Protein AF-A0A5C6AVT5-F1 (afdb_monomer_lite)

Organism: NCBI:txid2714738

Sequence (1218 aa):
MIQEKNSMSKRLYQGTSNRWKDRTGRKLSFERLEQRAMMALDVLDGYVADLQADYTAPDYVLAGPQVASAPSIAKPLTIVGGSTITGQSANLSILGQHNEGESDLKYTWQTVTAPSGAPIRYLRNNDNLAKSNTLTFKKPGDYGVRVTITDLNGLATSSELRFRVVSTLTSLSVRTSTGATAVANARINSTGPVERFTVVGLDQFGRTMPTASSVSWRAVNSPSGSRLSVTTSGTASTATFNRTGVYGLRVSSGNVSHQFDVNVQASLKSLSLRTSAGNSLNSSKPVTVKESSTRLIVTGVDQFNRTFAPLPSLSWTVVSKPSGGNAKVSMAGSTATVSFTGAGSYTLRIKSGSLNHLVSFDVKQSLTSIRAANTSGTAINTNGLSTNSLTQSLQAVAYDQFGKPMKTQPKIAWNVSSKPSGASPALSQSANNVTVRFSKAGAYVLRASVAGRTQLVPVSVGQLLTTFSLAATTGANVQSQKSISVNGTSHRLTVQGRDQFGSPMVVNKPIAWTKISGPSGGSAKASTSGNAATISFTRAGTYVLRASAGGYNQTVSLTVNQVFRSIAAVGSTGQSLSPATASSLTGTSTRIIAQARDQFGQPMKAQPTFSWSSASAPSGGTAAVNARGAQATVSFSREGNYTVRIAASGRTINVPLEVASTLTRISVATGSSTMLVGAQQNFSVQGFNQFQRAMTIPSSTRLSWTSTLGTITSSGTFTAGSAAGSATITARVGSLSATTSVRISTPTPASGLRDASISSLVTQLYADGELSRVDVIGILRSAGADDNVNATELTDLRFLVSANSNYAMPTHVRELGKDVVNSNPANLRYRGQSAGNLVAGSSAALLNNLVDKWFLGTDLPSLTSSNLSYRAATGTLFASAPALQDAKQGALGDCYFIASVASIAQSNPDAVRNMFIDNGDGTFTVRFYAGALGGFFTSSGQVSAGFRSGTGTADYVTVNTQLPTYWNGTLAYSGRGLSAASNSTTLWIALAEKAYSQWNETGNSGRDGTNRYQAIEGGWMSDVNAQVLGYNSTSYSFNSSTKQSMIAALNANRAITLGTIGNAGSGLVGGHAYVVTGYNASTDRFTLFNPWGNTHPSPLTWAQLQANCTQFVVVDPTGSIAVQSSTVRSDVMSSMLVAQIGTNTHSDFTGNGASDSFFETGWSTQDFFTPPTAMSSLTLKKDSSESYEDIFRDVTDFTSNRPLEVGYLMDDLTVRTL

InterPro domains:
  IPR001300 Peptidase C2, calpain, catalytic domain [PF00648] (883-1095)
  IPR001300 Peptidase C2, calpain, catalytic domain [PS50203] (824-1102)
  IPR022684 Peptidase C2, calpain family [PTHR10183] (876-1095)
  IPR038765 Papain-like cysteine peptidase superfamily [SSF54001] (874-1097)

Foldseek 3Di:
DVVVVVVVVPPPPDDDDDDDAPPVGDDDDDPPPPPDDDDDDDDDDDDDDYDDDEEYDEEYYDEDYDAAAAFFFDFAKDWDPDFEAAAQKTKIAGATADPVGRQQKFKAKDWPDDPPPWDWDWPDGRHSVVNMIMTGTLDWDKTKMKIWIGGSHPHTDIHMDIGTYDWAWDAKWKAWPVRDTFAFAEEDEDADQKIKMFMFTATNNRDTDQQPADKDKDWPDDDPPKDWDWDDDRRMIMIGTLDFAKTKMKMDGPPYIGIYMYGHDWDWDAKWKAFPVGHTFAPVDAAEAAAQKGKMFMWTATPNRHTDPQAADKDKDWPDDDPVKDWDWDDDGRMIMIGMQDFAKTKMWIDDVPYIGIGIYGYDWDWDAKFKDAPVRHTADPVAEEDQDQKGKIFMFTAGNNRHTDPDGDFKDKDWPDDPPPKDWDWDDDRRMIMIGTLDFAWTWMWIDDDPHIDIHIYGHDFDWDDKFKDAPVRDTQVVPPAAEAQAQKGKIFIQTAGPNRHTDFQPWDWDKDWPDWDVVKDWDWDDDGRMTITGIQDFAKTKMWIDTPHDIDIHIYGYDFDFDDKWKAWPVRHTFDLVDADEAQAQKTKIFIFGGGNNRHGDPDDFFKDKDWPDDPVVKDWDWDDDTRMTITGILDFAWTWMWIDGDHDIGTGIHGYDFHQPAKAFDDDDLEDEAFDKDATDIFGAGNNRDTDDDPPVFQKDKDKPAADADSRRIGTGHNDFDWIWIWIDTPPHIYTDIYGHDHDDWQPPADDPQLRVLCVVQCSVQACELVSLLVSLLSCAPVQFNAPRSLSRLCQCLDPNHPRHYDVLSSQLSCQLRDDFLLLCDALNDGGDHDDGGHTSVSSVSSCCFFSVVNRFFDDPDPQKDWDQFLADQPLDQLALLLQAFAVFQQQLQLLLLRLLSHLPSVLLVVQWDDPVPQKIKGKWFFADFDWDDDPLGKIQGAHPVQFGHIHIGMHGRTAMDGPVQAGRGRNGPHHSHDHNRHCNVRRVLRRLLSVLLSVRLVWDNGNHSNRSRADHNQNNNCGSQGGTWMKFFLVRDDPVVVQVLVVVSWRKKFAWDQDADQQDHHRHMWTFNDADPVVQFTWIHGSNSPRGGDTHHSVSCNVTTGIMITDHSCSSPPPPDPDDDDDDDDDDDDDDDDDDDDDDDDDDDDDDDDDDDDDDDDDDDDDDDDDDDDDDDDDDDDDDDDDDDYDDDDDDDDDDDDDDDDDDDDDDDD

pLDDT: mean 79.43, std 20.34, range [22.25, 98.44]

Structure (mmCIF, N/CA/C/O backbone):
data_AF-A0A5C6AVT5-F1
#
_entry.id   AF-A0A5C6AVT5-F1
#
loop_
_atom_site.group_PDB
_atom_site.id
_atom_site.type_symbol
_atom_site.label_atom_id
_atom_site.label_alt_id
_atom_site.label_comp_id
_atom_site.label_asym_id
_atom_site.label_entity_id
_atom_site.label_seq_id
_atom_site.pdbx_PDB_ins_code
_atom_site.Cartn_x
_atom_site.Cartn_y
_atom_site.Cartn_z
_atom_site.occupancy
_atom_site.B_iso_or_equiv
_atom_site.auth_seq_id
_atom_site.auth_comp_id
_atom_site.auth_asym_id
_atom_site.auth_atom_id
_atom_site.pdbx_PDB_model_num
ATOM 1 N N . MET A 1 1 ? 10.410 23.665 71.931 1.00 39.09 1 MET A N 1
ATOM 2 C CA . MET A 1 1 ? 10.171 22.383 71.225 1.00 39.09 1 MET A CA 1
ATOM 3 C C . MET A 1 1 ? 9.577 22.541 69.819 1.00 39.09 1 MET A C 1
ATOM 5 O O . MET A 1 1 ? 10.364 22.558 68.882 1.00 39.09 1 MET A O 1
ATOM 9 N N . ILE A 1 2 ? 8.254 22.675 69.594 1.00 35.31 2 ILE A N 1
ATOM 10 C CA . ILE A 1 2 ? 7.705 22.689 68.205 1.00 35.31 2 ILE A CA 1
ATOM 11 C C . ILE A 1 2 ? 8.275 23.841 67.349 1.00 35.31 2 ILE A C 1
ATOM 13 O O . ILE A 1 2 ? 8.668 23.613 66.207 1.00 35.31 2 ILE A O 1
ATOM 17 N N . GLN A 1 3 ? 8.440 25.042 67.913 1.00 37.06 3 GLN A N 1
ATOM 18 C CA . GLN A 1 3 ? 9.089 26.170 67.220 1.00 37.06 3 GLN A CA 1
ATOM 19 C C . GLN A 1 3 ? 10.614 26.007 67.011 1.00 37.06 3 GLN A C 1
ATOM 21 O O . GLN A 1 3 ? 11.186 26.718 66.192 1.00 37.06 3 GLN A O 1
ATOM 26 N N . GLU A 1 4 ? 11.277 25.050 67.672 1.00 35.03 4 GLU A N 1
ATOM 27 C CA . GLU A 1 4 ? 12.715 24.767 67.482 1.00 35.03 4 GLU A CA 1
ATOM 28 C C . GLU A 1 4 ? 12.980 23.680 66.434 1.00 35.03 4 GLU A C 1
ATOM 30 O O . GLU A 1 4 ? 14.014 23.702 65.766 1.00 35.03 4 GLU A O 1
ATOM 35 N N . LYS A 1 5 ? 12.028 22.762 66.208 1.00 37.25 5 LYS A N 1
ATOM 36 C CA . LYS A 1 5 ? 12.132 21.795 65.101 1.00 37.25 5 LYS A CA 1
ATOM 37 C C . LYS A 1 5 ? 12.110 22.500 63.734 1.00 37.25 5 LYS A C 1
ATOM 39 O O . LYS A 1 5 ? 12.804 22.084 62.805 1.00 37.25 5 LYS A O 1
ATOM 44 N N . ASN A 1 6 ? 11.371 23.608 63.640 1.00 38.28 6 ASN A N 1
ATOM 45 C CA . ASN A 1 6 ? 11.190 24.374 62.404 1.00 38.28 6 ASN A CA 1
ATOM 46 C C . ASN A 1 6 ? 12.361 25.315 62.056 1.00 38.28 6 ASN A C 1
ATOM 48 O O . ASN A 1 6 ? 12.432 25.779 60.920 1.00 38.28 6 ASN A O 1
ATOM 52 N N . SER A 1 7 ? 13.286 25.595 62.983 1.00 38.25 7 SER A N 1
ATOM 53 C CA . SER A 1 7 ? 14.408 26.521 62.749 1.00 38.25 7 SER A CA 1
ATOM 54 C C . SER A 1 7 ? 15.736 25.824 62.424 1.00 38.25 7 SER A C 1
ATOM 56 O O . SER A 1 7 ? 16.541 26.377 61.675 1.00 38.25 7 SER A O 1
ATOM 58 N N . MET A 1 8 ? 15.971 24.592 62.894 1.00 33.69 8 MET A N 1
ATOM 59 C CA . MET A 1 8 ? 17.212 23.861 62.575 1.00 33.69 8 MET A CA 1
ATOM 60 C C . MET A 1 8 ? 17.205 23.151 61.216 1.00 33.69 8 MET A C 1
ATOM 62 O O . MET A 1 8 ? 18.265 23.053 60.602 1.00 33.69 8 MET A O 1
ATOM 66 N N . SER A 1 9 ? 16.035 22.804 60.669 1.00 38.38 9 SER A N 1
ATOM 67 C CA . SER A 1 9 ? 15.902 22.359 59.264 1.00 38.38 9 SER A CA 1
ATOM 68 C C . SER A 1 9 ? 16.119 23.492 58.242 1.00 38.38 9 SER A C 1
ATOM 70 O O . SER A 1 9 ? 16.024 23.262 57.041 1.00 38.38 9 SER A O 1
ATOM 72 N N . LYS A 1 10 ? 16.393 24.723 58.709 1.00 36.28 10 LYS A N 1
ATOM 73 C CA . LYS A 1 10 ? 16.718 25.893 57.877 1.00 36.28 10 LYS A CA 1
ATOM 74 C C . LYS A 1 10 ? 18.093 26.504 58.190 1.00 36.28 10 LYS A C 1
ATOM 76 O O . LYS A 1 10 ? 18.360 27.656 57.861 1.00 36.28 10 LYS A O 1
ATOM 81 N N . ARG A 1 11 ? 18.993 25.712 58.786 1.00 45.81 11 ARG A N 1
ATOM 82 C CA . ARG A 1 11 ? 20.446 25.883 58.602 1.00 45.81 11 ARG A CA 1
ATOM 83 C C . ARG A 1 11 ? 20.854 25.235 57.263 1.00 45.81 11 ARG A C 1
ATOM 85 O O . ARG A 1 11 ? 20.141 24.371 56.771 1.00 45.81 11 ARG A O 1
ATOM 92 N N . LEU A 1 12 ? 22.026 25.604 56.730 1.00 39.94 12 LEU A N 1
ATOM 93 C CA . LEU A 1 12 ? 22.736 24.936 55.610 1.00 39.94 12 LEU A CA 1
ATOM 94 C C . LEU A 1 12 ? 22.292 25.251 54.156 1.00 39.94 12 LEU A C 1
ATOM 96 O O . LEU A 1 12 ? 22.753 24.602 53.225 1.00 39.94 12 LEU A O 1
ATOM 100 N N . TYR A 1 13 ? 21.552 26.339 53.938 1.00 32.88 13 TYR A N 1
ATOM 101 C CA . TYR A 1 13 ? 21.684 27.200 52.744 1.00 32.88 13 TYR A CA 1
ATOM 102 C C . TYR A 1 13 ? 21.887 28.625 53.296 1.00 32.88 13 TYR A C 1
ATOM 104 O O . TYR A 1 13 ? 21.022 29.096 54.027 1.00 32.88 13 TYR A O 1
ATOM 112 N N . GLN A 1 14 ? 22.986 29.354 53.081 1.00 31.12 14 GLN A N 1
ATOM 113 C CA . GLN A 1 14 ? 24.172 29.171 52.224 1.00 31.12 14 GLN A CA 1
ATOM 114 C C . GLN A 1 14 ? 25.466 29.436 53.048 1.00 31.12 14 GLN A C 1
ATOM 116 O O . GLN A 1 14 ? 25.381 29.914 54.176 1.00 31.12 14 GLN A O 1
ATOM 121 N N . GLY A 1 15 ? 26.663 29.204 52.487 1.00 27.77 15 GLY A N 1
ATOM 122 C CA . GLY A 1 15 ? 27.890 29.912 52.924 1.00 27.77 15 GLY A CA 1
ATOM 123 C C . GLY A 1 15 ? 28.677 29.367 54.135 1.00 27.77 15 GLY A C 1
ATOM 124 O O . GLY A 1 15 ? 28.767 30.007 55.176 1.00 27.77 15 GLY A O 1
ATOM 125 N N . THR A 1 16 ? 29.306 28.203 53.965 1.00 29.70 16 THR A N 1
ATOM 126 C CA . THR A 1 16 ? 30.625 27.809 54.527 1.00 29.70 16 THR A CA 1
ATOM 127 C C . THR A 1 16 ? 31.257 28.603 55.698 1.00 29.70 16 THR A C 1
ATOM 129 O O . THR A 1 16 ? 31.928 29.608 55.497 1.00 29.70 16 THR A O 1
ATOM 132 N N . SER A 1 17 ? 31.267 27.967 56.879 1.00 32.41 17 SER A N 1
ATOM 133 C CA . SER A 1 17 ? 32.384 27.898 57.854 1.00 32.41 17 SER A CA 1
ATOM 134 C C . SER A 1 17 ? 33.019 29.167 58.475 1.00 32.41 17 SER A C 1
ATOM 136 O O . SER A 1 17 ? 33.565 30.025 57.799 1.00 32.41 17 SER A O 1
ATOM 138 N N . ASN A 1 18 ? 33.189 29.105 59.808 1.00 31.00 18 ASN A N 1
ATOM 139 C CA . ASN A 1 18 ? 34.004 29.992 60.670 1.00 31.00 18 ASN A CA 1
ATOM 140 C C . ASN A 1 18 ? 33.431 31.417 60.866 1.00 31.00 18 ASN A C 1
ATOM 142 O O . ASN A 1 18 ? 33.274 32.166 59.923 1.00 31.00 18 ASN A O 1
ATOM 146 N N . ARG A 1 19 ? 33.156 31.895 62.088 1.00 35.62 19 ARG A N 1
ATOM 147 C CA . ARG A 1 19 ? 33.752 31.574 63.401 1.00 35.62 19 ARG A CA 1
ATOM 148 C C . ARG A 1 19 ? 32.669 31.573 64.497 1.00 35.62 19 ARG A C 1
ATOM 150 O O . ARG A 1 19 ? 32.086 32.609 64.771 1.00 35.62 19 ARG A O 1
ATOM 157 N N . TRP A 1 20 ? 32.487 30.445 65.182 1.00 31.12 20 TRP A N 1
ATOM 158 C CA . TRP A 1 20 ? 32.013 30.444 66.571 1.00 31.12 20 TRP A CA 1
ATOM 159 C C . TRP A 1 20 ? 33.222 30.119 67.428 1.00 31.12 20 TRP A C 1
ATOM 161 O O . TRP A 1 20 ? 33.915 29.141 67.139 1.00 31.12 20 TRP A O 1
ATOM 171 N N . LYS A 1 21 ? 33.511 30.983 68.394 1.00 48.09 21 LYS A N 1
ATOM 172 C CA . LYS A 1 21 ? 34.604 30.866 69.353 1.00 48.09 21 LYS A CA 1
ATOM 173 C C . LYS A 1 21 ? 34.084 31.360 70.707 1.00 48.09 21 LYS A C 1
ATOM 175 O O . LYS A 1 21 ? 33.177 32.190 70.735 1.00 48.09 21 LYS A O 1
ATOM 180 N N . ASP A 1 22 ? 34.639 30.852 71.798 1.00 50.47 22 ASP A N 1
ATOM 181 C CA . ASP A 1 22 ? 34.475 31.447 73.128 1.00 50.47 22 ASP A CA 1
ATOM 182 C C . ASP A 1 22 ? 35.100 32.861 73.204 1.00 50.47 22 ASP A C 1
ATOM 184 O O . ASP A 1 22 ? 35.703 33.353 72.244 1.00 50.47 22 ASP A O 1
ATOM 188 N N . ARG A 1 23 ? 34.958 33.534 74.357 1.00 46.62 23 ARG A N 1
ATOM 189 C CA . ARG A 1 23 ? 35.465 34.906 74.576 1.00 46.62 23 ARG A CA 1
ATOM 190 C C . ARG A 1 23 ? 36.995 35.053 74.467 1.00 46.62 23 ARG A C 1
ATOM 192 O O . ARG A 1 23 ? 37.465 36.185 74.460 1.00 46.62 23 ARG A O 1
ATOM 199 N N . THR A 1 24 ? 37.763 33.964 74.371 1.00 42.31 24 THR A N 1
ATOM 200 C CA . THR A 1 24 ? 39.235 33.980 74.233 1.00 42.31 24 THR A CA 1
ATOM 201 C C . THR A 1 24 ? 39.738 33.414 72.903 1.00 42.31 24 THR A C 1
ATOM 203 O O . THR A 1 24 ? 40.883 33.658 72.531 1.00 42.31 24 THR A O 1
ATOM 206 N N . GLY A 1 25 ? 38.895 32.728 72.127 1.00 38.34 25 GLY A N 1
ATOM 207 C CA . GLY A 1 25 ? 39.142 32.471 70.714 1.00 38.34 25 GLY A CA 1
ATOM 208 C C . GLY A 1 25 ? 39.257 31.005 70.280 1.00 38.34 25 GLY A C 1
ATOM 209 O O . GLY A 1 25 ? 39.873 30.763 69.236 1.00 38.34 25 GLY A O 1
ATOM 210 N N . ARG A 1 26 ? 38.673 30.027 70.982 1.00 38.31 26 ARG A N 1
ATOM 211 C CA . ARG A 1 26 ? 38.635 28.608 70.559 1.00 38.31 26 ARG A CA 1
ATOM 212 C C . ARG A 1 26 ? 37.215 28.077 70.320 1.00 38.31 26 ARG A C 1
ATOM 214 O O . ARG A 1 26 ? 36.237 28.580 70.856 1.00 38.31 26 ARG A O 1
ATOM 221 N N . LYS A 1 27 ? 37.117 27.079 69.432 1.00 39.81 27 LYS A N 1
ATOM 222 C CA . LYS A 1 27 ? 35.884 26.402 68.986 1.00 39.81 27 LYS A CA 1
ATOM 223 C C . LYS A 1 27 ? 35.957 24.936 69.420 1.00 39.81 27 LYS A C 1
ATOM 225 O O . LYS A 1 27 ? 36.981 24.309 69.162 1.00 39.81 27 LYS A O 1
ATOM 230 N N . LEU A 1 28 ? 34.901 24.401 70.033 1.00 41.97 28 LEU A N 1
ATOM 231 C CA . LEU A 1 28 ? 34.842 23.023 70.547 1.00 41.97 28 LEU A CA 1
ATOM 232 C C . LEU A 1 28 ? 33.560 22.288 70.104 1.00 41.97 28 LEU A C 1
ATOM 234 O O . LEU A 1 28 ? 32.654 22.904 69.541 1.00 41.97 28 LEU A O 1
ATOM 238 N N . SER A 1 29 ? 33.557 20.962 70.270 1.00 45.03 29 SER A N 1
ATOM 239 C CA . SER A 1 29 ? 32.701 19.997 69.561 1.00 45.03 29 SER A CA 1
ATOM 240 C C . SER A 1 29 ? 31.544 19.411 70.397 1.00 45.03 29 SER A C 1
ATOM 242 O O . SER A 1 29 ? 31.291 19.807 71.531 1.00 45.03 29 SER A O 1
ATOM 244 N N . PHE A 1 30 ? 30.796 18.493 69.777 1.00 39.84 30 PHE A N 1
ATOM 245 C CA . PHE A 1 30 ? 29.443 18.049 70.141 1.00 39.84 30 PHE A CA 1
ATOM 246 C C . PHE A 1 30 ? 29.366 17.057 71.330 1.00 39.84 30 PHE A C 1
ATOM 248 O O . PHE A 1 30 ? 28.288 16.807 71.860 1.00 39.84 30 PHE A O 1
ATOM 255 N N . GLU A 1 31 ? 30.493 16.511 71.793 1.00 43.59 31 GLU A N 1
ATOM 256 C CA . GLU A 1 31 ? 30.555 15.281 72.612 1.00 43.59 31 GLU A CA 1
ATOM 257 C C . GLU A 1 31 ? 30.613 15.508 74.138 1.00 43.59 31 GLU A C 1
ATOM 259 O O . GLU A 1 31 ? 31.259 14.769 74.879 1.00 43.59 31 GLU A O 1
ATOM 264 N N . ARG A 1 32 ? 29.924 16.541 74.641 1.00 45.06 32 ARG A N 1
ATOM 265 C CA . ARG A 1 32 ? 29.653 16.718 76.089 1.00 45.06 32 ARG A CA 1
ATOM 266 C C . ARG A 1 32 ? 28.208 17.122 76.413 1.00 45.06 32 ARG A C 1
ATOM 268 O O . ARG A 1 32 ? 27.923 17.503 77.545 1.00 45.06 32 ARG A O 1
ATOM 275 N N . LEU A 1 33 ? 27.292 17.048 75.443 1.00 50.31 33 LEU A N 1
ATOM 276 C CA . LEU A 1 33 ? 25.941 17.612 75.575 1.00 50.31 33 LEU A CA 1
ATOM 277 C C . LEU A 1 33 ? 24.936 16.776 76.397 1.00 50.31 33 LEU A C 1
ATOM 279 O O . LEU A 1 33 ? 23.841 17.263 76.649 1.00 50.31 33 LEU A O 1
ATOM 283 N N . GLU A 1 34 ? 25.272 15.549 76.808 1.00 50.41 34 GLU A N 1
ATOM 284 C CA . GLU A 1 34 ? 24.276 14.579 77.307 1.00 50.41 34 GLU A CA 1
ATOM 285 C C . GLU A 1 34 ? 24.198 14.443 78.846 1.00 50.41 34 GLU A C 1
ATOM 287 O O . GLU A 1 34 ? 23.218 13.925 79.369 1.00 50.41 34 GLU A O 1
ATOM 292 N N . GLN A 1 35 ? 25.208 14.887 79.611 1.00 35.31 35 GLN A N 1
ATOM 293 C CA . GLN A 1 35 ? 25.532 14.188 80.872 1.00 35.31 35 GLN A CA 1
ATOM 294 C C . GLN A 1 35 ? 25.272 14.897 82.225 1.00 35.31 35 GLN A C 1
ATOM 296 O O . GLN A 1 35 ? 25.594 14.296 83.250 1.00 35.31 35 GLN A O 1
ATOM 301 N N . ARG A 1 36 ? 24.779 16.152 82.305 1.00 40.50 36 ARG A N 1
ATOM 302 C CA . ARG A 1 36 ? 24.828 16.929 83.584 1.00 40.50 36 ARG A CA 1
ATOM 303 C C . ARG A 1 36 ? 23.650 17.841 83.995 1.00 40.50 36 ARG A C 1
ATOM 305 O O . ARG A 1 36 ? 23.841 18.716 84.835 1.00 40.50 36 ARG A O 1
ATOM 312 N N . ALA A 1 37 ? 22.433 17.608 83.508 1.00 37.56 37 ALA A N 1
ATOM 313 C CA . ALA A 1 37 ? 21.210 18.175 84.106 1.00 37.56 37 ALA A CA 1
ATOM 314 C C . ALA A 1 37 ? 20.047 17.169 83.950 1.00 37.56 37 ALA A C 1
ATOM 316 O O . ALA A 1 37 ? 19.336 17.199 82.953 1.00 37.56 37 ALA A O 1
ATOM 317 N N . MET A 1 38 ? 20.003 16.092 84.746 1.00 36.88 38 MET A N 1
ATOM 318 C CA . MET A 1 38 ? 19.462 16.049 86.126 1.00 36.88 38 MET A CA 1
ATOM 319 C C . MET A 1 38 ? 17.961 16.406 86.130 1.00 36.88 38 MET A C 1
ATOM 321 O O . MET A 1 38 ? 17.588 17.500 85.727 1.00 36.88 38 MET A O 1
ATOM 325 N N . MET A 1 39 ? 17.043 15.476 86.422 1.00 34.09 39 MET A N 1
ATOM 326 C CA . MET A 1 39 ? 16.742 14.954 87.773 1.00 34.09 39 MET A CA 1
ATOM 327 C C . MET A 1 39 ? 16.439 16.087 88.773 1.00 34.09 39 MET A C 1
ATOM 329 O O . MET A 1 39 ? 17.332 16.868 89.076 1.00 34.09 39 MET A O 1
ATOM 333 N N . ALA A 1 40 ? 15.241 16.202 89.353 1.00 32.50 40 ALA A N 1
ATOM 334 C CA . ALA A 1 40 ? 13.981 15.485 89.110 1.00 32.50 40 ALA A CA 1
ATOM 335 C C . ALA A 1 40 ? 12.796 16.365 89.568 1.00 32.50 40 ALA A C 1
ATOM 337 O O . ALA A 1 40 ? 12.997 17.266 90.380 1.00 32.50 40 ALA A O 1
ATOM 338 N N . LEU A 1 41 ? 11.577 16.107 89.078 1.00 30.97 41 LEU A N 1
ATOM 339 C CA . LEU A 1 41 ? 10.354 16.756 89.573 1.00 30.97 41 LEU A CA 1
ATOM 340 C C . LEU A 1 41 ? 9.156 15.791 89.523 1.00 30.97 41 LEU A C 1
ATOM 342 O O . LEU A 1 41 ? 8.531 15.620 88.480 1.00 30.97 41 LEU A O 1
ATOM 346 N N . ASP A 1 42 ? 8.855 15.186 90.670 1.00 35.34 42 ASP A N 1
ATOM 347 C CA . ASP A 1 42 ? 7.559 14.601 91.034 1.00 35.34 42 ASP A CA 1
ATOM 348 C C . ASP A 1 42 ? 7.442 14.617 92.575 1.00 35.34 42 ASP A C 1
ATOM 350 O O . ASP A 1 42 ? 8.472 14.641 93.249 1.00 35.34 42 ASP A O 1
ATOM 354 N N . VAL A 1 43 ? 6.213 14.589 93.107 1.00 34.12 43 VAL A N 1
ATOM 355 C CA . VAL A 1 43 ? 5.828 14.651 94.540 1.00 34.12 43 VAL A CA 1
ATOM 356 C C . VAL A 1 43 ? 6.226 15.977 95.241 1.00 34.12 43 VAL A C 1
ATOM 358 O O . VAL A 1 43 ? 7.397 16.211 95.516 1.00 34.12 43 VAL A O 1
ATOM 361 N N . LEU A 1 44 ? 5.355 16.987 95.406 1.00 34.47 44 LEU A N 1
ATOM 362 C CA . LEU A 1 44 ? 4.092 17.136 96.179 1.00 34.47 44 LEU A CA 1
ATOM 363 C C . LEU A 1 44 ? 4.261 17.605 97.644 1.00 34.47 44 LEU A C 1
ATOM 365 O O . LEU A 1 44 ? 5.028 17.040 98.412 1.00 34.47 44 LEU A O 1
ATOM 369 N N . ASP A 1 45 ? 3.464 18.627 97.976 1.00 37.28 45 ASP A N 1
ATOM 370 C CA . ASP A 1 45 ? 3.079 19.181 99.285 1.00 37.28 45 ASP A CA 1
ATOM 371 C C . ASP A 1 45 ? 4.154 19.458 100.363 1.00 37.28 45 ASP A C 1
ATOM 373 O O . ASP A 1 45 ? 4.442 18.647 101.239 1.00 37.28 45 ASP A O 1
ATOM 377 N N . GLY A 1 46 ? 4.600 20.722 100.399 1.00 30.12 46 GLY A N 1
ATOM 378 C CA . GLY A 1 46 ? 5.118 21.414 101.590 1.00 30.12 46 GLY A CA 1
ATOM 379 C C . GLY A 1 46 ? 4.703 22.893 101.516 1.00 30.12 46 GLY A C 1
ATOM 380 O O . GLY A 1 46 ? 5.013 23.563 100.537 1.00 30.12 46 GLY A O 1
ATOM 381 N N . TYR A 1 47 ? 3.786 23.388 102.353 1.00 32.84 47 TYR A N 1
ATOM 382 C CA . TYR A 1 47 ? 3.995 23.869 103.731 1.00 32.84 47 TYR A CA 1
ATOM 383 C C . TYR A 1 47 ? 5.062 24.968 103.893 1.00 32.84 47 TYR A C 1
ATOM 385 O O . TYR A 1 47 ? 6.191 24.855 103.428 1.00 32.84 47 TYR A O 1
ATOM 393 N N . VAL A 1 48 ? 4.688 26.026 104.617 1.00 34.00 48 VAL A N 1
ATOM 394 C CA . VAL A 1 48 ? 5.556 27.150 105.000 1.00 34.00 48 VAL A CA 1
ATOM 395 C C . VAL A 1 48 ? 6.271 26.811 106.329 1.00 34.00 48 VAL A C 1
ATOM 397 O O . VAL A 1 48 ? 5.588 26.727 107.339 1.00 34.00 48 VAL A O 1
ATOM 400 N N . ALA A 1 49 ? 7.602 26.615 106.300 1.00 39.47 49 ALA A N 1
ATOM 401 C CA . ALA A 1 49 ? 8.635 26.675 107.383 1.00 39.47 49 ALA A CA 1
ATOM 402 C C . ALA A 1 49 ? 8.424 26.080 108.844 1.00 39.47 49 ALA A C 1
ATOM 404 O O . ALA A 1 49 ? 7.595 26.601 109.581 1.00 39.47 49 ALA A O 1
ATOM 405 N N . ASP A 1 50 ? 9.316 25.130 109.280 1.00 39.16 50 ASP A N 1
ATOM 406 C CA . ASP A 1 50 ? 9.964 24.838 110.636 1.00 39.16 50 ASP A CA 1
ATOM 407 C C . ASP A 1 50 ? 9.286 24.068 111.856 1.00 39.16 50 ASP A C 1
ATOM 409 O O . ASP A 1 50 ? 8.062 24.047 111.905 1.00 39.16 50 ASP A O 1
ATOM 413 N N . LEU A 1 51 ? 9.905 23.436 112.928 1.00 41.53 51 LEU A N 1
ATOM 414 C CA . LEU A 1 51 ? 11.214 22.739 113.309 1.00 41.53 51 LEU A CA 1
ATOM 415 C C . LEU A 1 51 ? 11.220 21.968 114.730 1.00 41.53 51 LEU A C 1
ATOM 417 O O . LEU A 1 51 ? 10.654 22.492 115.679 1.00 41.53 51 LEU A O 1
ATOM 421 N N . GLN A 1 52 ? 11.934 20.802 114.887 1.00 46.22 52 GLN A N 1
ATOM 422 C CA . GLN A 1 52 ? 12.793 20.186 116.027 1.00 46.22 52 GLN A CA 1
ATOM 423 C C . GLN A 1 52 ? 12.370 19.902 117.608 1.00 46.22 52 GLN A C 1
ATOM 425 O O . GLN A 1 52 ? 11.894 20.858 118.199 1.00 46.22 52 GLN A O 1
ATOM 430 N N . ALA A 1 53 ? 12.671 18.721 118.349 1.00 46.94 53 ALA A N 1
ATOM 431 C CA . ALA A 1 53 ? 12.996 18.352 119.896 1.00 46.94 53 ALA A CA 1
ATOM 432 C C . ALA A 1 53 ? 12.086 17.636 121.170 1.00 46.94 53 ALA A C 1
ATOM 434 O O . ALA A 1 53 ? 11.017 17.196 120.759 1.00 46.94 53 ALA A O 1
ATOM 435 N N . ASP A 1 54 ? 12.418 17.449 122.605 1.00 51.06 54 ASP A N 1
ATOM 436 C CA . ASP A 1 54 ? 11.880 16.517 123.896 1.00 51.06 54 ASP A CA 1
ATOM 437 C C . ASP A 1 54 ? 12.063 16.663 125.643 1.00 51.06 54 ASP A C 1
ATOM 439 O O . ASP A 1 54 ? 12.854 17.537 125.990 1.00 51.06 54 ASP A O 1
ATOM 443 N N . TYR A 1 55 ? 11.496 15.855 126.751 1.00 53.53 55 TYR A N 1
ATOM 444 C CA . TYR A 1 55 ? 11.833 15.456 128.358 1.00 53.53 55 TYR A CA 1
ATOM 445 C C . TYR A 1 55 ? 10.941 15.179 129.853 1.00 53.53 55 TYR A C 1
ATOM 447 O O . TYR A 1 55 ? 9.738 15.002 129.687 1.00 53.53 55 TYR A O 1
ATOM 455 N N . THR A 1 56 ? 11.382 14.995 131.253 1.00 49.00 56 THR A N 1
ATOM 456 C CA . THR A 1 56 ? 10.819 14.262 132.669 1.00 49.00 56 THR A CA 1
ATOM 457 C C . THR A 1 56 ? 10.802 14.834 134.308 1.00 49.00 56 THR A C 1
ATOM 459 O O . THR A 1 56 ? 11.034 16.034 134.312 1.00 49.00 56 THR A O 1
ATOM 462 N N . ALA A 1 57 ? 10.600 14.412 135.722 1.00 42.12 57 ALA A N 1
ATOM 463 C CA . ALA A 1 57 ? 10.511 13.296 136.953 1.00 42.12 57 ALA A CA 1
ATOM 464 C C . ALA A 1 57 ? 9.919 13.520 138.613 1.00 42.12 57 ALA A C 1
ATOM 466 O O . ALA A 1 57 ? 9.252 14.545 138.723 1.00 42.12 57 ALA A O 1
ATOM 467 N N . PRO A 1 58 ? 10.028 12.711 139.861 1.00 42.31 58 PRO A N 1
ATOM 468 C CA . PRO A 1 58 ? 9.227 12.579 141.326 1.00 42.31 58 PRO A CA 1
ATOM 469 C C . PRO A 1 58 ? 9.713 12.560 143.010 1.00 42.31 58 PRO A C 1
ATOM 471 O O . PRO A 1 58 ? 10.815 13.061 143.207 1.00 42.31 58 PRO A O 1
ATOM 474 N N . ASP A 1 59 ? 9.013 12.070 144.216 1.00 31.64 59 ASP A N 1
ATOM 475 C CA . ASP A 1 59 ? 9.372 11.899 145.840 1.00 31.64 59 ASP A CA 1
ATOM 476 C C . ASP A 1 59 ? 8.390 11.549 147.253 1.00 31.64 59 ASP A C 1
ATOM 478 O O . ASP A 1 59 ? 7.194 11.387 147.019 1.00 31.64 59 ASP A O 1
ATOM 482 N N . TYR A 1 60 ? 8.764 11.439 148.676 1.00 27.77 60 TYR A N 1
ATOM 483 C CA . TYR A 1 60 ? 8.122 10.808 150.091 1.00 27.77 60 TYR A CA 1
ATOM 484 C C . TYR A 1 60 ? 8.234 11.425 151.718 1.00 27.77 60 TYR A C 1
ATOM 486 O O . TYR A 1 60 ? 8.655 12.574 151.683 1.00 27.77 60 TYR A O 1
ATOM 494 N N . VAL A 1 61 ? 8.014 11.092 153.153 1.00 22.25 61 VAL A N 1
ATOM 495 C CA . VAL A 1 61 ? 7.602 10.141 154.469 1.00 22.25 61 VAL A CA 1
ATOM 496 C C . VAL A 1 61 ? 7.508 10.790 156.088 1.00 22.25 61 VAL A C 1
ATOM 498 O O . VAL A 1 61 ? 7.798 11.977 156.030 1.00 22.25 61 VAL A O 1
ATOM 501 N N . LEU A 1 62 ? 7.244 10.480 157.522 1.00 25.53 62 LEU A N 1
ATOM 502 C CA . LEU A 1 62 ? 6.714 9.575 158.819 1.00 25.53 62 LEU A CA 1
ATOM 503 C C . LEU A 1 62 ? 6.617 10.098 160.478 1.00 25.53 62 LEU A C 1
ATOM 505 O O . LEU A 1 62 ? 7.222 11.145 160.663 1.00 25.53 62 LEU A O 1
ATOM 509 N N . ALA A 1 63 ? 6.008 9.480 161.668 1.00 29.11 63 ALA A N 1
ATOM 510 C CA . ALA A 1 63 ? 6.253 9.514 163.316 1.00 29.11 63 ALA A CA 1
ATOM 511 C C . ALA A 1 63 ? 5.169 9.355 164.663 1.00 29.11 63 ALA A C 1
ATOM 513 O O . ALA A 1 63 ? 3.990 9.557 164.389 1.00 29.11 63 ALA A O 1
ATOM 514 N N . GLY A 1 64 ? 5.449 9.072 166.074 1.00 26.89 64 GLY A N 1
ATOM 515 C CA . GLY A 1 64 ? 4.609 9.245 167.489 1.00 26.89 64 GLY A CA 1
ATOM 516 C C . GLY A 1 64 ? 4.689 8.459 169.029 1.00 26.89 64 GLY A C 1
ATOM 517 O O . GLY A 1 64 ? 5.185 7.337 168.982 1.00 26.89 64 GLY A O 1
ATOM 518 N N . PRO A 1 65 ? 4.237 8.906 170.353 1.00 45.47 65 PRO A N 1
ATOM 519 C CA . PRO A 1 65 ? 4.275 8.334 171.895 1.00 45.47 65 PRO A CA 1
ATOM 520 C C . PRO A 1 65 ? 3.075 8.536 173.100 1.00 45.47 65 PRO A C 1
ATOM 522 O O . PRO A 1 65 ? 2.059 9.008 172.607 1.00 45.47 65 PRO A O 1
ATOM 525 N N . GLN A 1 66 ? 2.846 8.372 174.540 1.00 50.78 66 GLN A N 1
ATOM 526 C CA . GLN A 1 66 ? 3.262 7.879 176.046 1.00 50.78 66 GLN A CA 1
ATOM 527 C C . GLN A 1 66 ? 2.152 7.840 177.374 1.00 50.78 66 GLN A C 1
ATOM 529 O O . GLN A 1 66 ? 0.987 8.038 177.028 1.00 50.78 66 GLN A O 1
ATOM 534 N N . VAL A 1 67 ? 2.333 7.583 178.798 1.00 57.19 67 VAL A N 1
ATOM 535 C CA . VAL A 1 67 ? 1.381 7.168 180.081 1.00 57.19 67 VAL A CA 1
ATOM 536 C C . VAL A 1 67 ? 1.667 7.397 181.747 1.00 57.19 67 VAL A C 1
ATOM 538 O O . VAL A 1 67 ? 2.864 7.462 182.021 1.00 57.19 67 VAL A O 1
ATOM 541 N N . ALA A 1 68 ? 0.710 7.394 182.843 1.00 59.56 68 ALA A N 1
ATOM 542 C CA . ALA A 1 68 ? 0.817 7.394 184.465 1.00 59.56 68 ALA A CA 1
ATOM 543 C C . ALA A 1 68 ? -0.380 7.161 185.692 1.00 59.56 68 ALA A C 1
ATOM 545 O O . ALA A 1 68 ? -0.737 5.988 185.781 1.00 59.56 68 ALA A O 1
ATOM 546 N N . SER A 1 69 ? -0.935 8.128 186.625 1.00 57.97 69 SER A N 1
ATOM 547 C CA . SER A 1 69 ? -2.140 8.389 187.744 1.00 57.97 69 SER A CA 1
ATOM 548 C C . SER A 1 69 ? -3.802 8.901 187.724 1.00 57.97 69 SER A C 1
ATOM 550 O O . SER A 1 69 ? -4.578 7.958 187.629 1.00 57.97 69 SER A O 1
ATOM 552 N N . ALA A 1 70 ? -4.481 10.174 187.912 1.00 66.50 70 ALA A N 1
ATOM 553 C CA . ALA A 1 70 ? -6.063 10.598 187.933 1.00 66.50 70 ALA A CA 1
ATOM 554 C C . ALA A 1 70 ? -6.974 12.051 187.883 1.00 66.50 70 ALA A C 1
ATOM 556 O O . ALA A 1 70 ? -6.849 12.769 188.867 1.00 66.50 70 ALA A O 1
ATOM 557 N N . PRO A 1 71 ? -8.105 12.452 187.073 1.00 79.12 71 PRO A N 1
ATOM 558 C CA . PRO A 1 71 ? -8.881 13.830 186.886 1.00 79.12 71 PRO A CA 1
ATOM 559 C C . PRO A 1 71 ? -10.495 14.127 186.814 1.00 79.12 71 PRO A C 1
ATOM 561 O O . PRO A 1 71 ? -11.314 13.224 186.966 1.00 79.12 71 PRO A O 1
ATOM 564 N N . SER A 1 72 ? -10.993 15.381 186.470 1.00 79.44 72 SER A N 1
ATOM 565 C CA . SER A 1 72 ? -12.444 15.857 186.296 1.00 79.44 72 SER A CA 1
ATOM 566 C C . SER A 1 72 ? -12.834 16.755 185.039 1.00 79.44 72 SER A C 1
ATOM 568 O O . SER A 1 72 ? -11.964 17.101 184.244 1.00 79.44 72 SER A O 1
ATOM 570 N N . ILE A 1 73 ? -14.127 17.135 184.803 1.00 81.50 73 ILE A N 1
ATOM 571 C CA . ILE A 1 73 ? -14.641 17.880 183.591 1.00 81.50 73 ILE A CA 1
ATOM 572 C C . ILE A 1 73 ? -14.916 19.385 183.841 1.00 81.50 73 ILE A C 1
ATOM 574 O O . ILE A 1 73 ? -15.630 19.727 184.778 1.00 81.50 73 ILE A O 1
ATOM 578 N N . ALA A 1 74 ? -14.459 20.266 182.935 1.00 87.06 74 ALA A N 1
ATOM 579 C CA . ALA A 1 74 ? -14.625 21.730 182.997 1.00 87.06 74 ALA A CA 1
ATOM 580 C C . ALA A 1 74 ? -15.565 22.334 181.922 1.00 87.06 74 ALA A C 1
ATOM 582 O O . ALA A 1 74 ? -16.212 23.351 182.172 1.00 87.06 74 ALA A O 1
ATOM 583 N N . LYS A 1 75 ? -15.679 21.729 180.726 1.00 82.44 75 LYS A N 1
ATOM 584 C CA . LYS A 1 75 ? -16.714 22.057 179.719 1.00 82.44 75 LYS A CA 1
ATOM 585 C C . LYS A 1 75 ? -17.226 20.780 179.042 1.00 82.44 75 LYS A C 1
ATOM 587 O O . LYS A 1 75 ? -16.399 19.968 178.629 1.00 82.44 75 LYS A O 1
ATOM 592 N N . PRO A 1 76 ? -18.552 20.595 178.895 1.00 83.94 76 PRO A N 1
ATOM 593 C CA . PRO A 1 76 ? -19.126 19.407 178.268 1.00 83.94 76 PRO A CA 1
ATOM 594 C C . PRO A 1 76 ? -18.900 19.374 176.750 1.00 83.94 76 PRO A C 1
ATOM 596 O O . PRO A 1 76 ? -18.545 20.374 176.125 1.00 83.94 76 PRO A O 1
ATOM 599 N N . LEU A 1 77 ? -19.133 18.201 176.165 1.00 85.75 77 LEU A N 1
ATOM 600 C CA . LEU A 1 77 ? -18.954 17.922 174.744 1.00 85.75 77 LEU A CA 1
ATOM 601 C C . LEU A 1 77 ? -20.027 18.601 173.870 1.00 85.75 77 LEU A C 1
ATOM 603 O O . LEU A 1 77 ? -21.221 18.447 174.121 1.00 85.75 77 LEU A O 1
ATOM 607 N N . THR A 1 78 ? -19.618 19.321 172.818 1.00 81.94 78 THR A N 1
ATOM 608 C CA . THR A 1 78 ? -20.519 20.069 171.909 1.00 81.94 78 THR A CA 1
ATOM 609 C C . THR A 1 78 ? -20.108 19.969 170.430 1.00 81.94 78 THR A C 1
ATOM 611 O O . THR A 1 78 ? -18.982 19.578 170.125 1.00 81.94 78 THR A O 1
ATOM 614 N N . ILE A 1 79 ? -21.019 20.322 169.505 1.00 85.88 79 ILE A N 1
ATOM 615 C CA . ILE A 1 79 ? -20.764 20.440 168.051 1.00 85.88 79 ILE A CA 1
ATOM 616 C C . ILE A 1 79 ? -20.799 21.911 167.634 1.00 85.88 79 ILE A C 1
ATOM 618 O O . ILE A 1 79 ? -21.763 22.626 167.909 1.00 85.88 79 ILE A O 1
ATOM 622 N N . VAL A 1 80 ? -19.778 22.343 166.900 1.00 80.06 80 VAL A N 1
ATOM 623 C CA . VAL A 1 80 ? -19.692 23.675 166.300 1.00 80.06 80 VAL A CA 1
ATOM 624 C C . VAL A 1 80 ? -20.594 23.730 165.063 1.00 80.06 80 VAL A C 1
ATOM 626 O O . VAL A 1 80 ? -20.348 23.031 164.083 1.00 80.06 80 VAL A O 1
ATOM 629 N N . GLY A 1 81 ? -21.627 24.577 165.102 1.00 69.75 81 GLY A N 1
ATOM 630 C CA . GLY A 1 81 ? -22.561 24.795 163.985 1.00 69.75 81 GLY A CA 1
ATOM 631 C C . GLY A 1 81 ? -23.912 24.071 164.086 1.00 69.75 81 GLY A C 1
ATOM 632 O O . GLY A 1 81 ? -24.754 24.265 163.215 1.00 69.75 81 GLY A O 1
ATOM 633 N N . GLY A 1 82 ? -24.158 23.291 165.146 1.00 71.25 82 GLY A N 1
ATOM 634 C CA . GLY A 1 82 ? -25.446 22.625 165.398 1.00 71.25 82 GLY A CA 1
ATOM 635 C C . GLY A 1 82 ? -25.447 21.110 165.155 1.00 71.25 82 GLY A C 1
ATOM 636 O O . GLY A 1 82 ? -24.437 20.510 164.806 1.00 71.25 82 GLY A O 1
ATOM 637 N N . SER A 1 83 ? -26.592 20.463 165.392 1.00 65.81 83 SER A N 1
ATOM 638 C CA . SER A 1 83 ? -26.709 18.997 165.538 1.00 65.81 83 SER A CA 1
ATOM 639 C C . SER A 1 83 ? -27.030 18.208 164.257 1.00 65.81 83 SER A C 1
ATOM 641 O O . SER A 1 83 ? -27.110 16.978 164.306 1.00 65.81 83 SER A O 1
ATOM 643 N N . THR A 1 84 ? -27.226 18.884 163.119 1.00 78.62 84 THR A N 1
ATOM 644 C CA . THR A 1 84 ? -27.569 18.259 161.827 1.00 78.62 84 THR A CA 1
ATOM 645 C C . THR A 1 84 ? -26.546 18.628 160.761 1.00 78.62 84 THR A C 1
ATOM 647 O O . THR A 1 84 ? -26.270 19.803 160.542 1.00 78.62 84 THR A O 1
ATOM 650 N N . ILE A 1 85 ? -26.000 17.621 160.079 1.00 84.94 85 ILE A N 1
ATOM 651 C CA . ILE A 1 85 ? -24.866 17.772 159.163 1.00 84.94 85 ILE A CA 1
ATOM 652 C C . ILE A 1 85 ? -25.300 17.392 157.743 1.00 84.94 85 ILE A C 1
ATOM 654 O O . ILE A 1 85 ? -25.631 16.239 157.471 1.00 84.94 85 ILE A O 1
ATOM 658 N N . THR A 1 86 ? -25.286 18.358 156.824 1.00 81.44 86 THR A N 1
ATOM 659 C CA . THR A 1 86 ? -25.563 18.152 155.387 1.00 81.44 86 THR A CA 1
ATOM 660 C C . THR A 1 86 ? -24.295 17.893 154.564 1.00 81.44 86 THR A C 1
ATOM 662 O O . THR A 1 86 ? -24.377 17.360 153.458 1.00 81.44 86 THR A O 1
ATOM 665 N N . GLY A 1 87 ? -23.118 18.251 155.087 1.00 81.06 87 GLY A N 1
ATOM 666 C CA . GLY A 1 87 ? -21.814 17.991 154.471 1.00 81.06 87 GLY A CA 1
ATOM 667 C C . GLY A 1 87 ? -21.240 16.605 154.794 1.00 81.06 87 GLY A C 1
ATOM 668 O O . GLY A 1 87 ? -21.901 15.749 155.377 1.00 81.06 87 GLY A O 1
ATOM 669 N N . GLN A 1 88 ? -19.970 16.392 154.434 1.00 85.62 88 GLN A N 1
ATOM 670 C CA . GLN A 1 88 ? -19.238 15.149 154.726 1.00 85.62 88 GLN A CA 1
ATOM 671 C C . GLN A 1 88 ? -18.418 15.204 156.038 1.00 85.62 88 GLN A C 1
ATOM 673 O O . GLN A 1 88 ? -17.763 14.221 156.386 1.00 85.62 88 GLN A O 1
ATOM 678 N N . SER A 1 89 ? -18.439 16.317 156.783 1.00 85.62 89 SER A N 1
ATOM 679 C CA . SER A 1 89 ? -17.667 16.510 158.025 1.00 85.62 89 SER A CA 1
ATOM 680 C C . SER A 1 89 ? -18.279 17.562 158.971 1.00 85.62 89 SER A C 1
ATOM 682 O O . SER A 1 89 ? -19.138 18.338 158.557 1.00 85.62 89 SER A O 1
ATOM 684 N N . ALA A 1 90 ? -17.853 17.569 160.244 1.00 86.56 90 ALA A N 1
ATOM 685 C CA . ALA A 1 90 ? -18.229 18.550 161.278 1.00 86.56 90 ALA A CA 1
ATOM 686 C C . ALA A 1 90 ? -17.164 18.667 162.395 1.00 86.56 90 ALA A C 1
ATOM 688 O O . ALA A 1 90 ? -16.313 17.788 162.52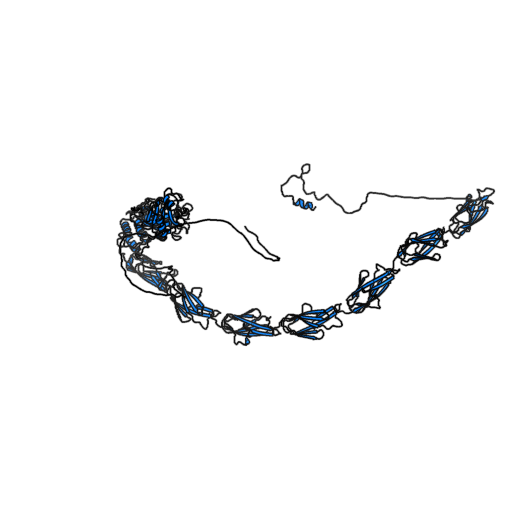4 1.00 86.56 90 ALA A O 1
ATOM 689 N N . ASN A 1 91 ? -17.220 19.724 163.218 1.00 88.19 91 ASN A N 1
ATOM 690 C CA . ASN A 1 91 ? -16.242 20.022 164.281 1.00 88.19 91 ASN A CA 1
ATOM 691 C C . ASN A 1 91 ? -16.872 19.955 165.685 1.00 88.19 91 ASN A C 1
ATOM 693 O O . ASN A 1 91 ? -17.995 20.422 165.864 1.00 88.19 91 ASN A O 1
ATOM 697 N N . LEU A 1 92 ? -16.166 19.404 166.677 1.00 89.88 92 LEU A N 1
ATOM 698 C CA . LEU A 1 92 ? -16.643 19.190 168.054 1.00 89.88 92 LEU A CA 1
ATOM 699 C C . LEU A 1 92 ? -15.573 19.571 169.106 1.00 89.88 92 LEU A C 1
ATOM 701 O O . LEU A 1 92 ? -14.381 19.520 168.802 1.00 89.88 92 LEU A O 1
ATOM 705 N N . SER A 1 93 ? -15.968 19.908 170.343 1.00 87.31 93 SER A N 1
ATOM 706 C CA . SER A 1 93 ? -15.039 20.278 171.440 1.00 87.31 93 SER A CA 1
ATOM 707 C C . SER A 1 93 ? -15.557 20.000 172.869 1.00 87.31 93 SER A C 1
ATOM 709 O O . SER A 1 93 ? -16.760 19.827 173.067 1.00 87.31 93 SER A O 1
ATOM 711 N N . ILE A 1 94 ? -14.637 19.930 173.848 1.00 86.44 94 ILE A N 1
ATOM 712 C CA . ILE A 1 94 ? -14.817 19.569 175.282 1.00 86.44 94 ILE A CA 1
ATOM 713 C C . ILE A 1 94 ? -13.640 20.147 176.125 1.00 86.44 94 ILE A C 1
ATOM 715 O O . ILE A 1 94 ? -12.652 20.570 175.533 1.00 86.44 94 ILE A O 1
ATOM 719 N N . LEU A 1 95 ? -13.689 20.191 177.470 1.00 87.25 95 LEU A N 1
ATOM 720 C CA . LEU A 1 95 ? -12.543 20.563 178.340 1.00 87.25 95 LEU A CA 1
ATOM 721 C C . LEU A 1 95 ? -12.584 19.871 179.726 1.00 87.25 95 LEU A C 1
ATOM 723 O O . LEU A 1 95 ? -13.670 19.670 180.271 1.00 87.25 95 LEU A O 1
ATOM 727 N N . GLY A 1 96 ? -11.427 19.562 180.323 1.00 82.31 96 GLY A N 1
ATOM 728 C CA . GLY A 1 96 ? -11.256 18.970 181.665 1.00 82.31 96 GLY A CA 1
ATOM 729 C C . GLY A 1 96 ? -10.334 19.764 182.602 1.00 82.31 96 GLY A C 1
ATOM 730 O O . GLY A 1 96 ? -9.838 20.821 182.225 1.00 82.31 96 GLY A O 1
ATOM 731 N N . GLN A 1 97 ? -10.137 19.268 183.830 1.00 80.56 97 GLN A N 1
ATOM 732 C CA . GLN A 1 97 ? -9.271 19.866 184.861 1.00 80.56 97 GLN A CA 1
ATOM 733 C C . GLN A 1 97 ? -8.795 18.831 185.905 1.00 80.56 97 GLN A C 1
ATOM 735 O O . GLN A 1 97 ? -9.519 17.881 186.228 1.00 80.56 97 GLN A O 1
ATOM 740 N N . HIS A 1 98 ? -7.605 19.043 186.475 1.00 76.06 98 HIS A N 1
ATOM 741 C CA . HIS A 1 98 ? -6.986 18.197 187.507 1.00 76.06 98 HIS A CA 1
ATOM 742 C C . HIS A 1 98 ? -5.989 18.985 188.370 1.00 76.06 98 HIS A C 1
ATOM 744 O O . HIS A 1 98 ? -5.607 20.096 188.011 1.00 76.06 98 HIS A O 1
ATOM 750 N N . ASN A 1 99 ? -5.579 18.396 189.497 1.00 70.38 99 ASN A N 1
ATOM 751 C CA . ASN A 1 99 ? -4.672 18.981 190.482 1.00 70.38 99 ASN A CA 1
ATOM 752 C C . ASN A 1 99 ? -3.221 19.108 189.980 1.00 70.38 99 ASN A C 1
ATOM 754 O O . ASN A 1 99 ? -2.515 19.995 190.448 1.00 70.38 99 ASN A O 1
ATOM 758 N N . GLU A 1 100 ? -2.777 18.250 189.053 1.00 66.69 100 GLU A N 1
ATOM 759 C CA . GLU A 1 100 ? -1.427 18.318 188.460 1.00 66.69 100 GLU A CA 1
ATOM 760 C C . GLU A 1 100 ? -1.389 19.229 187.214 1.00 66.69 100 GLU A C 1
ATOM 762 O O . GLU A 1 100 ? -0.356 19.823 186.919 1.00 66.69 100 GLU A O 1
ATOM 767 N N . GLY A 1 101 ? -2.527 19.430 186.533 1.00 70.56 101 GLY A N 1
ATOM 768 C CA . GLY A 1 101 ? -2.679 20.398 185.439 1.00 70.56 101 GLY A CA 1
ATOM 769 C C . GLY A 1 101 ? -3.699 19.982 184.371 1.00 70.56 101 GLY A C 1
ATOM 770 O O . GLY A 1 101 ? -4.181 18.853 184.353 1.00 70.56 101 GLY A O 1
ATOM 771 N N . GLU A 1 102 ? -4.044 20.896 183.452 1.00 78.62 102 GLU A N 1
ATOM 772 C CA . GLU A 1 102 ? -4.877 20.563 182.275 1.00 78.62 102 GLU A CA 1
ATOM 773 C C . GLU A 1 102 ? -4.045 20.096 181.073 1.00 78.62 102 GLU A C 1
ATOM 775 O O . GLU A 1 102 ? -4.524 19.279 180.293 1.00 78.62 102 GLU A O 1
ATOM 780 N N . SER A 1 103 ? -2.803 20.575 180.934 1.00 76.19 103 SER A N 1
ATOM 781 C CA . SER A 1 103 ? -1.840 20.170 179.892 1.00 76.19 103 SER A CA 1
ATOM 782 C C . SER A 1 103 ? -1.599 18.664 179.860 1.00 76.19 103 SER A C 1
ATOM 784 O O . SER A 1 103 ? -1.423 18.068 178.797 1.00 76.19 103 SER A O 1
ATOM 786 N N . ASP A 1 104 ? -1.636 18.074 181.044 1.00 80.69 104 ASP A N 1
ATOM 787 C CA . ASP A 1 104 ? -1.240 16.707 181.324 1.00 80.69 104 ASP A CA 1
ATOM 788 C C . ASP A 1 104 ? -2.408 15.741 181.043 1.00 80.69 104 ASP A C 1
ATOM 790 O O . ASP A 1 104 ? -2.219 14.530 181.001 1.00 80.69 104 ASP A O 1
ATOM 794 N N . LEU A 1 105 ? -3.604 16.270 180.735 1.00 86.69 105 LEU A N 1
ATOM 795 C CA . LEU A 1 105 ? -4.789 15.503 180.352 1.00 86.69 105 LEU A CA 1
ATOM 796 C C . LEU A 1 105 ? -4.804 15.110 178.869 1.00 86.69 105 LEU A C 1
ATOM 798 O O . LEU A 1 105 ? -4.520 15.920 177.984 1.00 86.69 105 LEU A O 1
ATOM 802 N N . LYS A 1 106 ? -5.241 13.880 178.584 1.00 85.12 106 LYS A N 1
ATOM 803 C CA . LYS A 1 106 ? -5.451 13.325 177.239 1.00 85.12 106 LYS A CA 1
ATOM 804 C C . LYS A 1 106 ? -6.938 13.126 176.959 1.00 85.12 106 LYS A C 1
ATOM 806 O O . LYS A 1 106 ? -7.657 12.494 177.734 1.00 85.12 106 LYS A O 1
ATOM 811 N N . TYR A 1 107 ? -7.386 13.611 175.803 1.00 88.94 107 TYR A N 1
ATOM 812 C CA . TYR A 1 107 ? -8.776 13.528 175.356 1.00 88.94 107 TYR A CA 1
ATOM 813 C C . TYR A 1 107 ? -8.928 12.400 174.328 1.00 88.94 107 TYR A C 1
ATOM 815 O O . TYR A 1 107 ? -8.626 12.558 173.141 1.00 88.94 107 TYR A O 1
ATOM 823 N N . THR A 1 108 ? -9.406 11.242 174.782 1.00 85.94 108 THR A N 1
ATOM 824 C CA . THR A 1 108 ? -9.613 10.059 173.938 1.00 85.94 108 THR A CA 1
ATOM 825 C C . THR A 1 108 ? -11.047 9.994 173.423 1.00 85.94 108 THR A C 1
ATOM 827 O O . THR A 1 108 ? -11.973 9.622 174.143 1.00 85.94 108 THR A O 1
ATOM 830 N N . TRP A 1 109 ? -11.220 10.332 172.149 1.00 90.00 109 TRP A N 1
ATOM 831 C CA . TRP A 1 109 ? -12.444 10.168 171.375 1.00 90.00 109 TRP A CA 1
ATOM 832 C C . TRP A 1 109 ? -12.649 8.709 170.976 1.00 90.00 109 TRP A C 1
ATOM 834 O O . TRP A 1 109 ? -11.757 8.059 170.424 1.00 90.00 109 TRP A O 1
ATOM 844 N N . GLN A 1 110 ? -13.864 8.216 171.178 1.00 86.31 110 GLN A N 1
ATOM 845 C CA . GLN A 1 110 ? -14.306 6.896 170.742 1.00 86.31 110 GLN A CA 1
ATOM 846 C C . GLN A 1 110 ? -15.669 7.001 170.057 1.00 86.31 110 GLN A C 1
ATOM 848 O O . GLN A 1 110 ? -16.511 7.827 170.421 1.00 86.31 110 GLN A O 1
ATOM 853 N N . THR A 1 111 ? -15.899 6.161 169.047 1.00 87.94 111 THR A N 1
ATOM 854 C CA . THR A 1 111 ? -17.209 6.044 168.398 1.00 87.94 111 THR A CA 1
ATOM 855 C C . THR A 1 111 ? -18.103 5.162 169.261 1.00 87.94 111 THR A C 1
ATOM 857 O O . THR A 1 111 ? -17.859 3.967 169.377 1.00 87.94 111 THR A O 1
ATOM 860 N N . VAL A 1 112 ? -19.144 5.754 169.845 1.00 86.94 112 VAL A N 1
ATOM 861 C CA . VAL A 1 112 ? -20.191 5.046 170.601 1.00 86.94 112 VAL A CA 1
ATOM 862 C C . VAL A 1 112 ? -21.188 4.423 169.631 1.00 86.94 112 VAL A C 1
ATOM 864 O O . VAL A 1 112 ? -21.582 3.272 169.783 1.00 86.94 112 VAL A O 1
ATOM 867 N N . THR A 1 113 ? -21.571 5.176 168.597 1.00 84.06 113 THR A N 1
ATOM 868 C CA . THR A 1 113 ? -22.431 4.706 167.509 1.00 84.06 113 THR A CA 1
ATOM 869 C C . THR A 1 113 ? -22.007 5.311 166.174 1.00 84.06 113 THR A C 1
ATOM 871 O O . THR A 1 113 ? -21.642 6.481 166.073 1.00 84.06 113 THR A O 1
ATOM 874 N N . ALA A 1 114 ? -22.083 4.505 165.121 1.00 82.81 114 ALA A N 1
ATOM 875 C CA . ALA A 1 114 ? -21.978 4.940 163.734 1.00 82.81 114 ALA A CA 1
ATOM 876 C C . ALA A 1 114 ? -22.785 3.977 162.847 1.00 82.81 114 ALA A C 1
ATOM 878 O O . ALA A 1 114 ? -22.947 2.809 163.217 1.00 82.81 114 ALA A O 1
ATOM 879 N N . PRO A 1 115 ? -23.253 4.400 161.659 1.00 82.56 115 PRO A N 1
ATOM 880 C CA . PRO A 1 115 ? -23.877 3.499 160.700 1.00 82.56 115 PRO A CA 1
ATOM 881 C C . PRO A 1 115 ? -22.896 2.396 160.281 1.00 82.56 115 PRO A C 1
ATOM 883 O O . PRO A 1 115 ? -21.706 2.653 160.073 1.00 82.56 115 PRO A O 1
ATOM 886 N N . SER A 1 116 ? -23.388 1.163 160.126 1.00 78.50 116 SER A N 1
ATOM 887 C CA . SER A 1 116 ? -22.529 -0.000 159.858 1.00 78.50 116 SER A CA 1
ATOM 888 C C . SER A 1 116 ? -21.629 0.208 158.630 1.00 78.50 116 SER A C 1
ATOM 890 O O . SER A 1 116 ? -22.074 0.667 157.570 1.00 78.50 116 SER A O 1
ATOM 892 N N . GLY A 1 117 ? -20.334 -0.088 158.780 1.00 79.19 117 GLY A N 1
ATOM 893 C CA . GLY A 1 117 ? -19.314 0.146 157.753 1.00 79.19 117 GLY A CA 1
ATOM 894 C C . GLY A 1 117 ? -19.076 1.626 157.413 1.00 79.19 117 GLY A C 1
ATOM 895 O O . GLY A 1 117 ? -18.728 1.935 156.273 1.00 79.19 117 GLY A O 1
ATOM 896 N N . ALA A 1 118 ? -19.317 2.552 158.347 1.00 82.56 118 ALA A N 1
ATOM 897 C CA . ALA A 1 118 ? -19.039 3.982 158.186 1.00 82.56 118 ALA A CA 1
ATOM 898 C C . ALA A 1 118 ? -18.397 4.602 159.444 1.00 82.56 118 ALA A C 1
ATOM 900 O O . ALA A 1 118 ? -18.977 5.531 160.010 1.00 82.56 118 ALA A O 1
ATOM 901 N N . PRO A 1 119 ? -17.223 4.105 159.889 1.00 80.69 119 PRO A N 1
ATOM 902 C CA . PRO A 1 119 ? -16.547 4.614 161.081 1.00 80.69 119 PRO A CA 1
ATOM 903 C C . PRO A 1 119 ? -16.267 6.115 160.967 1.00 80.69 119 PRO A C 1
ATOM 905 O O . PRO A 1 119 ? -15.934 6.617 159.889 1.00 80.69 119 PRO A O 1
ATOM 908 N N . ILE A 1 120 ? -16.386 6.818 162.093 1.00 89.56 120 ILE A N 1
ATOM 909 C CA . ILE A 1 120 ? -16.035 8.233 162.196 1.00 89.56 120 ILE A CA 1
ATOM 910 C C . ILE A 1 120 ? -14.516 8.357 162.078 1.00 89.56 120 ILE A C 1
ATOM 912 O O . ILE A 1 120 ? -13.782 7.708 162.823 1.00 89.56 120 ILE A O 1
ATOM 916 N N . ARG A 1 121 ? -14.031 9.217 161.175 1.00 86.81 121 ARG A N 1
ATOM 917 C CA . ARG A 1 121 ? -12.609 9.584 161.154 1.00 86.81 121 ARG A CA 1
ATOM 918 C C . ARG A 1 121 ? -12.401 10.884 161.924 1.00 86.81 121 ARG A C 1
ATOM 920 O O . ARG A 1 121 ? -12.808 11.940 161.443 1.00 86.81 121 ARG A O 1
ATOM 927 N N . TYR A 1 122 ? -11.776 10.778 163.090 1.00 88.06 122 TYR A N 1
ATOM 928 C CA . TYR A 1 122 ? -11.311 11.899 163.909 1.00 88.06 122 TYR A CA 1
ATOM 929 C C . TYR A 1 122 ? -10.038 12.527 163.315 1.00 88.06 122 TYR A C 1
ATOM 931 O O . TYR A 1 122 ? -9.299 11.862 162.583 1.00 88.06 122 TYR A O 1
ATOM 939 N N . LEU A 1 123 ? -9.778 13.796 163.633 1.00 88.06 123 LEU A N 1
ATOM 940 C CA . LEU A 1 123 ? -8.582 14.540 163.221 1.00 88.06 123 LEU A CA 1
ATOM 941 C C . LEU A 1 123 ? -7.450 14.454 164.258 1.00 88.06 123 LEU A C 1
ATOM 943 O O . LEU A 1 123 ? -6.283 14.450 163.878 1.00 88.06 123 LEU A O 1
ATOM 947 N N . ARG A 1 124 ? -7.800 14.385 165.547 1.00 83.56 124 ARG A N 1
ATOM 948 C CA . ARG A 1 124 ? -6.892 14.215 166.700 1.00 83.56 124 ARG A CA 1
ATOM 949 C C . ARG A 1 124 ? -7.462 13.169 167.656 1.00 83.56 124 ARG A C 1
ATOM 951 O O . ARG A 1 124 ? -8.678 12.953 167.633 1.00 83.56 124 ARG A O 1
ATOM 958 N N . ASN A 1 125 ? -6.634 12.511 168.469 1.00 84.06 125 ASN A N 1
ATOM 959 C CA . ASN A 1 125 ? -7.118 11.539 169.452 1.00 84.06 125 ASN A CA 1
ATOM 960 C C . ASN A 1 125 ? -6.043 11.141 170.479 1.00 84.06 125 ASN A C 1
ATOM 962 O O . ASN A 1 125 ? -4.901 10.915 170.095 1.00 84.06 125 ASN A O 1
ATOM 966 N N . ASN A 1 126 ? -6.444 10.934 171.741 1.00 85.81 126 ASN A N 1
ATOM 967 C CA . ASN A 1 126 ? -5.572 10.512 172.851 1.00 85.81 126 ASN A CA 1
ATOM 968 C C . ASN A 1 126 ? -4.404 11.487 173.120 1.00 85.81 126 ASN A C 1
ATOM 970 O O . ASN A 1 126 ? -3.307 11.105 173.523 1.00 85.81 126 ASN A O 1
ATOM 974 N N . ASP A 1 127 ? -4.662 12.772 172.892 1.00 80.81 127 ASP A N 1
ATOM 975 C CA . ASP A 1 127 ? -3.731 13.876 173.099 1.00 80.81 127 ASP A CA 1
ATOM 976 C C . ASP A 1 127 ? -4.463 15.062 173.754 1.00 80.81 127 ASP A C 1
ATOM 978 O O . ASP A 1 127 ? -5.693 15.054 173.877 1.00 80.81 127 ASP A O 1
ATOM 982 N N . ASN A 1 128 ? -3.725 16.076 174.209 1.00 86.75 128 ASN A N 1
ATOM 983 C CA . ASN A 1 128 ? -4.320 17.240 174.865 1.00 86.75 128 ASN A CA 1
ATOM 984 C C . ASN A 1 128 ? -5.050 18.182 173.882 1.00 86.75 128 ASN A C 1
ATOM 986 O O . ASN A 1 128 ? -6.082 18.762 174.212 1.00 86.75 128 ASN A O 1
ATOM 990 N N . LEU A 1 129 ? -4.566 18.313 172.641 1.00 87.44 129 LEU A N 1
ATOM 991 C CA . LEU A 1 129 ? -5.163 19.176 171.611 1.00 87.44 129 LEU A CA 1
ATOM 992 C C . LEU A 1 129 ? -6.502 18.630 171.096 1.00 87.44 129 LEU A C 1
ATOM 994 O O . LEU A 1 129 ? -7.328 19.396 170.594 1.00 87.44 129 LEU A O 1
ATOM 998 N N . ALA A 1 130 ? -6.749 17.330 171.260 1.00 83.19 130 ALA A N 1
ATOM 999 C CA . ALA A 1 130 ? -8.008 16.670 170.952 1.00 83.19 130 ALA A CA 1
ATOM 1000 C C . ALA A 1 130 ? -9.199 17.192 171.785 1.00 83.19 130 ALA A C 1
ATOM 1002 O O . ALA A 1 130 ? -10.335 16.842 171.479 1.00 83.19 130 ALA A O 1
ATOM 1003 N N . LYS A 1 131 ? -9.005 18.121 172.732 1.00 84.19 131 LYS A N 1
ATOM 1004 C CA . LYS A 1 131 ? -10.087 18.971 173.266 1.00 84.19 131 LYS A CA 1
ATOM 1005 C C . LYS A 1 131 ? -10.867 19.761 172.195 1.00 84.19 131 LYS A C 1
ATOM 1007 O O . LYS A 1 131 ? -11.981 20.213 172.457 1.00 84.19 131 LYS A O 1
ATOM 1012 N N . SER A 1 132 ? -10.354 19.854 170.962 1.00 85.12 132 SER A N 1
ATOM 1013 C CA . SER A 1 132 ? -11.120 20.223 169.760 1.00 85.12 132 SER A CA 1
ATOM 1014 C C . SER A 1 132 ? -10.773 19.325 168.560 1.00 85.12 132 SER A C 1
ATOM 1016 O O . SER A 1 132 ? -9.603 19.010 168.326 1.00 85.12 132 SER A O 1
ATOM 1018 N N . ASN A 1 133 ? -11.781 18.884 167.797 1.00 88.25 133 ASN A N 1
ATOM 1019 C CA . ASN A 1 133 ? -11.646 17.789 166.831 1.00 88.25 133 ASN A CA 1
ATOM 1020 C C . ASN A 1 133 ? -12.555 17.942 165.592 1.00 88.25 133 ASN A C 1
ATOM 1022 O O . ASN A 1 133 ? -13.670 18.451 165.693 1.00 88.25 133 ASN A O 1
ATOM 1026 N N . THR A 1 134 ? -12.113 17.443 164.432 1.00 89.94 134 THR A N 1
ATOM 1027 C CA . THR A 1 134 ? -12.912 17.362 163.192 1.00 89.94 134 THR A CA 1
ATOM 1028 C C . THR A 1 134 ? -13.249 15.910 162.887 1.00 89.94 134 THR A C 1
ATOM 1030 O O . THR A 1 134 ? -12.368 15.054 162.839 1.00 89.94 134 THR A O 1
ATOM 1033 N N . LEU A 1 135 ? -14.527 15.632 162.651 1.00 89.62 135 LEU A N 1
ATOM 1034 C CA . LEU A 1 135 ? -15.073 14.309 162.377 1.00 89.62 135 LEU A CA 1
ATOM 1035 C C . LEU A 1 135 ? -15.504 14.240 160.904 1.00 89.62 135 LEU A C 1
ATOM 1037 O O . LEU A 1 135 ? -16.186 15.138 160.415 1.00 89.62 135 LEU A O 1
ATOM 1041 N N . THR A 1 136 ? -15.103 13.185 160.189 1.00 87.31 136 THR A N 1
ATOM 1042 C CA . THR A 1 136 ? -15.454 12.947 158.771 1.00 87.31 136 THR A CA 1
ATOM 1043 C C . THR A 1 136 ? -16.322 11.696 158.613 1.00 87.31 136 THR A C 1
ATOM 1045 O O . THR A 1 136 ? -16.061 10.678 159.261 1.00 87.31 136 THR A O 1
ATOM 1048 N N . PHE A 1 137 ? -17.305 11.748 157.711 1.00 89.12 137 PHE A N 1
ATOM 1049 C CA . PHE A 1 137 ? -18.333 10.723 157.496 1.00 89.12 137 PHE A CA 1
ATOM 1050 C C . PHE A 1 137 ? -18.313 10.189 156.056 1.00 89.12 137 PHE A C 1
ATOM 1052 O O . PHE A 1 137 ? -17.958 10.897 155.118 1.00 89.12 137 PHE A O 1
ATOM 1059 N N . LYS A 1 138 ? -18.728 8.928 155.861 1.00 85.12 138 LYS A N 1
ATOM 1060 C CA . LYS A 1 138 ? -18.837 8.282 154.529 1.00 85.12 138 LYS A CA 1
ATOM 1061 C C . LYS A 1 138 ? -20.277 7.914 154.137 1.00 85.12 138 LYS A C 1
ATOM 1063 O O . LYS A 1 138 ? -20.508 7.368 153.052 1.00 85.12 138 LYS A O 1
ATOM 1068 N N . LYS A 1 139 ? -21.243 8.146 155.030 1.00 81.81 139 LYS A N 1
ATOM 1069 C CA . LYS A 1 139 ? -22.672 7.847 154.867 1.00 81.81 139 LYS A CA 1
ATOM 1070 C C . LYS A 1 139 ? -23.501 8.877 155.651 1.00 81.81 139 LYS A C 1
ATOM 1072 O O . LYS A 1 139 ? -23.003 9.376 156.659 1.00 81.81 139 LYS A O 1
ATOM 1077 N N . PRO A 1 140 ? -24.750 9.156 155.242 1.00 83.81 140 PRO A N 1
ATOM 1078 C CA . PRO A 1 140 ? -25.743 9.718 156.148 1.00 83.81 140 PRO A CA 1
ATOM 1079 C C . PRO A 1 140 ? -26.136 8.679 157.215 1.00 83.81 140 PRO A C 1
ATOM 1081 O O . PRO A 1 140 ? -25.970 7.472 157.012 1.00 83.81 140 PRO A O 1
ATOM 1084 N N . GLY A 1 141 ? -26.668 9.146 158.341 1.00 85.06 141 GLY A N 1
ATOM 1085 C CA . GLY A 1 141 ? -27.109 8.332 159.473 1.00 85.06 141 GLY A CA 1
ATOM 1086 C C . GLY A 1 141 ? -26.802 8.977 160.825 1.00 85.06 141 GLY A C 1
ATOM 1087 O O . GLY A 1 141 ? -26.277 10.090 160.895 1.00 85.06 141 GLY A O 1
ATOM 1088 N N . ASP A 1 142 ? -27.149 8.268 161.896 1.00 85.50 142 ASP A N 1
ATOM 1089 C CA . ASP A 1 142 ? -26.917 8.707 163.272 1.00 85.50 142 ASP A CA 1
ATOM 1090 C C . ASP A 1 142 ? -25.532 8.292 163.771 1.00 85.50 142 ASP A C 1
ATOM 1092 O O . ASP A 1 142 ? -25.089 7.154 163.591 1.00 85.50 142 ASP A O 1
ATOM 1096 N N . TYR A 1 143 ? -24.866 9.235 164.423 1.00 86.06 143 TYR A N 1
ATOM 1097 C CA . TYR A 1 143 ? -23.502 9.139 164.913 1.00 86.06 143 TYR A CA 1
ATOM 1098 C C . TYR A 1 143 ? -23.452 9.538 166.391 1.00 86.06 143 TYR A C 1
ATOM 1100 O O . TYR A 1 143 ? -24.210 10.392 166.848 1.00 86.06 143 TYR A O 1
ATOM 1108 N N . GLY A 1 144 ? -22.562 8.913 167.153 1.00 87.56 144 GLY A N 1
ATOM 1109 C CA . GLY A 1 144 ? -22.414 9.134 168.584 1.00 87.56 144 GLY A CA 1
ATOM 1110 C C . GLY A 1 144 ? -20.979 8.926 169.023 1.00 87.56 144 GLY A C 1
ATOM 1111 O O . GLY A 1 144 ? -20.316 7.986 168.581 1.00 87.56 144 GLY A O 1
ATOM 1112 N N . VAL A 1 145 ? -20.488 9.817 169.877 1.00 90.25 145 VAL A N 1
ATOM 1113 C CA . VAL A 1 145 ? -19.086 9.862 170.291 1.00 90.25 145 VAL A CA 1
ATOM 1114 C C . VAL A 1 145 ? -18.958 10.092 171.788 1.00 90.25 145 VAL A C 1
ATOM 1116 O O . VAL A 1 145 ? -19.702 10.882 172.364 1.00 90.25 145 VAL A O 1
ATOM 1119 N N . ARG A 1 146 ? -17.992 9.403 172.395 1.00 88.94 146 ARG A N 1
ATOM 1120 C CA . ARG A 1 146 ? -17.537 9.610 173.769 1.00 88.94 146 ARG A CA 1
ATOM 1121 C C . ARG A 1 146 ? -16.188 10.298 173.710 1.00 88.94 146 ARG A C 1
ATOM 1123 O O . ARG A 1 146 ? -15.379 9.941 172.856 1.00 88.94 146 ARG A O 1
ATOM 1130 N N . VAL A 1 147 ? -15.927 11.223 174.624 1.00 88.88 147 VAL A N 1
ATOM 1131 C CA . VAL A 1 147 ? -14.563 11.649 174.943 1.00 88.88 147 VAL A CA 1
ATOM 1132 C C . VAL A 1 147 ? -14.279 11.293 176.387 1.00 88.88 147 VAL A C 1
ATOM 1134 O O . VAL A 1 147 ? -14.978 11.748 177.292 1.00 88.88 147 VAL A O 1
ATOM 1137 N N . THR A 1 148 ? -13.261 10.466 176.583 1.00 86.75 148 THR A N 1
ATOM 1138 C CA . THR A 1 148 ? -12.692 10.157 177.890 1.00 86.75 148 THR A CA 1
ATOM 1139 C C . THR A 1 148 ? -11.538 11.117 178.141 1.00 86.75 148 THR A C 1
ATOM 1141 O O . THR A 1 148 ? -10.617 11.190 177.330 1.00 86.75 148 THR A O 1
ATOM 1144 N N . ILE A 1 149 ? -11.611 11.863 179.239 1.00 88.12 149 ILE A N 1
ATOM 1145 C CA . ILE A 1 149 ? -10.526 12.695 179.748 1.00 88.12 149 ILE A CA 1
ATOM 1146 C C . ILE A 1 149 ? -9.807 11.859 180.799 1.00 88.12 149 ILE A C 1
ATOM 1148 O O . ILE A 1 149 ? -10.298 11.678 181.914 1.00 88.12 149 ILE A O 1
ATOM 1152 N N . THR A 1 150 ? -8.674 11.309 180.401 1.00 84.06 150 THR A N 1
ATOM 1153 C CA . THR A 1 150 ? -7.705 10.666 181.288 1.00 84.06 150 THR A CA 1
ATOM 1154 C C . THR A 1 150 ? -6.659 11.722 181.609 1.00 84.06 150 THR A C 1
ATOM 1156 O O . THR A 1 150 ? -6.376 12.549 180.743 1.00 84.06 150 THR A O 1
ATOM 1159 N N . ASP A 1 151 ? -6.083 11.759 182.806 1.00 81.88 151 ASP A N 1
ATOM 1160 C CA . ASP A 1 151 ? -4.951 12.662 183.031 1.00 81.88 151 ASP A CA 1
ATOM 1161 C C . ASP A 1 151 ? -3.680 12.112 182.382 1.00 81.88 151 ASP A C 1
ATOM 1163 O O . ASP A 1 151 ? -3.768 11.301 181.452 1.00 81.88 151 ASP A O 1
ATOM 1167 N N . LEU A 1 152 ? -2.491 12.473 182.868 1.00 78.56 152 LEU A N 1
ATOM 1168 C CA . LEU A 1 152 ? -1.224 11.840 182.472 1.00 78.56 152 LEU A CA 1
ATOM 1169 C C . LEU A 1 152 ? -1.294 10.298 182.461 1.00 78.56 152 LEU A C 1
ATOM 1171 O O . LEU A 1 152 ? -0.492 9.632 181.810 1.00 78.56 152 LEU A O 1
ATOM 1175 N N . ASN A 1 153 ? -2.317 9.732 183.094 1.00 71.88 153 ASN A N 1
ATOM 1176 C CA . ASN A 1 153 ? -2.140 9.184 184.397 1.00 71.88 153 ASN A CA 1
ATOM 1177 C C . ASN A 1 153 ? -3.216 8.019 184.616 1.00 71.88 153 ASN A C 1
ATOM 1179 O O . ASN A 1 153 ? -3.176 7.183 185.499 1.00 71.88 153 ASN A O 1
ATOM 1183 N N . GLY A 1 154 ? -4.144 7.776 183.693 1.00 74.50 154 GLY A N 1
ATOM 1184 C CA . GLY A 1 154 ? -4.890 6.498 183.625 1.00 74.50 154 GLY A CA 1
ATOM 1185 C C . GLY A 1 154 ? -6.213 6.412 184.399 1.00 74.50 154 GLY A C 1
ATOM 1186 O O . GLY A 1 154 ? -7.129 5.758 183.898 1.00 74.50 154 GLY A O 1
ATOM 1187 N N . LEU A 1 155 ? -6.403 7.105 185.525 1.00 80.19 155 LEU A N 1
ATOM 1188 C CA . LEU A 1 155 ? -7.759 7.359 186.036 1.00 80.19 155 LEU A CA 1
ATOM 1189 C C . LEU A 1 155 ? -8.421 8.455 185.177 1.00 80.19 155 LEU A C 1
ATOM 1191 O O . LEU A 1 155 ? -7.757 9.217 184.472 1.00 80.19 155 LEU A O 1
ATOM 1195 N N . ALA A 1 156 ? -9.755 8.456 185.105 1.00 84.50 156 ALA A N 1
ATOM 1196 C CA . ALA A 1 156 ? -10.449 9.148 184.020 1.00 84.50 156 ALA A CA 1
ATOM 1197 C C . ALA A 1 156 ? -11.902 9.529 184.326 1.00 84.50 156 ALA A C 1
ATOM 1199 O O . ALA A 1 156 ? -12.585 8.902 185.133 1.00 84.50 156 ALA A O 1
ATOM 1200 N N . THR A 1 157 ? -12.397 10.506 183.568 1.00 82.00 157 THR A N 1
ATOM 1201 C CA . THR A 1 157 ? -13.810 10.899 183.468 1.00 82.00 157 THR A CA 1
ATOM 1202 C C . THR A 1 157 ? -14.246 10.920 181.994 1.00 82.00 157 THR A C 1
ATOM 1204 O O . THR A 1 157 ? -13.399 10.841 181.106 1.00 82.00 157 THR A O 1
ATOM 1207 N N . SER A 1 158 ? -15.543 10.986 181.669 1.00 83.81 158 SER A N 1
ATOM 1208 C CA . SER A 1 158 ? -15.982 10.988 180.258 1.00 83.81 158 SER A CA 1
ATOM 1209 C C . SER A 1 158 ? -17.321 11.684 179.990 1.00 83.81 158 SER A C 1
ATOM 1211 O O . SER A 1 158 ? -18.145 11.847 180.885 1.00 83.81 158 SER A O 1
ATOM 1213 N N . SER A 1 159 ? -17.534 12.089 178.734 1.00 85.12 159 SER A N 1
ATOM 1214 C CA . SER A 1 159 ? -18.751 12.751 178.237 1.00 85.12 159 SER A CA 1
ATOM 1215 C C . SER A 1 159 ? -19.165 12.173 176.876 1.00 85.12 159 SER A C 1
ATOM 1217 O O . SER A 1 159 ? -18.295 11.814 176.084 1.00 85.12 159 SER A O 1
ATOM 1219 N N . GLU A 1 160 ? -20.469 12.088 176.584 1.00 86.62 160 GLU A N 1
ATOM 1220 C CA . GLU A 1 160 ? -21.009 11.599 175.301 1.00 86.62 160 GLU A CA 1
ATOM 1221 C C . GLU A 1 160 ? -21.888 12.630 174.584 1.00 86.62 160 GLU A C 1
ATOM 1223 O O . GLU A 1 160 ? -22.571 13.432 175.217 1.00 86.62 160 GLU A O 1
ATOM 1228 N N . LEU A 1 161 ? -21.926 12.553 173.249 1.00 88.81 161 LEU A N 1
ATOM 1229 C CA . LEU A 1 161 ? -22.818 13.338 172.394 1.00 88.81 161 LEU A CA 1
ATOM 1230 C C . LEU A 1 161 ? -23.253 12.535 171.158 1.00 88.81 161 LEU A C 1
ATOM 1232 O O . LEU A 1 161 ? -22.461 11.778 170.595 1.00 88.81 161 LEU A O 1
ATOM 1236 N N . ARG A 1 162 ? -24.505 12.715 170.712 1.00 85.31 162 ARG A N 1
ATOM 1237 C CA . ARG A 1 162 ? -25.085 12.072 169.515 1.00 85.31 162 ARG A CA 1
ATOM 1238 C C . ARG A 1 162 ? -25.676 13.111 168.556 1.00 85.31 162 ARG A C 1
ATOM 1240 O O . ARG A 1 162 ? -26.188 14.132 169.003 1.00 85.31 162 ARG A O 1
ATOM 1247 N N . PHE A 1 163 ? -25.587 12.858 167.251 1.00 84.75 163 PHE A N 1
ATOM 1248 C CA . PHE A 1 163 ? -25.973 13.780 166.173 1.00 84.75 163 PHE A CA 1
ATOM 1249 C C . PHE A 1 163 ? -26.250 13.041 164.849 1.00 84.75 163 PHE A C 1
ATOM 1251 O O . PHE A 1 163 ? -25.937 11.856 164.726 1.00 84.75 163 PHE A O 1
ATOM 1258 N N . ARG A 1 164 ? -26.814 13.724 163.839 1.00 84.25 164 ARG A N 1
ATOM 1259 C CA . ARG A 1 164 ? -27.206 13.104 162.556 1.00 84.25 164 ARG A CA 1
ATOM 1260 C C . ARG A 1 164 ? -26.558 13.764 161.335 1.00 84.25 164 ARG A C 1
ATOM 1262 O O . ARG A 1 164 ? -26.567 14.985 161.191 1.00 84.25 164 ARG A O 1
ATOM 1269 N N . VAL A 1 165 ? -26.089 12.933 160.405 1.00 86.38 165 VAL A N 1
ATOM 1270 C CA . VAL A 1 165 ? -25.715 13.317 159.033 1.00 86.38 165 VAL A CA 1
ATOM 1271 C C . VAL A 1 165 ? -26.879 12.974 158.095 1.00 86.38 165 VAL A C 1
ATOM 1273 O O . VAL A 1 165 ? -27.398 11.860 158.151 1.00 86.38 165 VAL A O 1
ATOM 1276 N N . VAL A 1 166 ? -27.312 13.896 157.233 1.00 83.81 166 VAL A N 1
ATOM 1277 C CA . VAL A 1 166 ? -28.495 13.723 156.359 1.00 83.81 166 VAL A CA 1
ATOM 1278 C C . VAL A 1 166 ? -28.124 13.632 154.877 1.00 83.81 166 VAL A C 1
ATOM 1280 O O . VAL A 1 166 ? -27.123 14.193 154.448 1.00 83.81 166 VAL A O 1
ATOM 1283 N N . SER A 1 167 ? -28.917 12.908 154.081 1.00 80.56 167 SER A N 1
ATOM 1284 C CA . SER A 1 167 ? -28.700 12.729 152.634 1.00 80.56 167 SER A CA 1
ATOM 1285 C C . SER A 1 167 ? -29.226 13.939 151.845 1.00 80.56 167 SER A C 1
ATOM 1287 O O . SER A 1 167 ? -30.349 14.378 152.088 1.00 80.56 167 SER A O 1
ATOM 1289 N N . THR A 1 168 ? -28.431 14.481 150.915 1.00 81.19 168 THR A N 1
ATOM 1290 C CA . THR A 1 168 ? -28.746 15.715 150.160 1.00 81.19 168 THR A CA 1
ATOM 1291 C C . THR A 1 168 ? -28.548 15.509 148.659 1.00 81.19 168 THR A C 1
ATOM 1293 O O . THR A 1 168 ? -27.472 15.088 148.245 1.00 81.19 168 THR A O 1
ATOM 1296 N N . LEU A 1 169 ? -29.554 15.836 147.839 1.00 82.81 169 LEU A N 1
ATOM 1297 C CA . LEU A 1 169 ? -29.535 15.646 146.379 1.00 82.81 169 LEU A CA 1
ATOM 1298 C C . LEU A 1 169 ? -28.490 16.542 145.692 1.00 82.81 169 LEU A C 1
ATOM 1300 O O . LEU A 1 169 ? -28.528 17.760 145.850 1.00 82.81 169 LEU A O 1
ATOM 1304 N N . THR A 1 170 ? -27.611 15.949 144.877 1.00 84.62 170 THR A N 1
ATOM 1305 C CA . THR A 1 170 ? -26.560 16.666 144.125 1.00 84.62 170 THR A CA 1
ATOM 1306 C C . THR A 1 170 ? -26.666 16.523 142.607 1.00 84.62 170 THR A C 1
ATOM 1308 O O . THR A 1 170 ? -26.344 17.460 141.881 1.00 84.62 170 THR A O 1
ATOM 1311 N N . SER A 1 171 ? -27.105 15.367 142.101 1.00 84.06 171 SER A N 1
ATOM 1312 C CA . SER A 1 171 ? -27.095 15.062 140.662 1.00 84.06 171 SER A CA 1
ATOM 1313 C C . SER A 1 171 ? -28.232 14.114 140.249 1.00 84.06 171 SER A C 1
ATOM 1315 O O . SER A 1 171 ? -28.912 13.524 141.091 1.00 84.06 171 SER A O 1
ATOM 1317 N N . LEU A 1 172 ? -28.473 14.005 138.937 1.00 87.00 172 LEU A N 1
ATOM 1318 C CA . LEU A 1 172 ? -29.463 13.107 138.332 1.00 87.00 172 LEU A CA 1
ATOM 1319 C C . LEU A 1 172 ? -28.777 12.142 137.360 1.00 87.00 172 LEU A C 1
ATOM 1321 O O . LEU A 1 172 ? -27.859 12.531 136.643 1.00 87.00 172 LEU A O 1
ATOM 1325 N N . SER A 1 173 ? -29.270 10.907 137.284 1.00 85.44 173 SER A N 1
ATOM 1326 C CA . SER A 1 173 ? -28.871 9.922 136.275 1.00 85.44 173 SER A CA 1
ATOM 1327 C C . SER A 1 173 ? -30.087 9.465 135.470 1.00 85.44 173 SER A C 1
ATOM 1329 O O . SER A 1 173 ? -31.160 9.255 136.036 1.00 85.44 173 SER A O 1
ATOM 1331 N N . VAL A 1 174 ? -29.924 9.322 134.151 1.00 87.19 174 VAL A N 1
ATOM 1332 C CA . VAL A 1 174 ? -30.994 8.972 133.202 1.00 87.19 174 VAL A CA 1
ATOM 1333 C C . VAL A 1 174 ? -30.579 7.754 132.378 1.00 87.19 174 VAL A C 1
ATOM 1335 O O . VAL A 1 174 ? -29.465 7.717 131.861 1.00 87.19 174 VAL A O 1
ATOM 1338 N N . ARG A 1 175 ? -31.469 6.768 132.216 1.00 84.56 175 ARG A N 1
ATOM 1339 C CA . ARG A 1 175 ? -31.242 5.550 131.409 1.00 84.56 175 ARG A CA 1
ATOM 1340 C C . ARG A 1 175 ? -32.376 5.289 130.425 1.00 84.56 175 ARG A C 1
ATOM 1342 O O . ARG A 1 175 ? -33.513 5.606 130.749 1.00 84.56 175 ARG A O 1
ATOM 1349 N N . THR A 1 176 ? -32.086 4.710 129.262 1.00 82.62 176 THR A N 1
ATOM 1350 C CA . THR A 1 176 ? -33.069 4.350 128.218 1.00 82.62 176 THR A CA 1
ATOM 1351 C C . THR A 1 176 ? -33.770 3.010 128.471 1.00 82.62 176 THR A C 1
ATOM 1353 O O . THR A 1 176 ? -33.316 2.199 129.280 1.00 82.62 176 THR A O 1
ATOM 1356 N N . SER A 1 177 ? -34.804 2.721 127.671 1.00 75.38 177 SER A N 1
ATOM 1357 C CA . SER A 1 177 ? -35.412 1.390 127.476 1.00 75.38 177 SER A CA 1
ATOM 1358 C C . SER A 1 177 ? -34.386 0.270 127.252 1.00 75.38 177 SER A C 1
ATOM 1360 O O . SER A 1 177 ? -34.600 -0.869 127.653 1.00 75.38 177 SER A O 1
ATOM 1362 N N . THR A 1 178 ? -33.279 0.597 126.581 1.00 74.94 178 THR A N 1
ATOM 1363 C CA . THR A 1 178 ? -32.189 -0.314 126.200 1.00 74.94 178 THR A CA 1
ATOM 1364 C C . THR A 1 178 ? -31.060 -0.386 127.237 1.00 74.94 178 THR A C 1
ATOM 1366 O O . THR A 1 178 ? -30.030 -0.999 126.977 1.00 74.94 178 THR A O 1
ATOM 1369 N N . GLY A 1 179 ? -31.222 0.248 128.404 1.00 70.94 179 GLY A N 1
ATOM 1370 C CA . GLY A 1 179 ? -30.243 0.254 129.498 1.00 70.94 179 GLY A CA 1
ATOM 1371 C C . GLY A 1 179 ? -29.084 1.247 129.340 1.00 70.94 179 GLY A C 1
ATOM 1372 O O . GLY A 1 179 ? -28.331 1.457 130.294 1.00 70.94 179 GLY A O 1
ATOM 1373 N N . ALA A 1 180 ? -28.951 1.907 128.186 1.00 77.69 180 ALA A N 1
ATOM 1374 C CA . ALA A 1 180 ? -27.919 2.913 127.955 1.00 77.69 180 ALA A CA 1
ATOM 1375 C C . ALA A 1 180 ? -28.122 4.120 128.886 1.00 77.69 180 ALA A C 1
ATOM 1377 O O . ALA A 1 180 ? -29.220 4.670 128.981 1.00 77.69 180 ALA A O 1
ATOM 1378 N N . THR A 1 181 ? -27.062 4.550 129.574 1.00 79.56 181 THR A N 1
ATOM 1379 C CA . THR A 1 181 ? -27.103 5.766 130.402 1.00 79.56 181 THR A CA 1
ATOM 1380 C C . THR A 1 181 ? -26.914 6.985 129.503 1.00 79.56 181 THR A C 1
ATOM 1382 O O . THR A 1 181 ? -25.926 7.072 128.777 1.00 79.56 181 THR A O 1
ATOM 1385 N N . ALA A 1 182 ? -27.860 7.922 129.536 1.00 81.38 182 ALA A N 1
ATOM 1386 C CA . ALA A 1 182 ? -27.799 9.147 128.753 1.00 81.38 182 ALA A CA 1
ATOM 1387 C C . ALA A 1 182 ? -26.756 10.091 129.368 1.00 81.38 182 ALA A C 1
ATOM 1389 O O . ALA A 1 182 ? -27.017 10.741 130.380 1.00 81.38 182 ALA A O 1
ATOM 1390 N N . VAL A 1 183 ? -25.560 10.146 128.782 1.00 81.44 183 VAL A N 1
ATOM 1391 C CA . VAL A 1 183 ? -24.499 11.085 129.182 1.00 81.44 183 VAL A CA 1
ATOM 1392 C C . VAL A 1 183 ? -24.915 12.516 128.818 1.00 81.44 183 VAL A C 1
ATOM 1394 O O . VAL A 1 183 ? -25.641 12.728 127.844 1.00 81.44 183 VAL A O 1
ATOM 1397 N N . ALA A 1 184 ? -24.480 13.504 129.606 1.00 77.88 184 ALA A N 1
ATOM 1398 C CA . ALA A 1 184 ? -24.805 14.906 129.354 1.00 77.88 184 ALA A CA 1
ATOM 1399 C C . ALA A 1 184 ? -24.363 15.331 127.940 1.00 77.88 184 ALA A C 1
ATOM 1401 O O . ALA A 1 184 ? -23.227 15.086 127.540 1.00 77.88 184 ALA A O 1
ATOM 1402 N N . ASN A 1 185 ? -25.271 15.961 127.194 1.00 75.12 185 ASN A N 1
ATOM 1403 C CA . ASN A 1 185 ? -25.111 16.405 125.803 1.00 75.12 185 ASN A CA 1
ATOM 1404 C C . ASN A 1 185 ? -24.802 15.294 124.768 1.00 75.12 185 ASN A C 1
ATOM 1406 O O . ASN A 1 185 ? -24.507 15.609 123.616 1.00 75.12 185 ASN A O 1
ATOM 1410 N N . ALA A 1 186 ? -24.904 14.008 125.125 1.00 77.25 186 ALA A N 1
ATOM 1411 C CA . ALA A 1 186 ? -24.753 12.899 124.179 1.00 77.25 186 ALA A CA 1
ATOM 1412 C C . ALA A 1 186 ? -26.047 12.627 123.387 1.00 77.25 186 ALA A C 1
ATOM 1414 O O . ALA A 1 186 ? -27.144 12.939 123.851 1.00 77.25 186 ALA A O 1
ATOM 1415 N N . ARG A 1 187 ? -25.926 12.005 122.204 1.00 82.56 187 ARG A N 1
ATOM 1416 C CA . ARG A 1 187 ? -27.053 11.667 121.314 1.00 82.56 187 ARG A CA 1
ATOM 1417 C C . ARG A 1 187 ? -27.385 10.175 121.325 1.00 82.56 187 ARG A C 1
ATOM 1419 O O . ARG A 1 187 ? -26.500 9.332 121.217 1.00 82.56 187 ARG A O 1
ATOM 1426 N N . ILE A 1 188 ? -28.678 9.870 121.370 1.00 83.50 188 ILE A N 1
ATOM 1427 C CA . ILE A 1 188 ? -29.261 8.522 121.354 1.00 83.50 188 ILE A CA 1
ATOM 1428 C C . ILE A 1 188 ? -30.085 8.361 120.068 1.00 83.50 188 ILE A C 1
ATOM 1430 O O . ILE A 1 188 ? -30.780 9.294 119.677 1.00 83.50 188 ILE A O 1
ATOM 1434 N N . ASN A 1 189 ? -30.037 7.206 119.398 1.00 83.06 189 ASN A N 1
ATOM 1435 C CA . ASN A 1 189 ? -30.860 6.932 118.208 1.00 83.06 189 ASN A CA 1
ATOM 1436 C C . ASN A 1 189 ? -32.101 6.106 118.578 1.00 83.06 189 ASN A C 1
ATOM 1438 O O . ASN A 1 189 ? -31.991 5.172 119.369 1.00 83.06 189 ASN A O 1
ATOM 1442 N N . SER A 1 190 ? -33.247 6.395 117.957 1.00 82.25 190 SER A N 1
ATOM 1443 C CA . SER A 1 190 ? -34.459 5.571 118.048 1.00 82.25 190 SER A CA 1
ATOM 1444 C C . SER A 1 190 ? -35.155 5.463 116.686 1.00 82.25 190 SER A C 1
ATOM 1446 O O . SER A 1 190 ? -35.142 6.397 115.884 1.00 82.25 190 SER A O 1
ATOM 1448 N N . THR A 1 191 ? -35.755 4.309 116.397 1.00 76.44 191 THR A N 1
ATOM 1449 C CA . THR A 1 191 ? -36.489 4.034 115.143 1.00 76.44 191 THR A CA 1
ATOM 1450 C C . THR A 1 191 ? -38.006 3.987 115.344 1.00 76.44 191 THR A C 1
ATOM 1452 O O . THR A 1 191 ? -38.763 3.960 114.370 1.00 76.44 191 THR A O 1
ATOM 1455 N N . GLY A 1 192 ? -38.470 3.993 116.596 1.00 77.38 192 GLY A N 1
ATOM 1456 C CA . GLY A 1 192 ? -39.886 4.016 116.948 1.00 77.38 192 GLY A CA 1
ATOM 1457 C C . GLY A 1 192 ? -40.454 5.437 117.072 1.00 77.38 192 GLY A C 1
ATOM 1458 O O . GLY A 1 192 ? -39.706 6.405 117.193 1.00 77.38 192 GLY A O 1
ATOM 1459 N N . PRO A 1 193 ? -41.791 5.586 117.101 1.00 81.19 193 PRO A N 1
ATOM 1460 C CA . PRO A 1 193 ? -42.447 6.844 117.462 1.00 81.19 193 PRO A CA 1
ATOM 1461 C C . PRO A 1 193 ? -42.422 7.124 118.979 1.00 81.19 193 PRO A C 1
ATOM 1463 O O . PRO A 1 193 ? -42.963 8.136 119.415 1.00 81.19 193 PRO A O 1
ATOM 1466 N N . VAL A 1 194 ? -41.849 6.231 119.796 1.00 84.88 194 VAL A N 1
ATOM 1467 C CA . VAL A 1 194 ? -41.829 6.303 121.265 1.00 84.88 194 VAL A CA 1
ATOM 1468 C C . VAL A 1 194 ? -40.485 5.796 121.794 1.00 84.88 194 VAL A C 1
ATOM 1470 O O . VAL A 1 194 ? -40.023 4.749 121.351 1.00 84.88 194 VAL A O 1
ATOM 1473 N N . GLU A 1 195 ? -39.914 6.492 122.777 1.00 87.06 195 GLU A N 1
ATOM 1474 C CA . GLU A 1 195 ? -38.730 6.081 123.547 1.00 87.06 195 GLU A CA 1
ATOM 1475 C C . GLU A 1 195 ? -39.020 6.200 125.055 1.00 87.06 195 GLU A C 1
ATOM 1477 O O . GLU A 1 195 ? -39.846 7.022 125.466 1.00 87.06 195 GLU A O 1
ATOM 1482 N N . ARG A 1 196 ? -38.374 5.390 125.903 1.00 86.75 196 ARG A N 1
ATOM 1483 C CA . ARG A 1 196 ? -38.573 5.432 127.364 1.00 86.75 196 ARG A CA 1
ATOM 1484 C C . ARG A 1 196 ? -37.287 5.701 128.127 1.00 86.75 196 ARG A C 1
ATOM 1486 O O . ARG A 1 196 ? -36.207 5.263 127.741 1.00 86.75 196 ARG A O 1
ATOM 1493 N N . PHE A 1 197 ? -37.442 6.402 129.246 1.00 87.75 197 PHE A N 1
ATOM 1494 C CA . PHE A 1 197 ? -36.369 6.793 130.149 1.00 87.75 197 PHE A CA 1
ATOM 1495 C C . PHE A 1 197 ? -36.711 6.466 131.605 1.00 87.75 197 PHE A C 1
ATOM 1497 O O . PHE A 1 197 ? -37.873 6.512 132.004 1.00 87.75 197 PHE A O 1
ATOM 1504 N N . THR A 1 198 ? -35.691 6.190 132.413 1.00 85.75 198 THR A N 1
ATOM 1505 C CA . THR A 1 198 ? -35.773 6.069 133.877 1.00 85.75 198 THR A CA 1
ATOM 1506 C C . THR A 1 198 ? -34.803 7.061 134.510 1.00 85.75 198 THR A C 1
ATOM 1508 O O . THR A 1 198 ? -33.659 7.150 134.065 1.00 85.75 198 THR A O 1
ATOM 1511 N N . VAL A 1 199 ? -35.250 7.802 135.525 1.00 86.50 199 VAL A N 1
ATOM 1512 C CA . VAL A 1 199 ? -34.511 8.908 136.159 1.00 86.50 199 VAL A CA 1
ATOM 1513 C C . VAL A 1 199 ? -34.336 8.640 137.653 1.00 86.50 199 VAL A C 1
ATOM 1515 O O . VAL A 1 199 ? -35.310 8.327 138.332 1.00 86.50 199 VAL A O 1
ATOM 1518 N N . VAL A 1 200 ? -33.120 8.785 138.182 1.00 84.94 200 VAL A N 1
ATOM 1519 C CA . VAL A 1 200 ? -32.822 8.638 139.622 1.00 84.94 200 VAL A CA 1
ATOM 1520 C C . VAL A 1 200 ? -31.978 9.800 140.144 1.00 84.94 200 VAL A C 1
ATOM 1522 O O . VAL A 1 200 ? -31.161 10.354 139.407 1.00 84.94 200 VAL A O 1
ATOM 1525 N N . GLY A 1 201 ? -32.175 10.165 141.413 1.00 83.62 201 GLY A N 1
ATOM 1526 C CA . GLY A 1 201 ? -31.366 11.163 142.114 1.00 83.62 201 GLY A CA 1
ATOM 1527 C C . GLY A 1 201 ? -30.164 10.540 142.812 1.00 83.62 201 GLY A C 1
ATOM 1528 O O . GLY A 1 201 ? -30.232 9.391 143.248 1.00 83.62 201 GLY A O 1
ATOM 1529 N N . LEU A 1 202 ? -29.072 11.295 142.926 1.00 85.19 202 LEU A N 1
ATOM 1530 C CA . LEU A 1 202 ? -27.860 10.898 143.642 1.00 85.19 202 LEU A CA 1
ATOM 1531 C C . LEU A 1 202 ? -27.538 11.897 144.763 1.00 85.19 202 LEU A C 1
ATOM 1533 O O . LEU A 1 202 ? -27.643 13.109 144.559 1.00 85.19 202 LEU A O 1
ATOM 1537 N N . ASP A 1 203 ? -27.145 11.388 145.931 1.00 83.62 203 ASP A N 1
ATOM 1538 C CA . ASP A 1 203 ? -26.841 12.191 147.118 1.00 83.62 203 ASP A CA 1
ATOM 1539 C C . ASP A 1 203 ? -25.408 12.760 147.139 1.00 83.62 203 ASP A C 1
ATOM 1541 O O . ASP A 1 203 ? -24.644 12.619 146.179 1.00 83.62 203 ASP A O 1
ATOM 1545 N N . GLN A 1 204 ? -25.012 13.423 148.231 1.00 82.19 204 GLN A N 1
ATOM 1546 C CA . GLN A 1 204 ? -23.672 14.007 148.384 1.00 82.19 204 GLN A CA 1
ATOM 1547 C C . GLN A 1 204 ? -22.555 12.976 148.618 1.00 82.19 204 GLN A C 1
ATOM 1549 O O . GLN A 1 204 ? -21.392 13.353 148.754 1.00 82.19 204 GLN A O 1
ATOM 1554 N N . PHE A 1 205 ? -22.889 11.684 148.650 1.00 83.94 205 PHE A N 1
ATOM 1555 C CA . PHE A 1 205 ? -21.957 10.556 148.639 1.00 83.94 205 PHE A CA 1
ATOM 1556 C C . PHE A 1 205 ? -22.085 9.731 147.341 1.00 83.94 205 PHE A C 1
ATOM 1558 O O . PHE A 1 205 ? -21.567 8.614 147.271 1.00 83.94 205 PHE A O 1
ATOM 1565 N N . GLY A 1 206 ? -22.787 10.256 146.327 1.00 78.62 206 GLY A N 1
ATOM 1566 C CA . GLY A 1 206 ? -23.004 9.612 145.031 1.00 78.62 206 GLY A CA 1
ATOM 1567 C C . GLY A 1 206 ? -23.980 8.430 145.057 1.00 78.62 206 GLY A C 1
ATOM 1568 O O . GLY A 1 206 ? -24.010 7.654 144.102 1.00 78.62 206 GLY A O 1
ATOM 1569 N N . ARG A 1 207 ? -24.762 8.246 146.130 1.00 80.19 207 ARG A N 1
ATOM 1570 C CA . ARG A 1 207 ? -25.693 7.111 146.259 1.00 80.19 207 ARG A CA 1
ATOM 1571 C C . ARG A 1 207 ? -27.079 7.455 145.752 1.00 80.19 207 ARG A C 1
ATOM 1573 O O . ARG A 1 207 ? -27.550 8.572 145.924 1.00 80.19 207 ARG A O 1
ATOM 1580 N N . THR A 1 208 ? -27.760 6.465 145.182 1.00 77.81 208 THR A N 1
ATOM 1581 C CA . THR A 1 208 ? -29.151 6.601 144.742 1.00 77.81 208 THR A CA 1
ATOM 1582 C C . THR A 1 208 ? -30.070 6.953 145.905 1.00 77.81 208 THR A C 1
ATOM 1584 O O . THR A 1 208 ? -30.226 6.157 146.832 1.00 77.81 208 THR A O 1
ATOM 1587 N N . MET A 1 209 ? -30.720 8.108 145.808 1.00 72.50 209 MET A N 1
ATOM 1588 C CA . MET A 1 209 ? -31.787 8.551 146.699 1.00 72.50 209 MET A CA 1
ATOM 1589 C C . MET A 1 209 ? -33.081 8.772 145.895 1.00 72.50 209 MET A C 1
ATOM 1591 O O . MET A 1 209 ? -33.013 9.063 144.693 1.00 72.50 209 MET A O 1
ATOM 1595 N N . PRO A 1 210 ? -34.268 8.671 146.520 1.00 68.12 210 PRO A N 1
ATOM 1596 C CA . PRO A 1 210 ? -35.501 9.163 145.913 1.00 68.12 210 PRO A CA 1
ATOM 1597 C C . PRO A 1 210 ? -35.332 10.630 145.494 1.00 68.12 210 PRO A C 1
ATOM 1599 O O . PRO A 1 210 ? -34.782 11.437 146.246 1.00 68.12 210 PRO A O 1
ATOM 1602 N N . THR A 1 211 ? -35.782 10.990 144.291 1.00 63.88 211 THR A N 1
ATOM 1603 C CA . THR A 1 211 ? -35.733 12.382 143.822 1.00 63.88 211 THR A CA 1
ATOM 1604 C C . THR A 1 211 ? -36.593 13.254 144.733 1.00 63.88 211 THR A C 1
ATOM 1606 O O . THR A 1 211 ? -37.780 12.984 144.900 1.00 63.88 211 THR A O 1
ATOM 1609 N N . ALA A 1 212 ? -36.009 14.310 145.308 1.00 57.31 212 ALA A N 1
ATOM 1610 C CA . ALA A 1 212 ? -36.640 15.151 146.335 1.00 57.31 212 ALA A CA 1
ATOM 1611 C C . ALA A 1 212 ? -37.857 15.978 145.851 1.00 57.31 212 ALA A C 1
ATOM 1613 O O . ALA A 1 212 ? -38.405 16.789 146.594 1.00 57.31 212 ALA A O 1
ATOM 1614 N N . SER A 1 213 ? -38.269 15.823 144.593 1.00 60.62 213 SER A N 1
ATOM 1615 C CA . SER A 1 213 ? -39.453 16.434 143.985 1.00 60.62 213 SER A CA 1
ATOM 1616 C C . SER A 1 213 ? -39.913 15.587 142.793 1.00 60.62 213 SER A C 1
ATOM 1618 O O . SER A 1 213 ? -39.203 14.678 142.352 1.00 60.62 213 SER A O 1
ATOM 1620 N N . SER A 1 214 ? -41.089 15.896 142.244 1.00 71.19 214 SER A N 1
ATOM 1621 C CA . SER A 1 214 ? -41.545 15.326 140.975 1.00 71.19 214 SER A CA 1
ATOM 1622 C C . SER A 1 214 ? -40.588 15.683 139.828 1.00 71.19 214 SER A C 1
ATOM 1624 O O . SER A 1 214 ? -40.076 16.799 139.728 1.00 71.19 214 SER A O 1
ATOM 1626 N N . VAL A 1 215 ? -40.335 14.709 138.951 1.00 80.12 215 VAL A N 1
ATOM 1627 C CA . VAL A 1 215 ? -39.425 14.871 137.813 1.00 80.12 215 VAL A CA 1
ATOM 1628 C C . VAL A 1 215 ? -40.141 15.604 136.676 1.00 80.12 215 VAL A C 1
ATOM 1630 O O . VAL A 1 215 ? -41.195 15.172 136.207 1.00 80.12 215 VAL A O 1
ATOM 1633 N N . SER A 1 216 ? -39.546 16.702 136.213 1.00 83.12 216 SER A N 1
ATOM 1634 C CA . SER A 1 216 ? -40.059 17.550 135.132 1.00 83.12 216 SER A CA 1
ATOM 1635 C C . SER A 1 216 ? -39.190 17.440 133.877 1.00 83.12 216 SER A C 1
ATOM 1637 O O . SER A 1 216 ? -37.974 17.283 133.970 1.00 83.12 216 SER A O 1
ATOM 1639 N N . TRP A 1 217 ? -39.806 17.534 132.697 1.00 86.50 217 TRP A N 1
ATOM 1640 C CA . TRP A 1 217 ? -39.130 17.445 131.399 1.00 86.50 217 TRP A CA 1
ATOM 1641 C C . TRP A 1 217 ? -39.475 18.641 130.514 1.00 86.50 217 TRP A C 1
ATOM 1643 O O . TRP A 1 217 ? -40.611 19.114 130.522 1.00 86.50 217 TRP A O 1
ATOM 1653 N N . ARG A 1 218 ? -38.521 19.083 129.690 1.00 83.94 218 ARG A N 1
ATOM 1654 C CA . ARG A 1 218 ? -38.774 20.015 128.582 1.00 83.94 218 ARG A CA 1
ATOM 1655 C C . ARG A 1 218 ? -37.934 19.690 127.351 1.00 83.94 218 ARG A C 1
ATOM 1657 O O . ARG A 1 218 ? -36.827 19.164 127.465 1.00 83.94 218 ARG A O 1
ATOM 1664 N N . ALA A 1 219 ? -38.449 20.064 126.182 1.00 81.00 219 ALA A N 1
ATOM 1665 C CA . ALA A 1 219 ? -37.627 20.193 124.985 1.00 81.00 219 ALA A CA 1
ATOM 1666 C C . ALA A 1 219 ? -36.629 21.352 125.157 1.00 81.00 219 ALA A C 1
ATOM 1668 O O . ALA A 1 219 ? -36.938 22.358 125.799 1.00 81.00 219 ALA A O 1
ATOM 1669 N N . VAL A 1 220 ? -35.451 21.210 124.558 1.00 83.94 220 VAL A N 1
ATOM 1670 C CA . VAL A 1 220 ? -34.437 22.268 124.420 1.00 83.94 220 VAL A CA 1
ATOM 1671 C C . VAL A 1 220 ? -34.325 22.688 122.955 1.00 83.94 220 VAL A C 1
ATOM 1673 O O . VAL A 1 220 ? -34.268 23.874 122.652 1.00 83.94 220 VAL A O 1
ATOM 1676 N N . ASN A 1 221 ? -34.385 21.721 122.038 1.00 83.62 221 ASN A N 1
ATOM 1677 C CA . ASN A 1 221 ? -34.631 21.929 120.615 1.00 83.62 221 ASN A CA 1
ATOM 1678 C C . ASN A 1 221 ? -35.520 20.785 120.079 1.00 83.62 221 ASN A C 1
ATOM 1680 O O . ASN A 1 221 ? -35.698 19.754 120.732 1.00 83.62 221 ASN A O 1
ATOM 1684 N N . SER A 1 222 ? -36.139 20.982 118.915 1.00 82.69 222 SER A N 1
ATOM 1685 C CA . SER A 1 222 ? -36.913 19.946 118.215 1.00 82.69 222 SER A CA 1
ATOM 1686 C C . SER A 1 222 ? -37.050 20.293 116.726 1.00 82.69 222 SER A C 1
ATOM 1688 O O . SER A 1 222 ? -36.872 21.462 116.367 1.00 82.69 222 SER A O 1
ATOM 1690 N N . PRO A 1 223 ? -37.376 19.334 115.838 1.00 84.19 223 PRO A N 1
ATOM 1691 C CA . PRO A 1 223 ? -37.548 19.617 114.416 1.00 84.19 223 PRO A CA 1
ATOM 1692 C C . PRO A 1 223 ? -38.750 20.539 114.165 1.00 84.19 223 PRO A C 1
ATOM 1694 O O . PRO A 1 223 ? -39.787 20.413 114.824 1.00 84.19 223 PRO A O 1
ATOM 1697 N N . SER A 1 224 ? -38.642 21.437 113.180 1.00 79.31 224 SER A N 1
ATOM 1698 C CA . SER A 1 224 ? -39.713 22.393 112.860 1.00 79.31 224 SER A CA 1
ATOM 1699 C C . SER A 1 224 ? -41.031 21.690 112.503 1.00 79.31 224 SER A C 1
ATOM 1701 O O . SER A 1 224 ? -41.060 20.699 111.765 1.00 79.31 224 SER A O 1
ATOM 1703 N N . GLY A 1 225 ? -42.140 22.183 113.063 1.00 80.19 225 GLY A N 1
ATOM 1704 C CA . GLY A 1 225 ? -43.465 21.580 112.898 1.00 80.19 225 GLY A CA 1
ATOM 1705 C C . GLY A 1 225 ? -43.580 20.149 113.444 1.00 80.19 225 GLY A C 1
ATOM 1706 O O . GLY A 1 225 ? -44.399 19.371 112.948 1.00 80.19 225 GLY A O 1
ATOM 1707 N N . SER A 1 226 ? -42.741 19.766 114.410 1.00 84.12 226 SER A N 1
ATOM 1708 C CA . SER A 1 226 ? -42.902 18.532 115.181 1.00 84.12 226 SER A CA 1
ATOM 1709 C C . SER A 1 226 ? -43.727 18.758 116.454 1.00 84.12 226 SER A C 1
ATOM 1711 O O . SER A 1 226 ? -44.013 19.885 116.854 1.00 84.12 226 SER A O 1
ATOM 1713 N N . ARG A 1 227 ? -44.138 17.660 117.090 1.00 80.88 227 ARG A N 1
ATOM 1714 C CA . ARG A 1 227 ? -44.639 17.627 118.463 1.00 80.88 227 ARG A CA 1
ATOM 1715 C C . ARG A 1 227 ? -43.877 16.548 119.221 1.00 80.88 227 ARG A C 1
ATOM 1717 O O . ARG A 1 227 ? -43.739 15.427 118.730 1.00 80.88 227 ARG A O 1
ATOM 1724 N N . LEU A 1 228 ? -43.424 16.912 120.413 1.00 83.56 228 LEU A N 1
ATOM 1725 C CA . LEU A 1 228 ? -42.924 16.013 121.442 1.00 83.56 228 LEU A CA 1
ATOM 1726 C C . LEU A 1 228 ? -43.943 16.010 122.583 1.00 83.56 228 LEU A C 1
ATOM 1728 O O . LEU A 1 228 ? -44.398 17.072 123.003 1.00 83.56 228 LEU A O 1
ATOM 1732 N N . SER A 1 229 ? -44.271 14.833 123.104 1.00 83.44 229 SER A N 1
ATOM 1733 C CA . SER A 1 229 ? -44.974 14.682 124.381 1.00 83.44 229 SER A CA 1
ATOM 1734 C C . SER A 1 229 ? -44.133 13.798 125.293 1.00 83.44 229 SER A C 1
ATOM 1736 O O . SER A 1 229 ? -43.610 12.788 124.828 1.00 83.44 229 SER A O 1
ATOM 1738 N N . VAL A 1 230 ? -43.977 14.172 126.564 1.00 84.25 230 VAL A N 1
ATOM 1739 C CA . VAL A 1 230 ? -43.297 13.345 127.570 1.00 84.25 230 VAL A CA 1
ATOM 1740 C C . VAL A 1 230 ? -44.240 13.140 128.747 1.00 84.25 230 VAL A C 1
ATOM 1742 O O . VAL A 1 230 ? -44.659 14.111 129.370 1.00 84.25 230 VAL A O 1
ATOM 1745 N N . THR A 1 231 ? -44.576 11.886 129.047 1.00 82.44 231 THR A N 1
ATOM 1746 C CA . THR A 1 231 ? -45.418 11.514 130.192 1.00 82.44 231 THR A CA 1
ATOM 1747 C C . THR A 1 231 ? -44.577 10.838 131.272 1.00 82.44 231 THR A C 1
ATOM 1749 O O . THR A 1 231 ? -43.905 9.837 131.018 1.00 82.44 231 THR A O 1
ATOM 1752 N N . THR A 1 232 ? -44.589 11.398 132.482 1.00 79.56 232 THR A N 1
ATOM 1753 C CA . THR A 1 232 ? -43.883 10.880 133.665 1.00 79.56 232 THR A CA 1
ATOM 1754 C C . THR A 1 232 ? -44.804 10.058 134.563 1.00 79.56 232 THR A C 1
ATOM 1756 O O . THR A 1 232 ? -45.973 10.386 134.746 1.00 79.56 232 THR A O 1
ATOM 1759 N N . SER A 1 233 ? -44.259 8.995 135.154 1.00 72.81 233 SER A N 1
ATOM 1760 C CA . SER A 1 233 ? -44.908 8.158 136.165 1.00 72.81 233 SER A CA 1
ATOM 1761 C C . SER A 1 233 ? -43.843 7.670 137.147 1.00 72.81 233 SER A C 1
ATOM 1763 O O . SER A 1 233 ? -43.071 6.757 136.845 1.00 72.81 233 SER A O 1
ATOM 1765 N N . GLY A 1 234 ? -43.758 8.316 138.313 1.00 73.25 234 GLY A N 1
ATOM 1766 C CA . GLY A 1 234 ? -42.647 8.121 139.247 1.00 73.25 234 GLY A CA 1
ATOM 1767 C C . GLY A 1 234 ? -41.304 8.474 138.598 1.00 73.25 234 GLY A C 1
ATOM 1768 O O . GLY A 1 234 ? -41.139 9.560 138.047 1.00 73.25 234 GLY A O 1
ATOM 1769 N N . THR A 1 235 ? -40.354 7.540 138.637 1.00 71.50 235 THR A N 1
ATOM 1770 C CA . THR A 1 235 ? -39.036 7.658 137.987 1.00 71.50 235 THR A CA 1
ATOM 1771 C C . THR A 1 235 ? -39.056 7.343 136.487 1.00 71.50 235 THR A C 1
ATOM 1773 O O . THR A 1 235 ? -38.096 7.666 135.786 1.00 71.50 235 THR A O 1
ATOM 1776 N N . ALA A 1 236 ? -40.123 6.725 135.967 1.00 79.38 236 ALA A N 1
ATOM 1777 C CA . ALA A 1 236 ? -40.247 6.358 134.559 1.00 79.38 236 ALA A CA 1
ATOM 1778 C C . ALA A 1 236 ? -40.838 7.506 133.724 1.00 79.38 236 ALA A C 1
ATOM 1780 O O . ALA A 1 236 ? -41.711 8.246 134.172 1.00 79.38 236 ALA A O 1
ATOM 1781 N N . SER A 1 237 ? -40.364 7.660 132.490 1.00 84.56 237 SER A N 1
ATOM 1782 C CA . SER A 1 237 ? -40.764 8.719 131.556 1.00 84.56 237 SER A CA 1
ATOM 1783 C C . SER A 1 237 ? -40.905 8.149 130.144 1.00 84.56 237 SER A C 1
ATOM 1785 O O . SER A 1 237 ? -40.038 7.403 129.695 1.00 84.56 237 SER A O 1
ATOM 1787 N N . THR A 1 238 ? -41.972 8.486 129.421 1.00 86.00 238 THR A N 1
ATOM 1788 C CA . THR A 1 238 ? -42.203 8.033 128.037 1.00 86.00 238 THR A CA 1
ATOM 1789 C C . THR A 1 238 ? -42.253 9.235 127.101 1.00 86.00 238 THR A C 1
ATOM 1791 O O . THR A 1 238 ? -43.162 10.052 127.211 1.00 86.00 238 THR A O 1
ATOM 1794 N N . ALA A 1 239 ? -41.296 9.344 126.179 1.00 86.56 239 ALA A N 1
ATOM 1795 C CA . ALA A 1 239 ? -41.252 10.376 125.147 1.00 86.56 239 ALA A CA 1
ATOM 1796 C C . ALA A 1 239 ? -41.892 9.865 123.848 1.00 86.56 239 ALA A C 1
ATOM 1798 O O . ALA A 1 239 ? -41.573 8.772 123.390 1.00 86.56 239 ALA A O 1
ATOM 1799 N N . THR A 1 240 ? -42.785 10.652 123.251 1.00 86.94 240 THR A N 1
ATOM 1800 C CA . THR A 1 240 ? -43.511 10.328 122.013 1.00 86.94 240 THR A CA 1
ATOM 1801 C C . THR A 1 240 ? -43.248 11.388 120.948 1.00 86.94 240 THR A C 1
ATOM 1803 O O . THR A 1 240 ? -43.398 12.585 121.207 1.00 86.94 240 THR A O 1
ATOM 1806 N N . PHE A 1 241 ? -42.899 10.939 119.743 1.00 88.19 241 PHE A N 1
ATOM 1807 C CA . PHE A 1 241 ? -42.484 11.747 118.597 1.00 88.19 241 PHE A CA 1
ATOM 1808 C C . PHE A 1 241 ? -43.442 11.530 117.413 1.00 88.19 241 PHE A C 1
ATOM 1810 O O . PHE A 1 241 ? -43.894 10.413 117.168 1.00 88.19 241 PHE A O 1
ATOM 1817 N N . ASN A 1 242 ? -43.737 12.579 116.638 1.00 85.38 242 ASN A N 1
ATOM 1818 C CA . ASN A 1 242 ? -44.624 12.508 115.459 1.00 85.38 242 ASN A CA 1
ATOM 1819 C C . ASN A 1 242 ? -43.899 12.659 114.098 1.00 85.38 242 ASN A C 1
ATOM 1821 O O . ASN A 1 242 ? -44.535 12.668 113.030 1.00 85.38 242 ASN A O 1
ATOM 1825 N N . ARG A 1 243 ? -42.575 12.841 114.132 1.00 85.31 243 ARG A N 1
ATOM 1826 C CA . ARG A 1 243 ? -41.689 13.052 112.981 1.00 85.31 243 ARG A CA 1
ATOM 1827 C C . ARG A 1 243 ? -40.313 12.456 113.271 1.00 85.31 243 ARG A C 1
ATOM 1829 O O . ARG A 1 243 ? -39.959 12.210 114.420 1.00 85.31 243 ARG A O 1
ATOM 1836 N N . THR A 1 244 ? -39.545 12.262 112.208 1.00 86.31 244 THR A N 1
ATOM 1837 C CA . THR A 1 244 ? -38.103 12.033 112.271 1.00 86.31 244 THR A CA 1
ATOM 1838 C C . THR A 1 244 ? -37.342 13.329 112.568 1.00 86.31 244 THR A C 1
ATOM 1840 O O . THR A 1 244 ? -37.859 14.428 112.346 1.00 86.31 244 THR A O 1
ATOM 1843 N N . GLY A 1 245 ? -36.105 13.198 113.046 1.00 86.06 245 GLY A N 1
ATOM 1844 C CA . GLY A 1 245 ? -35.211 14.308 113.383 1.00 86.06 245 GLY A CA 1
ATOM 1845 C C . GLY A 1 245 ? -34.722 14.276 114.832 1.00 86.06 245 GLY A C 1
ATOM 1846 O O . GLY A 1 245 ? -34.987 13.328 115.570 1.00 86.06 245 GLY A O 1
ATOM 1847 N N . VAL A 1 246 ? -33.983 15.315 115.225 1.00 88.56 246 VAL A N 1
ATOM 1848 C CA . VAL A 1 246 ? -33.304 15.395 116.526 1.00 88.56 246 VAL A CA 1
ATOM 1849 C C . VAL A 1 246 ? -34.089 16.251 117.521 1.00 88.56 246 VAL A C 1
ATOM 1851 O O . VAL A 1 246 ? -34.490 17.369 117.202 1.00 88.56 246 VAL A O 1
ATOM 1854 N N . TYR A 1 247 ? -34.267 15.721 118.729 1.00 87.88 247 TYR A N 1
ATOM 1855 C CA . TYR A 1 247 ? -34.970 16.313 119.861 1.00 87.88 247 TYR A CA 1
ATOM 1856 C C . TYR A 1 247 ? -34.050 16.340 121.090 1.00 87.88 247 TYR A C 1
ATOM 1858 O O . TYR A 1 247 ? -33.770 15.298 121.683 1.00 87.88 247 TYR A O 1
ATOM 1866 N N . GLY A 1 248 ? -33.604 17.523 121.495 1.00 89.00 248 GLY A N 1
ATOM 1867 C CA . GLY A 1 248 ? -32.863 17.741 122.733 1.00 89.00 248 GLY A CA 1
ATOM 1868 C C . GLY A 1 248 ? -33.814 17.774 123.925 1.00 89.00 248 GLY A C 1
ATOM 1869 O O . GLY A 1 248 ? -34.757 18.568 123.953 1.00 89.00 248 GLY A O 1
ATOM 1870 N N . LEU A 1 249 ? -33.568 16.927 124.919 1.00 89.44 249 LEU A N 1
ATOM 1871 C CA . LEU A 1 249 ? -34.365 16.777 126.133 1.00 89.44 249 LEU A CA 1
ATOM 1872 C C . LEU A 1 249 ? -33.580 17.287 127.345 1.00 89.44 249 LEU A C 1
ATOM 1874 O O . LEU A 1 249 ? -32.425 16.911 127.537 1.00 89.44 249 LEU A O 1
ATOM 1878 N N . ARG A 1 250 ? -34.218 18.087 128.208 1.00 89.00 250 ARG A N 1
ATOM 1879 C CA . ARG A 1 250 ? -33.734 18.368 129.569 1.00 89.00 250 ARG A CA 1
ATOM 1880 C C . ARG A 1 250 ? -34.726 17.835 130.595 1.00 89.00 250 ARG A C 1
ATOM 1882 O O . ARG A 1 250 ? -35.929 18.060 130.468 1.00 89.00 250 ARG A O 1
ATOM 1889 N N . VAL A 1 251 ? -34.194 17.200 131.634 1.00 88.69 251 VAL A N 1
ATOM 1890 C CA . VAL A 1 251 ? -34.914 16.741 132.824 1.00 88.69 251 VAL A CA 1
ATOM 1891 C C . VAL A 1 251 ? -34.456 17.519 134.064 1.00 88.69 251 VAL A C 1
ATOM 1893 O O . VAL A 1 251 ? -33.280 17.867 134.170 1.00 88.69 251 VAL A O 1
ATOM 1896 N N . SER A 1 252 ? -35.371 17.796 134.994 1.00 86.31 252 SER A N 1
ATOM 1897 C CA . SER A 1 252 ? -35.137 18.570 136.222 1.00 86.31 252 SER A CA 1
ATOM 1898 C C . SER A 1 252 ? -35.875 17.982 137.431 1.00 86.31 252 SER A C 1
ATOM 1900 O O . SER A 1 252 ? -37.016 17.537 137.309 1.00 86.31 252 SER A O 1
ATOM 1902 N N . SER A 1 253 ? -35.249 18.041 138.609 1.00 83.19 253 SER A N 1
ATOM 1903 C CA . SER A 1 253 ? -35.837 17.694 139.914 1.00 83.19 253 SER A CA 1
ATOM 1904 C C . SER A 1 253 ? -35.263 18.632 140.976 1.00 83.19 253 SER A C 1
ATOM 1906 O O . SER A 1 253 ? -34.068 18.570 141.275 1.00 83.19 253 SER A O 1
ATOM 1908 N N . GLY A 1 254 ? -36.102 19.504 141.540 1.00 78.00 254 GLY A N 1
ATOM 1909 C CA . GLY A 1 254 ? -35.626 20.640 142.332 1.00 78.00 254 GLY A CA 1
ATOM 1910 C C . GLY A 1 254 ? -34.649 21.499 141.518 1.00 78.00 254 GLY A C 1
ATOM 1911 O O . GLY A 1 254 ? -34.834 21.693 140.316 1.00 78.00 254 GLY A O 1
ATOM 1912 N N . ASN A 1 255 ? -33.566 21.948 142.154 1.00 80.62 255 ASN A N 1
ATOM 1913 C CA . ASN A 1 255 ? -32.550 22.800 141.521 1.00 80.62 255 ASN A CA 1
ATOM 1914 C C . ASN A 1 255 ? -31.557 22.036 140.613 1.00 80.62 255 ASN A C 1
ATOM 1916 O O . ASN A 1 255 ? -30.667 22.649 140.027 1.00 80.62 255 ASN A O 1
ATOM 1920 N N . VAL A 1 256 ? -31.689 20.711 140.479 1.00 85.69 256 VAL A N 1
ATOM 1921 C CA . VAL A 1 256 ? -30.772 19.857 139.703 1.00 85.69 256 VAL A CA 1
ATOM 1922 C C . VAL A 1 256 ? -31.370 19.542 138.326 1.00 85.69 256 VAL A C 1
ATOM 1924 O O . VAL A 1 256 ? -32.567 19.266 138.211 1.00 85.69 256 VAL A O 1
ATOM 1927 N N . SER A 1 257 ? -30.554 19.562 137.262 1.00 85.81 257 SER A N 1
ATOM 1928 C CA . SER A 1 257 ? -31.005 19.238 135.897 1.00 85.81 257 SER A CA 1
ATOM 1929 C C . SER A 1 257 ? -29.949 18.537 135.042 1.00 85.81 257 SER A C 1
ATOM 1931 O O . SER A 1 257 ? -28.759 18.771 135.226 1.00 85.81 257 SER A O 1
ATOM 1933 N N . HIS A 1 258 ? -30.398 17.728 134.079 1.00 88.38 258 HIS A N 1
ATOM 1934 C CA . HIS A 1 258 ? -29.570 16.940 133.155 1.00 88.38 258 HIS A CA 1
ATOM 1935 C C . HIS A 1 258 ? -30.135 17.005 131.726 1.00 88.38 258 HIS A C 1
ATOM 1937 O O . HIS A 1 258 ? -31.345 17.152 131.563 1.00 88.38 258 HIS A O 1
ATOM 1943 N N . GLN A 1 259 ? -29.299 16.927 130.684 1.00 89.88 259 GLN A N 1
ATOM 1944 C CA . GLN A 1 259 ? -29.697 17.234 129.296 1.00 89.88 259 GLN A CA 1
ATOM 1945 C C . GLN A 1 259 ? -28.987 16.340 128.263 1.00 89.88 259 GLN A C 1
ATOM 1947 O O . GLN A 1 259 ? -27.800 16.079 128.420 1.00 89.88 259 GLN A O 1
ATOM 1952 N N . PHE A 1 260 ? -29.689 15.884 127.217 1.00 89.31 260 PHE A N 1
ATOM 1953 C CA . PHE A 1 260 ? -29.172 14.988 126.162 1.00 89.31 260 PHE A CA 1
ATOM 1954 C C . PHE A 1 260 ? -30.030 15.039 124.873 1.00 89.31 260 PHE A C 1
ATOM 1956 O O . PHE A 1 260 ? -31.110 15.621 124.873 1.00 89.31 260 PHE A O 1
ATOM 1963 N N . ASP A 1 261 ? -29.567 14.424 123.782 1.00 89.75 261 ASP A N 1
ATOM 1964 C CA . ASP A 1 261 ? -30.184 14.429 122.441 1.00 89.75 261 ASP A CA 1
ATOM 1965 C C . ASP A 1 261 ? -30.853 13.077 122.094 1.00 89.75 261 ASP A C 1
ATOM 1967 O O . ASP A 1 261 ? -30.293 12.013 122.367 1.00 89.75 261 ASP A O 1
ATOM 1971 N N . VAL A 1 262 ? -31.990 13.094 121.384 1.00 87.38 262 VAL A N 1
ATOM 1972 C CA . VAL A 1 262 ? -32.639 11.898 120.802 1.00 87.38 262 VAL A CA 1
ATOM 1973 C C . VAL A 1 262 ? -32.891 12.089 119.305 1.00 87.38 262 VAL A C 1
ATOM 1975 O O . VAL A 1 262 ? -33.536 13.048 118.899 1.00 87.38 262 VAL A O 1
ATOM 1978 N N . ASN A 1 263 ? -32.413 11.170 118.471 1.00 89.38 263 ASN A N 1
ATOM 1979 C CA . ASN A 1 263 ? -32.501 11.206 117.012 1.00 89.38 263 ASN A CA 1
ATOM 1980 C C . ASN A 1 263 ? -33.451 10.120 116.484 1.00 89.38 263 ASN A C 1
ATOM 1982 O O . ASN A 1 263 ? -33.148 8.929 116.561 1.00 89.38 263 ASN A O 1
ATOM 1986 N N . VAL A 1 264 ? -34.590 10.541 115.934 1.00 88.19 264 VAL A N 1
ATOM 1987 C CA . VAL A 1 264 ? -35.669 9.667 115.454 1.00 88.19 264 VAL A CA 1
ATOM 1988 C C . VAL A 1 264 ? -35.508 9.400 113.955 1.00 88.19 264 VAL A C 1
ATOM 1990 O O . VAL A 1 264 ? -35.576 10.325 113.143 1.00 88.19 264 VAL A O 1
ATOM 1993 N N . GLN A 1 265 ? -35.316 8.137 113.572 1.00 85.06 265 GLN A N 1
ATOM 1994 C CA . GLN A 1 265 ? -35.034 7.707 112.193 1.00 85.06 265 GLN A CA 1
ATOM 1995 C C . GLN A 1 265 ? -36.255 7.061 111.508 1.00 85.06 265 GLN A C 1
ATOM 1997 O O . GLN A 1 265 ? -37.117 6.482 112.166 1.00 85.06 265 GLN A O 1
ATOM 2002 N N . ALA A 1 266 ? -36.347 7.149 110.176 1.00 81.94 266 ALA A N 1
ATOM 2003 C CA . ALA A 1 266 ? -37.461 6.579 109.407 1.00 81.94 266 ALA A CA 1
ATOM 2004 C C . ALA A 1 266 ? -37.373 5.045 109.313 1.00 81.94 266 ALA A C 1
ATOM 2006 O O . ALA A 1 266 ? -36.289 4.494 109.132 1.00 81.94 266 ALA A O 1
ATOM 2007 N N . SER A 1 267 ? -38.515 4.354 109.360 1.00 83.19 267 SER A N 1
ATOM 2008 C CA . SER A 1 267 ? -38.609 2.900 109.155 1.00 83.19 267 SER A CA 1
ATOM 2009 C C . SER A 1 267 ? -39.793 2.534 108.251 1.00 83.19 267 SER A C 1
ATOM 2011 O O . SER A 1 267 ? -40.864 3.127 108.355 1.00 83.19 267 SER A O 1
ATOM 2013 N N . LEU A 1 268 ? -39.597 1.590 107.320 1.00 84.44 268 LEU A N 1
ATOM 2014 C CA . LEU A 1 268 ? -40.611 1.198 106.330 1.00 84.44 268 LEU A CA 1
ATOM 2015 C C . LEU A 1 268 ? -41.719 0.356 106.985 1.00 84.44 268 LEU A C 1
ATOM 2017 O O . LEU A 1 268 ? -41.450 -0.696 107.560 1.00 84.44 268 LEU A O 1
ATOM 2021 N N . LYS A 1 269 ? -42.971 0.797 106.837 1.00 85.19 269 LYS A N 1
ATOM 2022 C CA . LYS A 1 269 ? -44.166 0.209 107.456 1.00 85.19 269 LYS A CA 1
ATOM 2023 C C . LYS A 1 269 ? -44.965 -0.708 106.528 1.00 85.19 269 LYS A C 1
ATOM 2025 O O . LYS A 1 269 ? -45.509 -1.706 106.991 1.00 85.19 269 LYS A O 1
ATOM 2030 N N . SER A 1 270 ? -45.080 -0.381 105.240 1.00 84.38 270 SER A N 1
ATOM 2031 C CA . SER A 1 270 ? -45.818 -1.201 104.265 1.00 84.38 270 SER A CA 1
ATOM 2032 C C . SER A 1 270 ? -45.427 -0.902 102.814 1.00 84.38 270 SER A C 1
ATOM 2034 O O . SER A 1 270 ? -44.824 0.133 102.519 1.00 84.38 270 SER A O 1
ATOM 2036 N N . LEU A 1 271 ? -45.787 -1.819 101.907 1.00 85.88 271 LEU A N 1
ATOM 2037 C CA . LEU A 1 271 ? -45.641 -1.689 100.455 1.00 85.88 271 LEU A CA 1
ATOM 2038 C C . LEU A 1 271 ? -47.001 -1.830 99.753 1.00 85.88 271 LEU A C 1
ATOM 2040 O O . LEU A 1 271 ? -47.918 -2.483 100.247 1.00 85.88 271 LEU A O 1
ATOM 2044 N N . SER A 1 272 ? -47.116 -1.244 98.565 1.00 83.69 272 SER A N 1
ATOM 2045 C CA . SER A 1 272 ? -48.258 -1.374 97.654 1.00 83.69 272 SER A CA 1
ATOM 2046 C C . SER A 1 272 ? -47.780 -1.414 96.202 1.00 83.69 272 SER A C 1
ATOM 2048 O O . SER A 1 272 ? -46.751 -0.825 95.863 1.00 83.69 272 SER A O 1
ATOM 2050 N N . LEU A 1 273 ? -48.513 -2.132 95.346 1.00 86.75 273 LEU A N 1
ATOM 2051 C CA . LEU A 1 273 ? -48.181 -2.319 93.935 1.00 86.75 273 LEU A CA 1
ATOM 2052 C C . LEU A 1 273 ? -49.396 -2.015 93.057 1.00 86.75 273 LEU A C 1
ATOM 2054 O O . LEU A 1 273 ? -50.494 -2.495 93.336 1.00 86.75 273 LEU A O 1
ATOM 2058 N N . ARG A 1 274 ? -49.188 -1.264 91.972 1.00 85.44 274 ARG A N 1
ATOM 2059 C CA . ARG A 1 274 ? -50.202 -0.973 90.945 1.00 85.44 274 ARG A CA 1
ATOM 2060 C C . ARG A 1 274 ? -49.651 -1.163 89.534 1.00 85.44 274 ARG A C 1
ATOM 2062 O O . ARG A 1 274 ? -48.451 -1.026 89.322 1.00 85.44 274 ARG A O 1
ATOM 2069 N N . THR A 1 275 ? -50.504 -1.476 88.564 1.00 81.94 275 THR A N 1
ATOM 2070 C CA . THR A 1 275 ? -50.132 -1.459 87.134 1.00 81.94 275 THR A CA 1
ATOM 2071 C C . THR A 1 275 ? -49.872 -0.025 86.652 1.00 81.94 275 THR A C 1
ATOM 2073 O O . THR A 1 275 ? -50.261 0.937 87.318 1.00 81.94 275 THR A O 1
ATOM 2076 N N . SER A 1 276 ? -49.278 0.136 85.466 1.00 78.38 276 SER A N 1
ATOM 2077 C CA . SER A 1 276 ? -49.228 1.434 84.768 1.00 78.38 276 SER A CA 1
ATOM 2078 C C . SER A 1 276 ? -50.614 2.068 84.562 1.00 78.38 276 SER A C 1
ATOM 2080 O O . SER A 1 276 ? -50.733 3.286 84.609 1.00 78.38 276 SER A O 1
ATOM 2082 N N . ALA A 1 277 ? -51.665 1.254 84.418 1.00 75.50 277 ALA A N 1
ATOM 2083 C CA . ALA A 1 277 ? -53.066 1.680 84.333 1.00 75.50 277 ALA A CA 1
ATOM 2084 C C . ALA A 1 277 ? -53.736 1.899 85.712 1.00 75.50 277 ALA A C 1
ATOM 2086 O O . ALA A 1 277 ? -54.956 1.839 85.831 1.00 75.50 277 ALA A O 1
ATOM 2087 N N . GLY A 1 278 ? -52.960 2.081 86.786 1.00 73.56 278 GLY A N 1
ATOM 2088 C CA . GLY A 1 278 ? -53.459 2.421 88.125 1.00 73.56 278 GLY A CA 1
ATOM 2089 C C . GLY A 1 278 ? -54.026 1.259 88.953 1.00 73.56 278 GLY A C 1
ATOM 2090 O O . GLY A 1 278 ? -54.052 1.363 90.177 1.00 73.56 278 GLY A O 1
ATOM 2091 N N . ASN A 1 279 ? -54.410 0.135 88.336 1.00 77.56 279 ASN A N 1
ATOM 2092 C CA . ASN A 1 279 ? -55.006 -1.009 89.041 1.00 77.56 279 ASN A CA 1
ATOM 2093 C C . ASN A 1 279 ? -54.065 -1.600 90.107 1.00 77.56 279 ASN A C 1
ATOM 2095 O O . ASN A 1 279 ? -53.001 -2.118 89.757 1.00 77.56 279 ASN A O 1
ATOM 2099 N N . SER A 1 280 ? -54.473 -1.566 91.379 1.00 72.88 280 SER A N 1
ATOM 2100 C CA . SER A 1 280 ? -53.775 -2.206 92.504 1.00 72.88 280 SER A CA 1
ATOM 2101 C C . SER A 1 280 ? -53.741 -3.731 92.359 1.00 72.88 280 SER A C 1
ATOM 2103 O O . SER A 1 280 ? -54.777 -4.345 92.107 1.00 72.88 280 SER A O 1
ATOM 2105 N N . LEU A 1 281 ? -52.575 -4.356 92.562 1.00 74.94 281 LEU A N 1
ATOM 2106 C CA . LEU A 1 281 ? -52.419 -5.813 92.490 1.00 74.94 281 LEU A CA 1
ATOM 2107 C C . LEU A 1 281 ? -52.436 -6.464 93.876 1.00 74.94 281 LEU A C 1
ATOM 2109 O O . LEU A 1 281 ? -51.806 -5.988 94.819 1.00 74.94 281 LEU A O 1
ATOM 2113 N N . ASN A 1 282 ? -53.077 -7.626 93.951 1.00 71.44 282 ASN A N 1
ATOM 2114 C CA . ASN A 1 282 ? -52.896 -8.620 95.004 1.00 71.44 282 ASN A CA 1
ATOM 2115 C C . ASN A 1 282 ? -53.040 -10.030 94.397 1.00 71.44 282 ASN A C 1
ATOM 2117 O O . ASN A 1 282 ? -53.320 -10.177 93.205 1.00 71.44 282 ASN A O 1
ATOM 2121 N N . SER A 1 283 ? -52.848 -11.079 95.196 1.00 66.88 283 SER A N 1
ATOM 2122 C CA . SER A 1 283 ? -52.980 -12.474 94.748 1.00 66.88 283 SER A CA 1
ATOM 2123 C C . SER A 1 283 ? -54.375 -12.840 94.231 1.00 66.88 283 SER A C 1
ATOM 2125 O O . SER A 1 283 ? -54.488 -13.753 93.415 1.00 66.88 283 SER A O 1
ATOM 2127 N N . SER A 1 284 ? -55.414 -12.140 94.694 1.00 71.38 284 SER A N 1
ATOM 2128 C CA . SER A 1 284 ? -56.830 -12.471 94.487 1.00 71.38 284 SER A CA 1
ATOM 2129 C C . SER A 1 284 ? -57.433 -11.880 93.207 1.00 71.38 284 SER A C 1
ATOM 2131 O O . SER A 1 284 ? -58.559 -12.221 92.856 1.00 71.38 284 SER A O 1
ATOM 2133 N N . LYS A 1 285 ? -56.715 -10.986 92.512 1.00 76.75 285 LYS A N 1
ATOM 2134 C CA . LYS A 1 285 ? -57.134 -10.386 91.233 1.00 76.75 285 LYS A CA 1
ATOM 2135 C C . LYS A 1 285 ? -55.968 -10.408 90.230 1.00 76.75 285 LYS A C 1
ATOM 2137 O O . LYS A 1 285 ? -55.188 -9.455 90.196 1.00 76.75 285 LYS A O 1
ATOM 2142 N N . PRO A 1 286 ? -55.802 -11.490 89.441 1.00 80.19 286 PRO A N 1
ATOM 2143 C CA . PRO A 1 286 ? -54.724 -11.586 88.461 1.00 80.19 286 PRO A CA 1
ATOM 2144 C C . PRO A 1 286 ? -54.916 -10.601 87.302 1.00 80.19 286 PRO A C 1
ATOM 2146 O O . PRO A 1 286 ? -56.027 -10.414 86.810 1.00 80.19 286 PRO A O 1
ATOM 2149 N N . VAL A 1 287 ? -53.822 -10.000 86.828 1.00 83.88 287 VAL A N 1
ATOM 2150 C CA . VAL A 1 287 ? -53.844 -9.073 85.684 1.00 83.88 287 VAL A CA 1
ATOM 2151 C C . VAL A 1 287 ? -53.629 -9.833 84.374 1.00 83.88 287 VAL A C 1
ATOM 2153 O O . VAL A 1 287 ? -52.630 -10.538 84.218 1.00 83.88 287 VAL A O 1
ATOM 2156 N N . THR A 1 288 ? -54.540 -9.669 83.411 1.00 85.69 288 THR A N 1
ATOM 2157 C CA . THR A 1 288 ? -54.409 -10.269 82.075 1.00 85.69 288 THR A CA 1
ATOM 2158 C C . THR A 1 288 ? -53.320 -9.575 81.253 1.00 85.69 288 THR A C 1
ATOM 2160 O O . THR A 1 288 ? -53.303 -8.350 81.144 1.00 85.69 288 THR A O 1
ATOM 2163 N N . VAL A 1 289 ? -52.441 -10.353 80.618 1.00 86.88 289 VAL A N 1
ATOM 2164 C CA . VAL A 1 289 ? -51.352 -9.861 79.758 1.00 86.88 289 VAL A CA 1
ATOM 2165 C C . VAL A 1 289 ? -51.459 -10.511 78.374 1.00 86.88 289 VAL A C 1
ATOM 2167 O O . VAL A 1 289 ? -51.511 -11.734 78.257 1.00 86.88 289 VAL A O 1
ATOM 2170 N N . LYS A 1 290 ? -51.502 -9.696 77.311 1.00 83.31 290 LYS A N 1
ATOM 2171 C CA . LYS A 1 290 ? -51.521 -10.160 75.904 1.00 83.31 290 LYS A CA 1
ATOM 2172 C C . LYS A 1 290 ? -50.149 -10.108 75.220 1.00 83.31 290 LYS A C 1
ATOM 2174 O O . LYS A 1 290 ? -49.986 -10.677 74.144 1.00 83.31 290 LYS A O 1
ATOM 2179 N N . GLU A 1 291 ? -49.186 -9.427 75.830 1.00 85.19 291 GLU A N 1
ATOM 2180 C CA . GLU A 1 291 ? -47.809 -9.286 75.349 1.00 85.19 291 GLU A CA 1
ATOM 2181 C C . GLU A 1 291 ? -46.873 -10.293 76.044 1.00 85.19 291 GLU A C 1
ATOM 2183 O O . GLU A 1 291 ? -47.325 -11.258 76.665 1.00 85.19 291 GLU A O 1
ATOM 2188 N N . SER A 1 292 ? -45.559 -10.094 75.921 1.00 87.44 292 SER A N 1
ATOM 2189 C CA . SER A 1 292 ? -44.522 -10.857 76.626 1.00 87.44 292 SER A CA 1
ATOM 2190 C C . SER A 1 292 ? -44.049 -10.194 77.930 1.00 87.44 292 SER A C 1
ATOM 2192 O O . SER A 1 292 ? -43.245 -10.782 78.654 1.00 87.44 292 SER A O 1
ATOM 2194 N N . SER A 1 293 ? -44.533 -8.991 78.271 1.00 89.56 293 SER A N 1
ATOM 2195 C CA . SER A 1 293 ? -44.177 -8.292 79.515 1.00 89.56 293 SER A CA 1
ATOM 2196 C C . SER A 1 293 ? -45.279 -7.346 80.018 1.00 89.56 293 SER A C 1
ATOM 2198 O O . SER A 1 293 ? -46.290 -7.149 79.348 1.00 89.56 293 SER A O 1
ATOM 2200 N N . THR A 1 294 ? -45.106 -6.785 81.218 1.00 89.06 294 THR A N 1
ATOM 2201 C CA . THR A 1 294 ? -45.956 -5.729 81.795 1.00 89.06 294 THR A CA 1
ATOM 2202 C C . THR A 1 294 ? -45.173 -4.862 82.794 1.00 89.06 294 THR A C 1
ATOM 2204 O O . THR A 1 294 ? -44.141 -5.292 83.315 1.00 89.06 294 THR A O 1
ATOM 2207 N N . ARG A 1 295 ? -45.647 -3.638 83.075 1.00 89.00 295 ARG A N 1
ATOM 2208 C CA . ARG A 1 295 ? -45.019 -2.683 84.012 1.00 89.00 295 ARG A CA 1
ATOM 2209 C C . ARG A 1 295 ? -45.890 -2.401 85.237 1.00 89.00 295 ARG A C 1
ATOM 2211 O O . ARG A 1 295 ? -47.097 -2.184 85.129 1.00 89.00 295 ARG A O 1
ATOM 2218 N N . LEU A 1 296 ? -45.235 -2.346 86.393 1.00 88.62 296 LEU A N 1
ATOM 2219 C CA . LEU A 1 296 ? -45.805 -2.083 87.712 1.00 88.62 296 LEU A CA 1
ATOM 2220 C C . LEU A 1 296 ? -45.105 -0.886 88.365 1.00 88.62 296 LEU A C 1
ATOM 2222 O O . LEU A 1 296 ? -43.928 -0.637 88.112 1.00 88.62 296 LEU A O 1
ATOM 2226 N N . ILE A 1 297 ? -45.803 -0.209 89.270 1.00 86.88 297 ILE A N 1
ATOM 2227 C CA . ILE A 1 297 ? -45.280 0.830 90.158 1.00 86.88 297 ILE A CA 1
ATOM 2228 C C . ILE A 1 297 ? -45.376 0.303 91.593 1.00 86.88 297 ILE A C 1
ATOM 2230 O O . ILE A 1 297 ? -46.444 -0.143 92.018 1.00 86.88 297 ILE A O 1
ATOM 2234 N N . VAL A 1 298 ? -44.269 0.368 92.329 1.00 88.25 298 VAL A N 1
ATOM 2235 C CA . VAL A 1 298 ? -44.133 -0.020 93.737 1.00 88.25 298 VAL A CA 1
ATOM 2236 C C . VAL A 1 298 ? -43.998 1.242 94.590 1.00 88.25 298 VAL A C 1
ATOM 2238 O O . VAL A 1 298 ? -43.153 2.093 94.319 1.00 88.25 298 VAL A O 1
ATOM 2241 N N . THR A 1 299 ? -44.810 1.362 95.638 1.00 84.94 299 THR A N 1
ATOM 2242 C CA . THR A 1 299 ? -44.768 2.478 96.599 1.00 84.94 299 THR A CA 1
ATOM 2243 C C . THR A 1 299 ? -44.772 1.966 98.036 1.00 84.94 299 THR A C 1
ATOM 2245 O O . THR A 1 299 ? -45.390 0.942 98.317 1.00 84.94 299 THR A O 1
ATOM 2248 N N . GLY A 1 300 ? -44.118 2.681 98.954 1.00 85.56 300 GLY A N 1
ATOM 2249 C CA . GLY A 1 300 ? -44.066 2.338 100.378 1.00 85.56 300 GLY A CA 1
ATOM 2250 C C . GLY A 1 300 ? -44.196 3.559 101.284 1.00 85.56 300 GLY A C 1
ATOM 2251 O O . GLY A 1 300 ? -44.030 4.691 100.824 1.00 85.56 300 GLY A O 1
ATOM 2252 N N . VAL A 1 301 ? -44.508 3.330 102.561 1.00 87.00 301 VAL A N 1
ATOM 2253 C CA . VAL A 1 301 ? -44.698 4.390 103.571 1.00 87.00 301 VAL A CA 1
ATOM 2254 C C . VAL A 1 301 ? -43.962 4.103 104.880 1.00 87.00 301 VAL A C 1
ATOM 2256 O O . VAL A 1 301 ? -43.704 2.945 105.205 1.00 87.00 301 VAL A O 1
ATOM 2259 N N . ASP A 1 302 ? -43.606 5.161 105.609 1.00 84.50 302 ASP A N 1
ATOM 2260 C CA . ASP A 1 302 ? -42.868 5.130 106.874 1.00 84.50 302 ASP A CA 1
ATOM 2261 C C . ASP A 1 302 ? -43.770 4.835 108.094 1.00 84.50 302 ASP A C 1
ATOM 2263 O O . ASP A 1 302 ? -44.993 4.679 107.976 1.00 84.50 302 ASP A O 1
ATOM 2267 N N . GLN A 1 303 ? -43.185 4.774 109.297 1.00 82.94 303 GLN A N 1
ATOM 2268 C CA . GLN A 1 303 ? -43.937 4.540 110.535 1.00 82.94 303 GLN A CA 1
ATOM 2269 C C . GLN A 1 303 ? -44.967 5.646 110.852 1.00 82.94 303 GLN A C 1
ATOM 2271 O O . GLN A 1 303 ? -45.917 5.405 111.600 1.00 82.94 303 GLN A O 1
ATOM 2276 N N . PHE A 1 304 ? -44.829 6.822 110.231 1.00 84.62 304 PHE A N 1
ATOM 2277 C CA . PHE A 1 304 ? -45.710 7.985 110.334 1.00 84.62 304 PHE A CA 1
ATOM 2278 C C . PHE A 1 304 ? -46.673 8.135 109.132 1.00 84.62 304 PHE A C 1
ATOM 2280 O O . PHE A 1 304 ? -47.306 9.183 108.986 1.00 84.62 304 PHE A O 1
ATOM 2287 N N . ASN A 1 305 ? -46.811 7.100 108.290 1.00 83.12 305 ASN A N 1
ATOM 2288 C CA . ASN A 1 305 ? -47.619 7.055 107.060 1.00 83.12 305 ASN A CA 1
ATOM 2289 C C . ASN A 1 305 ? -47.185 8.020 105.928 1.00 83.12 305 ASN A C 1
ATOM 2291 O O . ASN A 1 305 ? -47.972 8.286 105.019 1.00 83.12 305 ASN A O 1
ATOM 2295 N N . ARG A 1 306 ? -45.955 8.546 105.941 1.00 81.50 306 ARG A N 1
ATOM 2296 C CA . ARG A 1 306 ? -45.393 9.388 104.864 1.00 81.50 306 ARG A CA 1
ATOM 2297 C C . ARG A 1 306 ? -44.693 8.523 103.817 1.00 81.50 306 ARG A C 1
ATOM 2299 O O . ARG A 1 306 ? -44.253 7.426 104.133 1.00 81.50 306 ARG A O 1
ATOM 2306 N N . THR A 1 307 ? -44.561 8.994 102.578 1.00 80.94 307 THR A N 1
ATOM 2307 C CA . THR A 1 307 ? -43.882 8.246 101.502 1.00 80.94 307 THR A CA 1
ATOM 2308 C C . THR A 1 307 ? -42.446 7.881 101.890 1.00 80.94 307 THR A C 1
ATOM 2310 O O . THR A 1 307 ? -41.630 8.766 102.138 1.00 80.94 307 THR A O 1
ATOM 2313 N N . PHE A 1 308 ? -42.122 6.587 101.900 1.00 82.38 308 PHE A N 1
ATOM 2314 C CA . PHE A 1 308 ? -40.774 6.097 102.185 1.00 82.38 308 PHE A CA 1
ATOM 2315 C C . PHE A 1 308 ? -39.963 6.058 100.884 1.00 82.38 308 PHE A C 1
ATOM 2317 O O . PHE A 1 308 ? -40.213 5.221 100.013 1.00 82.38 308 PHE A O 1
ATOM 2324 N N . ALA A 1 309 ? -39.012 6.981 100.738 1.00 76.38 309 ALA A N 1
ATOM 2325 C CA . ALA A 1 309 ? -38.142 7.088 99.571 1.00 76.38 309 ALA A CA 1
ATOM 2326 C C . ALA A 1 309 ? -36.708 7.473 99.999 1.00 76.38 309 ALA A C 1
ATOM 2328 O O . ALA A 1 309 ? -36.568 8.381 100.819 1.00 76.38 309 ALA A O 1
ATOM 2329 N N . PRO A 1 310 ? -35.653 6.842 99.441 1.00 78.31 310 PRO A N 1
ATOM 2330 C CA . PRO A 1 310 ? -35.688 5.686 98.538 1.00 78.31 310 PRO A CA 1
ATOM 2331 C C . PRO A 1 310 ? -36.238 4.421 99.223 1.00 78.31 310 PRO A C 1
ATOM 2333 O O . PRO A 1 310 ? -36.207 4.299 100.444 1.00 78.31 310 PRO A O 1
ATOM 2336 N N . LEU A 1 311 ? -36.760 3.473 98.438 1.00 80.81 311 LEU A N 1
ATOM 2337 C CA . LEU A 1 311 ? -37.196 2.176 98.970 1.00 80.81 311 LEU A CA 1
ATOM 2338 C C . LEU A 1 311 ? -35.982 1.303 99.353 1.00 80.81 311 LEU A C 1
ATOM 2340 O O . LEU A 1 311 ? -34.960 1.371 98.665 1.00 80.81 311 LEU A O 1
ATOM 2344 N N . PRO A 1 312 ? -36.085 0.444 100.388 1.00 81.44 312 PRO A N 1
ATOM 2345 C CA . PRO A 1 312 ? -35.070 -0.566 100.684 1.00 81.44 312 PRO A CA 1
ATOM 2346 C C . PRO A 1 312 ? -34.973 -1.623 99.574 1.00 81.44 312 PRO A C 1
ATOM 2348 O O . PRO A 1 312 ? -35.808 -1.684 98.670 1.00 81.44 312 PRO A O 1
ATOM 2351 N N . SER A 1 313 ? -33.983 -2.512 99.669 1.00 81.69 313 SER A N 1
ATOM 2352 C CA . SER A 1 313 ? -33.807 -3.615 98.722 1.00 81.69 313 SER A CA 1
ATOM 2353 C C . SER A 1 313 ? -35.055 -4.513 98.643 1.00 81.69 313 SER A C 1
ATOM 2355 O O . SER A 1 313 ? -35.556 -5.041 99.640 1.00 81.69 313 SER A O 1
ATOM 2357 N N . LEU A 1 314 ? -35.574 -4.668 97.421 1.00 86.75 314 LEU A N 1
ATOM 2358 C CA . LEU A 1 314 ? -36.761 -5.463 97.105 1.00 86.75 314 LEU A CA 1
ATOM 2359 C C . LEU A 1 314 ? -36.328 -6.798 96.496 1.00 86.75 314 LEU A C 1
ATOM 2361 O O . LEU A 1 314 ? -35.741 -6.830 95.414 1.00 86.75 314 LEU A O 1
ATOM 2365 N N . SER A 1 315 ? -36.645 -7.903 97.166 1.00 87.25 315 SER A N 1
ATOM 2366 C CA . SER A 1 315 ? -36.386 -9.253 96.649 1.00 87.25 315 SER A CA 1
ATOM 2367 C C . SER A 1 315 ? -37.639 -9.828 95.989 1.00 87.25 315 SER A C 1
ATOM 2369 O O . SER A 1 315 ? -38.742 -9.713 96.525 1.00 87.25 315 SER A O 1
ATOM 2371 N N . TRP A 1 316 ? -37.471 -10.443 94.817 1.00 91.12 316 TRP A N 1
ATOM 2372 C CA . TRP A 1 316 ? -38.558 -10.991 94.002 1.00 91.12 316 TRP A CA 1
ATOM 2373 C C . TRP A 1 316 ? -38.355 -12.488 93.764 1.00 91.12 316 TRP A C 1
ATOM 2375 O O . TRP A 1 316 ? -37.259 -12.920 93.420 1.00 91.12 316 TRP A O 1
ATOM 2385 N N . THR A 1 317 ? -39.417 -13.281 93.909 1.00 90.50 317 THR A N 1
ATOM 2386 C CA . THR A 1 317 ? -39.403 -14.735 93.662 1.00 90.50 317 THR A CA 1
ATOM 2387 C C . THR A 1 317 ? -40.649 -15.174 92.895 1.00 90.50 317 THR A C 1
ATOM 2389 O O . THR A 1 317 ? -41.740 -14.650 93.118 1.00 90.50 317 THR A O 1
ATOM 2392 N N . VAL A 1 318 ? -40.504 -16.135 91.980 1.00 90.75 318 VAL A N 1
ATOM 2393 C CA . VAL A 1 318 ? -41.642 -16.770 91.293 1.00 90.75 318 VAL A CA 1
ATOM 2394 C C . VAL A 1 318 ? -42.189 -17.874 92.199 1.00 90.75 318 VAL A C 1
ATOM 2396 O O . VAL A 1 318 ? -41.435 -18.738 92.635 1.00 90.75 318 VAL A O 1
ATOM 2399 N N . VAL A 1 319 ? -43.486 -17.828 92.499 1.00 89.75 319 VAL A N 1
ATOM 2400 C CA . VAL A 1 319 ? -44.185 -18.781 93.381 1.00 89.75 319 VAL A CA 1
ATOM 2401 C C . VAL A 1 319 ? -44.918 -19.845 92.566 1.00 89.75 319 VAL A C 1
ATOM 2403 O O . VAL A 1 319 ? -44.902 -21.015 92.928 1.00 89.75 319 VAL A O 1
ATOM 2406 N N . SER A 1 320 ? -45.533 -19.452 91.449 1.00 90.06 320 SER A N 1
ATOM 2407 C CA . SER A 1 320 ? -46.179 -20.363 90.500 1.00 90.06 320 SER A CA 1
ATOM 2408 C C . SER A 1 320 ? -45.989 -19.870 89.064 1.00 90.06 320 SER A C 1
ATOM 2410 O O . SER A 1 320 ? -45.790 -18.675 88.819 1.00 90.06 320 SER A O 1
ATOM 2412 N N . LYS A 1 321 ? -45.998 -20.807 88.113 1.00 89.81 321 LYS A N 1
ATOM 2413 C CA . LYS A 1 321 ? -45.766 -20.574 86.680 1.00 89.81 321 LYS A CA 1
ATOM 2414 C C . LYS A 1 321 ? -46.312 -21.753 85.857 1.00 89.81 321 LYS A C 1
ATOM 2416 O O . LYS A 1 321 ? -46.340 -22.868 86.383 1.00 89.81 321 LYS A O 1
ATOM 2421 N N . PRO A 1 322 ? -46.674 -21.569 84.576 1.00 87.31 322 PRO A N 1
ATOM 2422 C CA . PRO A 1 322 ? -47.073 -22.671 83.707 1.00 87.31 322 PRO A CA 1
ATOM 2423 C C . PRO A 1 322 ? -45.871 -23.553 83.320 1.00 87.31 322 PRO A C 1
ATOM 2425 O O . PRO A 1 322 ? -44.705 -23.142 83.409 1.00 87.31 322 PRO A O 1
ATOM 2428 N N . SER A 1 323 ? -46.147 -24.776 82.854 1.00 79.88 323 SER A N 1
ATOM 2429 C CA . SER A 1 323 ? -45.108 -25.672 82.326 1.00 79.88 323 SER A CA 1
ATOM 2430 C C . SER A 1 323 ? -44.412 -25.050 81.108 1.00 79.88 323 SER A C 1
ATOM 2432 O O . SER A 1 323 ? -45.049 -24.398 80.283 1.00 79.88 323 SER A O 1
ATOM 2434 N N . GLY A 1 324 ? -43.085 -25.180 81.025 1.00 78.81 324 GLY A N 1
ATOM 2435 C CA . GLY A 1 324 ? -42.268 -24.537 79.983 1.00 78.81 324 GLY A CA 1
ATOM 2436 C C . GLY A 1 324 ? -42.259 -22.996 79.993 1.00 78.81 324 GLY A C 1
ATOM 2437 O O . GLY A 1 324 ? -41.670 -22.390 79.093 1.00 78.81 324 GLY A O 1
ATOM 2438 N N . GLY A 1 325 ? -42.898 -22.353 80.977 1.00 83.69 325 GLY A N 1
ATOM 2439 C CA . GLY A 1 325 ? -42.865 -20.909 81.200 1.00 83.69 325 GLY A CA 1
ATOM 2440 C C . GLY A 1 325 ? -41.997 -20.524 82.399 1.00 83.69 325 GLY A C 1
ATOM 2441 O O . GLY A 1 325 ? -41.818 -21.294 83.347 1.00 83.69 325 GLY A O 1
ATOM 2442 N N . ASN A 1 326 ? -41.459 -19.308 82.368 1.00 88.62 326 ASN A N 1
ATOM 2443 C CA . ASN A 1 326 ? -40.802 -18.640 83.489 1.00 88.62 326 ASN A CA 1
ATOM 2444 C C . ASN A 1 326 ? -41.145 -17.139 83.484 1.00 88.62 326 ASN A C 1
ATOM 2446 O O . ASN A 1 326 ? -41.711 -16.654 82.500 1.00 88.62 326 ASN A O 1
ATOM 2450 N N . ALA A 1 327 ? -40.846 -16.437 84.579 1.00 90.81 327 ALA A N 1
ATOM 2451 C CA . ALA A 1 327 ? -41.017 -14.993 84.703 1.00 90.81 327 ALA A CA 1
ATOM 2452 C C . ALA A 1 327 ? -39.769 -14.335 85.317 1.00 90.81 327 ALA A C 1
ATOM 2454 O O . ALA A 1 327 ? -39.160 -14.894 86.228 1.00 90.81 327 ALA A O 1
ATOM 2455 N N . LYS A 1 328 ? -39.393 -13.146 84.834 1.00 91.12 328 LYS A N 1
ATOM 2456 C CA . LYS A 1 328 ? -38.245 -12.366 85.331 1.00 91.12 328 LYS A CA 1
ATOM 2457 C C . LYS A 1 328 ? -38.650 -10.914 85.573 1.00 91.12 328 LYS A C 1
ATOM 2459 O O . LYS A 1 328 ? -39.304 -10.312 84.722 1.00 91.12 328 LYS A O 1
ATOM 2464 N N . VAL A 1 329 ? -38.229 -10.361 86.711 1.00 91.31 329 VAL A N 1
ATOM 2465 C CA . VAL A 1 329 ? -38.464 -8.961 87.094 1.00 91.31 329 VAL A CA 1
ATOM 2466 C C . VAL A 1 329 ? -37.179 -8.146 86.938 1.00 91.31 329 VAL A C 1
ATOM 2468 O O . VAL A 1 329 ? -36.104 -8.624 87.299 1.00 91.31 329 VAL A O 1
ATOM 2471 N N . SER A 1 330 ? -37.288 -6.917 86.439 1.00 89.06 330 SER A N 1
ATOM 2472 C CA . SER A 1 330 ? -36.246 -5.886 86.525 1.00 89.06 330 SER A CA 1
ATOM 2473 C C . SER A 1 330 ? -36.790 -4.629 87.210 1.00 89.06 330 SER A C 1
ATOM 2475 O O . SER A 1 330 ? -37.932 -4.233 86.976 1.00 89.06 330 SER A O 1
ATOM 2477 N N . MET A 1 331 ? -35.978 -4.013 88.073 1.00 86.50 331 MET A N 1
ATOM 2478 C CA . MET A 1 331 ? -36.320 -2.793 88.813 1.00 86.50 331 MET A CA 1
ATOM 2479 C C . MET A 1 331 ? -35.642 -1.568 88.191 1.00 86.50 331 MET A C 1
ATOM 2481 O O . MET A 1 331 ? -34.472 -1.629 87.823 1.00 86.50 331 MET A O 1
ATOM 2485 N N . ALA A 1 332 ? -36.360 -0.448 88.140 1.00 81.12 332 ALA A N 1
ATOM 2486 C CA . ALA A 1 332 ? -35.850 0.877 87.802 1.00 81.12 332 ALA A CA 1
ATOM 2487 C C . ALA A 1 332 ? -36.528 1.908 88.722 1.00 81.12 332 ALA A C 1
ATOM 2489 O O . ALA A 1 332 ? -37.675 2.304 88.499 1.00 81.12 332 ALA A O 1
ATOM 2490 N N . GLY A 1 333 ? -35.849 2.283 89.810 1.00 82.06 333 GLY A N 1
ATOM 2491 C CA . GLY A 1 333 ? -36.447 3.077 90.888 1.00 82.06 333 GLY A CA 1
ATOM 2492 C C . GLY A 1 333 ? -37.684 2.387 91.475 1.00 82.06 333 GLY A C 1
ATOM 2493 O O . GLY A 1 333 ? -37.629 1.224 91.870 1.00 82.06 333 GLY A O 1
ATOM 2494 N N . SER A 1 334 ? -38.817 3.090 91.488 1.00 82.69 334 SER A N 1
ATOM 2495 C CA . SER A 1 334 ? -40.126 2.562 91.898 1.00 82.69 334 SER A CA 1
ATOM 2496 C C . SER A 1 334 ? -40.829 1.705 90.833 1.00 82.69 334 SER A C 1
ATOM 2498 O O . SER A 1 334 ? -41.874 1.127 91.121 1.00 82.69 334 SER A O 1
ATOM 2500 N N . THR A 1 335 ? -40.303 1.598 89.608 1.00 85.75 335 THR A N 1
ATOM 2501 C CA . THR A 1 335 ? -40.935 0.826 88.523 1.00 85.75 335 THR A CA 1
ATOM 2502 C C . THR A 1 335 ? -40.365 -0.590 88.446 1.00 85.75 335 THR A C 1
ATOM 2504 O O . THR A 1 335 ? -39.150 -0.772 88.435 1.00 85.75 335 THR A O 1
ATOM 2507 N N . ALA A 1 336 ? -41.235 -1.593 88.328 1.00 87.75 336 ALA A N 1
ATOM 2508 C CA . ALA A 1 336 ? -40.865 -2.985 88.081 1.00 87.75 336 ALA A CA 1
ATOM 2509 C C . ALA A 1 336 ? -41.400 -3.440 86.714 1.00 87.75 336 ALA A C 1
ATOM 2511 O O . ALA A 1 336 ? -42.590 -3.292 86.438 1.00 87.75 336 ALA A O 1
ATOM 2512 N N . THR A 1 337 ? -40.554 -4.018 85.860 1.00 91.25 337 THR A N 1
ATOM 2513 C CA . THR A 1 337 ? -40.992 -4.669 84.612 1.00 91.25 337 THR A CA 1
ATOM 2514 C C . THR A 1 337 ? -40.971 -6.179 84.807 1.00 91.25 337 THR A C 1
ATOM 2516 O O . THR A 1 337 ? -39.928 -6.737 85.136 1.00 91.25 337 THR A O 1
ATOM 2519 N N . VAL A 1 338 ? -42.110 -6.843 84.607 1.00 91.81 338 VAL A N 1
ATOM 2520 C CA . VAL A 1 338 ? -42.242 -8.307 84.671 1.00 91.81 338 VAL A CA 1
ATOM 2521 C C . VAL A 1 338 ? -42.312 -8.847 83.247 1.00 91.81 338 VAL A C 1
ATOM 2523 O O . VAL A 1 338 ? -43.145 -8.408 82.462 1.00 91.81 338 VAL A O 1
ATOM 2526 N N . SER A 1 339 ? -41.441 -9.793 82.911 1.00 91.19 339 SER A N 1
ATOM 2527 C CA . SER A 1 339 ? -41.343 -10.436 81.593 1.00 91.19 339 SER A CA 1
ATOM 2528 C C . SER A 1 339 ? -41.631 -11.934 81.696 1.00 91.19 339 SER A C 1
ATOM 2530 O O . SER A 1 339 ? -41.290 -12.547 82.707 1.00 91.19 339 SER A O 1
ATOM 2532 N N . PHE A 1 340 ? -42.250 -12.518 80.668 1.00 92.50 340 PHE A N 1
ATOM 2533 C CA . PHE A 1 340 ? -42.749 -13.898 80.635 1.00 92.50 340 PHE A CA 1
ATOM 2534 C C . PHE A 1 340 ? -42.212 -14.661 79.411 1.00 92.50 340 PHE A C 1
ATOM 2536 O O . PHE A 1 340 ? -41.946 -14.064 78.370 1.00 92.50 340 PHE A O 1
ATOM 2543 N N . THR A 1 341 ? -42.086 -15.990 79.509 1.00 89.62 341 THR A N 1
ATOM 2544 C CA . THR A 1 341 ? -41.616 -16.865 78.404 1.00 89.62 341 THR A CA 1
ATOM 2545 C C . THR A 1 341 ? -42.670 -17.865 77.892 1.00 89.62 341 THR A C 1
ATOM 2547 O O . THR A 1 341 ? -42.358 -18.806 77.149 1.00 89.62 341 THR A O 1
ATOM 2550 N N . GLY A 1 342 ? -43.931 -17.688 78.286 1.00 87.06 342 GLY A N 1
ATOM 2551 C CA . GLY A 1 342 ? -45.056 -18.502 77.836 1.00 87.06 342 GLY A CA 1
ATOM 2552 C C . GLY A 1 342 ? -46.403 -17.949 78.297 1.00 87.06 342 GLY A C 1
ATOM 2553 O O . GLY A 1 342 ? -46.472 -17.112 79.195 1.00 87.06 342 GLY A O 1
ATOM 2554 N N . ALA A 1 343 ? -47.474 -18.445 77.678 1.00 86.06 343 ALA A N 1
ATOM 2555 C CA . ALA A 1 343 ? -48.846 -18.206 78.112 1.00 86.06 343 ALA A CA 1
ATOM 2556 C C . ALA A 1 343 ? -49.210 -19.082 79.330 1.00 86.06 343 ALA A C 1
ATOM 2558 O O . ALA A 1 343 ? -48.681 -20.183 79.492 1.00 86.06 343 ALA A O 1
ATOM 2559 N N . GLY A 1 344 ? -50.134 -18.605 80.165 1.00 86.25 344 GLY A N 1
ATOM 2560 C CA . GLY A 1 344 ? -50.601 -19.257 81.390 1.00 86.25 344 GLY A CA 1
ATOM 2561 C C . GLY A 1 344 ? -50.550 -18.346 82.620 1.00 86.25 344 GLY A C 1
ATOM 2562 O O . GLY A 1 344 ? -50.221 -17.162 82.532 1.00 86.25 344 GLY A O 1
ATOM 2563 N N . SER A 1 345 ? -50.899 -18.908 83.777 1.00 89.06 345 SER A N 1
ATOM 2564 C CA . SER A 1 345 ? -50.995 -18.176 85.044 1.00 89.06 345 SER A CA 1
ATOM 2565 C C . SER A 1 345 ? -49.676 -18.173 85.818 1.00 89.06 345 SER A C 1
ATOM 2567 O O . SER A 1 345 ? -49.021 -19.206 85.954 1.00 89.06 345 SER A O 1
ATOM 2569 N N . TYR A 1 346 ? -49.314 -17.014 86.365 1.00 91.31 346 TYR A N 1
ATOM 2570 C CA . TYR A 1 346 ? -48.101 -16.801 87.154 1.00 91.31 346 TYR A CA 1
ATOM 2571 C C . TYR A 1 346 ? -48.431 -16.098 88.473 1.00 91.31 346 TYR A C 1
ATOM 2573 O O . TYR A 1 346 ? -49.191 -15.132 88.469 1.00 91.31 346 TYR A O 1
ATOM 2581 N N . THR A 1 347 ? -47.788 -16.491 89.572 1.00 91.31 347 THR A N 1
ATOM 2582 C CA . THR A 1 347 ? -47.805 -15.738 90.838 1.00 91.31 347 THR A CA 1
ATOM 2583 C C . THR A 1 347 ? -46.378 -15.445 91.275 1.00 91.31 347 THR A C 1
ATOM 2585 O O . THR A 1 347 ? -45.529 -16.336 91.309 1.00 91.31 347 THR A O 1
ATOM 2588 N N . LEU A 1 348 ? -46.106 -14.187 91.614 1.00 92.19 348 LEU A N 1
ATOM 2589 C CA . LEU A 1 348 ? -44.817 -13.696 92.095 1.00 92.19 348 LEU A CA 1
ATOM 2590 C C . LEU A 1 348 ? -44.961 -13.160 93.526 1.00 92.19 348 LEU A C 1
ATOM 2592 O O . LEU A 1 348 ? -46.016 -12.661 93.920 1.00 92.19 348 LEU A O 1
ATOM 2596 N N . ARG A 1 349 ? -43.874 -13.241 94.291 1.00 90.12 349 ARG A N 1
ATOM 2597 C CA . ARG A 1 349 ? -43.739 -12.724 95.655 1.00 90.12 349 ARG A CA 1
ATOM 2598 C C . ARG A 1 349 ? -42.677 -11.635 95.698 1.00 90.12 349 ARG A C 1
ATOM 2600 O O . ARG A 1 349 ? -41.578 -11.841 95.186 1.00 90.12 349 ARG A O 1
ATOM 2607 N N . ILE A 1 350 ? -42.993 -10.532 96.368 1.00 90.31 350 ILE A N 1
ATOM 2608 C CA . ILE A 1 350 ? -42.070 -9.440 96.693 1.00 90.31 350 ILE A CA 1
ATOM 2609 C C . ILE A 1 350 ? -41.862 -9.383 98.213 1.00 90.31 350 ILE A C 1
ATOM 2611 O O . ILE A 1 350 ? -42.833 -9.454 98.970 1.00 90.31 350 ILE A O 1
ATOM 2615 N N . LYS A 1 351 ? -40.608 -9.248 98.661 1.00 88.25 351 LYS A N 1
ATOM 2616 C CA . LYS A 1 351 ? -40.248 -9.050 100.073 1.00 88.25 351 LYS A CA 1
ATOM 2617 C C . LYS A 1 351 ? -39.308 -7.863 100.288 1.00 88.25 351 LYS A C 1
ATOM 2619 O O . LYS A 1 351 ? -38.417 -7.623 99.471 1.00 88.25 351 LYS A O 1
ATOM 2624 N N . SER A 1 352 ? -39.465 -7.191 101.429 1.00 82.81 352 SER A N 1
ATOM 2625 C CA . SER A 1 352 ? -38.567 -6.137 101.925 1.00 82.81 352 SER A CA 1
ATOM 2626 C C . SER A 1 352 ? -38.520 -6.188 103.455 1.00 82.81 352 SER A C 1
ATOM 2628 O O . SER A 1 352 ? -39.513 -5.892 104.119 1.00 82.81 352 SER A O 1
ATOM 2630 N N . GLY A 1 353 ? -37.402 -6.651 104.023 1.00 77.88 353 GLY A N 1
ATOM 2631 C CA . GLY A 1 353 ? -37.339 -7.011 105.443 1.00 77.88 353 GLY A CA 1
ATOM 2632 C C . GLY A 1 353 ? -38.398 -8.065 105.800 1.00 77.88 353 GLY A C 1
ATOM 2633 O O . GLY A 1 353 ? -38.468 -9.122 105.171 1.00 77.88 353 GLY A O 1
ATOM 2634 N N . SER A 1 354 ? -39.246 -7.759 106.785 1.00 76.69 354 SER A N 1
ATOM 2635 C CA . SER A 1 354 ? -40.394 -8.585 107.187 1.00 76.69 354 SER A CA 1
ATOM 2636 C C . SER A 1 354 ? -41.614 -8.475 106.256 1.00 76.69 354 SER A C 1
ATOM 2638 O O . SER A 1 354 ? -42.478 -9.353 106.292 1.00 76.69 354 SER A O 1
ATOM 2640 N N . LEU A 1 355 ? -41.703 -7.442 105.407 1.00 83.62 355 LEU A N 1
ATOM 2641 C CA . LEU A 1 355 ? -42.838 -7.246 104.497 1.00 83.62 355 LEU A CA 1
ATOM 2642 C C . LEU A 1 355 ? -42.827 -8.285 103.371 1.00 83.62 355 LEU A C 1
ATOM 2644 O O . LEU A 1 355 ? -41.772 -8.616 102.829 1.00 83.62 355 LEU A O 1
ATOM 2648 N N . ASN A 1 356 ? -44.009 -8.786 103.006 1.00 84.88 356 ASN A N 1
ATOM 2649 C CA . ASN A 1 356 ? -44.182 -9.929 102.109 1.00 84.88 356 ASN A CA 1
ATOM 2650 C C . ASN A 1 356 ? -45.540 -9.839 101.390 1.00 84.88 356 ASN A C 1
ATOM 2652 O O . ASN A 1 356 ? -46.578 -9.990 102.030 1.00 84.88 356 ASN A O 1
ATOM 2656 N N . HIS A 1 357 ? -45.546 -9.614 100.073 1.00 86.31 357 HIS A N 1
ATOM 2657 C CA . HIS A 1 357 ? -46.772 -9.509 99.267 1.00 86.31 357 HIS A CA 1
ATOM 2658 C C . HIS A 1 357 ? -46.745 -10.455 98.058 1.00 86.31 357 HIS A C 1
ATOM 2660 O O . HIS A 1 357 ? -45.679 -10.800 97.546 1.00 86.31 357 HIS A O 1
ATOM 2666 N N . LEU A 1 358 ? -47.932 -10.852 97.587 1.00 87.94 358 LEU A N 1
ATOM 2667 C CA . LEU A 1 358 ? -48.143 -11.702 96.410 1.00 87.94 358 LEU A CA 1
ATOM 2668 C C . LEU A 1 358 ? -48.907 -10.946 95.315 1.00 87.94 358 LEU A C 1
ATOM 2670 O O . LEU A 1 358 ? -49.866 -10.232 95.610 1.00 87.94 358 LEU A O 1
ATOM 2674 N N . VAL A 1 359 ? -48.515 -11.148 94.056 1.00 88.69 359 VAL A N 1
ATOM 2675 C CA . VAL A 1 359 ? -49.174 -10.597 92.858 1.00 88.69 359 VAL A CA 1
ATOM 2676 C C . VAL A 1 359 ? -49.303 -11.670 91.775 1.00 88.69 359 VAL A C 1
ATOM 2678 O O . VAL A 1 359 ? -48.404 -12.498 91.622 1.00 88.69 359 VAL A O 1
ATOM 2681 N N . SER A 1 360 ? -50.406 -11.658 91.022 1.00 89.25 360 SER A N 1
ATOM 2682 C CA . SER A 1 360 ? -50.728 -12.696 90.030 1.00 89.25 360 SER A CA 1
ATOM 2683 C C . SER A 1 360 ? -50.982 -12.126 88.626 1.00 89.25 360 SER A C 1
ATOM 2685 O O . SER A 1 360 ? -51.463 -11.002 88.474 1.00 89.25 360 SER A O 1
ATOM 2687 N N . PHE A 1 361 ? -50.696 -12.926 87.597 1.00 89.69 361 PHE A N 1
ATOM 2688 C CA . PHE A 1 361 ? -50.827 -12.585 86.176 1.00 89.69 361 PHE A CA 1
ATOM 2689 C C . PHE A 1 361 ? -51.443 -13.740 85.381 1.00 89.69 361 PHE A C 1
ATOM 2691 O O . PHE A 1 361 ? -51.245 -14.907 85.719 1.00 89.69 361 PHE A O 1
ATOM 2698 N N . ASP A 1 362 ? -52.142 -13.412 84.297 1.00 89.50 362 ASP A N 1
ATOM 2699 C CA . ASP A 1 362 ? -52.780 -14.360 83.379 1.00 89.50 362 ASP A CA 1
ATOM 2700 C C . ASP A 1 362 ? -52.396 -14.029 81.927 1.00 89.50 362 ASP A C 1
ATOM 2702 O O . ASP A 1 362 ? -52.911 -13.087 81.323 1.00 89.50 362 ASP A O 1
ATOM 2706 N N . VAL A 1 363 ? -51.439 -14.772 81.372 1.00 90.25 363 VAL A N 1
ATOM 2707 C CA . VAL A 1 363 ? -50.815 -14.468 80.077 1.00 90.25 363 VAL A CA 1
ATOM 2708 C C . VAL A 1 363 ? -51.513 -15.250 78.957 1.00 90.25 363 VAL A C 1
ATOM 2710 O O . VAL A 1 363 ? -51.553 -16.479 78.997 1.00 90.25 363 VAL A O 1
ATOM 2713 N N . LYS A 1 364 ? -52.060 -14.578 77.936 1.00 86.94 364 LYS A N 1
ATOM 2714 C CA . LYS A 1 364 ? -52.789 -15.218 76.815 1.00 86.94 364 LYS A CA 1
ATOM 2715 C C . LYS A 1 364 ? -51.926 -15.333 75.554 1.00 86.94 364 LYS A C 1
ATOM 2717 O O . LYS A 1 364 ? -51.095 -14.465 75.315 1.00 86.94 364 LYS A O 1
ATOM 2722 N N . GLN A 1 365 ? -52.139 -16.365 74.726 1.00 87.56 365 GLN A N 1
ATOM 2723 C CA . GLN A 1 365 ? -51.503 -16.449 73.398 1.00 87.56 365 GLN A CA 1
ATOM 2724 C C . GLN A 1 365 ? -52.071 -15.373 72.455 1.00 87.56 365 GLN A C 1
ATOM 2726 O O . GLN A 1 365 ? -53.288 -15.268 72.299 1.00 87.56 365 GLN A O 1
ATOM 2731 N N . SER A 1 366 ? -51.184 -14.637 71.784 1.00 87.12 366 SER A N 1
ATOM 2732 C CA . SER A 1 366 ? -51.506 -13.596 70.800 1.00 87.12 366 SER A CA 1
ATOM 2733 C C . SER A 1 366 ? -50.797 -13.880 69.473 1.00 87.12 366 SER A C 1
ATOM 2735 O O . SER A 1 366 ? -49.588 -14.095 69.460 1.00 87.12 366 SER A O 1
ATOM 2737 N N . LEU A 1 367 ? -51.522 -13.850 68.348 1.00 89.62 367 LEU A N 1
ATOM 2738 C CA . LEU A 1 367 ? -50.965 -14.114 67.012 1.00 89.62 367 LEU A CA 1
ATOM 2739 C C . LEU A 1 367 ? -49.904 -13.070 66.609 1.00 89.62 367 LEU A C 1
ATOM 2741 O O . LEU A 1 367 ? -50.222 -11.894 66.385 1.00 89.62 367 LEU A O 1
ATOM 2745 N N . THR A 1 368 ? -48.660 -13.512 66.410 1.00 88.62 368 THR A N 1
ATOM 2746 C CA . THR A 1 368 ? -47.569 -12.648 65.915 1.00 88.62 368 THR A CA 1
ATOM 2747 C C . THR A 1 368 ? -47.135 -12.960 64.493 1.00 88.62 368 THR A C 1
ATOM 2749 O O . THR A 1 368 ? -46.795 -12.044 63.748 1.00 88.62 368 THR A O 1
ATOM 2752 N N . SER A 1 369 ? -47.148 -14.231 64.095 1.00 89.00 369 SER A N 1
ATOM 2753 C CA . SER A 1 369 ? -46.617 -14.662 62.802 1.00 89.00 369 SER A CA 1
ATOM 2754 C C . SER A 1 369 ? -47.282 -15.941 62.301 1.00 89.00 369 SER A C 1
ATOM 2756 O O . SER A 1 369 ? -47.870 -16.707 63.064 1.00 89.00 369 SER A O 1
ATOM 2758 N N . ILE A 1 370 ? -47.170 -16.165 60.994 1.00 91.88 370 ILE A N 1
ATOM 2759 C CA . ILE A 1 370 ? -47.406 -17.453 60.344 1.00 91.88 370 ILE A CA 1
ATOM 2760 C C . ILE A 1 370 ? -46.119 -17.876 59.643 1.00 91.88 370 ILE A C 1
ATOM 2762 O O . ILE A 1 370 ? -45.362 -17.022 59.188 1.00 91.88 370 ILE A O 1
ATOM 2766 N N . ARG A 1 371 ? -45.867 -19.181 59.552 1.00 90.12 371 ARG A N 1
ATOM 2767 C CA . ARG A 1 371 ? -44.739 -19.747 58.801 1.00 90.12 371 ARG A CA 1
ATOM 2768 C C . ARG A 1 371 ? -45.258 -20.819 57.858 1.00 90.12 371 ARG A C 1
ATOM 2770 O O . ARG A 1 371 ? -46.120 -21.609 58.242 1.00 90.12 371 ARG A O 1
ATOM 2777 N N . ALA A 1 372 ? -44.737 -20.833 56.638 1.00 89.81 372 ALA A N 1
ATOM 2778 C CA . ALA A 1 372 ? -45.004 -21.891 55.675 1.00 89.81 372 ALA A CA 1
ATOM 2779 C C . ALA A 1 372 ? -44.019 -23.051 55.871 1.00 89.81 372 ALA A C 1
ATOM 2781 O O . ALA A 1 372 ? -42.859 -22.839 56.227 1.00 89.81 372 ALA A O 1
ATOM 2782 N N . ALA A 1 373 ? -44.478 -24.266 55.603 1.00 85.44 373 ALA A N 1
ATOM 2783 C CA . ALA A 1 373 ? -43.675 -25.478 55.611 1.00 85.44 373 ALA A CA 1
ATOM 2784 C C . ALA A 1 373 ? -44.051 -26.380 54.426 1.00 85.44 373 ALA A C 1
ATOM 2786 O O . ALA A 1 373 ? -45.133 -26.256 53.845 1.00 85.44 373 ALA A O 1
ATOM 2787 N N . ASN A 1 374 ? -43.158 -27.298 54.064 1.00 82.69 374 ASN A N 1
ATOM 2788 C CA . ASN A 1 374 ? -43.494 -28.389 53.150 1.00 82.69 374 ASN A CA 1
ATOM 2789 C C . ASN A 1 374 ? -44.422 -29.412 53.849 1.00 82.69 374 ASN A C 1
ATOM 2791 O O . ASN A 1 374 ? -44.720 -29.304 55.042 1.00 82.69 374 ASN A O 1
ATOM 2795 N N . THR A 1 375 ? -44.885 -30.434 53.131 1.00 77.12 375 THR A N 1
ATOM 2796 C CA . THR A 1 375 ? -45.755 -31.481 53.700 1.00 77.12 375 THR A CA 1
ATOM 2797 C C . THR A 1 375 ? -45.092 -32.329 54.793 1.00 77.12 375 THR A C 1
ATOM 2799 O O . THR A 1 375 ? -45.810 -32.872 55.625 1.00 77.12 375 THR A O 1
ATOM 2802 N N . SER A 1 376 ? -43.755 -32.386 54.873 1.00 75.00 376 SER A N 1
ATOM 2803 C CA . SER A 1 376 ? -43.018 -33.042 55.970 1.00 75.00 376 SER A CA 1
ATOM 2804 C C . SER A 1 376 ? -42.758 -32.135 57.187 1.00 75.00 376 SER A C 1
ATOM 2806 O O . SER A 1 376 ? -41.986 -32.499 58.069 1.00 75.00 376 SER A O 1
ATOM 2808 N N . GLY A 1 377 ? -43.366 -30.944 57.246 1.00 71.25 377 GLY A N 1
ATOM 2809 C CA . GLY A 1 377 ? -43.256 -30.013 58.379 1.00 71.25 377 GLY A CA 1
ATOM 2810 C C . GLY A 1 377 ? -41.969 -29.178 58.417 1.00 71.25 377 GLY A C 1
ATOM 2811 O O . GLY A 1 377 ? -41.780 -28.381 59.334 1.00 71.25 377 GLY A O 1
ATOM 2812 N N . THR A 1 378 ? -41.094 -29.306 57.419 1.00 79.00 378 THR A N 1
ATOM 2813 C CA . THR A 1 378 ? -39.868 -28.512 57.295 1.00 79.00 378 THR A CA 1
ATOM 2814 C C . THR A 1 378 ? -40.220 -27.075 56.914 1.00 79.00 378 THR A C 1
ATOM 2816 O O . THR A 1 378 ? -40.820 -26.837 55.863 1.00 79.00 378 THR A O 1
ATOM 2819 N N . ALA A 1 379 ? -39.855 -26.112 57.764 1.00 79.44 379 ALA A N 1
ATOM 2820 C CA . ALA A 1 379 ? -40.121 -24.694 57.531 1.00 79.44 379 ALA A CA 1
ATOM 2821 C C . ALA A 1 379 ? -39.421 -24.191 56.257 1.00 79.44 379 ALA A C 1
ATOM 2823 O O . ALA A 1 379 ? -38.233 -24.438 56.051 1.00 79.44 379 ALA A O 1
ATOM 2824 N N . ILE A 1 380 ? -40.154 -23.458 55.420 1.00 82.62 380 ILE A N 1
ATOM 2825 C CA . ILE A 1 380 ? -39.638 -22.890 54.173 1.00 82.62 380 ILE A CA 1
ATOM 2826 C C . ILE A 1 380 ? -39.095 -21.495 54.474 1.00 82.62 380 ILE A C 1
ATOM 2828 O O . ILE A 1 380 ? -39.815 -20.635 54.984 1.00 82.62 380 ILE A O 1
ATOM 2832 N N . ASN A 1 381 ? -37.815 -21.284 54.175 1.00 69.19 381 ASN A N 1
ATOM 2833 C CA . ASN A 1 381 ? -37.152 -19.996 54.341 1.00 69.19 381 ASN A CA 1
ATOM 2834 C C . ASN A 1 381 ? -37.351 -19.093 53.103 1.00 69.19 381 ASN A C 1
ATOM 2836 O O . ASN A 1 381 ? -38.026 -19.445 52.135 1.00 69.19 381 ASN A O 1
ATOM 2840 N N . THR A 1 382 ? -36.741 -17.910 53.130 1.00 64.75 382 THR A N 1
ATOM 2841 C CA . THR A 1 382 ? -36.794 -16.910 52.049 1.00 64.75 382 THR A CA 1
ATOM 2842 C C . THR A 1 382 ? -36.229 -17.381 50.709 1.00 64.75 382 THR A C 1
ATOM 2844 O O . THR A 1 382 ? -36.529 -16.764 49.692 1.00 64.75 382 THR A O 1
ATOM 2847 N N . ASN A 1 383 ? -35.446 -18.464 50.681 1.00 67.62 383 ASN A N 1
ATOM 2848 C CA . ASN A 1 383 ? -34.795 -18.957 49.465 1.00 67.62 383 ASN A CA 1
ATOM 2849 C C . ASN A 1 383 ? -35.781 -19.721 48.558 1.00 67.62 383 ASN A C 1
ATOM 2851 O O . ASN A 1 383 ? -35.476 -19.978 47.395 1.00 67.62 383 ASN A O 1
ATOM 2855 N N . GLY A 1 384 ? -36.973 -20.045 49.075 1.00 73.81 384 GLY A N 1
ATOM 2856 C CA . GLY A 1 384 ? -38.057 -20.671 48.325 1.00 73.81 384 GLY A CA 1
ATOM 2857 C C . GLY A 1 384 ? -37.878 -22.169 48.080 1.00 73.81 384 GLY A C 1
ATOM 2858 O O . GLY A 1 384 ? -37.050 -22.840 48.693 1.00 73.81 384 GLY A O 1
ATOM 2859 N N . LEU A 1 385 ? -38.707 -22.698 47.181 1.00 85.69 385 LEU A N 1
ATOM 2860 C CA . LEU A 1 385 ? -38.680 -24.089 46.729 1.00 85.69 385 LEU A CA 1
ATOM 2861 C C . LEU A 1 385 ? -38.393 -24.169 45.229 1.00 85.69 385 LEU A C 1
ATOM 2863 O O . LEU A 1 385 ? -38.770 -23.274 44.472 1.00 85.69 385 LEU A O 1
ATOM 2867 N N . SER A 1 386 ? -37.808 -25.278 44.784 1.00 85.44 386 SER A N 1
ATOM 2868 C CA . SER A 1 386 ? -37.712 -25.642 43.368 1.00 85.44 386 SER A CA 1
ATOM 2869 C C . SER A 1 386 ? -38.417 -26.973 43.104 1.00 85.44 386 SER A C 1
ATOM 2871 O O . SER A 1 386 ? -38.394 -27.879 43.936 1.00 85.44 386 SER A O 1
ATOM 2873 N N . THR A 1 387 ? -39.083 -27.096 41.955 1.00 85.69 387 THR A N 1
ATOM 2874 C CA . THR A 1 387 ? -39.762 -28.337 41.550 1.00 85.69 387 THR A CA 1
ATOM 2875 C C . THR A 1 387 ? -39.845 -28.461 40.032 1.00 85.69 387 THR A C 1
ATOM 2877 O O . THR A 1 387 ? -39.976 -27.465 39.327 1.00 85.69 387 THR A O 1
ATOM 2880 N N . ASN A 1 388 ? -39.799 -29.693 39.524 1.00 83.81 388 ASN A N 1
ATOM 2881 C CA . ASN A 1 388 ? -40.107 -30.015 38.123 1.00 83.81 388 ASN A CA 1
ATOM 2882 C C . ASN A 1 388 ? -41.498 -30.669 37.977 1.00 83.81 388 ASN A C 1
ATOM 2884 O O . ASN A 1 388 ? -41.908 -31.014 36.870 1.00 83.81 388 ASN A O 1
ATOM 2888 N N . SER A 1 389 ? -42.226 -30.859 39.082 1.00 84.25 389 SER A N 1
ATOM 2889 C CA . SER A 1 389 ? -43.568 -31.448 39.081 1.00 84.25 389 SER A CA 1
ATOM 2890 C C . SER A 1 389 ? -44.617 -30.482 38.521 1.00 84.25 389 SER A C 1
ATOM 2892 O O . SER A 1 389 ? -44.478 -29.261 38.601 1.00 84.25 389 SER A O 1
ATOM 2894 N N . LEU A 1 390 ? -45.728 -31.036 38.027 1.00 87.88 390 LEU A N 1
ATOM 2895 C CA . LEU A 1 390 ? -46.941 -30.275 37.709 1.00 87.88 390 LEU A CA 1
ATOM 2896 C C . LEU A 1 390 ? -47.643 -29.728 38.967 1.00 87.88 390 LEU A C 1
ATOM 2898 O O . LEU A 1 390 ? -48.546 -28.901 38.844 1.00 87.88 390 LEU A O 1
ATOM 2902 N N . THR A 1 391 ? -47.273 -30.188 40.165 1.00 89.81 391 THR A N 1
ATOM 2903 C CA . THR A 1 391 ? -47.896 -29.807 41.442 1.00 89.81 391 THR A CA 1
ATOM 2904 C C . THR A 1 391 ? -46.878 -29.574 42.560 1.00 89.81 391 THR A C 1
ATOM 2906 O O . THR A 1 391 ? -45.819 -30.199 42.597 1.00 89.81 391 THR A O 1
ATOM 2909 N N . GLN A 1 392 ? -47.231 -28.708 43.514 1.00 91.00 392 GLN A N 1
ATOM 2910 C CA . GLN A 1 392 ? -46.520 -28.534 44.785 1.00 91.00 392 GLN A CA 1
ATOM 2911 C C . GLN A 1 392 ? -47.519 -28.411 45.941 1.00 91.00 392 GLN A C 1
ATOM 2913 O O . GLN A 1 392 ? -48.442 -27.599 45.877 1.00 91.00 392 GLN A O 1
ATOM 2918 N N . SER A 1 393 ? -47.297 -29.173 47.013 1.00 90.31 393 SER A N 1
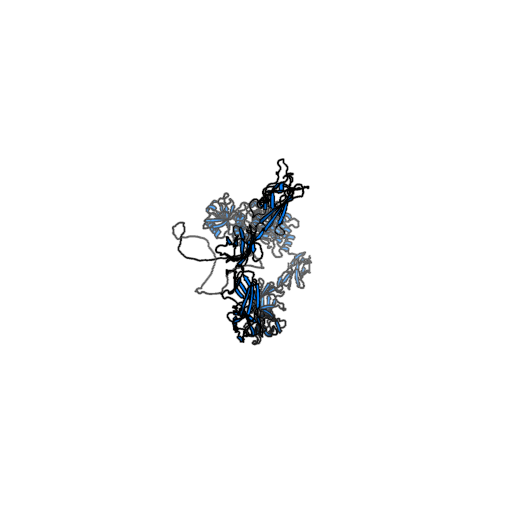ATOM 2919 C CA . SER A 1 393 ? -48.101 -29.134 48.244 1.00 90.31 393 SER A CA 1
ATOM 2920 C C . SER A 1 393 ? -47.333 -28.483 49.399 1.00 90.31 393 SER A C 1
ATOM 2922 O O . SER A 1 393 ? -46.125 -28.690 49.526 1.00 90.31 393 SER A O 1
ATOM 2924 N N . LEU A 1 394 ? -48.029 -27.694 50.223 1.00 91.25 394 LEU A N 1
ATOM 2925 C CA . LEU A 1 394 ? -47.501 -26.889 51.334 1.00 91.25 394 LEU A CA 1
ATOM 2926 C C . LEU A 1 394 ? -48.492 -26.857 52.510 1.00 91.25 394 LEU A C 1
ATOM 2928 O O . LEU A 1 394 ? -49.686 -27.098 52.329 1.00 91.25 394 LEU A O 1
ATOM 2932 N N . GLN A 1 395 ? -48.012 -26.471 53.692 1.00 91.38 395 GLN A N 1
ATOM 2933 C CA . GLN A 1 395 ? -48.825 -26.170 54.877 1.00 91.38 395 GLN A CA 1
ATOM 2934 C C . GLN A 1 395 ? -48.402 -24.845 55.527 1.00 91.38 395 GLN A C 1
ATOM 2936 O O . GLN A 1 395 ? -47.305 -24.346 55.266 1.00 91.38 395 GLN A O 1
ATOM 2941 N N . ALA A 1 396 ? -49.252 -24.266 56.377 1.00 90.75 396 ALA A N 1
ATOM 2942 C CA . ALA A 1 396 ? -48.917 -23.080 57.165 1.00 90.75 396 ALA A CA 1
ATOM 2943 C C . ALA A 1 396 ? -49.346 -23.218 58.634 1.00 90.75 396 ALA A C 1
ATOM 2945 O O . ALA A 1 396 ? -50.417 -23.744 58.937 1.00 90.75 396 ALA A O 1
ATOM 2946 N N . VAL A 1 397 ? -48.511 -22.699 59.537 1.00 89.81 397 VAL A N 1
ATOM 2947 C CA . VAL A 1 397 ? -48.697 -22.759 60.995 1.00 89.81 397 VAL A CA 1
ATOM 2948 C C . VAL A 1 397 ? -48.591 -21.355 61.592 1.00 89.81 397 VAL A C 1
ATOM 2950 O O . VAL A 1 397 ? -47.690 -20.592 61.248 1.00 89.81 397 VAL A O 1
ATOM 2953 N N . ALA A 1 398 ? -49.511 -21.017 62.492 1.00 90.38 398 ALA A N 1
ATOM 2954 C CA . ALA A 1 398 ? -49.554 -19.778 63.261 1.00 90.38 398 ALA A CA 1
ATOM 2955 C C . ALA A 1 398 ? -48.809 -19.890 64.598 1.00 90.38 398 ALA A C 1
ATOM 2957 O O . ALA A 1 398 ? -48.883 -20.920 65.277 1.00 90.38 398 ALA A O 1
ATOM 2958 N N . TYR A 1 399 ? -48.142 -18.801 64.985 1.00 89.94 399 TYR A N 1
ATOM 2959 C CA . TYR A 1 399 ? -47.260 -18.703 66.148 1.00 89.94 399 TYR A CA 1
ATOM 2960 C C . TYR A 1 399 ? -47.638 -17.530 67.068 1.00 89.94 399 TYR A C 1
ATOM 2962 O O . TYR A 1 399 ? -48.087 -16.470 66.615 1.00 89.94 399 TYR A O 1
ATOM 2970 N N . ASP A 1 400 ? -47.438 -17.739 68.370 1.00 89.12 400 ASP A N 1
ATOM 2971 C CA . ASP A 1 400 ? -47.748 -16.797 69.447 1.00 89.12 400 ASP A CA 1
ATOM 2972 C C . ASP A 1 400 ? -46.634 -15.755 69.698 1.00 89.12 400 ASP A C 1
ATOM 2974 O O . ASP A 1 400 ? -45.635 -15.690 68.974 1.00 89.12 400 ASP A O 1
ATOM 2978 N N . GLN A 1 401 ? -46.780 -14.917 70.731 1.00 87.25 401 GLN A N 1
ATOM 2979 C CA . GLN A 1 401 ? -45.786 -13.898 71.094 1.00 87.25 401 GLN A CA 1
ATOM 2980 C C . GLN A 1 401 ? -44.514 -14.430 71.770 1.00 87.25 401 GLN A C 1
ATOM 2982 O O . GLN A 1 401 ? -43.626 -13.648 72.102 1.00 87.25 401 GLN A O 1
ATOM 2987 N N . PHE A 1 402 ? -44.400 -15.748 71.937 1.00 86.75 402 PHE A N 1
ATOM 2988 C CA . PHE A 1 402 ? -43.207 -16.440 72.427 1.00 86.75 402 PHE A CA 1
ATOM 2989 C C . PHE A 1 402 ? -42.529 -17.261 71.320 1.00 86.75 402 PHE A C 1
ATOM 2991 O O . PHE A 1 402 ? -41.601 -18.020 71.598 1.00 86.75 402 PHE A O 1
ATOM 2998 N N . GLY A 1 403 ? -42.993 -17.136 70.069 1.00 85.31 403 GLY A N 1
ATOM 2999 C CA . GLY A 1 403 ? -42.477 -17.895 68.932 1.00 85.31 403 GLY A CA 1
ATOM 3000 C C . GLY A 1 403 ? -42.833 -19.383 68.973 1.00 85.31 403 GLY A C 1
ATOM 3001 O O . GLY A 1 403 ? -42.192 -20.170 68.275 1.00 85.31 403 GLY A O 1
ATOM 3002 N N . LYS A 1 404 ? -43.839 -19.779 69.764 1.00 84.50 404 LYS A N 1
ATOM 3003 C CA . LYS A 1 404 ? -44.348 -21.155 69.868 1.00 84.50 404 LYS A CA 1
ATOM 3004 C C . LYS A 1 404 ? -45.604 -21.311 68.993 1.00 84.50 404 LYS A C 1
ATOM 3006 O O . LYS A 1 404 ? -46.342 -20.337 68.836 1.00 84.50 404 LYS A O 1
ATOM 3011 N N . PRO A 1 405 ? -45.882 -22.490 68.404 1.00 86.00 405 PRO A N 1
ATOM 3012 C CA . PRO A 1 405 ? -47.132 -22.714 67.680 1.00 86.00 405 PRO A CA 1
ATOM 3013 C C . PRO A 1 405 ? -48.357 -22.427 68.560 1.00 86.00 405 PRO A C 1
ATOM 3015 O O . PRO A 1 405 ? -48.404 -22.811 69.732 1.00 86.00 405 PRO A O 1
ATOM 3018 N N . MET A 1 406 ? -49.364 -21.753 68.005 1.00 86.88 406 MET A N 1
ATOM 3019 C CA . MET A 1 406 ? -50.630 -21.518 68.705 1.00 86.88 406 MET A CA 1
ATOM 3020 C C . MET A 1 406 ? -51.367 -22.845 68.922 1.00 86.88 406 MET A C 1
ATOM 3022 O O . MET A 1 406 ? -51.498 -23.631 67.981 1.00 86.88 406 MET A O 1
ATOM 3026 N N . LYS A 1 407 ? -51.879 -23.086 70.141 1.00 82.88 407 LYS A N 1
ATOM 3027 C CA . LYS A 1 407 ? -52.572 -24.346 70.481 1.00 82.88 407 LYS A CA 1
ATOM 3028 C C . LYS A 1 407 ? -53.838 -24.551 69.641 1.00 82.88 407 LYS A C 1
ATOM 3030 O O . LYS A 1 407 ? -54.138 -25.672 69.247 1.00 82.88 407 LYS A O 1
ATOM 3035 N N . THR A 1 408 ? -54.539 -23.460 69.338 1.00 85.88 408 THR A N 1
ATOM 3036 C CA . THR A 1 408 ? -55.632 -23.425 68.362 1.00 85.88 408 THR A CA 1
ATOM 3037 C C . THR A 1 408 ? -55.139 -22.687 67.125 1.00 85.88 408 THR A C 1
ATOM 3039 O O . THR A 1 408 ? -54.769 -21.515 67.205 1.00 85.88 408 THR A O 1
ATOM 3042 N N . GLN A 1 409 ? -55.116 -23.370 65.983 1.00 88.56 409 GLN A N 1
ATOM 3043 C CA . GLN A 1 409 ? -54.686 -22.788 64.714 1.00 88.56 409 GLN A CA 1
ATOM 3044 C C . GLN A 1 409 ? -55.843 -22.008 64.062 1.00 88.56 409 GLN A C 1
ATOM 3046 O O . GLN A 1 409 ? -56.925 -22.573 63.895 1.00 88.56 409 GLN A O 1
ATOM 3051 N N . PRO A 1 410 ? -55.656 -20.732 63.677 1.00 89.19 410 PRO A N 1
ATOM 3052 C CA . PRO A 1 410 ? -56.644 -20.003 62.892 1.00 89.19 410 PRO A CA 1
ATOM 3053 C C . PRO A 1 410 ? -56.637 -20.497 61.435 1.00 89.19 410 PRO A C 1
ATOM 3055 O O . PRO A 1 410 ? -55.640 -21.049 60.962 1.00 89.19 410 PRO A O 1
ATOM 3058 N N . LYS A 1 411 ? -57.733 -20.263 60.702 1.00 89.56 411 LYS A N 1
ATOM 3059 C CA . LYS A 1 411 ? -57.838 -20.590 59.271 1.00 89.56 411 LYS A CA 1
ATOM 3060 C C . LYS A 1 411 ? -56.945 -19.653 58.450 1.00 89.56 411 LYS A C 1
ATOM 3062 O O . LYS A 1 411 ? -57.206 -18.454 58.386 1.00 89.56 411 LYS A O 1
ATOM 3067 N N . ILE A 1 412 ? -55.911 -20.199 57.815 1.00 91.88 412 ILE A N 1
ATOM 3068 C CA . ILE A 1 412 ? -54.964 -19.458 56.972 1.00 91.88 412 ILE A CA 1
ATOM 3069 C C . ILE A 1 412 ? -55.424 -19.545 55.516 1.00 91.88 412 ILE A C 1
ATOM 3071 O O . ILE A 1 412 ? -55.624 -20.638 54.996 1.00 91.88 412 ILE A O 1
ATOM 3075 N N . ALA A 1 413 ? -55.593 -18.407 54.846 1.00 90.44 413 ALA A N 1
ATOM 3076 C CA . ALA A 1 413 ? -55.959 -18.347 53.433 1.00 90.44 413 ALA A CA 1
ATOM 3077 C C . ALA A 1 413 ? -54.708 -18.357 52.544 1.00 90.44 413 ALA A C 1
ATOM 3079 O O . ALA A 1 413 ? -53.757 -17.614 52.811 1.00 90.44 413 ALA A O 1
ATOM 3080 N N . TRP A 1 414 ? -54.727 -19.157 51.476 1.00 92.62 414 TRP A N 1
ATOM 3081 C CA . TRP A 1 414 ? -53.662 -19.220 50.476 1.00 92.62 414 TRP A CA 1
ATOM 3082 C C . TRP A 1 414 ? -54.092 -18.575 49.155 1.00 92.62 414 TRP A C 1
ATOM 3084 O O . TRP A 1 414 ? -55.130 -18.918 48.596 1.00 92.62 414 TRP A O 1
ATOM 3094 N N . ASN A 1 415 ? -53.264 -17.677 48.617 1.00 91.75 415 ASN A N 1
ATOM 3095 C CA . ASN A 1 415 ? -53.449 -17.091 47.288 1.00 91.75 415 ASN A CA 1
ATOM 3096 C C . ASN A 1 415 ? -52.145 -17.097 46.475 1.00 91.75 415 ASN A C 1
ATOM 3098 O O . ASN A 1 415 ? -51.050 -17.206 47.025 1.00 91.75 415 ASN A O 1
ATOM 3102 N N . VAL A 1 416 ? -52.247 -16.932 45.156 1.00 92.44 416 VAL A N 1
ATOM 3103 C CA . VAL A 1 416 ? -51.090 -16.605 44.307 1.00 92.44 416 VAL A CA 1
ATOM 3104 C C . VAL A 1 416 ? -50.856 -15.100 44.384 1.00 92.44 416 VAL A C 1
ATOM 3106 O O . VAL A 1 416 ? -51.792 -14.327 44.194 1.00 92.44 416 VAL A O 1
ATOM 3109 N N . SER A 1 417 ? -49.630 -14.689 44.696 1.00 91.69 417 SER A N 1
ATOM 3110 C CA . SER A 1 417 ? -49.209 -13.285 44.770 1.00 91.69 417 SER A CA 1
ATOM 3111 C C . SER A 1 417 ? -48.511 -12.825 43.491 1.00 91.69 417 SER A C 1
ATOM 3113 O O . SER A 1 417 ? -48.641 -11.669 43.108 1.00 91.69 417 SER A O 1
ATOM 3115 N N . SER A 1 418 ? -47.788 -13.724 42.818 1.00 91.56 418 SER A N 1
ATOM 3116 C CA . SER A 1 418 ? -47.254 -13.510 41.470 1.00 91.56 418 SER A CA 1
ATOM 3117 C C . SER A 1 418 ? -47.107 -14.840 40.724 1.00 91.56 418 SER A C 1
ATOM 3119 O O . SER A 1 418 ? -47.042 -15.913 41.332 1.00 91.56 418 SER A O 1
ATOM 3121 N N . LYS A 1 419 ? -47.107 -14.772 39.390 1.00 91.69 419 LYS A N 1
ATOM 3122 C CA . LYS A 1 419 ? -47.036 -15.917 38.472 1.00 91.69 419 LYS A CA 1
ATOM 3123 C C . LYS A 1 419 ? -46.386 -15.500 37.147 1.00 91.69 419 LYS A C 1
ATOM 3125 O O . LYS A 1 419 ? -46.480 -14.319 36.802 1.00 91.69 419 LYS A O 1
ATOM 3130 N N . PRO A 1 420 ? -45.815 -16.430 36.361 1.00 88.94 420 PRO A N 1
ATOM 3131 C CA . PRO A 1 420 ? -45.324 -16.129 35.019 1.00 88.94 420 PRO A CA 1
ATOM 3132 C C . PRO A 1 420 ? -46.444 -15.607 34.105 1.00 88.94 420 PRO A C 1
ATOM 3134 O O . PRO A 1 420 ? -47.610 -15.996 34.240 1.00 88.94 420 PRO A O 1
ATOM 3137 N N . SER A 1 421 ? -46.102 -14.752 33.136 1.00 84.19 421 SER A N 1
ATOM 3138 C CA . SER A 1 421 ? -47.088 -14.249 32.169 1.00 84.19 421 SER A CA 1
ATOM 3139 C C . SER A 1 421 ? -47.710 -15.397 31.360 1.00 84.19 421 SER A C 1
ATOM 3141 O O . SER A 1 421 ? -47.021 -16.338 30.948 1.00 84.19 421 SER A O 1
ATOM 3143 N N . GLY A 1 422 ? -49.032 -15.348 31.181 1.00 84.06 422 GLY A N 1
ATOM 3144 C CA . GLY A 1 422 ? -49.833 -16.413 30.567 1.00 84.06 422 GLY A CA 1
ATOM 3145 C C . GLY A 1 422 ? -50.020 -17.686 31.408 1.00 84.06 422 GLY A C 1
ATOM 3146 O O . GLY A 1 422 ? -50.677 -18.606 30.941 1.00 84.06 422 GLY A O 1
ATOM 3147 N N . ALA A 1 423 ? -49.473 -17.780 32.627 1.00 87.62 423 ALA A N 1
ATOM 3148 C CA . ALA A 1 423 ? -49.714 -18.936 33.493 1.00 87.62 423 ALA A CA 1
ATOM 3149 C C . ALA A 1 423 ? -51.078 -18.857 34.199 1.00 87.62 423 ALA A C 1
ATOM 3151 O O . ALA A 1 423 ? -51.454 -17.797 34.709 1.00 87.62 423 ALA A O 1
ATOM 3152 N N . SER A 1 424 ? -51.747 -20.002 34.339 1.00 87.75 424 SER A N 1
ATOM 3153 C CA . SER A 1 424 ? -53.015 -20.166 35.066 1.00 87.75 424 SER A CA 1
ATOM 3154 C C . SER A 1 424 ? -52.867 -21.259 36.136 1.00 87.75 424 SER A C 1
ATOM 3156 O O . SER A 1 424 ? -53.238 -22.408 35.888 1.00 87.75 424 SER A O 1
ATOM 3158 N N . PRO A 1 425 ? -52.218 -20.967 37.280 1.00 90.94 425 PRO A N 1
ATOM 3159 C CA . PRO A 1 425 ? -52.071 -21.920 38.377 1.00 90.94 425 PRO A CA 1
ATOM 3160 C C . PRO A 1 425 ? -53.407 -22.127 39.105 1.00 90.94 425 PRO A C 1
ATOM 3162 O O . PRO A 1 425 ? -54.077 -21.157 39.454 1.00 90.94 425 PRO A O 1
ATOM 3165 N N . ALA A 1 426 ? -53.768 -23.381 39.378 1.00 90.44 426 ALA A N 1
ATOM 3166 C CA . ALA A 1 426 ? -54.968 -23.737 40.137 1.00 90.44 426 ALA A CA 1
ATOM 3167 C C . ALA A 1 426 ? -54.595 -24.135 41.572 1.00 90.44 426 ALA A C 1
ATOM 3169 O O . ALA A 1 426 ? -53.637 -24.881 41.769 1.00 90.44 426 ALA A O 1
ATOM 3170 N N . LEU A 1 427 ? -55.330 -23.645 42.573 1.00 91.50 427 LEU A N 1
ATOM 3171 C CA . LEU A 1 427 ? -55.090 -23.940 43.990 1.00 91.50 427 LEU A CA 1
ATOM 3172 C C . LEU A 1 427 ? -56.228 -24.801 44.544 1.00 91.50 427 LEU A C 1
ATOM 3174 O O . LEU A 1 427 ? -57.392 -24.424 44.451 1.00 91.50 427 LEU A O 1
ATOM 3178 N N . SER A 1 428 ? -55.873 -25.918 45.174 1.00 89.88 428 SER A N 1
ATOM 3179 C CA . SER A 1 428 ? -56.766 -26.714 46.019 1.00 89.88 428 SER A CA 1
ATOM 3180 C C . SER A 1 428 ? -56.324 -26.556 47.473 1.00 89.88 428 SER A C 1
ATOM 3182 O O . SER A 1 428 ? -55.186 -26.892 47.808 1.00 89.88 428 SER A O 1
ATOM 3184 N N . GLN A 1 429 ? -57.184 -25.997 48.329 1.00 87.44 429 GLN A N 1
ATOM 3185 C CA . GLN A 1 429 ? -56.887 -25.746 49.745 1.00 87.44 429 GLN A CA 1
ATOM 3186 C C . GLN A 1 429 ? -57.743 -26.649 50.645 1.00 87.44 429 GLN A C 1
ATOM 3188 O O . GLN A 1 429 ? -58.954 -26.734 50.466 1.00 87.44 429 GLN A O 1
ATOM 3193 N N . SER A 1 430 ? -57.126 -27.267 51.656 1.00 85.00 430 SER A N 1
ATOM 3194 C CA . SER A 1 430 ? -57.811 -28.013 52.719 1.00 85.00 430 SER A CA 1
ATOM 3195 C C . SER A 1 430 ? -57.222 -27.632 54.078 1.00 85.00 430 SER A C 1
ATOM 3197 O O . SER A 1 430 ? -56.013 -27.731 54.286 1.00 85.00 430 SER A O 1
ATOM 3199 N N . ALA A 1 431 ? -58.063 -27.141 54.994 1.00 83.69 431 ALA A N 1
ATOM 3200 C CA . ALA A 1 431 ? -57.633 -26.473 56.228 1.00 83.69 431 ALA A CA 1
ATOM 3201 C C . ALA A 1 431 ? -56.524 -25.426 55.954 1.00 83.69 431 ALA A C 1
ATOM 3203 O O . ALA A 1 431 ? -56.740 -24.521 55.147 1.00 83.69 431 ALA A O 1
ATOM 3204 N N . ASN A 1 432 ? -55.350 -25.549 56.583 1.00 89.44 432 ASN A N 1
ATOM 3205 C CA . ASN A 1 432 ? -54.192 -24.667 56.365 1.00 89.44 432 ASN A CA 1
ATOM 3206 C C . ASN A 1 432 ? -53.196 -25.205 55.311 1.00 89.44 432 ASN A C 1
ATOM 3208 O O . ASN A 1 432 ? -52.141 -24.600 55.097 1.00 89.44 432 ASN A O 1
ATOM 3212 N N . ASN A 1 433 ? -53.532 -26.309 54.636 1.00 89.56 433 ASN A N 1
ATOM 3213 C CA . ASN A 1 433 ? -52.729 -26.935 53.587 1.00 89.56 433 ASN A CA 1
ATOM 3214 C C . ASN A 1 433 ? -53.196 -26.474 52.204 1.00 89.56 433 ASN A C 1
ATOM 3216 O O . ASN A 1 433 ? -54.395 -26.342 51.961 1.00 89.56 433 ASN A O 1
ATOM 3220 N N . VAL A 1 434 ? -52.264 -26.296 51.270 1.00 92.31 434 VAL A N 1
ATOM 3221 C CA . VAL A 1 434 ? -52.562 -25.989 49.865 1.00 92.31 434 VAL A CA 1
ATOM 3222 C C . VAL A 1 434 ? -51.785 -26.916 48.942 1.00 92.31 434 VAL A C 1
ATOM 3224 O O . VAL A 1 434 ? -50.628 -27.235 49.201 1.00 92.31 434 VAL A O 1
ATOM 3227 N N . THR A 1 435 ? -52.404 -27.320 47.838 1.00 91.81 435 THR A N 1
ATOM 3228 C CA . THR A 1 435 ? -51.711 -27.862 46.669 1.00 91.81 435 THR A CA 1
ATOM 3229 C C . THR A 1 435 ? -51.966 -26.939 45.489 1.00 91.81 435 THR A C 1
ATOM 3231 O O . THR A 1 435 ? -53.113 -26.727 45.100 1.00 91.81 435 THR A O 1
ATOM 3234 N N . VAL A 1 436 ? -50.898 -26.387 44.918 1.00 92.69 436 VAL A N 1
ATOM 3235 C CA . VAL A 1 436 ? -50.953 -25.680 43.636 1.00 92.69 436 VAL A CA 1
ATOM 3236 C C . VAL A 1 436 ? -50.663 -26.664 42.505 1.00 92.69 436 VAL A C 1
ATOM 3238 O O . VAL A 1 436 ? -49.741 -27.474 42.603 1.00 92.69 436 VAL A O 1
ATOM 3241 N N . ARG A 1 437 ? -51.441 -26.585 41.424 1.00 92.75 437 ARG A N 1
ATOM 3242 C CA . ARG A 1 437 ? -51.135 -27.177 40.119 1.00 92.75 437 ARG A CA 1
ATOM 3243 C C . ARG A 1 437 ? -50.660 -26.072 39.183 1.00 92.75 437 ARG A C 1
ATOM 3245 O O . ARG A 1 437 ? -51.371 -25.091 38.966 1.00 92.75 437 ARG A O 1
ATOM 3252 N N . PHE A 1 438 ? -49.466 -26.238 38.633 1.00 92.12 438 PHE A N 1
ATOM 3253 C CA . PHE A 1 438 ? -48.876 -25.326 37.662 1.00 92.12 438 PHE A CA 1
ATOM 3254 C C . PHE A 1 438 ? -49.327 -25.679 36.241 1.00 92.12 438 PHE A C 1
ATOM 3256 O O . PHE A 1 438 ? -49.682 -26.817 35.940 1.00 92.12 438 PHE A O 1
ATOM 3263 N N . SER A 1 439 ? -49.294 -24.682 35.363 1.00 88.12 439 SER A N 1
ATOM 3264 C CA . SER A 1 439 ? -49.618 -24.800 33.932 1.00 88.12 439 SER A CA 1
ATOM 3265 C C . SER A 1 439 ? -48.521 -24.221 33.031 1.00 88.12 439 SER A C 1
ATOM 3267 O O . SER A 1 439 ? -48.700 -24.133 31.820 1.00 88.12 439 SER A O 1
ATOM 3269 N N . LYS A 1 440 ? -47.394 -23.801 33.621 1.00 88.62 440 LYS A N 1
ATOM 3270 C CA . LYS A 1 440 ? -46.223 -23.242 32.943 1.00 88.62 440 LYS A CA 1
ATOM 3271 C C . LYS A 1 440 ? -45.014 -23.308 33.882 1.00 88.62 440 LYS A C 1
ATOM 3273 O O . LYS A 1 440 ? -45.180 -23.252 35.099 1.00 88.62 440 LYS A O 1
ATOM 3278 N N . ALA A 1 441 ? -43.808 -23.378 33.331 1.00 87.38 441 ALA A N 1
ATOM 3279 C CA . ALA A 1 441 ? -42.580 -23.186 34.098 1.00 87.38 441 ALA A CA 1
ATOM 3280 C C . ALA A 1 441 ? -42.347 -21.702 34.464 1.00 87.38 441 ALA A C 1
ATOM 3282 O O . ALA A 1 441 ? -42.945 -20.795 33.875 1.00 87.38 441 ALA A O 1
ATOM 3283 N N . GLY A 1 442 ? -41.450 -21.453 35.420 1.00 88.19 442 GLY A N 1
ATOM 3284 C CA . GLY A 1 442 ? -41.042 -20.122 35.878 1.00 88.19 442 GLY A CA 1
ATOM 3285 C C . GLY A 1 442 ? -41.281 -19.874 37.371 1.00 88.19 442 GLY A C 1
ATOM 3286 O O . GLY A 1 442 ? -41.651 -20.773 38.125 1.00 88.19 442 GLY A O 1
ATOM 3287 N N . ALA A 1 443 ? -41.046 -18.633 37.802 1.00 90.62 443 ALA A N 1
ATOM 3288 C CA . ALA A 1 443 ? -41.193 -18.223 39.195 1.00 90.62 443 ALA A CA 1
ATOM 3289 C C . ALA A 1 443 ? -42.647 -17.867 39.547 1.00 90.62 443 ALA A C 1
ATOM 3291 O O . ALA A 1 443 ? -43.276 -17.022 38.907 1.00 90.62 443 ALA A O 1
ATOM 3292 N N . TYR A 1 444 ? -43.146 -18.480 40.616 1.00 92.75 444 TYR A N 1
ATOM 3293 C CA . TYR A 1 444 ? -44.401 -18.153 41.284 1.00 92.75 444 TYR A CA 1
ATOM 3294 C C . TYR A 1 444 ? -44.101 -17.663 42.704 1.00 92.75 444 TYR A C 1
ATOM 3296 O O . TYR A 1 444 ? -43.135 -18.104 43.326 1.00 92.75 444 TYR A O 1
ATOM 3304 N N . VAL A 1 445 ? -44.960 -16.811 43.260 1.00 92.50 445 VAL A N 1
ATOM 3305 C CA . VAL A 1 445 ? -44.967 -16.525 44.701 1.00 92.50 445 VAL A CA 1
ATOM 3306 C C . VAL A 1 445 ? -46.348 -16.842 45.243 1.00 92.50 445 VAL A C 1
ATOM 3308 O O . VAL A 1 445 ? -47.339 -16.233 44.841 1.00 92.50 445 VAL A O 1
ATOM 3311 N N . LEU A 1 446 ? -46.415 -17.794 46.168 1.00 92.50 446 LEU A N 1
ATOM 3312 C CA . LEU A 1 446 ? -47.618 -18.096 46.937 1.00 92.50 446 LEU A CA 1
ATOM 3313 C C . LEU A 1 446 ? -47.630 -17.240 48.207 1.00 92.50 446 LEU A C 1
ATOM 3315 O O . LEU A 1 446 ? -46.582 -16.925 48.765 1.00 92.50 446 LEU A O 1
ATOM 3319 N N . ARG A 1 447 ? -48.816 -16.858 48.669 1.00 91.81 447 ARG A N 1
ATOM 3320 C CA . ARG A 1 447 ? -49.024 -16.032 49.859 1.00 91.81 447 ARG A CA 1
ATOM 3321 C C . ARG A 1 447 ? -49.978 -16.752 50.797 1.00 91.81 447 ARG A C 1
ATOM 3323 O O . ARG A 1 447 ? -51.157 -16.900 50.487 1.00 91.81 447 ARG A O 1
ATOM 3330 N N . ALA A 1 448 ? -49.462 -17.170 51.945 1.00 91.75 448 ALA A N 1
ATOM 3331 C CA . ALA A 1 448 ? -50.277 -17.535 53.095 1.00 91.75 448 ALA A CA 1
ATOM 3332 C C . ALA A 1 448 ? -50.651 -16.250 53.850 1.00 91.75 448 ALA A C 1
ATOM 3334 O O . ALA A 1 448 ? -49.822 -15.343 53.976 1.00 91.75 448 ALA A O 1
ATOM 3335 N N . SER A 1 449 ? -51.883 -16.138 54.351 1.00 91.50 449 SER A N 1
ATOM 3336 C CA . SER A 1 449 ? -52.327 -14.955 55.098 1.00 91.50 449 SER A CA 1
ATOM 3337 C C . SER A 1 449 ? -53.431 -15.242 56.116 1.00 91.50 449 SER A C 1
ATOM 3339 O O . SER A 1 449 ? -54.313 -16.063 55.874 1.00 91.50 449 SER A O 1
ATOM 3341 N N . VAL A 1 450 ? -53.385 -14.555 57.261 1.00 93.69 450 VAL A N 1
ATOM 3342 C CA . VAL A 1 450 ? -54.425 -14.595 58.304 1.00 93.69 450 VAL A CA 1
ATOM 3343 C C . VAL A 1 450 ? -54.332 -13.354 59.195 1.00 93.69 450 VAL A C 1
ATOM 3345 O O . VAL A 1 450 ? -53.236 -12.979 59.602 1.00 93.69 450 VAL A O 1
ATOM 3348 N N . ALA A 1 451 ? -55.466 -12.708 59.494 1.00 85.38 451 ALA A N 1
ATOM 3349 C CA . ALA A 1 451 ? -55.573 -11.580 60.437 1.00 85.38 451 ALA A CA 1
ATOM 3350 C C . ALA A 1 451 ? -54.433 -10.533 60.324 1.00 85.38 451 ALA A C 1
ATOM 3352 O O . ALA A 1 451 ? -53.736 -10.233 61.292 1.00 85.38 451 ALA A O 1
ATOM 3353 N N . GLY A 1 452 ? -54.194 -10.027 59.108 1.00 84.19 452 GLY A N 1
ATOM 3354 C CA . GLY A 1 452 ? -53.150 -9.034 58.811 1.00 84.19 452 GLY A CA 1
ATOM 3355 C C . GLY A 1 452 ? -51.713 -9.574 58.726 1.00 84.19 452 GLY A C 1
ATOM 3356 O O . GLY A 1 452 ? -50.839 -8.879 58.216 1.00 84.19 452 GLY A O 1
ATOM 3357 N N . ARG A 1 453 ? -51.444 -10.814 59.155 1.00 90.31 453 ARG A N 1
ATOM 3358 C CA . ARG A 1 453 ? -50.144 -11.484 58.977 1.00 90.31 453 ARG A CA 1
ATOM 3359 C C . ARG A 1 453 ? -50.071 -12.149 57.601 1.00 90.31 453 ARG A C 1
ATOM 3361 O O . ARG A 1 453 ? -51.052 -12.734 57.137 1.00 90.31 453 ARG A O 1
ATOM 3368 N N . THR A 1 454 ? -48.901 -12.104 56.970 1.00 90.25 454 THR A N 1
ATOM 3369 C CA . THR A 1 454 ? -48.630 -12.714 55.660 1.00 90.25 454 THR A CA 1
ATOM 3370 C C . THR A 1 454 ? -47.283 -13.434 55.661 1.00 90.25 454 THR A C 1
ATOM 3372 O O . THR A 1 454 ? -46.343 -12.999 56.319 1.00 90.25 454 THR A O 1
ATOM 3375 N N . GLN A 1 455 ? -47.181 -14.524 54.900 1.00 90.00 455 GLN A N 1
ATOM 3376 C CA . GLN A 1 455 ? -45.913 -15.161 54.542 1.00 90.00 455 GLN A CA 1
ATOM 3377 C C . GLN A 1 455 ? -45.898 -15.376 53.029 1.00 90.00 455 GLN A C 1
ATOM 3379 O O . GLN A 1 455 ? -46.819 -15.986 52.479 1.00 90.00 455 GLN A O 1
ATOM 3384 N N . LEU A 1 456 ? -44.853 -14.886 52.364 1.00 91.56 456 LEU A N 1
ATOM 3385 C CA . LEU A 1 456 ? -44.596 -15.163 50.951 1.00 91.56 456 LEU A CA 1
ATOM 3386 C C . LEU A 1 456 ? -43.729 -16.419 50.817 1.00 91.56 456 LEU A C 1
ATOM 3388 O O . LEU A 1 456 ? -42.816 -16.637 51.612 1.00 91.56 456 LEU A O 1
ATOM 3392 N N . VAL A 1 457 ? -44.024 -17.238 49.813 1.00 90.75 457 VAL A N 1
ATOM 3393 C CA . VAL A 1 457 ? -43.333 -18.495 49.512 1.00 90.75 457 VAL A CA 1
ATOM 3394 C C . VAL A 1 457 ? -42.980 -18.496 48.024 1.00 90.75 457 VAL A C 1
ATOM 3396 O O . VAL A 1 457 ? -43.857 -18.757 47.193 1.00 90.75 457 VAL A O 1
ATOM 3399 N N . PRO A 1 458 ? -41.727 -18.174 47.657 1.00 91.38 458 PRO A N 1
ATOM 3400 C CA . PRO A 1 458 ? -41.254 -18.319 46.287 1.00 91.38 458 PRO A CA 1
ATOM 3401 C C . PRO A 1 458 ? -41.211 -19.799 45.889 1.00 91.38 458 PRO A C 1
ATOM 3403 O O . PRO A 1 458 ? -40.721 -20.638 46.647 1.00 91.38 458 PRO A O 1
ATOM 3406 N N . VAL A 1 459 ? -41.706 -20.123 44.696 1.00 90.75 459 VAL A N 1
ATOM 3407 C CA . VAL A 1 459 ? -41.618 -21.461 44.099 1.00 90.75 459 VAL A CA 1
ATOM 3408 C C . VAL A 1 459 ? -41.154 -21.328 42.651 1.00 90.75 459 VAL A C 1
ATOM 3410 O O . VAL A 1 459 ? -41.832 -20.719 41.824 1.00 90.75 459 VAL A O 1
ATOM 3413 N N . SER A 1 460 ? -39.991 -21.896 42.346 1.00 90.06 460 SER A N 1
ATOM 3414 C CA . SER A 1 460 ? -39.411 -21.941 41.006 1.00 90.06 460 SER A CA 1
ATOM 3415 C C . SER A 1 460 ? -39.754 -23.269 40.333 1.00 90.06 460 SER A C 1
ATOM 3417 O O . SER A 1 460 ? -39.339 -24.337 40.791 1.00 90.06 460 SER A O 1
ATOM 3419 N N . VAL A 1 461 ? -40.533 -23.212 39.254 1.00 91.06 461 VAL A N 1
ATOM 3420 C CA . VAL A 1 461 ? -40.946 -24.389 38.483 1.00 91.06 461 VAL A CA 1
ATOM 3421 C C . VAL A 1 461 ? -40.008 -24.548 37.288 1.00 91.06 461 VAL A C 1
ATOM 3423 O O . VAL A 1 461 ? -40.000 -23.705 36.391 1.00 91.06 461 VAL A O 1
ATOM 3426 N N . GLY A 1 462 ? -39.195 -25.604 37.283 1.00 85.44 462 GLY A N 1
ATOM 3427 C CA . GLY A 1 462 ? -38.226 -25.885 36.220 1.00 85.44 462 GLY A CA 1
ATOM 3428 C C . GLY A 1 462 ? -38.851 -26.528 34.977 1.00 85.44 462 GLY A C 1
ATOM 3429 O O . GLY A 1 462 ? -39.960 -27.059 35.027 1.00 85.44 462 GLY A O 1
ATOM 3430 N N . GLN A 1 463 ? -38.129 -26.493 33.851 1.00 85.38 463 GLN A N 1
ATOM 3431 C CA . GLN A 1 463 ? -38.539 -27.140 32.597 1.00 85.38 463 GLN A CA 1
ATOM 3432 C C . GLN A 1 463 ? -37.930 -28.542 32.460 1.00 85.38 463 GLN A C 1
ATOM 3434 O O . GLN A 1 463 ? -36.708 -28.712 32.499 1.00 85.38 463 GLN A O 1
ATOM 3439 N N . LEU A 1 464 ? -38.793 -29.535 32.238 1.00 84.00 464 LEU A N 1
ATOM 3440 C CA . LEU A 1 464 ? -38.441 -30.930 31.979 1.00 84.00 464 LEU A CA 1
ATOM 3441 C C . LEU A 1 464 ? -38.824 -31.305 30.542 1.00 84.00 464 LEU A C 1
ATOM 3443 O O . LEU A 1 464 ? -39.995 -31.243 30.185 1.00 84.00 464 LEU A O 1
ATOM 3447 N N . LEU A 1 465 ? -37.847 -31.718 29.732 1.00 85.31 465 LEU A N 1
ATOM 3448 C CA . LEU A 1 465 ? -38.049 -32.083 28.325 1.00 85.31 465 LEU A CA 1
ATOM 3449 C C . LEU A 1 465 ? -38.938 -33.331 28.178 1.00 85.31 465 LEU A C 1
ATOM 3451 O O . LEU A 1 465 ? -38.543 -34.415 28.613 1.00 85.31 465 LEU A O 1
ATOM 3455 N N . THR A 1 466 ? -40.089 -33.182 27.514 1.00 83.69 466 THR A N 1
ATOM 3456 C CA . THR A 1 466 ? -41.057 -34.268 27.250 1.00 83.69 466 THR A CA 1
ATOM 3457 C C . THR A 1 466 ? -41.200 -34.626 25.772 1.00 83.69 466 THR A C 1
ATOM 3459 O O . THR A 1 466 ? -41.360 -35.798 25.444 1.00 83.69 466 THR A O 1
ATOM 3462 N N . THR A 1 467 ? -41.110 -33.649 24.862 1.00 83.38 467 THR A N 1
ATOM 3463 C CA . THR A 1 467 ? -41.129 -33.897 23.410 1.00 83.38 467 THR A CA 1
ATOM 3464 C C . THR A 1 467 ? -39.900 -33.304 22.743 1.00 83.38 467 THR A C 1
ATOM 3466 O O . THR A 1 467 ? -39.525 -32.170 23.044 1.00 83.38 467 THR A O 1
ATOM 3469 N N . PHE A 1 468 ? -39.330 -34.030 21.786 1.00 84.31 468 PHE A N 1
ATOM 3470 C CA . PHE A 1 468 ? -38.151 -33.636 21.021 1.00 84.31 468 PHE A CA 1
ATOM 3471 C C . PHE A 1 468 ? -38.438 -33.877 19.534 1.00 84.31 468 PHE A C 1
ATOM 3473 O O . PHE A 1 468 ? -38.448 -35.022 19.089 1.00 84.31 468 PHE A O 1
ATOM 3480 N N . SER A 1 469 ? -38.701 -32.814 18.770 1.00 84.62 469 SER A N 1
ATOM 3481 C CA . SER A 1 469 ? -38.914 -32.895 17.317 1.00 84.62 469 SER A CA 1
ATOM 3482 C C . SER A 1 469 ? -37.942 -31.996 16.548 1.00 84.62 469 SER A C 1
ATOM 3484 O O . SER A 1 469 ? -37.233 -31.169 17.126 1.00 84.62 469 SER A O 1
ATOM 3486 N N . LEU A 1 470 ? -37.886 -32.166 15.225 1.00 84.62 470 LEU A N 1
ATOM 3487 C CA . LEU A 1 470 ? -37.132 -31.296 14.323 1.00 84.62 470 LEU A CA 1
ATOM 3488 C C . LEU A 1 470 ? -38.086 -30.413 13.523 1.00 84.62 470 LEU A C 1
ATOM 3490 O O . LEU A 1 470 ? -39.061 -30.905 12.952 1.00 84.62 470 LEU A O 1
ATOM 3494 N N . ALA A 1 471 ? -37.753 -29.127 13.432 1.00 78.50 471 ALA A N 1
ATOM 3495 C CA . ALA A 1 471 ? -38.425 -28.157 12.582 1.00 78.50 471 ALA A CA 1
ATOM 3496 C C . ALA A 1 471 ? -37.454 -27.521 11.578 1.00 78.50 471 ALA A C 1
ATOM 3498 O O . ALA A 1 471 ? -36.277 -27.287 11.879 1.00 78.50 471 ALA A O 1
ATOM 3499 N N . ALA A 1 472 ? -37.973 -27.228 10.386 1.00 67.81 472 ALA A N 1
ATOM 3500 C CA . ALA A 1 472 ? -37.286 -26.428 9.379 1.00 67.81 472 ALA A CA 1
ATOM 3501 C C . ALA A 1 472 ? -37.287 -24.935 9.768 1.00 67.81 472 ALA A C 1
ATOM 3503 O O . ALA A 1 472 ? -38.004 -24.514 10.680 1.00 67.81 472 ALA A O 1
ATOM 3504 N N . THR A 1 473 ? -36.530 -24.102 9.048 1.00 61.16 473 THR A N 1
ATOM 3505 C CA . THR A 1 473 ? -36.469 -22.642 9.273 1.00 61.16 473 THR A CA 1
ATOM 3506 C C . THR A 1 473 ? -37.820 -21.928 9.152 1.00 61.16 473 THR A C 1
ATOM 3508 O O . THR A 1 473 ? -37.976 -20.846 9.705 1.00 61.16 473 THR A O 1
ATOM 3511 N N . THR A 1 474 ? -38.802 -22.531 8.476 1.00 57.47 474 THR A N 1
ATOM 3512 C CA . THR A 1 474 ? -40.190 -22.046 8.354 1.00 57.47 474 THR A CA 1
ATOM 3513 C C . THR A 1 474 ? -41.093 -22.435 9.534 1.00 57.47 474 THR A C 1
ATOM 3515 O O . THR A 1 474 ? -42.290 -22.175 9.502 1.00 57.47 474 THR A O 1
ATOM 3518 N N . GLY A 1 475 ? -40.561 -23.102 10.564 1.00 57.00 475 GLY A N 1
ATOM 3519 C CA . GLY A 1 475 ? -41.314 -23.560 11.740 1.00 57.00 475 GLY A CA 1
ATOM 3520 C C . GLY A 1 475 ? -42.095 -24.867 11.549 1.00 57.00 475 GLY A C 1
ATOM 3521 O O . GLY A 1 475 ? -42.526 -25.458 12.539 1.00 57.00 475 GLY A O 1
ATOM 3522 N N . ALA A 1 476 ? -42.231 -25.358 10.313 1.00 59.84 476 ALA A N 1
ATOM 3523 C CA . ALA A 1 476 ? -42.898 -26.623 10.006 1.00 59.84 476 ALA A CA 1
ATOM 3524 C C . ALA A 1 476 ? -42.139 -27.841 10.574 1.00 59.84 476 ALA A C 1
ATOM 3526 O O . ALA A 1 476 ? -40.911 -27.926 10.465 1.00 59.84 476 ALA A O 1
ATOM 3527 N N . ASN A 1 477 ? -42.880 -28.803 11.140 1.00 61.97 477 ASN A N 1
ATOM 3528 C CA . ASN A 1 477 ? -42.335 -30.085 11.602 1.00 61.97 477 ASN A CA 1
ATOM 3529 C C . ASN A 1 477 ? -41.788 -30.895 10.418 1.00 61.97 477 ASN A C 1
ATOM 3531 O O . ASN A 1 477 ? -42.479 -31.111 9.427 1.00 61.97 477 ASN A O 1
ATOM 3535 N N . VAL A 1 478 ? -40.565 -31.405 10.551 1.00 64.69 478 VAL A N 1
ATOM 3536 C CA . VAL A 1 478 ? -39.836 -32.093 9.470 1.00 64.69 478 VAL A CA 1
ATOM 3537 C C . VAL A 1 478 ? -40.437 -33.459 9.112 1.00 64.69 478 VAL A C 1
ATOM 3539 O O . VAL A 1 478 ? -40.264 -33.917 7.986 1.00 64.69 478 VAL A O 1
ATOM 3542 N N . GLN A 1 479 ? -41.190 -34.096 10.017 1.00 57.34 479 GLN A N 1
ATOM 3543 C CA . GLN A 1 479 ? -41.803 -35.412 9.772 1.00 57.34 479 GLN A CA 1
ATOM 3544 C C . GLN A 1 479 ? -42.813 -35.441 8.607 1.00 57.34 479 GLN A C 1
ATOM 3546 O O . GLN A 1 479 ? -43.103 -36.525 8.112 1.00 57.34 479 GLN A O 1
ATOM 3551 N N . SER A 1 480 ? -43.326 -34.296 8.136 1.00 50.66 480 SER A N 1
ATOM 3552 C CA . SER A 1 480 ? -44.216 -34.241 6.963 1.00 50.66 480 SER A CA 1
ATOM 3553 C C . SER A 1 480 ? -43.485 -34.135 5.616 1.00 50.66 480 SER A C 1
ATOM 3555 O O . SER A 1 480 ? -44.125 -34.237 4.571 1.00 50.66 480 SER A O 1
ATOM 3557 N N . GLN A 1 481 ? -42.159 -33.944 5.599 1.00 54.06 481 GLN A N 1
ATOM 3558 C CA . GLN A 1 481 ? -41.382 -33.776 4.366 1.00 54.06 481 GLN A CA 1
ATOM 3559 C C . GLN A 1 481 ? -40.528 -35.010 4.052 1.00 54.06 481 GLN A C 1
ATOM 3561 O O . GLN A 1 481 ? -39.573 -35.329 4.757 1.00 54.06 481 GLN A O 1
ATOM 3566 N N . LYS A 1 482 ? -40.833 -35.669 2.923 1.00 62.44 482 LYS A N 1
ATOM 3567 C CA . LYS A 1 482 ? -40.145 -36.882 2.433 1.00 62.44 482 LYS A CA 1
ATOM 3568 C C . LYS A 1 482 ? -38.626 -36.688 2.252 1.00 62.44 482 LYS A C 1
ATOM 3570 O O . LYS A 1 482 ? -37.863 -37.633 2.432 1.00 62.44 482 LYS A O 1
ATOM 3575 N N . SER A 1 483 ? -38.186 -35.467 1.935 1.00 75.31 483 SER A N 1
ATOM 3576 C CA . SER A 1 483 ? -36.818 -34.972 2.152 1.00 75.31 483 SER A CA 1
ATOM 3577 C C . SER A 1 483 ? -36.808 -33.437 2.118 1.00 75.31 483 SER A C 1
ATOM 3579 O O . SER A 1 483 ? -37.590 -32.838 1.381 1.00 75.31 483 SER A O 1
ATOM 3581 N N . ILE A 1 484 ? -35.915 -32.798 2.881 1.00 84.88 484 ILE A N 1
ATOM 3582 C CA . ILE A 1 484 ? -35.668 -31.349 2.800 1.00 84.88 484 ILE A CA 1
ATOM 3583 C C . ILE A 1 484 ? -34.701 -31.067 1.645 1.00 84.88 484 ILE A C 1
ATOM 3585 O O . ILE A 1 484 ? -33.604 -31.621 1.613 1.00 84.88 484 ILE A O 1
ATOM 3589 N N . SER A 1 485 ? -35.078 -30.174 0.730 1.00 85.00 485 SER A N 1
ATOM 3590 C CA . SER A 1 485 ? -34.230 -29.718 -0.381 1.00 85.00 485 SER A CA 1
ATOM 3591 C C . SER A 1 485 ? -33.254 -28.624 0.079 1.00 85.00 485 SER A C 1
ATOM 3593 O O . SER A 1 485 ? -33.672 -27.644 0.699 1.00 85.00 485 SER A O 1
ATOM 3595 N N . VAL A 1 486 ? -31.954 -28.773 -0.200 1.00 88.00 486 VAL A N 1
ATOM 3596 C CA . VAL A 1 486 ? -30.896 -27.857 0.264 1.00 88.00 486 VAL A CA 1
ATOM 3597 C C . VAL A 1 486 ? -30.049 -27.351 -0.906 1.00 88.00 486 VAL A C 1
ATOM 3599 O O . VAL A 1 486 ? -29.307 -28.108 -1.524 1.00 88.00 486 VAL A O 1
ATOM 3602 N N . ASN A 1 487 ? -30.108 -26.040 -1.153 1.00 85.44 487 ASN A N 1
ATOM 3603 C CA . ASN A 1 487 ? -29.346 -25.344 -2.203 1.00 85.44 487 ASN A CA 1
ATOM 3604 C C . ASN A 1 487 ? -28.053 -24.666 -1.692 1.00 85.44 487 ASN A C 1
ATOM 3606 O O . ASN A 1 487 ? -27.314 -24.064 -2.467 1.00 85.44 487 ASN A O 1
ATOM 3610 N N . GLY A 1 488 ? -27.792 -24.712 -0.382 1.00 84.12 488 GLY A N 1
ATOM 3611 C CA . GLY A 1 488 ? -26.610 -24.113 0.248 1.00 84.12 488 GLY A CA 1
ATOM 3612 C C . GLY A 1 488 ? -25.452 -25.095 0.445 1.00 84.12 488 GLY A C 1
ATOM 3613 O O . GLY A 1 488 ? -25.561 -26.288 0.158 1.00 84.12 488 GLY A O 1
ATOM 3614 N N . THR A 1 489 ? -24.343 -24.595 0.995 1.00 89.50 489 THR A N 1
ATOM 3615 C CA . THR A 1 489 ? -23.292 -25.431 1.611 1.00 89.50 489 THR A CA 1
ATOM 3616 C C . THR A 1 489 ? -23.678 -25.905 3.014 1.00 89.50 489 THR A C 1
ATOM 3618 O O . THR A 1 489 ? -23.106 -26.864 3.531 1.00 89.50 489 THR A O 1
ATOM 3621 N N . SER A 1 490 ? -24.669 -25.255 3.626 1.00 90.44 490 SER A N 1
ATOM 3622 C CA . SER A 1 490 ? -25.233 -25.604 4.923 1.00 90.44 490 SER A CA 1
ATOM 3623 C C . SER A 1 490 ? -26.758 -25.461 4.936 1.00 90.44 490 SER A C 1
ATOM 3625 O O . SER A 1 490 ? -27.356 -24.855 4.042 1.00 90.44 490 SER A O 1
ATOM 3627 N N . HIS A 1 491 ? -27.398 -26.032 5.956 1.00 89.94 491 HIS A N 1
ATOM 3628 C CA . HIS A 1 491 ? -28.818 -25.848 6.249 1.00 89.94 491 HIS A CA 1
ATOM 3629 C C . HIS A 1 491 ? -29.032 -25.714 7.760 1.00 89.94 491 HIS A C 1
ATOM 3631 O O . HIS A 1 491 ? -28.380 -26.407 8.543 1.00 89.94 491 HIS A O 1
ATOM 3637 N N . ARG A 1 492 ? -29.943 -24.831 8.183 1.00 88.38 492 ARG A N 1
ATOM 3638 C CA . ARG A 1 492 ? -30.252 -24.601 9.600 1.00 88.38 492 ARG A CA 1
ATOM 3639 C C . ARG A 1 492 ? -31.511 -25.367 9.993 1.00 88.38 492 ARG A C 1
ATOM 3641 O O . ARG A 1 492 ? -32.593 -25.065 9.503 1.00 88.38 492 ARG A O 1
ATOM 3648 N N . LEU A 1 493 ? -31.360 -26.312 10.911 1.00 87.75 493 LEU A N 1
ATOM 3649 C CA . LEU A 1 493 ? -32.463 -27.001 11.576 1.00 87.75 493 LEU A CA 1
ATOM 3650 C C . LEU A 1 493 ? -32.616 -26.472 13.001 1.00 87.75 493 LEU A C 1
ATOM 3652 O O . LEU A 1 493 ? -31.645 -26.010 13.604 1.00 87.75 493 LEU A O 1
ATOM 3656 N N . THR A 1 494 ? -33.818 -26.583 13.560 1.00 86.31 494 THR A N 1
ATOM 3657 C CA . THR A 1 494 ? -34.065 -26.263 14.970 1.00 86.31 494 THR A CA 1
ATOM 3658 C C . THR A 1 494 ? -34.734 -27.444 15.653 1.00 86.31 494 THR A C 1
ATOM 3660 O O . THR A 1 494 ? -35.754 -27.950 15.183 1.00 86.31 494 THR A O 1
ATOM 3663 N N . VAL A 1 495 ? -34.175 -27.874 16.782 1.00 86.75 495 VAL A N 1
ATOM 3664 C CA . VAL A 1 495 ? -34.830 -28.824 17.683 1.00 86.75 495 VAL A CA 1
ATOM 3665 C C . VAL A 1 495 ? -35.964 -28.106 18.414 1.00 86.75 495 VAL A C 1
ATOM 3667 O O . VAL A 1 495 ? -35.734 -27.151 19.156 1.00 86.75 495 VAL A O 1
ATOM 3670 N N . GLN A 1 496 ? -37.199 -28.565 18.243 1.00 85.88 496 GLN A N 1
ATOM 3671 C CA . GLN A 1 496 ? -38.307 -28.145 19.095 1.00 85.88 496 GLN A CA 1
ATOM 3672 C C . GLN A 1 496 ? -38.380 -29.086 20.299 1.00 85.88 496 GLN A C 1
ATOM 3674 O O . GLN A 1 496 ? -39.013 -30.140 20.264 1.00 85.88 496 GLN A O 1
ATOM 3679 N N . GLY A 1 497 ? -37.696 -28.690 21.373 1.00 83.81 497 GLY A N 1
ATOM 3680 C CA . GLY A 1 497 ? -37.963 -29.220 22.704 1.00 83.81 497 GLY A CA 1
ATOM 3681 C C . GLY A 1 497 ? -39.241 -28.600 23.268 1.00 83.81 497 GLY A C 1
ATOM 3682 O O . GLY A 1 497 ? -39.450 -27.392 23.118 1.00 83.81 497 GLY A O 1
ATOM 3683 N N . ARG A 1 498 ? -40.077 -29.394 23.942 1.00 84.75 498 ARG A N 1
ATOM 3684 C CA . ARG A 1 498 ? -41.174 -28.882 24.782 1.00 84.75 498 ARG A CA 1
ATOM 3685 C C . ARG A 1 498 ? -41.058 -29.402 26.204 1.00 84.75 498 ARG A C 1
ATOM 3687 O O . ARG A 1 498 ? -40.597 -30.524 26.422 1.00 84.75 498 ARG A O 1
ATOM 3694 N N . ASP A 1 499 ? -41.465 -28.559 27.143 1.00 86.31 499 ASP A N 1
ATOM 3695 C CA . ASP A 1 499 ? -41.462 -28.865 28.567 1.00 86.31 499 ASP A CA 1
ATOM 3696 C C . ASP A 1 499 ? -42.669 -29.731 28.983 1.00 86.31 499 ASP A C 1
ATOM 3698 O O . ASP A 1 499 ? -43.491 -30.143 28.160 1.00 86.31 499 ASP A O 1
ATOM 3702 N N . GLN A 1 500 ? -42.796 -30.023 30.276 1.00 84.62 500 GLN A N 1
ATOM 3703 C CA . GLN A 1 500 ? -43.890 -30.816 30.842 1.00 84.62 500 GLN A CA 1
ATOM 3704 C C . GLN A 1 500 ? -45.264 -30.122 30.807 1.00 84.62 500 GLN A C 1
ATOM 3706 O O . GLN A 1 500 ? -46.268 -30.731 31.170 1.00 84.62 500 GLN A O 1
ATOM 3711 N N . PHE A 1 501 ? -45.324 -28.874 30.334 1.00 85.31 501 PHE A N 1
ATOM 3712 C CA . PHE A 1 501 ? -46.548 -28.115 30.077 1.00 85.31 501 PHE A CA 1
ATOM 3713 C C . PHE A 1 501 ? -46.830 -27.970 28.569 1.00 85.31 501 PHE A C 1
ATOM 3715 O O . PHE A 1 501 ? -47.715 -27.213 28.175 1.00 85.31 501 PHE A O 1
ATOM 3722 N N . GLY A 1 502 ? -46.061 -28.652 27.707 1.00 80.06 502 GLY A N 1
ATOM 3723 C CA . GLY A 1 502 ? -46.153 -28.541 26.248 1.00 80.06 502 GLY A CA 1
ATOM 3724 C C . GLY A 1 502 ? -45.632 -27.212 25.682 1.00 80.06 502 GLY A C 1
ATOM 3725 O O . GLY A 1 502 ? -45.721 -26.983 24.469 1.00 80.06 502 GLY A O 1
ATOM 3726 N N . SER A 1 503 ? -45.069 -26.338 26.523 1.00 81.62 503 SER A N 1
ATOM 3727 C CA . SER A 1 503 ? -44.510 -25.054 26.096 1.00 81.62 503 SER A CA 1
ATOM 3728 C C . SER A 1 503 ? -43.143 -25.263 25.433 1.00 81.62 503 SER A C 1
ATOM 3730 O O . SER A 1 503 ? -42.375 -26.110 25.892 1.00 81.62 503 SER A O 1
ATOM 3732 N N . PRO A 1 504 ? -42.794 -24.515 24.368 1.00 79.19 504 PRO A N 1
ATOM 3733 C CA . PRO A 1 504 ? -41.455 -24.571 23.786 1.00 79.19 504 PRO A CA 1
ATOM 3734 C C . PRO A 1 504 ? -40.371 -24.258 24.828 1.00 79.19 504 PRO A C 1
ATOM 3736 O O . PRO A 1 504 ? -40.500 -23.302 25.594 1.00 79.19 504 PRO A O 1
ATOM 3739 N N . MET A 1 505 ? -39.294 -25.045 24.838 1.00 82.19 505 MET A N 1
ATOM 3740 C CA . MET A 1 505 ? -38.169 -24.874 25.761 1.00 82.19 505 MET A CA 1
ATOM 3741 C C . MET A 1 505 ? -36.818 -24.931 25.048 1.00 82.19 505 MET A C 1
ATOM 3743 O O . MET A 1 505 ? -36.659 -25.591 24.015 1.00 82.19 505 MET A O 1
ATOM 3747 N N . VAL A 1 506 ? -35.813 -24.291 25.648 1.00 80.94 506 VAL A N 1
ATOM 3748 C CA . VAL A 1 506 ? -34.416 -24.557 25.292 1.00 80.94 506 VAL A CA 1
ATOM 3749 C C . VAL A 1 506 ? -34.040 -25.928 25.855 1.00 80.94 506 VAL A C 1
ATOM 3751 O O . VAL A 1 506 ? -34.238 -26.200 27.038 1.00 80.94 506 VAL A O 1
ATOM 3754 N N . VAL A 1 507 ? -33.515 -26.810 25.007 1.00 82.50 507 VAL A N 1
ATOM 3755 C CA . VAL A 1 507 ? -33.098 -28.162 25.384 1.00 82.50 507 VAL A CA 1
ATOM 3756 C C . VAL A 1 507 ? -31.849 -28.058 26.258 1.00 82.50 507 VAL A C 1
ATOM 3758 O O . VAL A 1 507 ? -30.740 -27.848 25.777 1.00 82.50 507 VAL A O 1
ATOM 3761 N N . ASN A 1 508 ? -32.031 -28.224 27.567 1.00 74.50 508 ASN A N 1
ATOM 3762 C CA . ASN A 1 508 ? -30.989 -28.135 28.597 1.00 74.50 508 ASN A CA 1
ATOM 3763 C C . ASN A 1 508 ? -30.071 -29.379 28.672 1.00 74.50 508 ASN A C 1
ATOM 3765 O O . ASN A 1 508 ? -29.528 -29.708 29.728 1.00 74.50 508 ASN A O 1
ATOM 3769 N N . LYS A 1 509 ? -29.908 -30.085 27.548 1.00 80.12 509 LYS A N 1
ATOM 3770 C CA . LYS A 1 509 ? -29.058 -31.268 27.372 1.00 80.12 509 LYS A CA 1
ATOM 3771 C C . LYS A 1 509 ? -28.241 -31.099 26.085 1.00 80.12 509 LYS A C 1
ATOM 3773 O O . LYS A 1 509 ? -28.793 -30.586 25.114 1.00 80.12 509 LYS A O 1
ATOM 3778 N N . PRO A 1 510 ? -26.972 -31.543 26.030 1.00 81.75 510 PRO A N 1
ATOM 3779 C CA . PRO A 1 510 ? -26.195 -31.505 24.793 1.00 81.75 510 PRO A CA 1
ATOM 3780 C C . PRO A 1 510 ? -26.926 -32.226 23.654 1.00 81.75 510 PRO A C 1
ATOM 3782 O O . PRO A 1 510 ? -27.323 -33.383 23.805 1.00 81.75 510 PRO A O 1
ATOM 3785 N N . ILE A 1 511 ? -27.109 -31.534 22.527 1.00 88.44 511 ILE A N 1
ATOM 3786 C CA . ILE A 1 511 ? -27.742 -32.086 21.326 1.00 88.44 511 ILE A CA 1
ATOM 3787 C C . ILE A 1 511 ? -26.638 -32.667 20.442 1.00 88.44 511 ILE A C 1
ATOM 3789 O O . ILE A 1 511 ? -25.975 -31.943 19.698 1.00 88.44 511 ILE A O 1
ATOM 3793 N N . ALA A 1 512 ? -26.438 -33.978 20.519 1.00 87.19 512 ALA A N 1
ATOM 3794 C CA . ALA A 1 512 ? -25.537 -34.681 19.621 1.00 87.19 512 ALA A CA 1
ATOM 3795 C C . ALA A 1 512 ? -26.173 -34.800 18.227 1.00 87.19 512 ALA A C 1
ATOM 3797 O O . ALA A 1 512 ? -27.356 -35.112 18.088 1.00 87.19 512 ALA A O 1
ATOM 3798 N N . TRP A 1 513 ? -25.377 -34.583 17.182 1.00 91.00 513 TRP A N 1
ATOM 3799 C CA . TRP A 1 513 ? -25.789 -34.788 15.794 1.00 91.00 513 TRP A CA 1
ATOM 3800 C C . TRP A 1 513 ? -24.922 -35.868 15.164 1.00 91.00 513 TRP A C 1
ATOM 3802 O O . TRP A 1 513 ? -23.703 -35.736 15.085 1.00 91.00 513 TRP A O 1
ATOM 3812 N N . THR A 1 514 ? -25.561 -36.942 14.707 1.00 89.38 514 THR A N 1
ATOM 3813 C CA . THR A 1 514 ? -24.890 -38.108 14.123 1.00 89.38 514 THR A CA 1
ATOM 3814 C C . THR A 1 514 ? -25.285 -38.271 12.658 1.00 89.38 514 THR A C 1
ATOM 3816 O O . THR A 1 514 ? -26.473 -38.296 12.330 1.00 89.38 514 THR A O 1
ATOM 3819 N N . LYS A 1 515 ? -24.297 -38.378 11.757 1.00 91.44 515 LYS A N 1
ATOM 3820 C CA . LYS A 1 515 ? -24.531 -38.804 10.368 1.00 91.44 515 LYS A CA 1
ATOM 3821 C C . LYS A 1 515 ? -24.860 -40.297 10.391 1.00 91.44 515 LYS A C 1
ATOM 3823 O O . LYS A 1 515 ? -24.018 -41.090 10.794 1.00 91.44 515 LYS A O 1
ATOM 3828 N N . ILE A 1 516 ? -26.061 -40.663 9.950 1.00 91.12 516 ILE A N 1
ATOM 3829 C CA . ILE A 1 516 ? -26.482 -42.061 9.787 1.00 91.12 516 ILE A CA 1
ATOM 3830 C C . ILE A 1 516 ? -26.065 -42.563 8.405 1.00 91.12 516 ILE A C 1
ATOM 3832 O O . ILE A 1 516 ? -25.445 -43.613 8.281 1.00 91.12 516 ILE A O 1
ATOM 3836 N N . SER A 1 517 ? -26.344 -41.782 7.360 1.00 90.25 517 SER A N 1
ATOM 3837 C CA . SER A 1 517 ? -25.917 -42.084 5.993 1.00 90.25 517 SER A CA 1
ATOM 3838 C C . SER A 1 517 ? -25.686 -40.809 5.181 1.00 90.25 517 SER A C 1
ATOM 3840 O O . SER A 1 517 ? -25.956 -39.689 5.625 1.00 90.25 517 SER A O 1
ATOM 3842 N N . GLY A 1 518 ? -25.100 -40.963 3.999 1.00 89.25 518 GLY A N 1
ATOM 3843 C CA . GLY A 1 518 ? -24.883 -39.885 3.039 1.00 89.25 518 GLY A CA 1
ATOM 3844 C C . GLY A 1 518 ? -23.873 -40.283 1.965 1.00 89.25 518 GLY A C 1
ATOM 3845 O O . GLY A 1 518 ? -23.257 -41.342 2.105 1.00 89.25 518 GLY A O 1
ATOM 3846 N N . PRO A 1 519 ? -23.656 -39.445 0.936 1.00 88.06 519 PRO A N 1
ATOM 3847 C CA . PRO A 1 519 ? -22.744 -39.735 -0.171 1.00 88.06 519 PRO A CA 1
ATOM 3848 C C . PRO A 1 519 ? -21.345 -40.154 0.309 1.00 88.06 519 PRO A C 1
ATOM 3850 O O . PRO A 1 519 ? -20.852 -39.674 1.338 1.00 88.06 519 PRO A O 1
ATOM 3853 N N . SER A 1 520 ? -20.695 -41.045 -0.450 1.00 83.38 520 SER A N 1
ATOM 3854 C CA . SER A 1 520 ? -19.341 -41.534 -0.149 1.00 83.38 520 SER A CA 1
ATOM 3855 C C . SER A 1 520 ? -18.347 -40.371 -0.055 1.00 83.38 520 SER A C 1
ATOM 3857 O O . SER A 1 520 ? -18.413 -39.420 -0.838 1.00 83.38 520 SER A O 1
ATOM 3859 N N . GLY A 1 521 ? -17.472 -40.383 0.954 1.00 82.19 521 GLY A N 1
ATOM 3860 C CA . GLY A 1 521 ? -16.573 -39.264 1.285 1.00 82.19 521 GLY A CA 1
ATOM 3861 C C . GLY A 1 521 ? -17.265 -37.944 1.683 1.00 82.19 521 GLY A C 1
ATOM 3862 O O . GLY A 1 521 ? -16.590 -36.967 1.989 1.00 82.19 521 GLY A O 1
ATOM 3863 N N . GLY A 1 522 ? -18.600 -37.874 1.682 1.00 86.50 522 GLY A N 1
ATOM 3864 C CA . GLY A 1 522 ? -19.357 -36.687 2.070 1.00 86.50 522 GLY A CA 1
ATOM 3865 C C . GLY A 1 522 ? -19.551 -36.614 3.579 1.00 86.50 522 GLY A C 1
ATOM 3866 O O . GLY A 1 522 ? -20.121 -37.523 4.187 1.00 86.50 522 GLY A O 1
ATOM 3867 N N . SER A 1 523 ? -19.127 -35.511 4.192 1.00 86.69 523 SER A N 1
ATOM 3868 C CA . SER A 1 523 ? -19.378 -35.229 5.607 1.00 86.69 523 SER A CA 1
ATOM 3869 C C . SER A 1 523 ? -20.590 -34.311 5.782 1.00 86.69 523 SER A C 1
ATOM 3871 O O . SER A 1 523 ? -20.986 -33.609 4.848 1.00 86.69 523 SER A O 1
ATOM 3873 N N . ALA A 1 524 ? -21.183 -34.360 6.972 1.00 90.81 524 ALA A N 1
ATOM 3874 C CA . ALA A 1 524 ? -22.181 -33.419 7.458 1.00 90.81 524 ALA A CA 1
ATOM 3875 C C . ALA A 1 524 ? -21.853 -33.155 8.932 1.00 90.81 524 ALA A C 1
ATOM 3877 O O . ALA A 1 524 ? -21.909 -34.079 9.744 1.00 90.81 524 ALA A O 1
ATOM 3878 N N . LYS A 1 525 ? -21.440 -31.929 9.262 1.00 89.62 525 LYS A N 1
ATOM 3879 C CA . LYS A 1 525 ? -21.041 -31.519 10.616 1.00 89.62 525 LYS A CA 1
ATOM 3880 C C . LYS A 1 525 ? -22.031 -30.486 11.141 1.00 89.62 525 LYS A C 1
ATOM 3882 O O . LYS A 1 525 ? -22.295 -29.499 10.461 1.00 89.62 525 LYS A O 1
ATOM 3887 N N . ALA A 1 526 ? -22.565 -30.699 12.339 1.00 89.69 526 ALA A N 1
ATOM 3888 C CA . ALA A 1 526 ? -23.417 -29.721 13.005 1.00 89.69 526 ALA A CA 1
ATOM 3889 C C . ALA A 1 526 ? -22.577 -28.739 13.831 1.00 89.69 526 ALA A C 1
ATOM 3891 O O . ALA A 1 526 ? -21.705 -29.162 14.587 1.00 89.69 526 ALA A O 1
ATOM 3892 N N . SER A 1 527 ? -22.893 -27.450 13.736 1.00 88.25 527 SER A N 1
ATOM 3893 C CA . SER A 1 527 ? -22.554 -26.452 14.751 1.00 88.25 527 SER A CA 1
ATOM 3894 C C . SER A 1 527 ? -23.834 -26.055 15.485 1.00 88.25 527 SER A C 1
ATOM 3896 O O . SER A 1 527 ? -24.816 -25.670 14.844 1.00 88.25 527 SER A O 1
ATOM 3898 N N . THR A 1 528 ? -23.853 -26.207 16.809 1.00 84.94 528 THR A N 1
ATOM 3899 C CA . THR A 1 528 ? -25.047 -26.038 17.651 1.00 84.94 528 THR A CA 1
ATOM 3900 C C . THR A 1 528 ? -24.994 -24.750 18.465 1.00 84.94 528 THR A C 1
ATOM 3902 O O . THR A 1 528 ? -24.029 -24.515 19.189 1.00 84.94 528 THR A O 1
ATOM 3905 N N . SER A 1 529 ? -26.063 -23.956 18.414 1.00 79.62 529 SER A N 1
ATOM 3906 C CA . SER A 1 529 ? -26.269 -22.766 19.243 1.00 79.62 529 SER A CA 1
ATOM 3907 C C . SER A 1 529 ? -27.672 -22.827 19.853 1.00 79.62 529 SER A C 1
ATOM 3909 O O . SER A 1 529 ? -28.682 -22.665 19.160 1.00 79.62 529 SER A O 1
ATOM 3911 N N . GLY A 1 530 ? -27.738 -23.163 21.146 1.00 82.56 530 GLY A N 1
ATOM 3912 C CA . GLY A 1 530 ? -28.985 -23.565 21.800 1.00 82.56 530 GLY A CA 1
ATOM 3913 C C . GLY A 1 530 ? -29.658 -24.718 21.044 1.00 82.56 530 GLY A C 1
ATOM 3914 O O . GLY A 1 530 ? -29.015 -25.704 20.692 1.00 82.56 530 GLY A O 1
ATOM 3915 N N . ASN A 1 531 ? -30.947 -24.562 20.738 1.00 83.44 531 ASN A N 1
ATOM 3916 C CA . ASN A 1 531 ? -31.721 -25.542 19.967 1.00 83.44 531 ASN A CA 1
ATOM 3917 C C . ASN A 1 531 ? -31.408 -25.559 18.460 1.00 83.44 531 ASN A C 1
ATOM 3919 O O . ASN A 1 531 ? -31.853 -26.471 17.760 1.00 83.44 531 ASN A O 1
ATOM 3923 N N . ALA A 1 532 ? -30.727 -24.541 17.929 1.00 84.06 532 ALA A N 1
ATOM 3924 C CA . ALA A 1 532 ? -30.453 -24.440 16.501 1.00 84.06 532 ALA A CA 1
ATOM 3925 C C . ALA A 1 532 ? -29.168 -25.188 16.135 1.00 84.06 532 ALA A C 1
ATOM 3927 O O . ALA A 1 532 ? -28.142 -25.036 16.795 1.00 84.06 532 ALA A O 1
ATOM 3928 N N . ALA A 1 533 ? -29.210 -25.939 15.039 1.00 87.56 533 ALA A N 1
ATOM 3929 C CA . ALA A 1 533 ? -28.061 -26.610 14.457 1.00 87.56 533 ALA A CA 1
ATOM 3930 C C . ALA A 1 533 ? -27.880 -26.164 13.005 1.00 87.56 533 ALA A C 1
ATOM 3932 O O . ALA A 1 533 ? -28.727 -26.424 12.147 1.00 87.56 533 ALA A O 1
ATOM 3933 N N . THR A 1 534 ? -26.758 -25.509 12.719 1.00 90.81 534 THR A N 1
ATOM 3934 C CA . THR A 1 534 ? -26.310 -25.280 11.345 1.00 90.81 534 THR A CA 1
ATOM 3935 C C . THR A 1 534 ? -25.535 -26.513 10.907 1.00 90.81 534 THR A C 1
ATOM 3937 O O . THR A 1 534 ? -24.428 -26.762 11.383 1.00 90.81 534 THR A O 1
ATOM 3940 N N . ILE A 1 535 ? -26.135 -27.306 10.026 1.00 91.94 535 ILE A N 1
ATOM 3941 C CA . ILE A 1 535 ? -25.507 -28.474 9.418 1.00 91.94 535 ILE A CA 1
ATOM 3942 C C . ILE A 1 535 ? -24.714 -28.006 8.202 1.00 91.94 535 ILE A C 1
ATOM 3944 O O . ILE A 1 535 ? -25.315 -27.569 7.225 1.00 91.94 535 ILE A O 1
ATOM 3948 N N . SER A 1 536 ? -23.390 -28.114 8.242 1.00 92.12 536 SER A N 1
ATOM 3949 C CA . SER A 1 536 ? -22.509 -27.860 7.099 1.00 92.12 536 SER A CA 1
ATOM 3950 C C . SER A 1 536 ? -22.162 -29.170 6.396 1.00 92.12 536 SER A C 1
ATOM 3952 O O . SER A 1 536 ? -21.702 -30.121 7.033 1.00 92.12 536 SER A O 1
ATOM 3954 N N . PHE A 1 537 ? -22.370 -29.215 5.083 1.00 93.25 537 PHE A N 1
ATOM 3955 C CA . PHE A 1 537 ? -22.084 -30.363 4.222 1.00 93.25 537 PHE A CA 1
ATOM 3956 C C . PHE A 1 537 ? -20.751 -30.165 3.485 1.00 93.25 537 PHE A C 1
ATOM 3958 O O . PHE A 1 537 ? -20.236 -29.050 3.412 1.00 93.25 537 PHE A O 1
ATOM 3965 N N . THR A 1 538 ? -20.185 -31.236 2.920 1.00 90.06 538 THR A N 1
ATOM 3966 C CA . THR A 1 538 ? -18.977 -31.147 2.067 1.00 90.06 538 THR A CA 1
ATOM 3967 C C . THR A 1 538 ? -19.131 -31.755 0.672 1.00 90.06 538 THR A C 1
ATOM 3969 O O . THR A 1 538 ? -18.174 -31.736 -0.097 1.00 90.06 538 THR A O 1
ATOM 3972 N N . ARG A 1 539 ? -20.304 -32.304 0.332 1.00 89.81 539 ARG A N 1
ATOM 3973 C CA . ARG A 1 539 ? -20.663 -32.805 -1.007 1.00 89.81 539 ARG A CA 1
ATOM 3974 C C . ARG A 1 539 ? -22.171 -32.645 -1.223 1.00 89.81 539 ARG A C 1
ATOM 3976 O O . ARG A 1 539 ? -22.926 -32.604 -0.253 1.00 89.81 539 ARG A O 1
ATOM 3983 N N . ALA A 1 540 ? -22.608 -32.619 -2.478 1.00 88.31 540 ALA A N 1
ATOM 3984 C CA . ALA A 1 540 ? -24.015 -32.789 -2.832 1.00 88.31 540 ALA A CA 1
ATOM 3985 C C . ALA A 1 540 ? -24.467 -34.261 -2.707 1.00 88.31 540 ALA A C 1
ATOM 3987 O O . ALA A 1 540 ? -23.643 -35.179 -2.727 1.00 88.31 540 ALA A O 1
ATOM 3988 N N . GLY A 1 541 ? -25.779 -34.482 -2.593 1.00 88.12 541 GLY A N 1
ATOM 3989 C CA . GLY A 1 541 ? -26.419 -35.786 -2.384 1.00 88.12 541 GLY A CA 1
ATOM 3990 C C . GLY A 1 541 ? -27.341 -35.817 -1.160 1.00 88.12 541 GLY A C 1
ATOM 3991 O O . GLY A 1 541 ? -27.436 -34.849 -0.404 1.00 88.12 541 GLY A O 1
ATOM 3992 N N . THR A 1 542 ? -28.036 -36.936 -0.953 1.00 90.31 542 THR A N 1
ATOM 3993 C CA . THR A 1 542 ? -28.941 -37.120 0.193 1.00 90.31 542 THR A CA 1
ATOM 3994 C C . THR A 1 542 ? -28.188 -37.613 1.425 1.00 90.31 542 THR A C 1
ATOM 3996 O O . THR A 1 542 ? -27.487 -38.618 1.365 1.00 90.31 542 THR A O 1
ATOM 3999 N N . TYR A 1 543 ? -28.361 -36.922 2.550 1.00 91.06 543 TYR A N 1
ATOM 4000 C CA . TYR A 1 543 ? -27.819 -37.250 3.866 1.00 91.06 543 TYR A CA 1
ATOM 4001 C C . TYR A 1 543 ? -28.952 -37.588 4.836 1.00 91.06 543 TYR A C 1
ATOM 4003 O O . TYR A 1 543 ? -29.921 -36.834 4.928 1.00 91.06 543 TYR A O 1
ATOM 4011 N N . VAL A 1 544 ? -28.796 -38.657 5.620 1.00 90.81 544 VAL A N 1
ATOM 4012 C CA . VAL A 1 544 ? -29.680 -38.952 6.758 1.00 90.81 544 VAL A CA 1
ATOM 4013 C C . VAL A 1 544 ? -28.930 -38.651 8.045 1.00 90.81 544 VAL A C 1
ATOM 4015 O O . VAL A 1 544 ? -27.868 -39.223 8.306 1.00 90.81 544 VAL A O 1
ATOM 4018 N N . LEU A 1 545 ? -29.477 -37.747 8.852 1.00 91.31 545 LEU A N 1
ATOM 4019 C CA . LEU A 1 545 ? -28.897 -37.300 10.116 1.00 91.31 545 LEU A CA 1
ATOM 4020 C C . LEU A 1 545 ? -29.852 -37.611 11.265 1.00 91.31 545 LEU A C 1
ATOM 4022 O O . LEU A 1 545 ? -31.068 -37.599 11.085 1.00 91.31 545 LEU A O 1
ATOM 4026 N N . ARG A 1 546 ? -29.299 -37.847 12.454 1.00 90.56 546 ARG A N 1
ATOM 4027 C CA . ARG A 1 546 ? -30.043 -38.027 13.703 1.00 90.56 546 ARG A CA 1
ATOM 4028 C C . ARG A 1 546 ? -29.566 -37.012 14.732 1.00 90.56 546 ARG A C 1
ATOM 4030 O O . ARG A 1 546 ? -28.395 -37.043 15.118 1.00 90.56 546 ARG A O 1
ATOM 4037 N N . ALA A 1 547 ? -30.481 -36.162 15.181 1.00 89.56 547 ALA A N 1
ATOM 4038 C CA . ALA A 1 547 ? -30.317 -35.369 16.390 1.00 89.56 547 ALA A CA 1
ATOM 4039 C C . ALA A 1 547 ? -30.701 -36.227 17.601 1.00 89.56 547 ALA A C 1
ATOM 4041 O O . ALA A 1 547 ? -31.704 -36.946 17.549 1.00 89.56 547 ALA A O 1
ATOM 4042 N N . SER A 1 548 ? -29.936 -36.153 18.686 1.00 87.56 548 SER A N 1
ATOM 4043 C CA . SER A 1 548 ? -30.248 -36.852 19.930 1.00 87.56 548 SER A CA 1
ATOM 4044 C C . SER A 1 548 ? -29.851 -36.049 21.166 1.00 87.56 548 SER A C 1
ATOM 4046 O O . SER A 1 548 ? -28.820 -35.380 21.191 1.00 87.56 548 SER A O 1
ATOM 4048 N N . ALA A 1 549 ? -30.688 -36.099 22.202 1.00 86.31 549 ALA A N 1
ATOM 4049 C CA . ALA A 1 549 ? -30.434 -35.447 23.485 1.00 86.31 549 ALA A CA 1
ATOM 4050 C C . ALA A 1 549 ? -31.180 -36.184 24.605 1.00 86.31 549 ALA A C 1
ATOM 4052 O O . ALA A 1 549 ? -32.383 -36.409 24.507 1.00 86.31 549 ALA A O 1
ATOM 4053 N N . GLY A 1 550 ? -30.480 -36.561 25.680 1.00 77.00 550 GLY A N 1
ATOM 4054 C CA . GLY A 1 550 ? -31.108 -37.135 26.882 1.00 77.00 550 GLY A CA 1
ATOM 4055 C C . GLY A 1 550 ? -31.936 -38.413 26.662 1.00 77.00 550 GLY A C 1
ATOM 4056 O O . GLY A 1 550 ? -32.888 -38.632 27.399 1.00 77.00 550 GLY A O 1
ATOM 4057 N N . GLY A 1 551 ? -31.610 -39.221 25.647 1.00 81.06 551 GLY A N 1
ATOM 4058 C CA . GLY A 1 551 ? -32.345 -40.441 25.272 1.00 81.06 551 GLY A CA 1
ATOM 4059 C C . GLY A 1 551 ? -33.334 -40.256 24.114 1.00 81.06 551 GLY A C 1
ATOM 4060 O O . GLY A 1 551 ? -33.593 -41.207 23.376 1.00 81.06 551 GLY A O 1
ATOM 4061 N N . TYR A 1 552 ? -33.813 -39.033 23.873 1.00 85.94 552 TYR A N 1
ATOM 4062 C CA . TYR A 1 552 ? -34.633 -38.723 22.701 1.00 85.94 552 TYR A CA 1
ATOM 4063 C C . TYR A 1 552 ? -33.792 -38.740 21.417 1.00 85.94 552 TYR A C 1
ATOM 4065 O O . TYR A 1 552 ? -32.630 -38.328 21.419 1.00 85.94 552 TYR A O 1
ATOM 4073 N N . ASN A 1 553 ? -34.387 -39.199 20.313 1.00 85.56 553 ASN A N 1
ATOM 4074 C CA . ASN A 1 553 ? -33.755 -39.319 18.999 1.00 85.56 553 ASN A CA 1
ATOM 4075 C C . ASN A 1 553 ? -34.745 -38.894 17.904 1.00 85.56 553 ASN A C 1
ATOM 4077 O O . ASN A 1 553 ? -35.869 -39.385 17.889 1.00 85.56 553 ASN A O 1
ATOM 4081 N N . GLN A 1 554 ? -34.321 -38.055 16.955 1.00 88.12 554 GLN A N 1
ATOM 4082 C CA . GLN A 1 554 ? -35.118 -37.699 15.774 1.00 88.12 554 GLN A CA 1
ATOM 4083 C C . GLN A 1 554 ? -34.244 -37.674 14.516 1.00 88.12 554 GLN A C 1
ATOM 4085 O O . GLN A 1 554 ? -33.173 -37.062 14.502 1.00 88.12 554 GLN A O 1
ATOM 4090 N N . THR A 1 555 ? -34.704 -38.333 13.452 1.00 88.00 555 THR A N 1
ATOM 4091 C CA . THR A 1 555 ? -34.035 -38.385 12.143 1.00 88.00 555 THR A CA 1
ATOM 4092 C C . THR A 1 555 ? -34.584 -37.355 11.154 1.00 88.00 555 THR A C 1
ATOM 4094 O O . THR A 1 555 ? -35.723 -36.898 11.276 1.00 88.00 555 THR A O 1
ATOM 4097 N N . VAL A 1 556 ? -33.755 -36.995 10.169 1.00 88.75 556 VAL A N 1
ATOM 4098 C CA . VAL A 1 556 ? -34.067 -36.096 9.048 1.00 88.75 556 VAL A CA 1
ATOM 4099 C C . VAL A 1 556 ? -33.270 -36.493 7.800 1.00 88.75 556 VAL A C 1
ATOM 4101 O O . VAL A 1 556 ? -32.083 -36.810 7.899 1.00 88.75 556 VAL A O 1
ATOM 4104 N N . SER A 1 557 ? -33.909 -36.425 6.628 1.00 88.50 557 SER A N 1
ATOM 4105 C CA . SER A 1 557 ? -33.293 -36.676 5.317 1.00 88.50 557 SER A CA 1
ATOM 4106 C C . SER A 1 557 ? -33.149 -35.370 4.532 1.00 88.50 557 SER A C 1
ATOM 4108 O O . SER A 1 557 ? -34.146 -34.834 4.043 1.00 88.50 557 SER A O 1
ATOM 4110 N N . LEU A 1 558 ? -31.927 -34.855 4.379 1.00 89.50 558 LEU A N 1
ATOM 4111 C CA . LEU A 1 558 ? -31.641 -33.639 3.604 1.00 89.50 558 LEU A CA 1
ATOM 4112 C C . LEU A 1 558 ? -31.022 -34.003 2.255 1.00 89.50 558 LEU A C 1
ATOM 4114 O O . LEU A 1 558 ? -29.975 -34.644 2.213 1.00 89.50 558 LEU A O 1
ATOM 4118 N N . THR A 1 559 ? -31.639 -33.573 1.159 1.00 90.75 559 THR A N 1
ATOM 4119 C CA . THR A 1 559 ? -31.108 -33.725 -0.199 1.00 90.75 559 THR A CA 1
ATOM 4120 C C . THR A 1 559 ? -30.425 -32.432 -0.613 1.00 90.75 559 THR A C 1
ATOM 4122 O O . THR A 1 559 ? -31.071 -31.416 -0.861 1.00 90.75 559 THR A O 1
ATOM 4125 N N . VAL A 1 560 ? -29.094 -32.471 -0.641 1.00 91.50 560 VAL A N 1
ATOM 4126 C CA . VAL A 1 560 ? -28.245 -31.343 -1.019 1.00 91.50 560 VAL A CA 1
ATOM 4127 C C . VAL A 1 560 ? -28.084 -31.342 -2.534 1.00 91.50 560 VAL A C 1
ATOM 4129 O O . VAL A 1 560 ? -27.456 -32.239 -3.096 1.00 91.50 560 VAL A O 1
ATOM 4132 N N . ASN A 1 561 ? -28.660 -30.345 -3.197 1.00 89.44 561 ASN A N 1
ATOM 4133 C CA . ASN A 1 561 ? -28.622 -30.213 -4.650 1.00 89.44 561 ASN A CA 1
ATOM 4134 C C . ASN A 1 561 ? -27.265 -29.669 -5.108 1.00 89.44 561 ASN A C 1
ATOM 4136 O O . ASN A 1 561 ? -26.630 -28.895 -4.390 1.00 89.44 561 ASN A O 1
ATOM 4140 N N . GLN A 1 562 ? -26.841 -30.014 -6.326 1.00 88.75 562 GLN A N 1
ATOM 4141 C CA . GLN A 1 562 ? -25.705 -29.345 -6.961 1.00 88.75 562 GLN A CA 1
ATOM 4142 C C . GLN A 1 562 ? -26.145 -27.981 -7.490 1.00 88.75 562 GLN A C 1
ATOM 4144 O O . GLN A 1 562 ? -26.884 -27.897 -8.469 1.00 88.75 562 GLN A O 1
ATOM 4149 N N . VAL A 1 563 ? -25.678 -26.912 -6.851 1.00 89.00 563 VAL A N 1
ATOM 4150 C CA . VAL A 1 563 ? -25.942 -25.534 -7.268 1.00 89.00 563 VAL A CA 1
ATOM 4151 C C . VAL A 1 563 ? -24.687 -24.967 -7.904 1.00 89.00 563 VAL A C 1
ATOM 4153 O O . VAL A 1 563 ? -23.644 -24.873 -7.258 1.00 89.00 563 VAL A O 1
ATOM 4156 N N . PHE A 1 564 ? -24.795 -24.567 -9.173 1.00 88.88 564 PHE A N 1
ATOM 4157 C CA . PHE A 1 564 ? -23.696 -23.965 -9.921 1.00 88.88 564 PHE A CA 1
ATOM 4158 C C . PHE A 1 564 ? -23.113 -22.771 -9.161 1.00 88.88 564 PHE A C 1
ATOM 4160 O O . PHE A 1 564 ? -23.803 -21.770 -8.930 1.00 88.88 564 PHE A O 1
ATOM 4167 N N . ARG A 1 565 ? -21.836 -22.881 -8.776 1.00 89.88 565 ARG A N 1
ATOM 4168 C CA . ARG A 1 565 ? -21.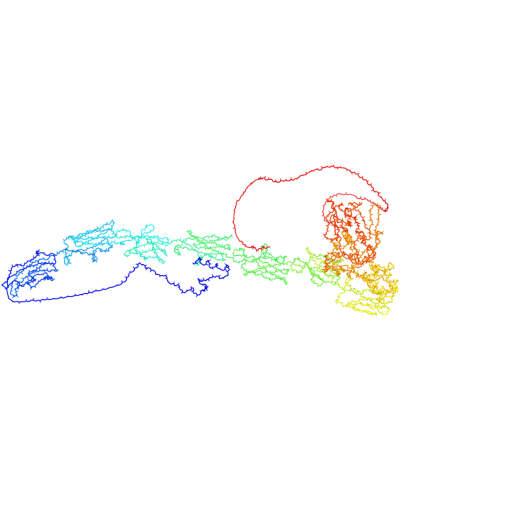132 -21.876 -7.969 1.00 89.88 565 ARG A CA 1
ATOM 4169 C C . ARG A 1 565 ? -19.914 -21.304 -8.680 1.00 89.88 565 ARG A C 1
ATOM 4171 O O . ARG A 1 565 ? -19.702 -20.096 -8.598 1.00 89.88 565 ARG A O 1
ATOM 4178 N N . SER A 1 566 ? -19.152 -22.135 -9.382 1.00 89.00 566 SER A N 1
ATOM 4179 C CA . SER A 1 566 ? -17.967 -21.721 -10.134 1.00 89.00 566 SER A CA 1
ATOM 4180 C C . SER A 1 566 ? -17.793 -22.537 -11.412 1.00 89.00 566 SER A C 1
ATOM 4182 O O . SER A 1 566 ? -18.341 -23.628 -11.568 1.00 89.00 566 SER A O 1
ATOM 4184 N N . ILE A 1 567 ? -17.019 -21.986 -12.342 1.00 91.06 567 ILE A N 1
ATOM 4185 C CA . ILE A 1 567 ? -16.471 -22.711 -13.487 1.00 91.06 567 ILE A CA 1
ATOM 4186 C C . ILE A 1 567 ? -15.033 -23.076 -13.110 1.00 91.06 567 ILE A C 1
ATOM 4188 O O . ILE A 1 567 ? -14.347 -22.279 -12.470 1.00 91.06 567 ILE A O 1
ATOM 4192 N N . ALA A 1 568 ? -14.568 -24.250 -13.516 1.00 89.69 568 ALA A N 1
ATOM 4193 C CA . ALA A 1 568 ? -13.148 -24.553 -13.617 1.00 89.69 568 ALA A CA 1
ATOM 4194 C C . ALA A 1 568 ? -12.801 -24.887 -15.066 1.00 89.69 568 ALA A C 1
ATOM 4196 O O . ALA A 1 568 ? -13.614 -25.467 -15.785 1.00 89.69 568 ALA A O 1
ATOM 4197 N N . ALA A 1 569 ? -11.580 -24.554 -15.462 1.00 88.81 569 ALA A N 1
ATOM 4198 C CA . ALA A 1 569 ? -10.977 -25.040 -16.687 1.00 88.81 569 ALA A CA 1
ATOM 4199 C C . ALA A 1 569 ? -10.054 -26.217 -16.347 1.00 88.81 569 ALA A C 1
ATOM 4201 O O . ALA A 1 569 ? -9.274 -26.136 -15.396 1.00 88.81 569 ALA A O 1
ATOM 4202 N N . VAL A 1 570 ? -10.134 -27.301 -17.113 1.00 86.62 570 VAL A N 1
ATOM 4203 C CA . VAL A 1 570 ? -9.126 -28.369 -17.100 1.00 86.62 570 VAL A CA 1
ATOM 4204 C C . VAL A 1 570 ? -8.539 -28.534 -18.500 1.00 86.62 570 VAL A C 1
ATOM 4206 O O . VAL A 1 570 ? -9.224 -28.288 -19.493 1.00 86.62 570 VAL A O 1
ATOM 4209 N N . GLY A 1 571 ? -7.260 -28.888 -18.584 1.00 80.94 571 GLY A N 1
ATOM 4210 C CA . GLY A 1 571 ? -6.571 -29.099 -19.852 1.00 80.94 571 GLY A CA 1
ATOM 4211 C C . GLY A 1 571 ? -6.838 -30.478 -20.459 1.00 80.94 571 GLY A C 1
ATOM 4212 O O . GLY A 1 571 ? -7.610 -31.289 -19.939 1.00 80.94 571 GLY A O 1
ATOM 4213 N N . SER A 1 572 ? -6.160 -30.752 -21.572 1.00 73.50 572 SER A N 1
ATOM 4214 C CA . SER A 1 572 ? -6.316 -31.970 -22.376 1.00 73.50 572 SER A CA 1
ATOM 4215 C C . SER A 1 572 ? -5.983 -33.276 -21.646 1.00 73.50 572 SER A C 1
ATOM 4217 O O . SER A 1 572 ? -6.494 -34.319 -22.046 1.00 73.50 572 SER A O 1
ATOM 4219 N N . THR A 1 573 ? -5.173 -33.235 -20.583 1.00 73.69 573 THR A N 1
ATOM 4220 C CA . THR A 1 573 ? -4.813 -34.401 -19.753 1.00 73.69 573 THR A CA 1
ATOM 4221 C C . THR A 1 573 ? -5.544 -34.419 -18.403 1.00 73.69 573 THR A C 1
ATOM 4223 O O . THR A 1 573 ? -5.218 -35.217 -17.529 1.00 73.69 573 THR A O 1
ATOM 4226 N N . GLY A 1 574 ? -6.559 -33.562 -18.222 1.00 71.75 574 GLY A N 1
ATOM 4227 C CA . GLY A 1 574 ? -7.373 -33.481 -17.003 1.00 71.75 574 GLY A CA 1
ATOM 4228 C C . GLY A 1 574 ? -6.763 -32.641 -15.874 1.00 71.75 574 GLY A C 1
ATOM 4229 O O . GLY A 1 574 ? -7.364 -32.533 -14.804 1.00 71.75 574 GLY A O 1
ATOM 4230 N N . GLN A 1 575 ? -5.606 -32.015 -16.101 1.00 79.69 575 GLN A N 1
ATOM 4231 C CA . GLN A 1 575 ? -4.968 -31.099 -15.157 1.00 79.69 575 GLN A CA 1
ATOM 4232 C C . GLN A 1 575 ? -5.810 -29.830 -14.953 1.00 79.69 575 GLN A C 1
ATOM 4234 O O . GLN A 1 575 ? -6.342 -29.275 -15.914 1.00 79.69 575 GLN A O 1
ATOM 4239 N N . SER A 1 576 ? -5.930 -29.342 -13.716 1.00 79.69 576 SER A N 1
ATOM 4240 C CA . SER A 1 576 ? -6.675 -28.106 -13.434 1.00 79.69 576 SER A CA 1
ATOM 4241 C C . SER A 1 576 ? -5.872 -26.879 -13.860 1.00 79.69 576 SER A C 1
ATOM 4243 O O . SER A 1 576 ? -4.748 -26.697 -13.403 1.00 79.69 576 SER A O 1
ATOM 4245 N N . LEU A 1 577 ? -6.463 -26.016 -14.687 1.00 83.12 577 LEU A N 1
ATOM 4246 C CA . LEU A 1 577 ? -5.852 -24.755 -15.110 1.00 83.12 577 LEU A CA 1
ATOM 4247 C C . LEU A 1 577 ? -6.219 -23.661 -14.095 1.00 83.12 577 LEU A C 1
ATOM 4249 O O . LEU A 1 577 ? -7.395 -23.478 -13.768 1.00 83.12 577 LEU A O 1
ATOM 4253 N N . SER A 1 578 ? -5.215 -22.965 -13.559 1.00 78.00 578 SER A N 1
ATOM 4254 C CA . SER A 1 578 ? -5.400 -21.940 -12.522 1.00 78.00 578 SER A CA 1
ATOM 4255 C C . SER A 1 578 ? -5.871 -20.613 -13.131 1.00 78.00 578 SER A C 1
ATOM 4257 O O . SER A 1 578 ? -5.187 -20.087 -14.003 1.00 78.00 578 SER A O 1
ATOM 4259 N N . PRO A 1 579 ? -6.961 -19.988 -12.643 1.00 77.00 579 PRO A N 1
ATOM 4260 C CA . PRO A 1 579 ? -7.311 -18.615 -13.022 1.00 77.00 579 PRO A CA 1
ATOM 4261 C C . PRO A 1 579 ? -6.293 -17.558 -12.559 1.00 77.00 579 PRO A C 1
ATOM 4263 O O . PRO A 1 579 ? -6.349 -16.422 -13.017 1.00 77.00 579 PRO A O 1
ATOM 4266 N N . ALA A 1 580 ? -5.393 -17.909 -11.631 1.00 74.00 580 ALA A N 1
ATOM 4267 C CA . ALA A 1 580 ? -4.440 -16.997 -10.993 1.00 74.00 580 ALA A CA 1
ATOM 4268 C C . ALA A 1 580 ? -2.976 -17.232 -11.414 1.00 74.00 580 ALA A C 1
ATOM 4270 O O . ALA A 1 580 ? -2.079 -16.544 -10.932 1.00 74.00 580 ALA A O 1
ATOM 4271 N N . THR A 1 581 ? -2.703 -18.222 -12.267 1.00 76.94 581 THR A N 1
ATOM 4272 C CA . THR A 1 581 ? -1.336 -18.584 -12.673 1.00 76.94 581 THR A CA 1
ATOM 4273 C C . THR A 1 581 ? -1.371 -19.099 -14.099 1.00 76.94 581 THR A C 1
ATOM 4275 O O . THR A 1 581 ? -2.106 -20.046 -14.384 1.00 76.94 581 THR A O 1
ATOM 4278 N N . ALA A 1 582 ? -0.602 -18.475 -14.993 1.00 80.00 582 ALA A N 1
ATOM 4279 C CA . ALA A 1 582 ? -0.578 -18.876 -16.390 1.00 80.00 582 ALA A CA 1
ATOM 4280 C C . ALA A 1 582 ? -0.122 -20.334 -16.523 1.00 80.00 582 ALA A C 1
ATOM 4282 O O . ALA A 1 582 ? 0.847 -20.763 -15.898 1.00 80.00 582 ALA A O 1
ATOM 4283 N N . SER A 1 583 ? -0.860 -21.117 -17.307 1.00 80.75 583 SER A N 1
ATOM 4284 C CA . SER A 1 583 ? -0.476 -22.498 -17.604 1.00 80.75 583 SER A CA 1
ATOM 4285 C C . SER A 1 583 ? 0.418 -22.507 -18.841 1.00 80.75 583 SER A C 1
ATOM 4287 O O . SER A 1 583 ? -0.031 -22.077 -19.903 1.00 80.75 583 SER A O 1
ATOM 4289 N N . SER A 1 584 ? 1.660 -22.975 -18.692 1.00 80.38 584 SER A N 1
ATOM 4290 C CA . SER A 1 584 ? 2.648 -23.003 -19.777 1.00 80.38 584 SER A CA 1
ATOM 4291 C C . SER A 1 584 ? 2.311 -24.067 -20.833 1.00 80.38 584 SER A C 1
ATOM 4293 O O . SER A 1 584 ? 1.951 -25.199 -20.495 1.00 80.38 584 SER A O 1
ATOM 4295 N N . LEU A 1 585 ? 2.401 -23.702 -22.114 1.00 83.44 585 LEU A N 1
ATOM 4296 C CA . LEU A 1 585 ? 2.020 -24.512 -23.274 1.00 83.44 585 LEU A CA 1
ATOM 4297 C C . LEU A 1 585 ? 3.084 -24.428 -24.374 1.00 83.44 585 LEU A C 1
ATOM 4299 O O . LEU A 1 585 ? 3.451 -23.338 -24.796 1.00 83.44 585 LEU A O 1
ATOM 4303 N N . THR A 1 586 ? 3.513 -25.573 -24.905 1.00 77.62 586 THR A N 1
ATOM 4304 C CA . THR A 1 586 ? 4.539 -25.667 -25.965 1.00 77.62 586 THR A CA 1
ATOM 4305 C C . THR A 1 586 ? 3.972 -25.876 -27.378 1.00 77.62 586 THR A C 1
ATOM 4307 O O . THR A 1 586 ? 4.703 -25.834 -28.364 1.00 77.62 586 THR A O 1
ATOM 4310 N N . GLY A 1 587 ? 2.661 -26.111 -27.500 1.00 81.44 587 GLY A N 1
ATOM 4311 C CA . GLY A 1 587 ? 1.971 -26.341 -28.775 1.00 81.44 587 GLY A CA 1
ATOM 4312 C C . GLY A 1 587 ? 1.380 -25.075 -29.405 1.00 81.44 587 GLY A C 1
ATOM 4313 O O . GLY A 1 587 ? 1.306 -24.020 -28.778 1.00 81.44 587 GLY A O 1
ATOM 4314 N N . THR A 1 588 ? 0.902 -25.196 -30.647 1.00 86.50 588 THR A N 1
ATOM 4315 C CA . THR A 1 588 ? 0.184 -24.126 -31.373 1.00 86.50 588 THR A CA 1
ATOM 4316 C C . THR A 1 588 ? -1.298 -24.018 -31.006 1.00 86.50 588 THR A C 1
ATOM 4318 O O . THR A 1 588 ? -1.960 -23.030 -31.324 1.00 86.50 588 THR A O 1
ATOM 4321 N N . SER A 1 589 ? -1.839 -25.025 -30.321 1.00 88.12 589 SER A N 1
ATOM 4322 C CA . SER A 1 589 ? -3.201 -25.031 -29.790 1.00 88.12 589 SER A CA 1
ATOM 4323 C C . SER A 1 589 ? -3.285 -25.848 -28.502 1.00 88.12 589 SER A C 1
ATOM 4325 O O . SER A 1 589 ? -2.404 -26.654 -28.199 1.00 88.12 589 SER A O 1
ATOM 4327 N N . THR A 1 590 ? -4.354 -25.646 -27.735 1.00 88.25 590 THR A N 1
ATOM 4328 C CA . THR A 1 590 ? -4.688 -26.462 -26.562 1.00 88.25 590 THR A CA 1
ATOM 4329 C C . THR A 1 590 ? -6.184 -26.758 -26.510 1.00 88.25 590 THR A C 1
ATOM 4331 O O . THR A 1 590 ? -7.001 -25.988 -27.016 1.00 88.25 590 THR A O 1
ATOM 4334 N N . ARG A 1 591 ? -6.562 -27.874 -25.882 1.00 89.81 591 ARG A N 1
ATOM 4335 C CA . ARG A 1 591 ? -7.963 -28.242 -25.641 1.00 89.81 591 ARG A CA 1
ATOM 4336 C C . ARG A 1 591 ? -8.294 -27.982 -24.181 1.00 89.81 591 ARG A C 1
ATOM 4338 O O . ARG A 1 591 ? -7.731 -28.623 -23.296 1.00 89.81 591 ARG A O 1
ATOM 4345 N N . ILE A 1 592 ? -9.223 -27.064 -23.950 1.00 91.00 592 ILE A N 1
ATOM 4346 C CA . ILE A 1 592 ? -9.727 -26.710 -22.626 1.00 91.00 592 ILE A CA 1
ATOM 4347 C C . ILE A 1 592 ? -11.112 -27.326 -22.464 1.00 91.00 592 ILE A C 1
ATOM 4349 O O . ILE A 1 592 ? -11.956 -27.239 -23.357 1.00 91.00 592 ILE A O 1
ATOM 4353 N N . ILE A 1 593 ? -11.359 -27.934 -21.312 1.00 91.38 593 ILE A N 1
ATOM 4354 C CA . ILE A 1 593 ? -12.665 -28.448 -20.914 1.00 91.38 593 ILE A CA 1
ATOM 4355 C C . ILE A 1 593 ? -13.177 -27.555 -19.786 1.00 91.38 593 ILE A C 1
ATOM 4357 O O . ILE A 1 593 ? -12.552 -27.445 -18.729 1.00 91.38 593 ILE A O 1
ATOM 4361 N N . ALA A 1 594 ? -14.311 -26.902 -20.019 1.00 90.88 594 ALA A N 1
ATOM 4362 C CA . ALA A 1 594 ? -15.042 -26.193 -18.987 1.00 90.88 594 ALA A CA 1
ATOM 4363 C C . ALA A 1 594 ? -15.820 -27.203 -18.143 1.00 90.88 594 ALA A C 1
ATOM 4365 O O . ALA A 1 594 ? -16.511 -28.079 -18.661 1.00 90.88 594 ALA A O 1
ATOM 4366 N N . GLN A 1 595 ? -15.718 -27.071 -16.827 1.00 90.50 595 GLN A N 1
ATOM 4367 C CA . GLN A 1 595 ? -16.444 -27.899 -15.882 1.00 90.50 595 GLN A CA 1
ATOM 4368 C C . GLN A 1 595 ? -17.089 -27.002 -14.833 1.00 90.50 595 GLN A C 1
ATOM 4370 O O . GLN A 1 595 ? -16.415 -26.394 -13.999 1.00 90.50 595 GLN A O 1
ATOM 4375 N N . ALA A 1 596 ? -18.415 -26.932 -14.863 1.00 90.44 596 ALA A N 1
ATOM 4376 C CA . ALA A 1 596 ? -19.200 -26.337 -13.802 1.00 90.44 596 ALA A CA 1
ATOM 4377 C C . ALA A 1 596 ? -19.008 -27.154 -12.526 1.00 90.44 596 ALA A C 1
ATOM 4379 O O . ALA A 1 596 ? -19.117 -28.389 -12.531 1.00 90.44 596 ALA A O 1
ATOM 4380 N N . ARG A 1 597 ? -18.712 -26.439 -11.444 1.00 90.12 597 ARG A N 1
ATOM 4381 C CA . ARG A 1 597 ? -18.552 -26.973 -10.101 1.00 90.12 597 ARG A CA 1
ATOM 4382 C C . ARG A 1 597 ? -19.676 -26.469 -9.205 1.00 90.12 597 ARG A C 1
ATOM 4384 O O . ARG A 1 597 ? -20.133 -25.323 -9.308 1.00 90.12 597 ARG A O 1
ATOM 4391 N N . ASP A 1 598 ? -20.128 -27.371 -8.346 1.00 90.19 598 ASP A N 1
ATOM 4392 C CA . ASP A 1 598 ? -21.155 -27.101 -7.353 1.00 90.19 598 ASP A CA 1
ATOM 4393 C C . ASP A 1 598 ? -20.615 -26.243 -6.195 1.00 90.19 598 ASP A C 1
ATOM 4395 O O . ASP A 1 598 ? -19.448 -25.836 -6.167 1.00 90.19 598 ASP A O 1
ATOM 4399 N N . GLN A 1 599 ? -21.465 -25.961 -5.212 1.00 88.62 599 GLN A N 1
ATOM 4400 C CA . GLN A 1 599 ? -21.120 -25.146 -4.051 1.00 88.62 599 GLN A CA 1
ATOM 4401 C C . GLN A 1 599 ? -20.031 -25.744 -3.135 1.00 88.62 599 GLN A C 1
ATOM 4403 O O . GLN A 1 599 ? -19.563 -25.048 -2.237 1.00 88.62 599 GLN A O 1
ATOM 4408 N N . PHE A 1 600 ? -19.590 -26.984 -3.378 1.00 88.94 600 PHE A N 1
ATOM 4409 C CA . PHE A 1 600 ? -18.479 -27.654 -2.690 1.00 88.94 600 PHE A CA 1
ATOM 4410 C C . PHE A 1 600 ? -17.225 -27.786 -3.572 1.00 88.94 600 PHE A C 1
ATOM 4412 O O . PHE A 1 600 ? -16.278 -28.485 -3.209 1.00 88.94 600 PHE A O 1
ATOM 4419 N N . GLY A 1 601 ? -17.219 -27.163 -4.756 1.00 85.44 601 GLY A N 1
ATOM 4420 C CA . GLY A 1 601 ? -16.141 -27.304 -5.732 1.00 85.44 601 GLY A CA 1
ATOM 4421 C C . GLY A 1 601 ? -16.113 -28.670 -6.430 1.00 85.44 601 GLY A C 1
ATOM 4422 O O . GLY A 1 601 ? -15.134 -28.978 -7.112 1.00 85.44 601 GLY A O 1
ATOM 4423 N N . GLN A 1 602 ? -17.146 -29.506 -6.283 1.00 86.06 602 GLN A N 1
ATOM 4424 C CA . GLN A 1 602 ? -17.212 -30.818 -6.931 1.00 86.06 602 GLN A CA 1
ATOM 4425 C C . GLN A 1 602 ? -17.796 -30.691 -8.352 1.00 86.06 602 GLN A C 1
ATOM 4427 O O . GLN A 1 602 ? -18.629 -29.814 -8.586 1.00 86.06 602 GLN A O 1
ATOM 4432 N N . PRO A 1 603 ? -17.392 -31.540 -9.317 1.00 85.94 603 PRO A N 1
ATOM 4433 C CA . PRO A 1 603 ? -17.954 -31.526 -10.668 1.00 85.94 603 PRO A CA 1
ATOM 4434 C C . PRO A 1 603 ? -19.476 -31.714 -10.669 1.00 85.94 603 PRO A C 1
ATOM 4436 O O . PRO A 1 603 ? -19.997 -32.623 -10.018 1.00 85.94 603 PRO A O 1
ATOM 4439 N N . MET A 1 604 ? -20.198 -30.884 -11.424 1.00 87.50 604 MET A N 1
ATOM 4440 C CA . MET A 1 604 ? -21.643 -31.049 -11.599 1.00 87.50 604 MET A CA 1
ATOM 4441 C C . MET A 1 604 ? -21.972 -32.187 -12.575 1.00 87.50 604 MET A C 1
ATOM 4443 O O . MET A 1 604 ? -21.382 -32.263 -13.654 1.00 87.50 604 MET A O 1
ATOM 4447 N N . LYS A 1 605 ? -22.942 -33.049 -12.235 1.00 84.12 605 LYS A N 1
ATOM 4448 C CA . LYS A 1 605 ? -23.416 -34.119 -13.138 1.00 84.12 605 LYS A CA 1
ATOM 4449 C C . LYS A 1 605 ? -24.155 -33.550 -14.356 1.00 84.12 605 LYS A C 1
ATOM 4451 O O . LYS A 1 605 ? -23.986 -34.054 -15.460 1.00 84.12 605 LYS A O 1
ATOM 4456 N N . ALA A 1 606 ? -24.956 -32.505 -14.151 1.00 84.94 606 ALA A N 1
ATOM 4457 C CA . ALA A 1 606 ? -25.537 -31.704 -15.224 1.00 84.94 606 ALA A CA 1
ATOM 4458 C C . ALA A 1 606 ? -24.655 -30.470 -15.456 1.00 84.94 606 ALA A C 1
ATOM 4460 O O . ALA A 1 606 ? -24.379 -29.724 -14.518 1.00 84.94 606 ALA A O 1
ATOM 4461 N N . GLN A 1 607 ? -24.204 -30.268 -16.692 1.00 86.94 607 GLN A N 1
ATOM 4462 C CA . GLN A 1 607 ? -23.364 -29.134 -17.078 1.00 86.94 607 GLN A CA 1
ATOM 4463 C C . GLN A 1 607 ? -24.229 -28.050 -17.750 1.00 86.94 607 GLN A C 1
ATOM 4465 O O . GLN A 1 607 ? -25.076 -28.398 -18.573 1.00 86.94 607 GLN A O 1
ATOM 4470 N N . PRO A 1 608 ? -24.058 -26.757 -17.412 1.00 88.12 608 PRO A N 1
ATOM 4471 C CA . PRO A 1 608 ? -24.745 -25.659 -18.085 1.00 88.12 608 PRO A CA 1
ATOM 4472 C C . PRO A 1 608 ? -24.153 -25.413 -19.481 1.00 88.12 608 PRO A C 1
ATOM 4474 O O . PRO A 1 608 ? -23.054 -25.870 -19.798 1.00 88.12 608 PRO A O 1
ATOM 4477 N N . THR A 1 609 ? -24.847 -24.628 -20.304 1.00 90.25 609 THR A N 1
ATOM 4478 C CA . THR A 1 609 ? -24.282 -24.114 -21.557 1.00 90.25 609 THR A CA 1
ATOM 4479 C C . THR A 1 609 ? -23.137 -23.146 -21.258 1.00 90.25 609 THR A C 1
ATOM 4481 O O . THR A 1 609 ? -23.309 -22.201 -20.484 1.00 90.25 609 THR A O 1
ATOM 4484 N N . PHE A 1 610 ? -21.985 -23.366 -21.895 1.00 92.31 610 PHE A N 1
ATOM 4485 C CA . PHE A 1 610 ? -20.822 -22.484 -21.814 1.00 92.31 610 PHE A CA 1
ATOM 4486 C C . PHE A 1 610 ? -20.703 -21.633 -23.077 1.00 92.31 610 PHE A C 1
ATOM 4488 O O . PHE A 1 610 ? -20.737 -22.167 -24.187 1.00 92.31 610 PHE A O 1
ATOM 4495 N N . SER A 1 611 ? -20.501 -20.329 -22.908 1.00 91.25 611 SER A N 1
ATOM 4496 C CA . SER A 1 611 ? -19.970 -19.451 -23.948 1.00 91.25 611 SER A CA 1
ATOM 4497 C C . SER A 1 611 ? -18.478 -19.205 -23.714 1.00 91.25 611 SER A C 1
ATOM 4499 O O . SER A 1 611 ? -17.979 -19.248 -22.587 1.00 91.25 611 SER A O 1
ATOM 4501 N N . TRP A 1 612 ? -17.754 -18.996 -24.809 1.00 93.69 612 TRP A N 1
ATOM 4502 C CA . TRP A 1 612 ? -16.297 -18.955 -24.840 1.00 93.69 612 TRP A CA 1
ATOM 4503 C C . TRP A 1 612 ? -15.837 -17.778 -25.701 1.00 93.69 612 TRP A C 1
ATOM 4505 O O . TRP A 1 612 ? -16.404 -17.550 -26.769 1.00 93.69 612 TRP A O 1
ATOM 4515 N N . SER A 1 613 ? -14.803 -17.053 -25.277 1.00 90.50 613 SER A N 1
ATOM 4516 C CA . SER A 1 613 ? -14.182 -16.000 -26.089 1.00 90.50 613 SER A CA 1
ATOM 4517 C C . SER A 1 613 ? -12.709 -15.782 -25.737 1.00 90.50 613 SER A C 1
ATOM 4519 O O . SER A 1 613 ? -12.234 -16.185 -24.674 1.00 90.50 613 SER A O 1
ATOM 4521 N N . SER A 1 614 ? -11.971 -15.121 -26.630 1.00 89.12 614 SER A N 1
ATOM 4522 C CA . SER A 1 614 ? -10.695 -14.496 -26.274 1.00 89.12 614 SER A CA 1
ATOM 4523 C C . SER A 1 614 ? -10.981 -13.210 -25.491 1.00 89.12 614 SER A C 1
ATOM 4525 O O . SER A 1 614 ? -11.771 -12.388 -25.952 1.00 89.12 614 SER A O 1
ATOM 4527 N N . ALA A 1 615 ? -10.368 -13.036 -24.319 1.00 88.94 615 ALA A N 1
ATOM 4528 C CA . ALA A 1 615 ? -10.439 -11.793 -23.541 1.00 88.94 615 ALA A CA 1
ATOM 4529 C C . ALA A 1 615 ? -9.173 -10.941 -23.673 1.00 88.94 615 ALA A C 1
ATOM 4531 O O . ALA A 1 615 ? -9.269 -9.718 -23.662 1.00 88.94 615 ALA A O 1
ATOM 4532 N N . SER A 1 616 ? -8.003 -11.565 -23.824 1.00 88.94 616 SER A N 1
ATOM 4533 C CA . SER A 1 616 ? -6.779 -10.864 -24.213 1.00 88.94 616 SER A CA 1
ATOM 4534 C C . SER A 1 616 ? -5.808 -11.784 -24.950 1.00 88.94 616 SER A C 1
ATOM 4536 O O . SER A 1 616 ? -5.854 -13.010 -24.826 1.00 88.94 616 SER A O 1
ATOM 4538 N N . ALA A 1 617 ? -4.930 -11.160 -25.724 1.00 86.88 617 ALA A N 1
ATOM 4539 C CA . ALA A 1 617 ? -3.841 -11.770 -26.469 1.00 86.88 617 ALA A CA 1
ATOM 4540 C C . ALA A 1 617 ? -2.609 -10.847 -26.361 1.00 86.88 617 ALA A C 1
ATOM 4542 O O . ALA A 1 617 ? -2.785 -9.652 -26.091 1.00 86.88 617 ALA A O 1
ATOM 4543 N N . PRO A 1 618 ? -1.379 -11.347 -26.578 1.00 85.94 618 PRO A N 1
ATOM 4544 C CA . PRO A 1 618 ? -0.209 -10.483 -26.716 1.00 85.94 618 PRO A CA 1
ATOM 4545 C C . PRO A 1 618 ? -0.361 -9.580 -27.953 1.00 85.94 618 PRO A C 1
ATOM 4547 O O . PRO A 1 618 ? -1.123 -9.903 -28.865 1.00 85.94 618 PRO A O 1
ATOM 4550 N N . SER A 1 619 ? 0.365 -8.456 -28.010 1.00 82.44 619 SER A N 1
ATOM 4551 C CA . SER A 1 619 ? 0.228 -7.479 -29.106 1.00 82.44 619 SER A CA 1
ATOM 4552 C C . SER A 1 619 ? 0.382 -8.129 -30.490 1.00 82.44 619 SER A C 1
ATOM 4554 O O . SER A 1 619 ? 1.300 -8.923 -30.720 1.00 82.44 619 SER A O 1
ATOM 4556 N N . GLY A 1 620 ? -0.556 -7.835 -31.398 1.00 81.31 620 GLY A N 1
ATOM 4557 C CA . GLY A 1 620 ? -0.679 -8.446 -32.730 1.00 81.31 620 GLY A CA 1
ATOM 4558 C C . GLY A 1 620 ? -1.046 -9.941 -32.748 1.00 81.31 620 GLY A C 1
ATOM 4559 O O . GLY A 1 620 ? -1.071 -10.549 -33.816 1.00 81.31 620 GLY A O 1
ATOM 4560 N N . GLY A 1 621 ? -1.276 -10.562 -31.590 1.00 84.56 621 GLY A N 1
ATOM 4561 C CA . GLY A 1 621 ? -1.669 -11.959 -31.449 1.00 84.56 621 GLY A CA 1
ATOM 4562 C C . GLY A 1 621 ? -3.182 -12.155 -31.450 1.00 84.56 621 GLY A C 1
ATOM 4563 O O . GLY A 1 621 ? -3.958 -11.274 -31.094 1.00 84.56 621 GLY A O 1
ATOM 4564 N N . THR A 1 622 ? -3.603 -13.361 -31.814 1.00 86.56 622 THR A N 1
ATOM 4565 C CA . THR A 1 622 ? -5.004 -13.799 -31.824 1.00 86.56 622 THR A CA 1
ATOM 4566 C C . THR A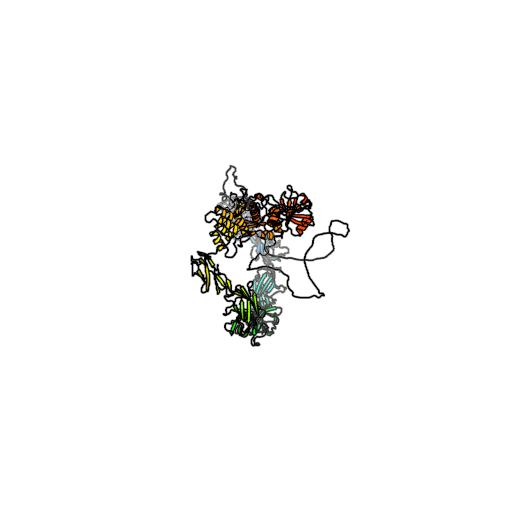 1 622 ? -5.130 -15.197 -31.220 1.00 86.56 622 THR A C 1
ATOM 4568 O O . THR A 1 622 ? -4.187 -15.992 -31.271 1.00 86.56 622 THR A O 1
ATOM 4571 N N . ALA A 1 623 ? -6.286 -15.479 -30.614 1.00 89.50 623 ALA A N 1
ATOM 4572 C CA . ALA A 1 623 ? -6.661 -16.797 -30.110 1.00 89.50 623 ALA A CA 1
ATOM 4573 C C . ALA A 1 623 ? -8.025 -17.189 -30.696 1.00 89.50 623 ALA A C 1
ATOM 4575 O O . ALA A 1 623 ? -9.055 -16.617 -30.336 1.00 89.50 623 ALA A O 1
ATOM 4576 N N . ALA A 1 624 ? -8.031 -18.155 -31.613 1.00 90.62 624 ALA A N 1
ATOM 4577 C CA . ALA A 1 624 ? -9.243 -18.679 -32.231 1.00 90.62 624 ALA A CA 1
ATOM 4578 C C . ALA A 1 624 ? -9.855 -19.761 -31.330 1.00 90.62 624 ALA A C 1
ATOM 4580 O O . ALA A 1 624 ? -9.271 -20.832 -31.148 1.00 90.62 624 ALA A O 1
ATOM 4581 N N . VAL A 1 625 ? -11.024 -19.480 -30.747 1.00 91.38 625 VAL A N 1
ATOM 4582 C CA . VAL A 1 625 ? -11.668 -20.340 -29.740 1.00 91.38 625 VAL A CA 1
ATOM 4583 C C . VAL A 1 625 ? -12.786 -21.169 -30.377 1.00 91.38 625 VAL A C 1
ATOM 4585 O O . VAL A 1 625 ? -13.928 -20.733 -30.489 1.00 91.38 625 VAL A O 1
ATOM 4588 N N . ASN A 1 626 ? -12.455 -22.391 -30.791 1.00 91.56 626 ASN A N 1
ATOM 4589 C CA . ASN A 1 626 ? -13.373 -23.313 -31.455 1.00 91.56 626 ASN A CA 1
ATOM 4590 C C . ASN A 1 626 ? -14.100 -24.186 -30.421 1.00 91.56 626 ASN A C 1
ATOM 4592 O O . ASN A 1 626 ? -13.609 -25.248 -30.028 1.00 91.56 626 ASN A O 1
ATOM 4596 N N . ALA A 1 627 ? -15.261 -23.720 -29.956 1.00 88.94 627 ALA A N 1
ATOM 4597 C CA . ALA A 1 627 ? -16.049 -24.379 -28.916 1.00 88.94 627 ALA A CA 1
ATOM 4598 C C . ALA A 1 627 ? -17.046 -25.423 -29.457 1.00 88.94 627 ALA A C 1
ATOM 4600 O O . ALA A 1 627 ? -17.733 -25.209 -30.454 1.00 88.94 627 ALA A O 1
ATOM 4601 N N . ARG A 1 628 ? -17.182 -26.541 -28.736 1.00 86.25 628 ARG A N 1
ATOM 4602 C CA . ARG A 1 628 ? -18.261 -27.532 -28.855 1.00 86.25 628 ARG A CA 1
ATOM 4603 C C . ARG A 1 628 ? -18.785 -27.854 -27.452 1.00 86.25 628 ARG A C 1
ATOM 4605 O O . ARG A 1 628 ? -18.304 -28.762 -26.775 1.00 86.25 628 ARG A O 1
ATOM 4612 N N . GLY A 1 629 ? -19.757 -27.063 -26.996 1.00 86.62 629 GLY A N 1
ATOM 4613 C CA . GLY A 1 629 ? -20.363 -27.187 -25.667 1.00 86.62 629 GLY A CA 1
ATOM 4614 C C . GLY A 1 629 ? -19.365 -26.923 -24.533 1.00 86.62 629 GLY A C 1
ATOM 4615 O O . GLY A 1 629 ? -18.764 -25.854 -24.453 1.00 86.62 629 GLY A O 1
ATOM 4616 N N . ALA A 1 630 ? -19.178 -27.910 -23.655 1.00 87.88 630 ALA A N 1
ATOM 4617 C CA . ALA A 1 630 ? -18.274 -27.834 -22.502 1.00 87.88 630 ALA A CA 1
ATOM 4618 C C . ALA A 1 630 ? -16.775 -27.965 -22.852 1.00 87.88 630 ALA A C 1
ATOM 4620 O O . ALA A 1 630 ? -15.946 -28.124 -21.960 1.00 87.88 630 ALA A O 1
ATOM 4621 N N . GLN A 1 631 ? -16.399 -27.923 -24.130 1.00 90.44 631 GLN A N 1
ATOM 4622 C CA . GLN A 1 631 ? -15.011 -28.054 -24.580 1.00 90.44 631 GLN A CA 1
ATOM 4623 C C . GLN A 1 631 ? -14.699 -27.016 -25.655 1.00 90.44 631 GLN A C 1
ATOM 4625 O O . GLN A 1 631 ? -15.547 -26.755 -26.505 1.00 90.44 631 GLN A O 1
ATOM 4630 N N . ALA A 1 632 ? -13.481 -26.483 -25.671 1.00 91.00 632 ALA A N 1
ATOM 4631 C CA . ALA A 1 632 ? -12.987 -25.659 -26.767 1.00 91.00 632 ALA A CA 1
ATOM 4632 C C . ALA A 1 632 ? -11.541 -26.004 -27.123 1.00 91.00 632 ALA A C 1
ATOM 4634 O O . ALA A 1 632 ? -10.699 -26.195 -26.242 1.00 91.00 632 ALA A O 1
ATOM 4635 N N . THR A 1 633 ? -11.249 -26.038 -28.421 1.00 91.25 633 THR A N 1
ATOM 4636 C CA . THR A 1 633 ? -9.874 -25.985 -28.923 1.00 91.25 633 THR A CA 1
ATOM 4637 C C . THR A 1 633 ? -9.517 -24.523 -29.139 1.00 91.25 633 THR A C 1
ATOM 4639 O O . THR A 1 633 ? -10.156 -23.835 -29.934 1.00 91.25 633 THR A O 1
ATOM 4642 N N . VAL A 1 634 ? -8.512 -24.047 -28.414 1.00 90.88 634 VAL A N 1
ATOM 4643 C CA . VAL A 1 634 ? -7.971 -22.694 -28.531 1.00 90.88 634 VAL A CA 1
ATOM 4644 C C . VAL A 1 634 ? -6.701 -22.781 -29.361 1.00 90.88 634 VAL A C 1
ATOM 4646 O O . VAL A 1 634 ? -5.736 -23.407 -28.925 1.00 90.88 634 VAL A O 1
ATOM 4649 N N . SER A 1 635 ? -6.708 -22.175 -30.545 1.00 90.31 635 SER A N 1
ATOM 4650 C CA . SER A 1 635 ? -5.537 -22.086 -31.423 1.00 90.31 635 SER A CA 1
ATOM 4651 C C . SER A 1 635 ? -4.929 -20.693 -31.342 1.00 90.31 635 SER A C 1
ATOM 4653 O O . SER A 1 635 ? -5.645 -19.699 -31.470 1.00 90.31 635 SER A O 1
ATOM 4655 N N . PHE A 1 636 ? -3.618 -20.622 -31.138 1.00 91.56 636 PHE A N 1
ATOM 4656 C CA . PHE A 1 636 ? -2.864 -19.378 -30.991 1.00 91.56 636 PHE A CA 1
ATOM 4657 C C . PHE A 1 636 ? -2.154 -19.032 -32.307 1.00 91.56 636 PHE A C 1
ATOM 4659 O O . PHE A 1 636 ? -1.837 -19.923 -33.093 1.00 91.56 636 PHE A O 1
ATOM 4666 N N . SER A 1 637 ? -1.890 -17.748 -32.552 1.00 87.00 637 SER A N 1
ATOM 4667 C CA . SER A 1 637 ? -1.112 -17.286 -33.717 1.00 87.00 637 SER A CA 1
ATOM 4668 C C . SER A 1 637 ? 0.318 -16.842 -33.393 1.00 87.00 637 SER A C 1
ATOM 4670 O O . SER A 1 637 ? 1.072 -16.512 -34.307 1.00 87.00 637 SER A O 1
ATOM 4672 N N . ARG A 1 638 ? 0.702 -16.816 -32.111 1.00 86.38 638 ARG A N 1
ATOM 4673 C CA . ARG A 1 638 ? 2.065 -16.541 -31.638 1.00 86.38 638 ARG A CA 1
ATOM 4674 C C . ARG A 1 638 ? 2.278 -17.049 -30.211 1.00 86.38 638 ARG A C 1
ATOM 4676 O O . ARG A 1 638 ? 1.346 -17.500 -29.552 1.00 86.38 638 ARG A O 1
ATOM 4683 N N . GLU A 1 639 ? 3.518 -16.960 -29.754 1.00 87.06 639 GLU A N 1
ATOM 4684 C CA . GLU A 1 639 ? 3.928 -17.126 -28.362 1.00 87.06 639 GLU A CA 1
ATOM 4685 C C . GLU A 1 639 ? 3.478 -15.949 -27.465 1.00 87.06 639 GLU A C 1
ATOM 4687 O O . GLU A 1 639 ? 3.124 -14.876 -27.958 1.00 87.06 639 GLU A O 1
ATOM 4692 N N . GLY A 1 640 ? 3.495 -16.146 -26.143 1.00 87.56 640 GLY A N 1
ATOM 4693 C CA . GLY A 1 640 ? 3.160 -15.125 -25.142 1.00 87.56 640 GLY A CA 1
ATOM 4694 C C . GLY A 1 640 ? 1.868 -15.382 -24.356 1.00 87.56 640 GLY A C 1
ATOM 4695 O O . GLY A 1 640 ? 1.308 -16.479 -24.369 1.00 87.56 640 GLY A O 1
ATOM 4696 N N . ASN A 1 641 ? 1.413 -14.358 -23.627 1.00 90.31 641 ASN A N 1
ATOM 4697 C CA . ASN A 1 641 ? 0.347 -14.475 -22.627 1.00 90.31 641 ASN A CA 1
ATOM 4698 C C . ASN A 1 641 ? -1.046 -14.186 -23.201 1.00 90.31 641 ASN A C 1
ATOM 4700 O O . ASN A 1 641 ? -1.357 -13.058 -23.586 1.00 90.31 641 ASN A O 1
ATOM 4704 N N . TYR A 1 642 ? -1.902 -15.204 -23.184 1.00 91.56 642 TYR A N 1
ATOM 4705 C CA . TYR A 1 642 ? -3.295 -15.154 -23.615 1.00 91.56 642 TYR A CA 1
ATOM 4706 C C . TYR A 1 642 ? -4.251 -15.301 -22.430 1.00 91.56 642 TYR A C 1
ATOM 4708 O O . TYR A 1 642 ? -3.955 -16.002 -21.464 1.00 91.56 642 TYR A O 1
ATOM 4716 N N . THR A 1 643 ? -5.445 -14.716 -22.540 1.00 91.62 643 THR A N 1
ATOM 4717 C CA . THR A 1 643 ? -6.547 -14.957 -21.600 1.00 91.62 643 THR A CA 1
ATOM 4718 C C . THR A 1 643 ? -7.781 -15.441 -22.343 1.00 91.62 643 THR A C 1
ATOM 4720 O O . THR A 1 643 ? -8.392 -14.693 -23.107 1.00 91.62 643 THR A O 1
ATOM 4723 N N . VAL A 1 644 ? -8.193 -16.680 -22.074 1.00 92.56 644 VAL A N 1
ATOM 4724 C CA . VAL A 1 644 ? -9.445 -17.250 -22.592 1.00 92.56 644 VAL A CA 1
ATOM 4725 C C . VAL A 1 644 ? -10.537 -17.067 -21.549 1.00 92.56 644 VAL A C 1
ATOM 4727 O O . VAL A 1 644 ? -10.378 -17.476 -20.399 1.00 92.56 644 VAL A O 1
ATOM 4730 N N . ARG A 1 645 ? -11.658 -16.459 -21.935 1.00 92.69 645 ARG A N 1
ATOM 4731 C CA . ARG A 1 645 ? -12.814 -16.266 -21.061 1.00 92.69 645 ARG A CA 1
ATOM 4732 C C . ARG A 1 645 ? -13.822 -17.382 -21.278 1.00 92.69 645 ARG A C 1
ATOM 4734 O O . ARG A 1 645 ? -14.242 -17.647 -22.402 1.00 92.69 645 ARG A O 1
ATOM 4741 N N . ILE A 1 646 ? -14.223 -18.009 -20.179 1.00 93.81 646 ILE A N 1
ATOM 4742 C CA . ILE A 1 646 ? -15.269 -19.031 -20.145 1.00 93.81 646 ILE A CA 1
ATOM 4743 C C . ILE A 1 646 ? -16.415 -18.478 -19.310 1.00 93.81 646 ILE A C 1
ATOM 4745 O O . ILE A 1 646 ? -16.202 -18.061 -18.169 1.00 93.81 646 ILE A O 1
ATOM 4749 N N . ALA A 1 647 ? -17.623 -18.475 -19.861 1.00 90.88 647 ALA A N 1
ATOM 4750 C CA . ALA A 1 647 ? -18.812 -17.932 -19.226 1.00 90.88 647 ALA A CA 1
ATOM 4751 C C . ALA A 1 647 ? -19.953 -18.957 -19.201 1.00 90.88 647 ALA A C 1
ATOM 4753 O O . ALA A 1 647 ? -20.145 -19.716 -20.144 1.00 90.88 647 ALA A O 1
ATOM 4754 N N . ALA A 1 648 ? -20.718 -18.981 -18.111 1.00 92.25 648 ALA A N 1
ATOM 4755 C CA . ALA A 1 648 ? -21.936 -19.776 -17.966 1.00 92.25 648 ALA A CA 1
ATOM 4756 C C . ALA A 1 648 ? -22.836 -19.141 -16.901 1.00 92.25 648 ALA A C 1
ATOM 4758 O O . ALA A 1 648 ? -22.344 -18.708 -15.859 1.00 92.25 648 ALA A O 1
ATOM 4759 N N . SER A 1 649 ? -24.147 -19.082 -17.159 1.00 86.69 649 SER A N 1
ATOM 4760 C CA . SER A 1 649 ? -25.187 -18.622 -16.215 1.00 86.69 649 SER A CA 1
ATOM 4761 C C . SER A 1 649 ? -24.786 -17.388 -15.379 1.00 86.69 649 SER A C 1
ATOM 4763 O O . SER A 1 649 ? -24.818 -17.418 -14.148 1.00 86.69 649 SER A O 1
ATOM 4765 N N . GLY A 1 650 ? -24.346 -16.317 -16.050 1.00 84.56 650 GLY A N 1
ATOM 4766 C CA . GLY A 1 650 ? -23.972 -15.039 -15.426 1.00 84.56 650 GLY A CA 1
ATOM 4767 C C . GLY A 1 650 ? -22.612 -15.002 -14.710 1.00 84.56 650 GLY A C 1
ATOM 4768 O O . GLY A 1 650 ? -22.246 -13.961 -14.173 1.00 84.56 650 GLY A O 1
ATOM 4769 N N . ARG A 1 651 ? -21.838 -16.095 -14.697 1.00 87.75 651 ARG A N 1
ATOM 4770 C CA . ARG A 1 651 ? -20.470 -16.132 -14.147 1.00 87.75 651 ARG A CA 1
ATOM 4771 C C . ARG A 1 651 ? -19.442 -16.281 -15.252 1.00 87.75 651 ARG A C 1
ATOM 4773 O O . ARG A 1 651 ? -19.690 -16.986 -16.226 1.00 87.75 651 ARG A O 1
ATOM 4780 N N . THR A 1 652 ? -18.269 -15.678 -15.068 1.00 90.94 652 THR A N 1
ATOM 4781 C CA . THR A 1 652 ? -17.145 -15.806 -16.005 1.00 90.94 652 THR A CA 1
ATOM 4782 C C . THR A 1 652 ? -15.845 -16.091 -15.268 1.00 90.94 652 THR A C 1
ATOM 4784 O O . THR A 1 652 ? -15.573 -15.425 -14.270 1.00 90.94 652 THR A O 1
ATOM 4787 N N . ILE A 1 653 ? -15.025 -17.005 -15.783 1.00 92.81 653 ILE A N 1
ATOM 4788 C CA . ILE A 1 653 ? -13.613 -17.130 -15.405 1.00 92.81 653 ILE A CA 1
ATOM 4789 C C . ILE A 1 653 ? -12.724 -16.698 -16.566 1.00 92.81 653 ILE A C 1
ATOM 4791 O O . ILE A 1 653 ? -13.068 -16.901 -17.731 1.00 92.81 653 ILE A O 1
ATOM 4795 N N . ASN A 1 654 ? -11.572 -16.137 -16.222 1.00 92.19 654 ASN A N 1
ATOM 4796 C CA . ASN A 1 654 ? -10.473 -15.879 -17.136 1.00 92.19 654 ASN A CA 1
ATOM 4797 C C . ASN A 1 654 ? -9.418 -16.967 -16.903 1.00 92.19 654 ASN A C 1
ATOM 4799 O O . ASN A 1 654 ? -9.044 -17.220 -15.759 1.00 92.19 654 ASN A O 1
ATOM 4803 N N . VAL A 1 655 ? -8.978 -17.628 -17.970 1.00 91.31 655 VAL A N 1
ATOM 4804 C CA . VAL A 1 655 ? -7.948 -18.671 -17.940 1.00 91.31 655 VAL A CA 1
ATOM 4805 C C . VAL A 1 655 ? -6.680 -18.086 -18.566 1.00 91.31 655 VAL A C 1
ATOM 4807 O O . VAL A 1 655 ? -6.655 -17.924 -19.790 1.00 91.31 655 VAL A O 1
ATOM 4810 N N . PRO A 1 656 ? -5.660 -17.727 -17.765 1.00 90.25 656 PRO A N 1
ATOM 4811 C CA . PRO A 1 656 ? -4.371 -17.288 -18.277 1.00 90.25 656 PRO A CA 1
ATOM 4812 C C . PRO A 1 656 ? -3.591 -18.484 -18.840 1.00 90.25 656 PRO A C 1
ATOM 4814 O O . PRO A 1 656 ? -3.446 -19.527 -18.195 1.00 90.25 656 PRO A O 1
ATOM 4817 N N . LEU A 1 657 ? -3.082 -18.327 -20.055 1.00 89.25 657 LEU A N 1
ATOM 4818 C CA . LEU A 1 657 ? -2.333 -19.336 -20.797 1.00 89.25 657 LEU A CA 1
ATOM 4819 C C . LEU A 1 657 ? -1.042 -18.688 -21.293 1.00 89.25 657 LEU A C 1
ATOM 4821 O O . LEU A 1 657 ? -1.089 -17.697 -22.019 1.00 89.25 657 LEU A O 1
ATOM 4825 N N . GLU A 1 658 ? 0.096 -19.248 -20.901 1.00 89.44 658 GLU A N 1
ATOM 4826 C CA . GLU A 1 658 ? 1.406 -18.804 -21.367 1.00 89.44 658 GLU A CA 1
ATOM 4827 C C . GLU A 1 658 ? 1.840 -19.739 -22.491 1.00 89.44 658 GLU A C 1
ATOM 4829 O O . GLU A 1 658 ? 2.133 -20.913 -22.271 1.00 89.44 658 GLU A O 1
ATOM 4834 N N . VAL A 1 659 ? 1.856 -19.238 -23.719 1.00 89.25 659 VAL A N 1
ATOM 4835 C CA . VAL A 1 659 ? 2.337 -20.005 -24.864 1.00 89.25 659 VAL A CA 1
ATOM 4836 C C . VAL A 1 659 ? 3.851 -19.831 -24.928 1.00 89.25 659 VAL A C 1
ATOM 4838 O O . VAL A 1 659 ? 4.353 -18.828 -25.435 1.00 89.25 659 VAL A O 1
ATOM 4841 N N . ALA A 1 660 ? 4.578 -20.797 -24.372 1.00 83.69 660 ALA A N 1
ATOM 4842 C CA . ALA A 1 660 ? 6.029 -20.792 -24.295 1.00 83.69 660 ALA A CA 1
ATOM 4843 C C . ALA A 1 660 ? 6.654 -21.023 -25.678 1.00 83.69 660 ALA A C 1
ATOM 4845 O O . ALA A 1 660 ? 6.302 -21.962 -26.402 1.00 83.69 660 ALA A O 1
ATOM 4846 N N . SER A 1 661 ? 7.613 -20.169 -26.037 1.00 81.88 661 SER A N 1
ATOM 4847 C CA . SER A 1 661 ? 8.332 -20.251 -27.310 1.00 81.88 661 SER A CA 1
ATOM 4848 C C . SER A 1 661 ? 9.161 -21.540 -27.358 1.00 81.88 661 SER A C 1
ATOM 4850 O O . SER A 1 661 ? 10.105 -21.711 -26.588 1.00 81.88 661 SER A O 1
ATOM 4852 N N . THR A 1 662 ? 8.768 -22.474 -28.223 1.00 84.38 662 THR A N 1
ATOM 4853 C CA . THR A 1 662 ? 9.307 -23.839 -28.282 1.00 84.38 662 THR A CA 1
ATOM 4854 C C . THR A 1 662 ? 10.050 -24.042 -29.591 1.00 84.38 662 THR A C 1
ATOM 4856 O O . THR A 1 662 ? 9.452 -23.939 -30.658 1.00 84.38 662 THR A O 1
ATOM 4859 N N . LEU A 1 663 ? 11.345 -24.349 -29.513 1.00 85.69 663 LEU A N 1
ATOM 4860 C CA . LEU A 1 663 ? 12.219 -24.484 -30.676 1.00 85.69 663 LEU A CA 1
ATOM 4861 C C . LEU A 1 663 ? 11.841 -25.715 -31.520 1.00 85.69 663 LEU A C 1
ATOM 4863 O O . LEU A 1 663 ? 12.216 -26.837 -31.189 1.00 85.69 663 LEU A O 1
ATOM 4867 N N . THR A 1 664 ? 11.113 -25.504 -32.618 1.00 87.00 664 THR A N 1
ATOM 4868 C CA . THR A 1 664 ? 10.684 -26.572 -33.545 1.00 87.00 664 THR A CA 1
ATOM 4869 C C . THR A 1 664 ? 11.504 -26.624 -34.827 1.00 87.00 664 THR A C 1
ATOM 4871 O O . THR A 1 664 ? 11.534 -27.649 -35.502 1.00 87.00 664 THR A O 1
ATOM 4874 N N . ARG A 1 665 ? 12.165 -25.520 -35.183 1.00 87.38 665 ARG A N 1
ATOM 4875 C CA . ARG A 1 665 ? 13.055 -25.411 -36.341 1.00 87.38 665 ARG A CA 1
ATOM 4876 C C . ARG A 1 665 ? 14.239 -24.529 -35.963 1.00 87.38 665 ARG A C 1
ATOM 4878 O O . ARG A 1 665 ? 14.098 -23.583 -35.199 1.00 87.38 665 ARG A O 1
ATOM 4885 N N . ILE A 1 666 ? 15.397 -24.807 -36.540 1.00 88.50 666 ILE A N 1
ATOM 4886 C CA . ILE A 1 666 ? 16.478 -23.829 -36.655 1.00 88.50 666 ILE A CA 1
ATOM 4887 C C . ILE A 1 666 ? 16.659 -23.487 -38.130 1.00 88.50 666 ILE A C 1
ATOM 4889 O O . ILE A 1 666 ? 16.416 -24.329 -38.995 1.00 88.50 666 ILE A O 1
ATOM 4893 N N . SER A 1 667 ? 17.120 -22.278 -38.430 1.00 83.44 667 SER A N 1
ATOM 4894 C CA . SER A 1 667 ? 17.977 -22.091 -39.596 1.00 83.44 667 SER A CA 1
ATOM 4895 C C . SER A 1 667 ? 19.313 -21.544 -39.133 1.00 83.44 667 SER A C 1
ATOM 4897 O O . SER A 1 667 ? 19.380 -20.726 -38.216 1.00 83.44 667 SER A O 1
ATOM 4899 N N . VAL A 1 668 ? 20.383 -21.961 -39.800 1.00 84.31 668 VAL A N 1
ATOM 4900 C CA . VAL A 1 668 ? 21.560 -21.100 -39.868 1.00 84.31 668 VAL A CA 1
ATOM 4901 C C . VAL A 1 668 ? 21.095 -19.822 -40.568 1.00 84.31 668 VAL A C 1
ATOM 4903 O O . VAL A 1 668 ? 20.418 -19.904 -41.596 1.00 84.31 668 VAL A O 1
ATOM 4906 N N . ALA A 1 669 ? 21.358 -18.656 -39.986 1.00 74.75 669 ALA A N 1
ATOM 4907 C CA . ALA A 1 669 ? 21.200 -17.412 -40.720 1.00 74.75 669 ALA A CA 1
ATOM 4908 C C . ALA A 1 669 ? 22.248 -17.425 -41.832 1.00 74.75 669 ALA A C 1
ATOM 4910 O O . ALA A 1 669 ? 23.428 -17.672 -41.571 1.00 74.75 669 ALA A O 1
ATOM 4911 N N . THR A 1 670 ? 21.829 -17.216 -43.076 1.00 61.88 670 THR A N 1
ATOM 4912 C CA . THR A 1 670 ? 22.770 -17.108 -44.185 1.00 61.88 670 THR A CA 1
ATOM 4913 C C . THR A 1 670 ? 23.582 -15.831 -44.008 1.00 61.88 670 THR A C 1
ATOM 4915 O O . THR A 1 670 ? 23.153 -14.758 -44.425 1.00 61.88 670 THR A O 1
ATOM 4918 N N . GLY A 1 671 ? 24.784 -15.975 -43.443 1.00 60.47 671 GLY A N 1
ATOM 4919 C CA . GLY A 1 671 ? 25.919 -15.173 -43.885 1.00 60.47 671 GLY A CA 1
ATOM 4920 C C . GLY A 1 671 ? 26.089 -15.300 -45.404 1.00 60.47 671 GLY A C 1
ATOM 4921 O O . GLY A 1 671 ? 25.428 -16.130 -46.041 1.00 60.47 671 GLY A O 1
ATOM 4922 N N . SER A 1 672 ? 26.940 -14.458 -45.988 1.00 58.75 672 SER A N 1
ATOM 4923 C CA . SER A 1 672 ? 27.083 -14.347 -47.441 1.00 58.75 672 SER A CA 1
ATOM 4924 C C . SER A 1 672 ? 27.150 -15.719 -48.116 1.00 58.75 672 SER A C 1
ATOM 4926 O O . SER A 1 672 ? 27.989 -16.562 -47.791 1.00 58.75 672 SER A O 1
ATOM 4928 N N . SER A 1 673 ? 26.276 -15.922 -49.106 1.00 64.44 673 SER A N 1
ATOM 4929 C CA . SER A 1 673 ? 26.266 -17.134 -49.935 1.00 64.44 673 SER A CA 1
ATOM 4930 C C . SER A 1 673 ? 27.600 -17.359 -50.655 1.00 64.44 673 SER A C 1
ATOM 4932 O O . SER A 1 673 ? 27.877 -18.474 -51.096 1.00 64.44 673 SER A O 1
ATOM 4934 N N . THR A 1 674 ? 28.430 -16.313 -50.747 1.00 62.41 674 THR A N 1
ATOM 4935 C CA . THR A 1 674 ? 29.789 -16.354 -51.280 1.00 62.41 674 THR A CA 1
ATOM 4936 C C . THR A 1 674 ? 30.766 -15.680 -50.303 1.00 62.41 674 THR A C 1
ATOM 4938 O O . THR A 1 674 ? 30.624 -14.494 -50.011 1.00 62.41 674 THR A O 1
ATOM 4941 N N . MET A 1 675 ? 31.753 -16.416 -49.789 1.00 71.12 675 MET A N 1
ATOM 4942 C CA . MET A 1 675 ? 32.808 -15.902 -48.898 1.00 71.12 675 MET A CA 1
ATOM 4943 C C . MET A 1 675 ? 34.169 -15.928 -49.586 1.00 71.12 675 MET A C 1
ATOM 4945 O O . MET A 1 675 ? 34.383 -16.703 -50.511 1.00 71.12 675 MET A O 1
ATOM 4949 N N . LEU A 1 676 ? 35.111 -15.123 -49.100 1.00 71.25 676 LEU A N 1
ATOM 4950 C CA . LEU A 1 676 ? 36.470 -15.079 -49.635 1.00 71.25 676 LEU A CA 1
ATOM 4951 C C . LEU A 1 676 ? 37.351 -16.154 -48.978 1.00 71.25 676 LEU A C 1
ATOM 4953 O O . LEU A 1 676 ? 37.135 -16.499 -47.815 1.00 71.25 676 LEU A O 1
ATOM 4957 N N . VAL A 1 677 ? 38.364 -16.663 -49.685 1.00 76.31 677 VAL A N 1
ATOM 4958 C CA . VAL A 1 677 ? 39.411 -17.514 -49.081 1.00 76.31 677 VAL A CA 1
ATOM 4959 C C . VAL A 1 677 ? 40.040 -16.829 -47.858 1.00 76.31 677 VAL A C 1
ATOM 4961 O O . VAL A 1 677 ? 40.330 -15.637 -47.889 1.00 76.31 677 VAL A O 1
ATOM 4964 N N . GLY A 1 678 ? 40.215 -17.569 -46.760 1.00 73.94 678 GLY A N 1
ATOM 4965 C CA . GLY A 1 678 ? 40.737 -17.043 -45.490 1.00 73.94 678 GLY A CA 1
ATOM 4966 C C . GLY A 1 678 ? 39.787 -16.147 -44.675 1.00 73.94 678 GLY A C 1
ATOM 4967 O O . GLY A 1 678 ? 40.044 -15.936 -43.491 1.00 73.94 678 GLY A O 1
ATOM 4968 N N . ALA A 1 679 ? 38.687 -15.642 -45.246 1.00 76.38 679 ALA A N 1
ATOM 4969 C CA . ALA A 1 679 ? 37.776 -14.746 -44.532 1.00 76.38 679 ALA A CA 1
ATOM 4970 C C . ALA A 1 679 ? 37.049 -15.445 -43.373 1.00 76.38 679 ALA A C 1
ATOM 4972 O O . ALA A 1 679 ? 36.704 -16.629 -43.448 1.00 76.38 679 ALA A O 1
ATOM 4973 N N . GLN A 1 680 ? 36.756 -14.680 -42.318 1.00 83.81 680 GLN A N 1
ATOM 4974 C CA . GLN A 1 680 ? 35.930 -15.133 -41.203 1.00 83.81 680 GLN A CA 1
ATOM 4975 C C . GLN A 1 680 ? 34.509 -14.576 -41.284 1.00 83.81 680 GLN A C 1
ATOM 4977 O O . GLN A 1 680 ? 34.302 -13.414 -41.627 1.00 83.81 680 GLN A O 1
ATOM 4982 N N . GLN A 1 681 ? 33.525 -15.401 -40.928 1.00 83.75 681 GLN A N 1
ATOM 4983 C CA . GLN A 1 681 ? 32.132 -14.984 -40.797 1.00 83.75 681 GLN A CA 1
ATOM 4984 C C . GLN A 1 681 ? 31.470 -15.699 -39.623 1.00 83.75 681 GLN A C 1
ATOM 4986 O O . GLN A 1 681 ? 31.547 -16.919 -39.483 1.00 83.75 681 GLN A O 1
ATOM 4991 N N . ASN A 1 682 ? 30.791 -14.927 -38.777 1.00 85.44 682 ASN A N 1
ATOM 4992 C CA . ASN A 1 682 ? 29.973 -15.468 -37.701 1.00 85.44 682 ASN A CA 1
ATOM 4993 C C . ASN A 1 682 ? 28.638 -15.944 -38.273 1.00 85.44 682 ASN A C 1
ATOM 4995 O O . ASN A 1 682 ? 27.775 -15.135 -38.611 1.00 85.44 682 ASN A O 1
ATOM 4999 N N . PHE A 1 683 ? 28.456 -17.258 -38.356 1.00 85.38 683 PHE A N 1
ATOM 5000 C CA . PHE A 1 683 ? 27.148 -17.841 -38.606 1.00 85.38 683 PHE A CA 1
ATOM 5001 C C . PHE A 1 683 ? 26.372 -17.858 -37.294 1.00 85.38 683 PHE A C 1
ATOM 5003 O O . PHE A 1 683 ? 26.779 -18.489 -36.320 1.00 85.38 683 PHE A O 1
ATOM 5010 N N . SER A 1 684 ? 25.241 -17.160 -37.257 1.00 84.81 684 SER A N 1
ATOM 5011 C CA . SER A 1 684 ? 24.276 -17.278 -36.169 1.00 84.81 684 SER A CA 1
ATOM 5012 C C . SER A 1 684 ? 23.256 -18.372 -36.495 1.00 84.81 684 SER A C 1
ATOM 5014 O O . SER A 1 684 ? 23.017 -18.711 -37.658 1.00 84.81 684 SER A O 1
ATOM 5016 N N . VAL A 1 685 ? 22.642 -18.955 -35.465 1.00 85.94 685 VAL A N 1
ATOM 5017 C CA . VAL A 1 685 ? 21.486 -19.841 -35.643 1.00 85.94 685 VAL A CA 1
ATOM 5018 C C . VAL A 1 685 ? 20.253 -19.101 -35.171 1.00 85.94 685 VAL A C 1
ATOM 5020 O O . VAL A 1 685 ? 20.084 -18.870 -33.973 1.00 85.94 685 VAL A O 1
ATOM 5023 N N . GLN A 1 686 ? 19.371 -18.767 -36.106 1.00 88.88 686 GLN A N 1
ATOM 5024 C CA . GLN A 1 686 ? 18.057 -18.274 -35.749 1.00 88.88 686 GLN A CA 1
ATOM 5025 C C . GLN A 1 686 ? 17.191 -19.470 -35.347 1.00 88.88 686 GLN A C 1
ATOM 5027 O O . GLN A 1 686 ? 16.888 -20.356 -36.153 1.00 88.88 686 GLN A O 1
ATOM 5032 N N . GLY A 1 687 ? 16.792 -19.502 -34.077 1.00 86.06 687 GLY A N 1
ATOM 5033 C CA . GLY A 1 687 ? 15.742 -20.400 -33.625 1.00 86.06 687 GLY A CA 1
ATOM 5034 C C . GLY A 1 687 ? 14.397 -19.961 -34.193 1.00 86.06 687 GLY A C 1
ATOM 5035 O O . GLY A 1 687 ? 14.117 -18.765 -34.263 1.00 86.06 687 GLY A O 1
ATOM 5036 N N . PHE A 1 688 ? 13.563 -20.916 -34.586 1.00 86.62 688 PHE A N 1
ATOM 5037 C CA . PHE A 1 688 ? 12.181 -20.696 -34.997 1.00 86.62 688 PHE A CA 1
ATOM 5038 C C . PHE A 1 688 ? 11.260 -21.490 -34.080 1.00 86.62 688 PHE A C 1
ATOM 5040 O O . PHE A 1 688 ? 11.428 -22.702 -33.891 1.00 86.62 688 PHE A O 1
ATOM 5047 N N . ASN A 1 689 ? 10.294 -20.785 -33.503 1.00 86.81 689 ASN A N 1
ATOM 5048 C CA . ASN A 1 689 ? 9.326 -21.372 -32.598 1.00 86.81 689 ASN A CA 1
ATOM 5049 C C . ASN A 1 689 ? 8.214 -22.118 -33.351 1.00 86.81 689 ASN A C 1
ATOM 5051 O O . ASN A 1 689 ? 8.153 -22.104 -34.585 1.00 86.81 689 ASN A O 1
ATOM 5055 N N . GLN A 1 690 ? 7.294 -22.725 -32.602 1.00 84.81 690 GLN A N 1
ATOM 5056 C CA . GLN A 1 690 ? 6.182 -23.511 -33.137 1.00 84.81 690 GLN A CA 1
ATOM 5057 C C . GLN A 1 690 ? 5.216 -22.729 -34.055 1.00 84.81 690 GLN A C 1
ATOM 5059 O O . GLN A 1 690 ? 4.394 -23.343 -34.732 1.00 84.81 690 GLN A O 1
ATOM 5064 N N . PHE A 1 691 ? 5.332 -21.397 -34.129 1.00 88.12 691 PHE A N 1
ATOM 5065 C CA . PHE A 1 691 ? 4.581 -20.513 -35.032 1.00 88.12 691 PHE A CA 1
ATOM 5066 C C . PHE A 1 691 ? 5.404 -20.031 -36.240 1.00 88.12 691 PHE A C 1
ATOM 5068 O O . PHE A 1 691 ? 4.990 -19.100 -36.925 1.00 88.12 691 PHE A O 1
ATOM 5075 N N . GLN A 1 692 ? 6.578 -20.626 -36.493 1.00 84.88 692 GLN A N 1
ATOM 5076 C CA . GLN A 1 692 ? 7.570 -20.165 -37.478 1.00 84.88 692 GLN A CA 1
ATOM 5077 C C . GLN A 1 692 ? 8.062 -18.724 -37.233 1.00 84.88 692 GLN A C 1
ATOM 5079 O O . GLN A 1 692 ? 8.541 -18.064 -38.154 1.00 84.88 692 GLN A O 1
ATOM 5084 N N . ARG A 1 693 ? 7.982 -18.226 -35.991 1.00 82.50 693 ARG A N 1
ATOM 5085 C CA . ARG A 1 693 ? 8.511 -16.908 -35.609 1.00 82.50 693 ARG A CA 1
ATOM 5086 C C . ARG A 1 693 ? 9.901 -17.046 -34.996 1.00 82.50 693 ARG A C 1
ATOM 5088 O O . ARG A 1 693 ? 10.199 -18.043 -34.337 1.00 82.50 693 ARG A O 1
ATOM 5095 N N . ALA A 1 694 ? 10.749 -16.047 -35.223 1.00 81.06 694 ALA A N 1
ATOM 5096 C CA . ALA A 1 694 ? 12.100 -15.999 -34.677 1.00 81.06 694 ALA A CA 1
ATOM 5097 C C . ALA A 1 694 ? 12.084 -16.033 -33.135 1.00 81.06 694 ALA A C 1
ATOM 5099 O O . ALA A 1 694 ? 11.330 -15.300 -32.496 1.00 81.06 694 ALA A O 1
ATOM 5100 N N . MET A 1 695 ? 12.930 -16.875 -32.543 1.00 83.19 695 MET A N 1
ATOM 5101 C CA . MET A 1 695 ? 13.179 -16.956 -31.104 1.00 83.19 695 MET A CA 1
ATOM 5102 C C . MET A 1 695 ? 14.674 -17.117 -30.810 1.00 83.19 695 MET A C 1
ATOM 5104 O O . MET A 1 695 ? 15.387 -17.828 -31.522 1.00 83.19 695 MET A O 1
ATOM 5108 N N . THR A 1 696 ? 15.144 -16.512 -29.721 1.00 82.31 696 THR A N 1
ATOM 5109 C CA . THR A 1 696 ? 16.479 -16.789 -29.177 1.00 82.31 696 THR A CA 1
ATOM 5110 C C . THR A 1 696 ? 16.553 -18.247 -28.727 1.00 82.31 696 THR A C 1
ATOM 5112 O O . THR A 1 696 ? 15.659 -18.737 -28.035 1.00 82.31 696 THR A O 1
ATOM 5115 N N . ILE A 1 697 ? 17.614 -18.955 -29.113 1.00 81.75 697 ILE A N 1
ATOM 5116 C CA . ILE A 1 697 ? 17.843 -20.338 -28.678 1.00 81.75 697 ILE A CA 1
ATOM 5117 C C . ILE A 1 697 ? 18.259 -20.317 -27.196 1.00 81.75 697 ILE A C 1
ATOM 5119 O O . ILE A 1 697 ? 19.189 -19.582 -26.858 1.00 81.75 697 ILE A O 1
ATOM 5123 N N . PRO A 1 698 ? 17.613 -21.089 -26.297 1.00 76.75 698 PRO A N 1
ATOM 5124 C CA . PRO A 1 698 ? 17.966 -21.081 -24.879 1.00 76.75 698 PRO A CA 1
ATOM 5125 C C . PRO A 1 698 ? 19.414 -21.528 -24.664 1.00 76.75 698 PRO A C 1
ATOM 5127 O O . PRO A 1 698 ? 19.800 -22.594 -25.146 1.00 76.75 698 PRO A O 1
ATOM 5130 N N . SER A 1 699 ? 20.190 -20.757 -23.898 1.00 68.75 699 SER A N 1
ATOM 5131 C CA . SER A 1 699 ? 21.628 -20.979 -23.649 1.00 68.75 699 SER A CA 1
ATOM 5132 C C . SER A 1 699 ? 21.961 -22.301 -22.943 1.00 68.75 699 SER A C 1
ATOM 5134 O O . SER A 1 699 ? 23.098 -22.761 -22.999 1.00 68.75 699 SER A O 1
ATOM 5136 N N . SER A 1 700 ? 20.971 -22.951 -22.329 1.00 67.12 700 SER A N 1
ATOM 5137 C CA . SER A 1 700 ? 21.052 -24.321 -21.807 1.00 67.12 700 SER A CA 1
ATOM 5138 C C . SER A 1 700 ? 21.085 -25.404 -22.899 1.00 67.12 700 SER A C 1
ATOM 5140 O O . SER A 1 700 ? 21.415 -26.555 -22.614 1.00 67.12 700 SER A O 1
ATOM 5142 N N . THR A 1 701 ? 20.749 -25.069 -24.148 1.00 73.44 701 THR A N 1
ATOM 5143 C CA . THR A 1 701 ? 20.694 -26.016 -25.269 1.00 73.44 701 THR A CA 1
ATOM 5144 C C . THR A 1 701 ? 22.022 -26.002 -26.014 1.00 73.44 701 THR A C 1
ATOM 5146 O O . THR A 1 701 ? 22.374 -25.007 -26.645 1.00 73.44 701 THR A O 1
ATOM 5149 N N . ARG A 1 702 ? 22.774 -27.109 -25.969 1.00 78.56 702 ARG A N 1
ATOM 5150 C CA . ARG A 1 702 ? 24.107 -27.183 -26.584 1.00 78.56 702 ARG A CA 1
ATOM 5151 C C . ARG A 1 702 ? 24.037 -27.098 -28.114 1.00 78.56 702 ARG A C 1
ATOM 5153 O O . ARG A 1 702 ? 23.827 -28.105 -28.790 1.00 78.56 702 ARG A O 1
ATOM 5160 N N . LEU A 1 703 ? 24.274 -25.899 -28.639 1.00 86.00 703 LEU A N 1
ATOM 5161 C CA . LEU A 1 703 ? 24.616 -25.665 -30.038 1.00 86.00 703 LEU A CA 1
ATOM 5162 C C . LEU A 1 703 ? 25.972 -26.313 -30.361 1.00 86.00 703 LEU A C 1
ATOM 5164 O O . LEU A 1 703 ? 26.894 -26.328 -29.544 1.00 86.00 703 LEU A O 1
ATOM 5168 N N . SER A 1 704 ? 26.086 -26.868 -31.561 1.00 87.56 704 SER A N 1
ATOM 5169 C CA . SER A 1 704 ? 27.330 -27.392 -32.119 1.00 87.56 704 SER A CA 1
ATOM 5170 C C . SER A 1 704 ? 27.387 -27.146 -33.623 1.00 87.56 704 SER A C 1
ATOM 5172 O O . SER A 1 704 ? 26.349 -27.099 -34.287 1.00 87.56 704 SER A O 1
ATOM 5174 N N . TRP A 1 705 ? 28.602 -26.990 -34.141 1.00 90.56 705 TRP A N 1
ATOM 5175 C CA . TRP A 1 705 ? 28.875 -26.608 -35.522 1.00 90.56 705 TRP A CA 1
ATOM 5176 C C . TRP A 1 705 ? 29.860 -27.572 -36.183 1.00 90.56 705 TRP A C 1
ATOM 5178 O O . TRP A 1 705 ? 30.787 -28.052 -35.531 1.00 90.56 705 TRP A O 1
ATOM 5188 N N . THR A 1 706 ? 29.687 -27.811 -37.482 1.00 89.31 706 THR A N 1
ATOM 5189 C CA . THR A 1 706 ? 30.648 -28.528 -38.339 1.00 89.31 706 THR A CA 1
ATOM 5190 C C . THR A 1 706 ? 30.659 -27.924 -39.745 1.00 89.31 706 THR A C 1
ATOM 5192 O O . THR A 1 706 ? 29.603 -27.518 -40.228 1.00 89.31 706 THR A O 1
ATOM 5195 N N . SER A 1 707 ? 31.809 -27.920 -40.425 1.00 89.00 707 SER A N 1
ATOM 5196 C CA . SER A 1 707 ? 31.935 -27.543 -41.844 1.00 89.00 707 SER A CA 1
ATOM 5197 C C . SER A 1 707 ? 32.535 -28.686 -42.669 1.00 89.00 707 SER A C 1
ATOM 5199 O O . SER A 1 707 ? 33.244 -29.529 -42.121 1.00 89.00 707 SER A O 1
ATOM 5201 N N . THR A 1 708 ? 32.282 -28.701 -43.982 1.00 87.56 708 THR A N 1
ATOM 5202 C CA . THR A 1 708 ? 32.932 -29.613 -44.945 1.00 87.56 708 THR A CA 1
ATOM 5203 C C . THR A 1 708 ? 34.241 -29.070 -45.532 1.00 87.56 708 THR A C 1
ATOM 5205 O O . THR A 1 708 ? 35.033 -29.851 -46.047 1.00 87.56 708 THR A O 1
ATOM 5208 N N . LEU A 1 709 ? 34.474 -27.754 -45.470 1.00 80.88 709 LEU A N 1
ATOM 5209 C CA . LEU A 1 709 ? 35.707 -27.070 -45.894 1.00 80.88 709 LEU A CA 1
ATOM 5210 C C . LEU A 1 709 ? 35.964 -25.879 -44.962 1.00 80.88 709 LEU A C 1
ATOM 5212 O O . LEU A 1 709 ? 35.009 -25.223 -44.554 1.00 80.88 709 LEU A O 1
ATOM 5216 N N . GLY A 1 710 ? 37.222 -25.570 -44.640 1.00 82.62 710 GLY A N 1
ATOM 5217 C CA . GLY A 1 710 ? 37.551 -24.578 -43.603 1.00 82.62 710 GLY A CA 1
ATOM 5218 C C . GLY A 1 710 ? 37.246 -25.078 -42.182 1.00 82.62 710 GLY A C 1
ATOM 5219 O O . GLY A 1 710 ? 36.981 -26.263 -41.975 1.00 82.62 710 GLY A O 1
ATOM 5220 N N . THR A 1 711 ? 37.280 -24.187 -41.191 1.00 87.69 711 THR A N 1
ATOM 5221 C CA . THR A 1 711 ? 37.067 -24.521 -39.767 1.00 87.69 711 THR A CA 1
ATOM 5222 C C . THR A 1 711 ? 35.938 -23.688 -39.167 1.00 87.69 711 THR A C 1
ATOM 5224 O O . THR A 1 711 ? 35.709 -22.562 -39.592 1.00 87.69 711 THR A O 1
ATOM 5227 N N . ILE A 1 712 ? 35.211 -24.215 -38.177 1.00 90.31 712 ILE A N 1
ATOM 5228 C CA . ILE A 1 712 ? 34.172 -23.460 -37.458 1.00 90.31 712 ILE A CA 1
ATOM 5229 C C . ILE A 1 712 ? 34.289 -23.666 -35.948 1.00 90.31 712 ILE A C 1
ATOM 5231 O O . ILE A 1 712 ? 34.483 -24.787 -35.477 1.00 90.31 712 ILE A O 1
ATOM 5235 N N . THR A 1 713 ? 34.200 -22.576 -35.189 1.00 89.06 713 THR A N 1
ATOM 5236 C CA . THR A 1 713 ? 34.270 -22.592 -33.723 1.00 89.06 713 THR A CA 1
ATOM 5237 C C . THR A 1 713 ? 32.943 -23.020 -33.087 1.00 89.06 713 THR A C 1
ATOM 5239 O O . THR A 1 713 ? 31.880 -23.011 -33.710 1.00 89.06 713 THR A O 1
ATOM 5242 N N . SER A 1 714 ? 32.968 -23.311 -31.785 1.00 82.25 714 SER A N 1
ATOM 5243 C CA . SER A 1 714 ? 31.751 -23.487 -30.979 1.00 82.25 714 SER A CA 1
ATOM 5244 C C . SER A 1 714 ? 30.864 -22.232 -30.921 1.00 82.25 714 SER A C 1
ATOM 5246 O O . SER A 1 714 ? 29.658 -22.370 -30.731 1.00 82.25 714 SER A O 1
ATOM 5248 N N . SER A 1 715 ? 31.424 -21.032 -31.131 1.00 81.44 715 SER A N 1
ATOM 5249 C CA . SER A 1 715 ? 30.682 -19.763 -31.223 1.00 81.44 715 SER A CA 1
ATOM 5250 C C . SER A 1 715 ? 30.012 -19.520 -32.583 1.00 81.44 715 SER A C 1
ATOM 5252 O O . SER A 1 715 ? 29.273 -18.550 -32.711 1.00 81.44 715 SER A O 1
ATOM 5254 N N . GLY A 1 716 ? 30.235 -20.378 -33.587 1.00 84.75 716 GLY A N 1
ATOM 5255 C CA . GLY A 1 716 ? 29.712 -20.199 -34.950 1.00 84.75 716 GLY A CA 1
ATOM 5256 C C . GLY A 1 716 ? 30.596 -19.355 -35.870 1.00 84.75 716 GLY A C 1
ATOM 5257 O O . GLY A 1 716 ? 30.215 -19.074 -37.004 1.00 84.75 716 GLY A O 1
ATOM 5258 N N . THR A 1 717 ? 31.792 -18.976 -35.419 1.00 87.38 717 THR A N 1
ATOM 5259 C CA . THR A 1 717 ? 32.788 -18.271 -36.233 1.00 87.38 717 THR A CA 1
ATOM 5260 C C . THR A 1 717 ? 33.399 -19.252 -37.228 1.00 87.38 717 THR A C 1
ATOM 5262 O O . THR A 1 717 ? 34.217 -20.100 -36.863 1.00 87.38 717 THR A O 1
ATOM 5265 N N . PHE A 1 718 ? 32.974 -19.172 -38.485 1.00 88.44 718 PHE A N 1
ATOM 5266 C CA . PHE A 1 718 ? 33.561 -19.911 -39.595 1.00 88.44 718 PHE A CA 1
ATOM 5267 C C . PHE A 1 718 ? 34.794 -19.175 -40.120 1.00 88.44 718 PHE A C 1
ATOM 5269 O O . PHE A 1 718 ? 34.747 -17.962 -40.297 1.00 88.44 718 PHE A O 1
ATOM 5276 N N . THR A 1 719 ? 35.869 -19.907 -40.406 1.00 86.19 719 THR A N 1
ATOM 5277 C CA . THR A 1 719 ? 37.038 -19.443 -41.162 1.00 86.19 719 THR A CA 1
ATOM 5278 C C . THR A 1 719 ? 37.085 -20.211 -42.477 1.00 86.19 719 THR A C 1
ATOM 5280 O O . THR A 1 719 ? 37.249 -21.437 -42.481 1.00 86.19 719 THR A O 1
ATOM 5283 N N . ALA A 1 720 ? 36.944 -19.501 -43.594 1.00 81.50 720 ALA A N 1
ATOM 5284 C CA . ALA A 1 720 ? 37.080 -20.084 -44.919 1.00 81.50 720 ALA A CA 1
ATOM 5285 C C . ALA A 1 720 ? 38.509 -20.607 -45.136 1.00 81.50 720 ALA A C 1
ATOM 5287 O O . ALA A 1 720 ? 39.491 -19.960 -44.777 1.00 81.50 720 ALA A O 1
ATOM 5288 N N . GLY A 1 721 ? 38.631 -21.791 -45.740 1.00 72.94 721 GLY A N 1
ATOM 5289 C CA . GLY A 1 721 ? 39.933 -22.355 -46.095 1.00 72.94 721 GLY A CA 1
ATOM 5290 C C . GLY A 1 721 ? 40.639 -21.569 -47.207 1.00 72.94 721 GLY A C 1
ATOM 5291 O O . GLY A 1 721 ? 40.068 -20.676 -47.830 1.00 72.94 721 GLY A O 1
ATOM 5292 N N . SER A 1 722 ? 41.879 -21.958 -47.502 1.00 70.25 722 SER A N 1
ATOM 5293 C CA . SER A 1 722 ? 42.676 -21.421 -48.617 1.00 70.25 722 SER A CA 1
ATOM 5294 C C . SER A 1 722 ? 42.215 -21.889 -50.007 1.00 70.25 722 SER A C 1
ATOM 5296 O O . SER A 1 722 ? 42.723 -21.402 -51.012 1.00 70.25 722 SER A O 1
ATOM 5298 N N . ALA A 1 723 ? 41.261 -22.823 -50.082 1.00 68.38 723 ALA A N 1
ATOM 5299 C CA . ALA A 1 723 ? 40.731 -23.371 -51.327 1.00 68.38 723 ALA A CA 1
ATOM 5300 C C . ALA A 1 723 ? 39.313 -22.855 -51.616 1.00 68.38 723 ALA A C 1
ATOM 5302 O O . ALA A 1 723 ? 38.423 -22.947 -50.767 1.00 68.38 723 ALA A O 1
ATOM 5303 N N . ALA A 1 724 ? 39.093 -22.375 -52.842 1.00 68.81 724 ALA A N 1
ATOM 5304 C CA . ALA A 1 724 ? 37.760 -22.083 -53.359 1.00 68.81 724 ALA A CA 1
ATOM 5305 C C . ALA A 1 724 ? 36.953 -23.384 -53.564 1.00 68.81 724 ALA A C 1
ATOM 5307 O O . ALA A 1 724 ? 37.498 -24.414 -53.958 1.00 68.81 724 ALA A O 1
ATOM 5308 N N . GLY A 1 725 ? 35.648 -23.344 -53.296 1.00 80.00 725 GLY A N 1
ATOM 5309 C CA . GLY A 1 725 ? 34.771 -24.520 -53.262 1.00 80.00 725 GLY A CA 1
ATOM 5310 C C . GLY A 1 725 ? 33.459 -24.228 -52.531 1.00 80.00 725 GLY A C 1
ATOM 5311 O O . GLY A 1 725 ? 33.172 -23.077 -52.221 1.00 80.00 725 GLY A O 1
ATOM 5312 N N . SER A 1 726 ? 32.642 -25.243 -52.233 1.00 81.56 726 SER A N 1
ATOM 5313 C CA . SER A 1 726 ? 31.435 -25.058 -51.408 1.00 81.56 726 SER A CA 1
ATOM 5314 C C . SER A 1 726 ? 31.603 -25.690 -50.025 1.00 81.56 726 SER A C 1
ATOM 5316 O O . SER A 1 726 ? 31.691 -26.910 -49.890 1.00 81.56 726 SER A O 1
ATOM 5318 N N . ALA A 1 727 ? 31.653 -24.848 -48.994 1.00 84.44 727 ALA A N 1
ATOM 5319 C CA . ALA A 1 727 ? 31.643 -25.253 -47.596 1.00 84.44 727 ALA A CA 1
ATOM 5320 C C . ALA A 1 727 ? 30.192 -25.391 -47.117 1.00 84.44 727 ALA A C 1
ATOM 5322 O O . ALA A 1 727 ? 29.443 -24.416 -47.097 1.00 84.44 727 ALA A O 1
ATOM 5323 N N . THR A 1 728 ? 29.776 -26.591 -46.714 1.00 88.62 728 THR A N 1
ATOM 5324 C CA . THR A 1 728 ? 28.462 -26.795 -46.091 1.00 88.62 728 THR A CA 1
ATOM 5325 C C . THR A 1 728 ? 28.597 -26.638 -44.582 1.00 88.62 728 THR A C 1
ATOM 5327 O O . THR A 1 728 ? 29.102 -27.527 -43.895 1.00 88.62 728 THR A O 1
ATOM 5330 N N . ILE A 1 729 ? 28.140 -25.497 -44.068 1.00 90.69 729 ILE A N 1
ATOM 5331 C CA . ILE A 1 729 ? 28.107 -25.189 -42.640 1.00 90.69 729 ILE A CA 1
ATOM 5332 C C . ILE A 1 729 ? 26.857 -25.828 -42.041 1.00 90.69 729 ILE A C 1
ATOM 5334 O O . ILE A 1 729 ? 25.738 -25.527 -42.451 1.00 90.69 729 ILE A O 1
ATOM 5338 N N . THR A 1 730 ? 27.035 -26.704 -41.056 1.00 89.81 730 THR A N 1
ATOM 5339 C CA . THR A 1 730 ? 25.939 -27.375 -40.348 1.00 89.81 730 THR A CA 1
ATOM 5340 C C . THR A 1 730 ? 25.886 -26.909 -38.901 1.00 89.81 730 THR A C 1
ATOM 5342 O O . THR A 1 730 ? 26.834 -27.135 -38.149 1.00 89.81 730 THR A O 1
ATOM 5345 N N . ALA A 1 731 ? 24.760 -26.328 -38.493 1.00 89.19 731 ALA A N 1
ATOM 5346 C CA . ALA A 1 731 ? 24.400 -26.181 -37.088 1.00 89.19 731 ALA A CA 1
ATOM 5347 C C . ALA A 1 731 ? 23.593 -27.393 -36.616 1.00 89.19 731 ALA A C 1
ATOM 5349 O O . ALA A 1 731 ? 22.716 -27.885 -37.334 1.00 89.19 731 ALA A O 1
ATOM 5350 N N . ARG A 1 732 ? 23.834 -27.834 -35.378 1.00 89.56 732 ARG A N 1
ATOM 5351 C CA . ARG A 1 732 ? 23.018 -28.828 -34.670 1.00 89.56 732 ARG A CA 1
ATOM 5352 C C . ARG A 1 732 ? 22.674 -28.348 -33.266 1.00 89.56 732 ARG A C 1
ATOM 5354 O O . ARG A 1 732 ? 23.563 -27.954 -32.509 1.00 89.56 732 ARG A O 1
ATOM 5361 N N . VAL A 1 733 ? 21.389 -28.419 -32.926 1.00 86.94 733 VAL A N 1
ATOM 5362 C CA . VAL A 1 733 ? 20.811 -28.034 -31.633 1.00 86.94 733 VAL A CA 1
ATOM 5363 C C . VAL A 1 733 ? 19.885 -29.166 -31.189 1.00 86.94 733 VAL A C 1
ATOM 5365 O O . VAL A 1 733 ? 18.758 -29.298 -31.667 1.00 86.94 733 VAL A O 1
ATOM 5368 N N . GLY A 1 734 ? 20.390 -30.042 -30.316 1.00 83.44 734 GLY A N 1
ATOM 5369 C CA . GLY A 1 734 ? 19.721 -31.310 -30.009 1.00 83.44 734 GLY A CA 1
ATOM 5370 C C . GLY A 1 734 ? 19.597 -32.192 -31.258 1.00 83.44 734 GLY A C 1
ATOM 5371 O O . GLY A 1 734 ? 20.592 -32.464 -31.927 1.00 83.44 734 GLY A O 1
ATOM 5372 N N . SER A 1 735 ? 18.375 -32.625 -31.578 1.00 82.19 735 SER A N 1
ATOM 5373 C CA . SER A 1 735 ? 18.053 -33.379 -32.799 1.00 82.19 735 SER A CA 1
ATOM 5374 C C . SER A 1 735 ? 17.815 -32.504 -34.036 1.00 82.19 735 SER A C 1
ATOM 5376 O O . SER A 1 735 ? 17.763 -33.034 -35.144 1.00 82.19 735 SER A O 1
ATOM 5378 N N . LEU A 1 736 ? 17.668 -31.182 -33.883 1.00 86.94 736 LEU A N 1
ATOM 5379 C CA . LEU A 1 736 ? 17.458 -30.279 -35.011 1.00 86.94 736 LEU A CA 1
ATOM 5380 C C . LEU A 1 736 ? 18.796 -29.946 -35.677 1.00 86.94 736 LEU A C 1
ATOM 5382 O O . LEU A 1 736 ? 19.737 -29.510 -35.013 1.00 86.94 736 LEU A O 1
ATOM 5386 N N . SER A 1 737 ? 18.860 -30.094 -36.999 1.00 88.69 737 SER A N 1
ATOM 5387 C CA . SER A 1 737 ? 19.998 -29.676 -37.819 1.00 88.69 737 SER A CA 1
ATOM 5388 C C . SER A 1 737 ? 19.560 -28.721 -38.921 1.00 88.69 737 SER A C 1
ATOM 5390 O O . SER A 1 737 ? 18.565 -28.985 -39.595 1.00 88.69 737 SER A O 1
ATOM 5392 N N . ALA A 1 738 ? 20.340 -27.670 -39.157 1.00 87.31 738 ALA A N 1
ATOM 5393 C CA . ALA A 1 738 ? 20.214 -26.827 -40.339 1.00 87.31 738 ALA A CA 1
ATOM 5394 C C . ALA A 1 738 ? 21.567 -26.689 -41.031 1.00 87.31 738 ALA A C 1
ATOM 5396 O O . ALA A 1 738 ? 22.592 -26.486 -40.380 1.00 87.31 738 ALA A O 1
ATOM 5397 N N . THR A 1 739 ? 21.546 -26.779 -42.354 1.00 87.69 739 THR A N 1
ATOM 5398 C CA . THR A 1 739 ? 22.698 -26.563 -43.227 1.00 87.69 739 THR A CA 1
ATOM 5399 C C . THR A 1 739 ? 22.548 -25.247 -43.977 1.00 87.69 739 THR A C 1
ATOM 5401 O O . THR A 1 739 ? 21.448 -24.901 -44.406 1.00 87.69 739 THR A O 1
ATOM 5404 N N . THR A 1 740 ? 23.660 -24.557 -44.200 1.00 85.38 740 THR A N 1
ATOM 5405 C CA . THR A 1 740 ? 23.811 -23.573 -45.276 1.00 85.38 740 THR A CA 1
ATOM 5406 C C . THR A 1 740 ? 25.042 -23.929 -46.106 1.00 85.38 740 THR A C 1
ATOM 5408 O O . THR A 1 740 ? 25.979 -24.538 -45.588 1.00 85.38 740 THR A O 1
ATOM 5411 N N . SER A 1 741 ? 25.048 -23.567 -47.385 1.00 81.81 741 SER A N 1
ATOM 5412 C CA . SER A 1 741 ? 26.196 -23.753 -48.273 1.00 81.81 741 SER A CA 1
ATOM 5413 C C . SER A 1 741 ? 26.810 -22.396 -48.590 1.00 81.81 741 SER A C 1
ATOM 5415 O O . SER A 1 741 ? 26.165 -21.533 -49.179 1.00 81.81 741 SER A O 1
ATOM 5417 N N . VAL A 1 742 ? 28.070 -22.230 -48.208 1.00 80.19 742 VAL A N 1
ATOM 5418 C CA . VAL A 1 742 ? 28.889 -21.051 -48.475 1.00 80.19 742 VAL A CA 1
ATOM 5419 C C . VAL A 1 742 ? 29.794 -21.373 -49.653 1.00 80.19 742 VAL A C 1
ATOM 5421 O O . VAL A 1 742 ? 30.595 -22.308 -49.594 1.00 80.19 742 VAL A O 1
ATOM 5424 N N . ARG A 1 743 ? 29.697 -20.615 -50.742 1.00 76.19 743 ARG A N 1
ATOM 5425 C CA . ARG A 1 743 ? 30.651 -20.695 -51.847 1.00 76.19 743 ARG A CA 1
ATOM 5426 C C . ARG A 1 743 ? 31.907 -19.917 -51.464 1.00 76.19 743 ARG A C 1
ATOM 5428 O O . ARG A 1 743 ? 31.923 -18.698 -51.546 1.00 76.19 743 ARG A O 1
ATOM 5435 N N . ILE A 1 744 ? 32.967 -20.602 -51.053 1.00 78.44 744 ILE A N 1
ATOM 5436 C CA . ILE A 1 744 ? 34.285 -19.977 -50.954 1.00 78.44 744 ILE A CA 1
ATOM 5437 C C . ILE A 1 744 ? 34.735 -19.647 -52.385 1.00 78.44 744 ILE A C 1
ATOM 5439 O O . ILE A 1 744 ? 34.905 -20.547 -53.211 1.00 78.44 744 ILE A O 1
ATOM 5443 N N . SER A 1 745 ? 34.902 -18.366 -52.688 1.00 58.19 745 SER A N 1
ATOM 5444 C CA . SER A 1 745 ? 35.478 -17.845 -53.924 1.00 58.19 745 SER A CA 1
ATOM 5445 C C . SER A 1 745 ? 36.721 -17.007 -53.617 1.00 58.19 745 SER A C 1
ATOM 5447 O O . SER A 1 745 ? 37.098 -16.789 -52.466 1.00 58.19 745 SER A O 1
ATOM 5449 N N . THR A 1 746 ? 37.362 -16.499 -54.662 1.00 52.34 746 THR A N 1
ATOM 5450 C CA . THR A 1 746 ? 38.163 -15.274 -54.564 1.00 52.34 746 THR A CA 1
ATOM 5451 C C . THR A 1 746 ? 37.239 -14.050 -54.677 1.00 52.34 746 THR A C 1
ATOM 5453 O O . THR A 1 746 ? 36.144 -14.175 -55.241 1.00 52.34 746 THR A O 1
ATOM 5456 N N . PRO A 1 747 ? 37.619 -12.875 -54.145 1.00 49.75 747 PRO A N 1
ATOM 5457 C CA . PRO A 1 747 ? 36.823 -11.660 -54.304 1.00 49.75 747 PRO A CA 1
ATOM 5458 C C . PRO A 1 747 ? 36.758 -11.204 -55.761 1.00 49.75 747 PRO A C 1
ATOM 5460 O O . PRO A 1 747 ? 37.696 -11.397 -56.534 1.00 49.75 747 PRO A O 1
ATOM 5463 N N . THR A 1 748 ? 35.664 -10.525 -56.103 1.00 52.88 748 THR A N 1
ATOM 5464 C CA . THR A 1 748 ? 35.695 -9.498 -57.153 1.00 52.88 748 THR A CA 1
ATOM 5465 C C . THR A 1 748 ? 36.020 -8.178 -56.443 1.00 52.88 748 THR A C 1
ATOM 5467 O O . THR A 1 748 ? 35.332 -7.887 -55.465 1.00 52.88 748 THR A O 1
ATOM 5470 N N . PRO A 1 749 ? 37.062 -7.418 -56.836 1.00 56.25 749 PRO A N 1
ATOM 5471 C CA . PRO A 1 749 ? 37.483 -6.226 -56.093 1.00 56.25 749 PRO A CA 1
ATOM 5472 C C . PRO A 1 749 ? 36.390 -5.157 -55.976 1.00 56.25 749 PRO A C 1
ATOM 5474 O O . PRO A 1 749 ? 35.622 -4.945 -56.918 1.00 56.25 749 PRO A O 1
ATOM 5477 N N . ALA A 1 750 ? 36.360 -4.442 -54.848 1.00 62.34 750 ALA A N 1
ATOM 5478 C CA . ALA A 1 750 ? 35.454 -3.318 -54.641 1.00 62.34 750 ALA A CA 1
ATOM 5479 C C . ALA A 1 750 ? 35.735 -2.198 -55.658 1.00 62.34 750 ALA A C 1
ATOM 5481 O O . ALA A 1 750 ? 36.825 -1.622 -55.704 1.00 62.34 750 ALA A O 1
ATOM 5482 N N . SER A 1 751 ? 34.741 -1.890 -56.493 1.00 64.44 751 SER A N 1
ATOM 5483 C CA . SER A 1 751 ? 34.888 -0.955 -57.609 1.00 64.44 751 SER A CA 1
ATOM 5484 C C . SER A 1 751 ? 35.187 0.468 -57.132 1.00 64.44 751 SER A C 1
ATOM 5486 O O . SER A 1 751 ? 34.494 0.987 -56.254 1.00 64.44 751 SER A O 1
ATOM 5488 N N . GLY A 1 752 ? 36.180 1.106 -57.755 1.00 76.38 752 GLY A N 1
ATOM 5489 C CA . GLY A 1 752 ? 36.623 2.470 -57.445 1.00 76.38 752 GLY A CA 1
ATOM 5490 C C . GLY A 1 752 ? 37.750 2.556 -56.410 1.00 76.38 752 GLY A C 1
ATOM 5491 O O . GLY A 1 752 ? 38.405 3.593 -56.345 1.00 76.38 752 GLY A O 1
ATOM 5492 N N . LEU A 1 753 ? 38.018 1.471 -55.676 1.00 88.44 753 LEU A N 1
ATOM 5493 C CA . LEU A 1 753 ? 39.125 1.358 -54.724 1.00 88.44 753 LEU A CA 1
ATOM 5494 C C . LEU A 1 753 ? 40.363 0.742 -55.393 1.00 88.44 753 LEU A C 1
ATOM 5496 O O . LEU A 1 753 ? 40.248 -0.069 -56.316 1.00 88.44 753 LEU A O 1
ATOM 5500 N N . ARG A 1 754 ? 41.545 1.163 -54.946 1.00 90.44 754 ARG A N 1
ATOM 5501 C CA . ARG A 1 754 ? 42.861 0.873 -55.529 1.00 90.44 754 ARG A CA 1
ATOM 5502 C C . ARG A 1 754 ? 43.807 0.189 -54.550 1.00 90.44 754 ARG A C 1
ATOM 5504 O O . ARG A 1 754 ? 44.648 -0.590 -54.991 1.00 90.44 754 ARG A O 1
ATOM 5511 N N . ASP A 1 755 ? 43.695 0.482 -53.257 1.00 91.81 755 ASP A N 1
ATOM 5512 C CA . ASP A 1 755 ? 44.460 -0.208 -52.227 1.00 91.81 755 ASP A CA 1
ATOM 5513 C C . ASP A 1 755 ? 43.837 -1.582 -51.954 1.00 91.81 755 ASP A C 1
ATOM 5515 O O . ASP A 1 755 ? 42.625 -1.711 -51.775 1.00 91.81 755 ASP A O 1
ATOM 5519 N N . ALA A 1 756 ? 44.655 -2.635 -51.936 1.00 85.00 756 ALA A N 1
ATOM 5520 C CA . ALA A 1 756 ? 44.157 -4.001 -51.803 1.00 85.00 756 ALA A CA 1
ATOM 5521 C C . ALA A 1 756 ? 43.578 -4.294 -50.405 1.00 85.00 756 ALA A C 1
ATOM 5523 O O . ALA A 1 756 ? 42.619 -5.062 -50.290 1.00 85.00 756 ALA A O 1
ATOM 5524 N N . SER A 1 757 ? 44.125 -3.670 -49.359 1.00 86.38 757 SER A N 1
ATOM 5525 C CA . SER A 1 757 ? 43.696 -3.852 -47.971 1.00 86.38 757 SER A CA 1
ATOM 5526 C C . SER A 1 757 ? 42.374 -3.131 -47.724 1.00 86.38 757 SER A C 1
ATOM 5528 O O . SER A 1 757 ? 41.417 -3.756 -47.263 1.00 86.38 757 SER A O 1
ATOM 5530 N N . ILE A 1 758 ? 42.273 -1.856 -48.119 1.00 90.38 758 ILE A N 1
ATOM 5531 C CA . ILE A 1 758 ? 41.031 -1.075 -48.019 1.00 90.38 758 ILE A CA 1
ATOM 5532 C C . ILE A 1 758 ? 39.953 -1.657 -48.938 1.00 90.38 758 ILE A C 1
ATOM 5534 O O . ILE A 1 758 ? 38.822 -1.841 -48.496 1.00 90.38 758 ILE A O 1
ATOM 5538 N N . SER A 1 759 ? 40.280 -2.024 -50.184 1.00 87.88 759 SER A N 1
ATOM 5539 C CA . SER A 1 759 ? 39.329 -2.664 -51.105 1.00 87.88 759 SER A CA 1
ATOM 5540 C C . SER A 1 759 ? 38.773 -3.969 -50.526 1.00 87.88 759 SER A C 1
ATOM 5542 O O . SER A 1 759 ? 37.557 -4.175 -50.530 1.00 87.88 759 SER A O 1
ATOM 5544 N N . SER A 1 760 ? 39.624 -4.824 -49.943 1.00 84.25 760 SER A N 1
ATOM 5545 C CA . SER A 1 760 ? 39.177 -6.055 -49.278 1.00 84.25 760 SER A CA 1
ATOM 5546 C C . SER A 1 760 ? 38.345 -5.778 -48.022 1.00 84.25 760 SER A C 1
ATOM 5548 O O . SER A 1 760 ? 37.327 -6.439 -47.815 1.00 84.25 760 SER A O 1
ATOM 5550 N N . LEU A 1 761 ? 38.736 -4.805 -47.192 1.00 88.31 761 LEU A N 1
ATOM 5551 C CA . LEU A 1 761 ? 38.021 -4.471 -45.960 1.00 88.31 761 LEU A CA 1
ATOM 5552 C C . LEU A 1 761 ? 36.647 -3.850 -46.249 1.00 88.31 761 LEU A C 1
ATOM 5554 O O . LEU A 1 761 ? 35.657 -4.266 -45.657 1.00 88.31 761 LEU A O 1
ATOM 5558 N N . VAL A 1 762 ? 36.547 -2.929 -47.210 1.00 90.06 762 VAL A N 1
ATOM 5559 C CA . VAL A 1 762 ? 35.262 -2.365 -47.656 1.00 90.06 762 VAL A CA 1
ATOM 5560 C C . VAL A 1 762 ? 34.375 -3.452 -48.267 1.00 90.06 762 VAL A C 1
ATOM 5562 O O . VAL A 1 762 ? 33.189 -3.500 -47.956 1.00 90.06 762 VAL A O 1
ATOM 5565 N N . THR A 1 763 ? 34.940 -4.374 -49.060 1.00 83.06 763 THR A N 1
ATOM 5566 C CA . THR A 1 763 ? 34.202 -5.543 -49.587 1.00 83.06 763 THR A CA 1
ATOM 5567 C C . THR A 1 763 ? 33.635 -6.420 -48.463 1.00 83.06 763 THR A C 1
ATOM 5569 O O . THR A 1 763 ? 32.561 -6.999 -48.617 1.00 83.06 763 THR A O 1
ATOM 5572 N N . GLN A 1 764 ? 34.343 -6.533 -47.335 1.00 85.00 764 GLN A N 1
ATOM 5573 C CA . GLN A 1 764 ? 33.905 -7.309 -46.174 1.00 85.00 764 GLN A CA 1
ATOM 5574 C C . GLN A 1 764 ? 32.851 -6.578 -45.331 1.00 85.00 764 GLN A C 1
ATOM 5576 O O . GLN A 1 764 ? 31.895 -7.216 -44.891 1.00 85.00 764 GLN A O 1
ATOM 5581 N N . LEU A 1 765 ? 33.035 -5.281 -45.072 1.00 86.56 765 LEU A N 1
ATOM 5582 C CA . LEU A 1 765 ? 32.170 -4.513 -44.172 1.00 86.56 765 LEU A CA 1
ATOM 5583 C C . LEU A 1 765 ? 30.866 -4.077 -44.851 1.00 86.56 765 LEU A C 1
ATOM 5585 O O . LEU A 1 765 ? 29.816 -4.179 -44.238 1.00 86.56 765 LEU A O 1
ATOM 5589 N N . TYR A 1 766 ? 30.886 -3.735 -46.143 1.00 87.12 766 TYR A N 1
ATOM 5590 C CA . TYR A 1 766 ? 29.679 -3.394 -46.918 1.00 87.12 766 TYR A CA 1
ATOM 5591 C C . TYR A 1 766 ? 28.806 -4.615 -47.296 1.00 87.12 766 TYR A C 1
ATOM 5593 O O . TYR A 1 766 ? 27.992 -4.556 -48.217 1.00 87.12 766 TYR A O 1
ATOM 5601 N N . ALA A 1 767 ? 28.987 -5.762 -46.634 1.00 77.25 767 ALA A N 1
ATOM 5602 C CA . ALA A 1 767 ? 28.302 -7.010 -46.976 1.00 77.25 767 ALA A CA 1
ATOM 5603 C C . ALA A 1 767 ? 26.802 -7.024 -46.611 1.00 77.25 767 ALA A 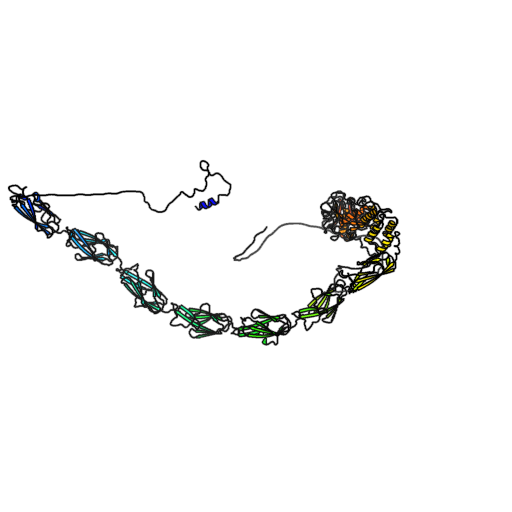C 1
ATOM 5605 O O . ALA A 1 767 ? 26.069 -7.889 -47.095 1.00 77.25 767 ALA A O 1
ATOM 5606 N N . ASP A 1 768 ? 26.346 -6.090 -45.774 1.00 77.62 768 ASP A N 1
ATOM 5607 C CA . ASP A 1 768 ? 24.935 -5.834 -45.456 1.00 77.62 768 ASP A CA 1
ATOM 5608 C C . ASP A 1 768 ? 24.292 -4.746 -46.342 1.00 77.62 768 ASP A C 1
ATOM 5610 O O . ASP A 1 768 ? 23.067 -4.708 -46.479 1.00 77.62 768 ASP A O 1
ATOM 5614 N N . GLY A 1 769 ? 25.113 -3.922 -47.000 1.00 81.31 769 GLY A N 1
ATOM 5615 C CA . GLY A 1 769 ? 24.706 -2.848 -47.898 1.00 81.31 769 GLY A CA 1
ATOM 5616 C C . GLY A 1 769 ? 24.779 -1.431 -47.319 1.00 81.31 769 GLY A C 1
ATOM 5617 O O . GLY A 1 769 ? 24.329 -0.521 -48.011 1.00 81.31 769 GLY A O 1
ATOM 5618 N N . GLU A 1 770 ? 25.337 -1.204 -46.121 1.00 89.62 770 GLU A N 1
ATOM 5619 C CA . GLU A 1 770 ? 25.596 0.147 -45.590 1.00 89.62 770 GLU A CA 1
ATOM 5620 C C . GLU A 1 770 ? 26.889 0.210 -44.755 1.00 89.62 770 GLU A C 1
ATOM 5622 O O . GLU A 1 770 ? 27.078 -0.554 -43.820 1.00 89.62 770 GLU A O 1
ATOM 5627 N N . LEU A 1 771 ? 27.782 1.167 -45.037 1.00 91.56 771 LEU A N 1
ATOM 5628 C CA . LEU A 1 771 ? 28.936 1.433 -44.171 1.00 91.56 771 LEU A CA 1
ATOM 5629 C C . LEU A 1 771 ? 28.482 2.216 -42.931 1.00 91.56 771 LEU A C 1
ATOM 5631 O O . LEU A 1 771 ? 28.209 3.418 -43.014 1.00 91.56 771 LEU A O 1
ATOM 5635 N N . SER A 1 772 ? 28.421 1.558 -41.771 1.00 94.25 772 SER A N 1
ATOM 5636 C CA . SER A 1 772 ? 28.038 2.208 -40.516 1.00 94.25 772 SER A CA 1
ATOM 5637 C C . SER A 1 772 ? 29.149 3.111 -39.958 1.00 94.25 772 SER A C 1
ATOM 5639 O O . SER A 1 772 ? 30.294 3.116 -40.420 1.00 94.25 772 SER A O 1
ATOM 5641 N N . ARG A 1 773 ? 28.834 3.853 -38.885 1.00 94.44 773 ARG A N 1
ATOM 5642 C CA . ARG A 1 773 ? 29.813 4.646 -38.118 1.00 94.44 773 ARG A CA 1
ATOM 5643 C C . ARG A 1 773 ? 31.023 3.808 -37.687 1.00 94.44 773 ARG A C 1
ATOM 5645 O O . ARG A 1 773 ? 32.151 4.286 -37.762 1.00 94.44 773 ARG A O 1
ATOM 5652 N N . VAL A 1 774 ? 30.791 2.571 -37.244 1.00 94.88 774 VAL A N 1
ATOM 5653 C CA . VAL A 1 774 ? 31.844 1.676 -36.739 1.00 94.88 774 VAL A CA 1
ATOM 5654 C C . VAL A 1 774 ? 32.722 1.176 -37.884 1.00 94.88 774 VAL A C 1
ATOM 5656 O O . VAL A 1 774 ? 33.945 1.156 -37.747 1.00 94.88 774 VAL A O 1
ATOM 5659 N N . ASP A 1 775 ? 32.119 0.854 -39.028 1.00 95.12 775 ASP A N 1
ATOM 5660 C CA . ASP A 1 775 ? 32.840 0.377 -40.210 1.00 95.12 775 ASP A CA 1
ATOM 5661 C C . ASP A 1 775 ? 33.734 1.468 -40.787 1.00 95.12 775 ASP A C 1
ATOM 5663 O O . ASP A 1 775 ? 34.903 1.221 -41.066 1.00 95.12 775 ASP A O 1
ATOM 5667 N N . VAL A 1 776 ? 33.229 2.701 -40.886 1.00 95.94 776 VAL A N 1
ATOM 5668 C CA . VAL A 1 776 ? 34.016 3.847 -41.362 1.00 95.94 776 VAL A CA 1
ATOM 5669 C C . VAL A 1 776 ? 35.166 4.175 -40.408 1.00 95.94 776 VAL A C 1
ATOM 5671 O O . VAL A 1 776 ? 36.273 4.410 -40.882 1.00 95.94 776 VAL A O 1
ATOM 5674 N N . ILE A 1 777 ? 34.974 4.098 -39.084 1.00 96.25 777 ILE A N 1
ATOM 5675 C CA . ILE A 1 777 ? 36.081 4.202 -38.112 1.00 96.25 777 ILE A CA 1
ATOM 5676 C C . ILE A 1 777 ? 37.110 3.077 -38.328 1.00 96.25 777 ILE A C 1
ATOM 5678 O O . ILE A 1 777 ? 38.313 3.338 -38.308 1.00 96.25 777 ILE A O 1
ATOM 5682 N N . GLY A 1 778 ? 36.658 1.839 -38.554 1.00 93.94 778 GLY A N 1
ATOM 5683 C CA . GLY A 1 778 ? 37.527 0.691 -38.830 1.00 93.94 778 GLY A CA 1
ATOM 5684 C C . GLY A 1 778 ? 38.341 0.856 -40.116 1.00 93.94 778 GLY A C 1
ATOM 5685 O O . GLY A 1 778 ? 39.555 0.665 -40.101 1.00 93.94 778 GLY A O 1
ATOM 5686 N N . ILE A 1 779 ? 37.697 1.282 -41.204 1.00 95.44 779 ILE A N 1
ATOM 5687 C CA . ILE A 1 779 ? 38.330 1.544 -42.502 1.00 95.44 779 ILE A CA 1
ATOM 5688 C C . ILE A 1 779 ? 39.330 2.696 -42.390 1.00 95.44 779 ILE A C 1
ATOM 5690 O O . ILE A 1 779 ? 40.485 2.530 -42.781 1.00 95.44 779 ILE A O 1
ATOM 5694 N N . LEU A 1 780 ? 38.928 3.827 -41.796 1.00 96.25 780 LEU A N 1
ATOM 5695 C CA . LEU A 1 780 ? 39.811 4.973 -41.570 1.00 96.25 780 LEU A CA 1
ATOM 5696 C C . LEU A 1 780 ? 41.058 4.559 -40.789 1.00 96.25 780 LEU A C 1
ATOM 5698 O O . LEU A 1 780 ? 42.151 4.902 -41.209 1.00 96.25 780 LEU A O 1
ATOM 5702 N N . ARG A 1 781 ? 40.923 3.782 -39.706 1.00 95.06 781 ARG A N 1
ATOM 5703 C CA . ARG A 1 781 ? 42.072 3.314 -38.910 1.00 95.06 781 ARG A CA 1
ATOM 5704 C C . ARG A 1 781 ? 42.894 2.198 -39.569 1.00 95.06 781 ARG A C 1
ATOM 5706 O O . ARG A 1 781 ? 44.036 2.002 -39.170 1.00 95.06 781 ARG A O 1
ATOM 5713 N N . SER A 1 782 ? 42.346 1.476 -40.549 1.00 93.75 782 SER A N 1
ATOM 5714 C CA . SER A 1 782 ? 43.087 0.448 -41.302 1.00 93.75 782 SER A CA 1
ATOM 5715 C C . SER A 1 782 ? 44.090 1.036 -42.300 1.00 93.75 782 SER A C 1
ATOM 5717 O O . SER A 1 782 ? 45.121 0.420 -42.552 1.00 93.75 782 SER A O 1
ATOM 5719 N N . ALA A 1 783 ? 43.807 2.243 -42.803 1.00 89.81 783 ALA A N 1
ATOM 5720 C CA . ALA A 1 783 ? 44.534 2.976 -43.844 1.00 89.81 783 ALA A CA 1
ATOM 5721 C C . ALA A 1 783 ? 45.872 3.595 -43.375 1.00 89.81 783 ALA A C 1
ATOM 5723 O O . ALA A 1 783 ? 46.213 4.721 -43.731 1.00 89.81 783 ALA A O 1
ATOM 5724 N N . GLY A 1 784 ? 46.549 2.896 -42.470 1.00 83.56 784 GLY A N 1
ATOM 5725 C CA . GLY A 1 784 ? 47.802 3.253 -41.810 1.00 83.56 784 GLY A CA 1
ATOM 5726 C C . GLY A 1 784 ? 48.253 2.134 -40.865 1.00 83.56 784 GLY A C 1
ATOM 5727 O O . GLY A 1 784 ? 48.867 2.391 -39.832 1.00 83.56 784 GLY A O 1
ATOM 5728 N N . ALA A 1 785 ? 47.896 0.878 -41.155 1.00 84.31 785 ALA A N 1
ATOM 5729 C CA . ALA A 1 785 ? 48.259 -0.274 -40.324 1.00 84.31 785 ALA A CA 1
ATOM 5730 C C . ALA A 1 785 ? 49.776 -0.578 -40.329 1.00 84.31 785 ALA A C 1
ATOM 5732 O O . ALA A 1 785 ? 50.251 -1.353 -39.500 1.00 84.31 785 ALA A O 1
ATOM 5733 N N . ASP A 1 786 ? 50.524 0.050 -41.239 1.00 85.56 786 ASP A N 1
ATOM 5734 C CA . ASP A 1 786 ? 51.987 0.079 -41.352 1.00 85.56 786 ASP A CA 1
ATOM 5735 C C . ASP A 1 786 ? 52.626 1.346 -40.724 1.00 85.56 786 ASP A C 1
ATOM 5737 O O . ASP A 1 786 ? 53.809 1.609 -40.925 1.00 85.56 786 ASP A O 1
ATOM 5741 N N . ASP A 1 787 ? 51.841 2.113 -39.954 1.00 88.38 787 ASP A N 1
ATOM 5742 C CA . ASP A 1 787 ? 52.128 3.443 -39.386 1.00 88.38 787 ASP A CA 1
ATOM 5743 C C . ASP A 1 787 ? 52.177 4.617 -40.395 1.00 88.38 787 ASP A C 1
ATOM 5745 O O . ASP A 1 787 ? 52.469 5.746 -39.996 1.00 88.38 787 ASP A O 1
ATOM 5749 N N . ASN A 1 788 ? 51.838 4.426 -41.681 1.00 90.69 788 ASN A N 1
ATOM 5750 C CA . ASN A 1 788 ? 51.996 5.464 -42.709 1.00 90.69 788 ASN A CA 1
ATOM 5751 C C . ASN A 1 788 ? 50.883 5.483 -43.783 1.00 90.69 788 ASN A C 1
ATOM 5753 O O . ASN A 1 788 ? 50.898 4.710 -44.734 1.00 90.69 788 ASN A O 1
ATOM 5757 N N . VAL A 1 789 ? 49.996 6.483 -43.720 1.00 95.31 789 VAL A N 1
ATOM 5758 C CA . VAL A 1 789 ? 48.907 6.689 -44.693 1.00 95.31 789 VAL A CA 1
ATOM 5759 C C . VAL A 1 789 ? 49.465 7.048 -46.073 1.00 95.31 789 VAL A C 1
ATOM 5761 O O . VAL A 1 789 ? 49.913 8.178 -46.314 1.00 95.31 789 VAL A O 1
ATOM 5764 N N . ASN A 1 790 ? 49.424 6.104 -47.010 1.00 94.38 790 ASN A N 1
ATOM 5765 C CA . ASN A 1 790 ? 49.995 6.272 -48.342 1.00 94.38 790 ASN A CA 1
ATOM 5766 C C . ASN A 1 790 ? 49.035 6.969 -49.335 1.00 94.38 790 ASN A C 1
ATOM 5768 O O . ASN A 1 790 ? 47.859 7.220 -49.063 1.00 94.38 790 ASN A O 1
ATOM 5772 N N . ALA A 1 791 ? 49.547 7.345 -50.513 1.00 95.25 791 ALA A N 1
ATOM 5773 C CA . ALA A 1 791 ? 48.784 8.111 -51.506 1.00 95.25 791 ALA A CA 1
ATOM 5774 C C . ALA A 1 791 ? 47.594 7.340 -52.110 1.00 95.25 791 ALA A C 1
ATOM 5776 O O . ALA A 1 791 ? 46.597 7.954 -52.499 1.00 95.25 791 ALA A O 1
ATOM 5777 N N . THR A 1 792 ? 47.688 6.012 -52.185 1.00 94.31 792 THR A N 1
ATOM 5778 C CA . THR A 1 792 ? 46.615 5.127 -52.656 1.00 94.31 792 THR A CA 1
ATOM 5779 C C . THR A 1 792 ? 45.517 5.045 -51.605 1.00 94.31 792 THR A C 1
ATOM 5781 O O . THR A 1 792 ? 44.365 5.340 -51.910 1.00 94.31 792 THR A O 1
ATOM 5784 N N . GLU A 1 793 ? 45.886 4.770 -50.353 1.00 95.56 793 GLU A N 1
ATOM 5785 C CA . GLU A 1 793 ? 44.959 4.717 -49.219 1.00 95.56 793 GLU A CA 1
ATOM 5786 C C . GLU A 1 793 ? 44.190 6.028 -49.047 1.00 95.56 793 GLU A C 1
ATOM 5788 O O . GLU A 1 793 ? 42.964 6.031 -48.975 1.00 95.56 793 GLU A O 1
ATOM 5793 N N . LEU A 1 794 ? 44.884 7.170 -49.078 1.00 96.25 794 LEU A N 1
ATOM 5794 C CA . LEU A 1 794 ? 44.243 8.481 -48.983 1.00 96.25 794 LEU A CA 1
ATOM 5795 C C . LEU A 1 794 ? 43.313 8.780 -50.174 1.00 96.25 794 LEU A C 1
ATOM 5797 O O . LEU A 1 794 ? 42.317 9.485 -50.011 1.00 96.25 794 LEU A O 1
ATOM 5801 N N . THR A 1 795 ? 43.614 8.253 -51.366 1.00 95.56 795 THR A N 1
ATOM 5802 C CA . THR A 1 795 ? 42.728 8.365 -52.538 1.00 95.56 795 THR A CA 1
ATOM 5803 C C . THR A 1 795 ? 41.450 7.554 -52.331 1.00 95.56 795 THR A C 1
ATOM 5805 O O . THR A 1 795 ? 40.355 8.061 -52.573 1.00 95.56 795 THR A O 1
ATOM 5808 N N . ASP A 1 796 ? 41.584 6.329 -51.831 1.00 95.25 796 ASP A N 1
ATOM 5809 C CA . ASP A 1 796 ? 40.481 5.409 -51.560 1.00 95.25 796 ASP A CA 1
ATOM 5810 C C . ASP A 1 796 ? 39.573 5.916 -50.435 1.00 95.25 796 ASP A C 1
ATOM 5812 O O . ASP A 1 796 ? 38.356 5.997 -50.609 1.00 95.25 796 ASP A O 1
ATOM 5816 N N . LEU A 1 797 ? 40.156 6.360 -49.318 1.00 96.06 797 LEU A N 1
ATOM 5817 C CA . LEU A 1 797 ? 39.428 7.000 -48.223 1.00 96.06 797 LEU A CA 1
ATOM 5818 C C . LEU A 1 797 ? 38.630 8.223 -48.701 1.00 96.06 797 LEU A C 1
ATOM 5820 O O . LEU A 1 797 ? 37.455 8.371 -48.359 1.00 96.06 797 LEU A O 1
ATOM 5824 N N . ARG A 1 798 ? 39.237 9.083 -49.533 1.00 96.38 798 ARG A N 1
ATOM 5825 C CA . ARG A 1 798 ? 38.560 10.245 -50.136 1.00 96.38 798 ARG A CA 1
ATOM 5826 C C . ARG A 1 798 ? 37.452 9.841 -51.103 1.00 96.38 798 ARG A C 1
ATOM 5828 O O . ARG A 1 798 ? 36.421 10.510 -51.138 1.00 96.38 798 ARG A O 1
ATOM 5835 N N . PHE A 1 799 ? 37.626 8.755 -51.857 1.00 94.38 799 PHE A N 1
ATOM 5836 C CA . PHE A 1 799 ? 36.572 8.218 -52.713 1.00 94.38 799 PHE A CA 1
ATOM 5837 C C . PHE A 1 799 ? 35.374 7.742 -51.883 1.00 94.38 799 PHE A C 1
ATOM 5839 O O . PHE A 1 799 ? 34.260 8.189 -52.158 1.00 94.38 799 PHE A O 1
ATOM 5846 N N . LEU A 1 800 ? 35.591 6.929 -50.840 1.00 93.00 800 LEU A N 1
ATOM 5847 C CA . LEU A 1 800 ? 34.534 6.369 -49.981 1.00 93.00 800 LEU A CA 1
ATOM 5848 C C . LEU A 1 800 ? 33.580 7.428 -49.420 1.00 93.00 800 LEU A C 1
ATOM 5850 O O . LEU A 1 800 ? 32.364 7.241 -49.470 1.00 93.00 800 LEU A O 1
ATOM 5854 N N . VAL A 1 801 ? 34.127 8.541 -48.922 1.00 94.06 801 VAL A N 1
ATOM 5855 C CA . VAL A 1 801 ? 33.352 9.635 -48.309 1.00 94.06 801 VAL A CA 1
ATOM 5856 C C . VAL A 1 801 ? 32.866 10.683 -49.322 1.00 94.06 801 VAL A C 1
ATOM 5858 O O . VAL A 1 801 ? 32.144 11.615 -48.964 1.00 94.06 801 VAL A O 1
ATOM 5861 N N . SER A 1 802 ? 33.235 10.557 -50.600 1.00 91.19 802 SER A N 1
ATOM 5862 C CA . SER A 1 802 ? 32.752 11.452 -51.655 1.00 91.19 802 SER A CA 1
ATOM 5863 C C . SER A 1 802 ? 31.259 11.241 -51.953 1.00 91.19 802 SER A C 1
ATOM 5865 O O . SER A 1 802 ? 30.668 10.215 -51.611 1.00 91.19 802 SER A O 1
ATOM 5867 N N . ALA A 1 803 ? 30.649 12.201 -52.654 1.00 79.88 803 ALA A N 1
ATOM 5868 C CA . ALA A 1 803 ? 29.300 12.050 -53.209 1.00 79.88 803 ALA A CA 1
ATOM 5869 C C . ALA A 1 803 ? 29.240 11.092 -54.422 1.00 79.88 803 ALA A C 1
ATOM 5871 O O . ALA A 1 803 ? 28.154 10.704 -54.834 1.00 79.88 803 ALA A O 1
ATOM 5872 N N . ASN A 1 804 ? 30.395 10.693 -54.972 1.00 80.56 804 ASN A N 1
ATOM 5873 C CA . ASN A 1 804 ? 30.508 9.786 -56.121 1.00 80.56 804 ASN A CA 1
ATOM 5874 C C . ASN A 1 804 ? 30.703 8.314 -55.699 1.00 80.56 804 ASN A C 1
ATOM 5876 O O . ASN A 1 804 ? 30.870 7.438 -56.547 1.00 80.56 804 ASN A O 1
ATOM 5880 N N . SER A 1 805 ? 30.729 8.042 -54.392 1.00 82.69 805 SER A N 1
ATOM 5881 C CA . SER A 1 805 ? 30.815 6.697 -53.828 1.00 82.69 805 SER A CA 1
ATOM 5882 C C . SER A 1 805 ? 29.420 6.075 -53.755 1.00 82.69 805 SER A C 1
ATOM 5884 O O . SER A 1 805 ? 28.545 6.565 -53.040 1.00 82.69 805 SER A O 1
ATOM 5886 N N . ASN A 1 806 ? 29.239 4.966 -54.479 1.00 82.12 806 ASN A N 1
ATOM 5887 C CA . ASN A 1 806 ? 28.006 4.168 -54.492 1.00 82.12 806 ASN A CA 1
ATOM 5888 C C . ASN A 1 806 ? 27.784 3.361 -53.196 1.00 82.12 806 ASN A C 1
ATOM 5890 O O . ASN A 1 806 ? 26.794 2.637 -53.097 1.00 82.12 806 ASN A O 1
ATOM 5894 N N . TYR A 1 807 ? 28.695 3.449 -52.221 1.00 88.44 807 TYR A N 1
ATOM 5895 C CA . TYR A 1 807 ? 28.518 2.833 -50.910 1.00 88.44 807 TYR A CA 1
ATOM 5896 C C . TYR A 1 807 ? 27.530 3.673 -50.099 1.00 88.44 807 TYR A C 1
ATOM 5898 O O . TYR A 1 807 ? 27.794 4.849 -49.828 1.00 88.44 807 TYR A O 1
ATOM 5906 N N . ALA A 1 808 ? 26.392 3.095 -49.710 1.00 90.12 808 ALA A N 1
ATOM 5907 C CA . ALA A 1 808 ? 25.499 3.713 -48.735 1.00 90.12 808 ALA A CA 1
ATOM 5908 C C . ALA A 1 808 ? 26.234 3.892 -47.396 1.00 90.12 808 ALA A C 1
ATOM 5910 O O . ALA A 1 808 ? 27.089 3.088 -47.028 1.00 90.12 808 ALA A O 1
ATOM 5911 N N . MET A 1 809 ? 25.950 5.000 -46.717 1.00 91.81 809 MET A N 1
ATOM 5912 C CA . MET A 1 809 ? 26.608 5.427 -45.480 1.00 91.81 809 MET A CA 1
ATOM 5913 C C . MET A 1 809 ? 25.769 6.568 -44.887 1.00 91.81 809 MET A C 1
ATOM 5915 O O . MET A 1 809 ? 25.408 7.469 -45.661 1.00 91.81 809 MET A O 1
ATOM 5919 N N . PRO A 1 810 ? 25.507 6.611 -43.567 1.00 93.88 810 PRO A N 1
ATOM 5920 C CA . PRO A 1 810 ? 24.724 7.682 -42.959 1.00 93.88 810 PRO A CA 1
ATOM 5921 C C . PRO A 1 810 ? 25.369 9.053 -43.195 1.00 93.88 810 PRO A C 1
ATOM 5923 O O . PRO A 1 810 ? 26.581 9.204 -43.043 1.00 93.88 810 PRO A O 1
ATOM 5926 N N . THR A 1 811 ? 24.574 10.081 -43.512 1.00 90.44 811 THR A N 1
ATOM 5927 C CA . THR A 1 811 ? 25.090 11.408 -43.911 1.00 90.44 811 THR A CA 1
ATOM 5928 C C . THR A 1 811 ? 26.102 11.978 -42.916 1.00 90.44 811 THR A C 1
ATOM 5930 O O . THR A 1 811 ? 27.181 12.398 -43.316 1.00 90.44 811 THR A O 1
ATOM 5933 N N . HIS A 1 812 ? 25.807 11.919 -41.615 1.00 94.19 812 HIS A N 1
ATOM 5934 C CA . HIS A 1 812 ? 26.707 12.422 -40.573 1.00 94.19 812 HIS A CA 1
ATOM 5935 C C . HIS A 1 812 ? 28.038 11.647 -40.491 1.00 94.19 812 HIS A C 1
ATOM 5937 O O . HIS A 1 812 ? 29.069 12.240 -40.196 1.00 94.19 812 HIS A O 1
ATOM 5943 N N . VAL A 1 813 ? 28.040 10.340 -40.788 1.00 96.31 813 VAL A N 1
ATOM 5944 C CA . VAL A 1 813 ? 29.263 9.521 -40.881 1.00 96.31 813 VAL A CA 1
ATOM 5945 C C . VAL A 1 813 ? 30.076 9.932 -42.107 1.00 96.31 813 VAL A C 1
ATOM 5947 O O . VAL A 1 813 ? 31.299 10.017 -42.027 1.00 96.31 813 VAL A O 1
ATOM 5950 N N . ARG A 1 814 ? 29.405 10.243 -43.226 1.00 95.00 814 ARG A N 1
ATOM 5951 C CA . ARG A 1 814 ? 30.063 10.693 -44.456 1.00 95.00 814 ARG A CA 1
ATOM 5952 C C . ARG A 1 814 ? 30.723 12.059 -44.291 1.00 95.00 814 ARG A C 1
ATOM 5954 O O . ARG A 1 814 ? 31.869 12.204 -44.703 1.00 95.00 814 ARG A O 1
ATOM 5961 N N . GLU A 1 815 ? 30.048 13.030 -43.677 1.00 95.19 815 GLU A N 1
ATOM 5962 C CA . GLU A 1 815 ? 30.633 14.357 -43.434 1.00 95.19 815 GLU A CA 1
ATOM 5963 C C . GLU A 1 815 ? 31.811 14.281 -42.447 1.00 95.19 815 GLU A C 1
ATOM 5965 O O . GLU A 1 815 ? 32.920 14.645 -42.825 1.00 95.19 815 GLU A O 1
ATOM 5970 N N . LEU A 1 816 ? 31.649 13.650 -41.273 1.00 97.56 816 LEU A N 1
ATOM 5971 C CA . LEU A 1 816 ? 32.764 13.438 -40.331 1.00 97.56 816 LEU A CA 1
ATOM 5972 C C . LEU A 1 816 ? 33.932 12.654 -40.964 1.00 97.56 816 LEU A C 1
ATOM 5974 O O . LEU A 1 816 ? 35.100 12.893 -40.660 1.00 97.56 816 LEU A O 1
ATOM 5978 N N . GLY A 1 817 ? 33.631 11.729 -41.880 1.00 97.19 817 GLY A N 1
ATOM 5979 C CA . GLY A 1 817 ? 34.627 11.037 -42.691 1.00 97.19 817 GLY A CA 1
ATOM 5980 C C . GLY A 1 817 ? 35.385 11.980 -43.633 1.00 97.19 817 GLY A C 1
ATOM 5981 O O . GLY A 1 817 ? 36.606 11.873 -43.736 1.00 97.19 817 GLY A O 1
ATOM 5982 N N . LYS A 1 818 ? 34.703 12.938 -44.281 1.00 96.75 818 LYS A N 1
ATOM 5983 C CA . LYS A 1 818 ? 35.355 13.998 -45.072 1.00 96.75 818 LYS A CA 1
ATOM 5984 C C . LYS A 1 818 ? 36.264 14.858 -44.208 1.00 96.75 818 LYS A C 1
ATOM 5986 O O . LYS A 1 818 ? 37.342 15.195 -44.690 1.00 96.75 818 LYS A O 1
ATOM 5991 N N . ASP A 1 819 ? 35.870 15.182 -42.981 1.00 97.06 819 ASP A N 1
ATOM 5992 C CA . ASP A 1 819 ? 36.669 16.025 -42.088 1.00 97.06 819 ASP A CA 1
ATOM 5993 C C . ASP A 1 819 ? 37.959 15.348 -41.615 1.00 97.06 819 ASP A C 1
ATOM 5995 O O . ASP A 1 819 ? 38.977 16.020 -41.456 1.00 97.06 819 ASP A O 1
ATOM 5999 N N . VAL A 1 820 ? 37.975 14.016 -41.483 1.00 97.88 820 VAL A N 1
ATOM 6000 C CA . VAL A 1 820 ? 39.215 13.256 -41.245 1.00 97.88 820 VAL A CA 1
ATOM 6001 C C . VAL A 1 820 ? 40.151 13.299 -42.461 1.00 97.88 820 VAL A C 1
ATOM 6003 O O . VAL A 1 820 ? 41.362 13.434 -42.292 1.00 97.88 820 VAL A O 1
ATOM 6006 N N . VAL A 1 821 ? 39.623 13.147 -43.684 1.00 97.50 821 VAL A N 1
ATOM 6007 C CA . VAL A 1 821 ? 40.450 12.803 -44.863 1.00 97.50 821 VAL A CA 1
ATOM 6008 C C . VAL A 1 821 ? 40.721 13.960 -45.821 1.00 97.50 821 VAL A C 1
ATOM 6010 O O . VAL A 1 821 ? 41.633 13.867 -46.644 1.00 97.50 821 VAL A O 1
ATOM 6013 N N . ASN A 1 822 ? 39.949 15.041 -45.762 1.00 96.56 822 ASN A N 1
ATOM 6014 C CA . ASN A 1 822 ? 40.139 16.247 -46.569 1.00 96.56 822 ASN A CA 1
ATOM 6015 C C . ASN A 1 822 ? 40.774 17.372 -45.739 1.00 96.56 822 ASN A C 1
ATOM 6017 O O . ASN A 1 822 ? 41.070 17.217 -44.555 1.00 96.56 822 ASN A O 1
ATOM 6021 N N . SER A 1 823 ? 41.006 18.518 -46.377 1.00 96.00 823 SER A N 1
ATOM 6022 C CA . SER A 1 823 ? 41.510 19.699 -45.681 1.00 96.00 823 SER A CA 1
ATOM 6023 C C . SER A 1 823 ? 40.393 20.404 -44.904 1.00 96.00 823 SER A C 1
ATOM 6025 O O . SER A 1 823 ? 39.571 21.081 -45.517 1.00 96.00 823 SER A O 1
ATOM 6027 N N . ASN A 1 824 ? 40.397 20.301 -43.573 1.00 96.00 824 ASN A N 1
ATOM 6028 C CA . ASN A 1 824 ? 39.539 21.065 -42.662 1.00 96.00 824 ASN A CA 1
ATOM 6029 C C . ASN A 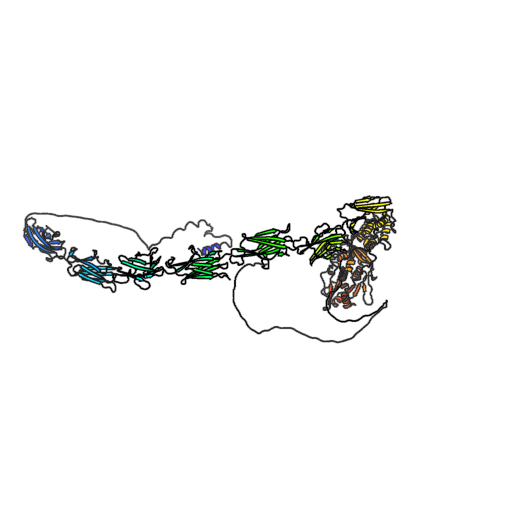1 824 ? 40.429 21.975 -41.776 1.00 96.00 824 ASN A C 1
ATOM 6031 O O . ASN A 1 824 ? 41.441 21.497 -41.252 1.00 96.00 824 ASN A O 1
ATOM 6035 N N . PRO A 1 825 ? 40.116 23.275 -41.585 1.00 95.31 825 PRO A N 1
ATOM 6036 C CA . PRO A 1 825 ? 40.911 24.172 -40.736 1.00 95.31 825 PRO A CA 1
ATOM 6037 C C . PRO A 1 825 ? 41.144 23.659 -39.306 1.00 95.31 825 PRO A C 1
ATOM 6039 O O . PRO A 1 825 ? 42.225 23.872 -38.752 1.00 95.31 825 PRO A O 1
ATOM 6042 N N . ALA A 1 826 ? 40.193 22.908 -38.743 1.00 96.19 826 ALA A N 1
ATOM 6043 C CA . ALA A 1 826 ? 40.302 22.348 -37.401 1.00 96.19 826 ALA A CA 1
ATOM 6044 C C . ALA A 1 826 ? 41.384 21.259 -37.288 1.00 96.19 826 ALA A C 1
ATOM 6046 O O . ALA A 1 826 ? 41.981 21.099 -36.226 1.00 96.19 826 ALA A O 1
ATOM 6047 N N . ASN A 1 827 ? 41.709 20.542 -38.368 1.00 97.62 827 ASN A N 1
ATOM 6048 C CA . ASN A 1 827 ? 42.743 19.495 -38.354 1.00 97.62 827 ASN A CA 1
ATOM 6049 C C . ASN A 1 827 ? 44.154 20.044 -38.106 1.00 97.62 827 ASN A C 1
ATOM 6051 O O . ASN A 1 827 ? 45.058 19.289 -37.761 1.00 97.62 827 ASN A O 1
ATOM 6055 N N . LEU A 1 828 ? 44.365 21.358 -38.253 1.00 96.25 828 LEU A N 1
ATOM 6056 C CA . LEU A 1 828 ? 45.635 22.007 -37.919 1.00 96.25 828 LEU A CA 1
ATOM 6057 C C . LEU A 1 828 ? 45.966 21.926 -36.418 1.00 96.25 828 LEU A C 1
ATOM 6059 O O . LEU A 1 828 ? 47.106 22.200 -36.035 1.00 96.25 828 LEU A O 1
ATOM 6063 N N . ARG A 1 829 ? 45.001 21.552 -35.564 1.00 93.62 829 ARG A N 1
ATOM 6064 C CA . ARG A 1 829 ? 45.194 21.368 -34.122 1.00 93.62 829 ARG A CA 1
ATOM 6065 C C . ARG A 1 829 ? 44.540 20.093 -33.602 1.00 93.62 829 ARG A C 1
ATOM 6067 O O . ARG A 1 829 ? 43.504 19.657 -34.097 1.00 93.62 829 ARG A O 1
ATOM 6074 N N . TYR A 1 830 ? 45.141 19.541 -32.553 1.00 94.69 830 TYR A N 1
ATOM 6075 C CA . TYR A 1 830 ? 44.528 18.523 -31.704 1.00 94.69 830 TYR A CA 1
ATOM 6076 C C . TYR A 1 830 ? 44.906 18.781 -30.245 1.00 94.69 830 TYR A C 1
ATOM 6078 O O . TYR A 1 830 ? 46.088 18.873 -29.908 1.00 94.69 830 TYR A O 1
ATOM 6086 N N . ARG A 1 831 ? 43.907 18.943 -29.371 1.00 90.94 831 ARG A N 1
ATOM 6087 C CA . ARG A 1 831 ? 44.054 19.244 -27.934 1.00 90.94 831 ARG A CA 1
ATOM 6088 C C . ARG A 1 831 ? 44.941 20.467 -27.667 1.00 90.94 831 ARG A C 1
ATOM 6090 O O . ARG A 1 831 ? 45.778 20.477 -26.765 1.00 90.94 831 ARG A O 1
ATOM 6097 N N . GLY A 1 832 ? 44.780 21.493 -28.504 1.00 85.19 832 GLY A N 1
ATOM 6098 C CA . GLY A 1 832 ? 45.562 22.734 -28.476 1.00 85.19 832 GLY A CA 1
ATOM 6099 C C . GLY A 1 832 ? 47.011 22.618 -28.975 1.00 85.19 832 GLY A C 1
ATOM 6100 O O . GLY A 1 832 ? 47.685 23.640 -29.068 1.00 85.19 832 GLY A O 1
ATOM 6101 N N . GLN A 1 833 ? 47.493 21.420 -29.318 1.00 89.00 833 GLN A N 1
ATOM 6102 C CA . GLN A 1 833 ? 48.801 21.217 -29.949 1.00 89.00 833 GLN A CA 1
ATOM 6103 C C . GLN A 1 833 ? 48.698 21.337 -31.471 1.00 89.00 833 GLN A C 1
ATOM 6105 O O . GLN A 1 833 ? 47.622 21.149 -32.040 1.00 89.00 833 GLN A O 1
ATOM 6110 N N . SER A 1 834 ? 49.820 21.622 -32.138 1.00 92.88 834 SER A N 1
ATOM 6111 C CA . SER A 1 834 ? 49.888 21.590 -33.603 1.00 92.88 834 SER A CA 1
ATOM 6112 C C . SER A 1 834 ? 49.677 20.165 -34.114 1.00 92.88 834 SER A C 1
ATOM 6114 O O . SER A 1 834 ? 50.337 19.236 -33.654 1.00 92.88 834 SER A O 1
ATOM 6116 N N . ALA A 1 835 ? 48.785 20.017 -35.087 1.00 93.69 835 ALA A N 1
ATOM 6117 C CA . ALA A 1 835 ? 48.545 18.784 -35.828 1.00 93.69 835 ALA A CA 1
ATOM 6118 C C . ALA A 1 835 ? 48.707 19.076 -37.334 1.00 93.69 835 ALA A C 1
ATOM 6120 O O . ALA A 1 835 ? 49.612 19.820 -37.718 1.00 93.69 835 ALA A O 1
ATOM 6121 N N . GLY A 1 836 ? 47.860 18.508 -38.191 1.00 94.81 836 GLY A N 1
ATOM 6122 C CA . GLY A 1 836 ? 47.893 18.734 -39.632 1.00 94.81 836 GLY A CA 1
ATOM 6123 C C . GLY A 1 836 ? 46.716 18.081 -40.353 1.00 94.81 836 GLY A C 1
ATOM 6124 O O . GLY A 1 836 ? 46.060 17.186 -39.829 1.00 94.81 836 GLY A O 1
ATOM 6125 N N . ASN A 1 837 ? 46.463 18.525 -41.583 1.00 97.62 837 ASN A N 1
ATOM 6126 C CA . ASN A 1 837 ? 45.515 17.861 -42.477 1.00 97.62 837 ASN A CA 1
ATOM 6127 C C . ASN A 1 837 ? 46.074 16.530 -42.984 1.00 97.62 837 ASN A C 1
ATOM 6129 O O . ASN A 1 837 ? 47.280 16.417 -43.207 1.00 97.62 837 ASN A O 1
ATOM 6133 N N . LEU A 1 838 ? 45.197 15.552 -43.225 1.00 97.12 838 LEU A N 1
ATOM 6134 C CA . LEU A 1 838 ? 45.612 14.246 -43.726 1.00 97.12 838 LEU A CA 1
ATOM 6135 C C . LEU A 1 838 ? 46.149 14.354 -45.165 1.00 97.12 838 LEU A C 1
ATOM 6137 O O . LEU A 1 838 ? 45.436 14.712 -46.109 1.00 97.12 838 LEU A O 1
ATOM 6141 N N . VAL A 1 839 ? 47.431 14.041 -45.324 1.00 96.06 839 VAL A N 1
ATOM 6142 C CA . VAL A 1 839 ? 48.175 14.027 -46.594 1.00 96.06 839 VAL A CA 1
ATOM 6143 C C . VAL A 1 839 ? 48.899 12.691 -46.771 1.00 96.06 839 VAL A C 1
ATOM 6145 O O . VAL A 1 839 ? 49.110 11.968 -45.801 1.00 96.06 839 VAL A O 1
ATOM 6148 N N . ALA A 1 840 ? 49.284 12.342 -47.998 1.00 95.12 840 ALA A N 1
ATOM 6149 C CA . ALA A 1 840 ? 50.088 11.143 -48.228 1.00 95.12 840 ALA A CA 1
ATOM 6150 C C . ALA A 1 840 ? 51.439 11.280 -47.503 1.00 95.12 840 ALA A C 1
ATOM 6152 O O . ALA A 1 840 ? 52.093 12.315 -47.636 1.00 95.12 840 ALA A O 1
ATOM 6153 N N . GLY A 1 841 ? 51.836 10.263 -46.736 1.00 94.19 841 GLY A N 1
ATOM 6154 C CA . GLY A 1 841 ? 52.972 10.343 -45.810 1.00 94.19 841 GLY A CA 1
ATOM 6155 C C . GLY A 1 841 ? 52.606 10.800 -44.389 1.00 94.19 841 GLY A C 1
ATOM 6156 O O . GLY A 1 841 ? 53.495 11.152 -43.616 1.00 94.19 841 GLY A O 1
ATOM 6157 N N . SER A 1 842 ? 51.315 10.850 -44.035 1.00 96.69 842 SER A N 1
ATOM 6158 C CA . SER A 1 842 ? 50.882 11.107 -42.651 1.00 96.69 842 SER A CA 1
ATOM 6159 C C . SER A 1 842 ? 51.068 9.862 -41.794 1.00 96.69 842 SER A C 1
ATOM 6161 O O . SER A 1 842 ? 50.711 8.770 -42.227 1.00 96.69 842 SER A O 1
ATOM 6163 N N . SER A 1 843 ? 51.533 10.013 -40.553 1.00 96.19 843 SER A N 1
ATOM 6164 C CA . SER A 1 843 ? 51.600 8.875 -39.633 1.00 96.19 843 SER A CA 1
ATOM 6165 C C . SER A 1 843 ? 50.211 8.384 -39.222 1.00 96.19 843 SER A C 1
ATOM 6167 O O . SER A 1 843 ? 49.252 9.165 -39.138 1.00 96.19 843 SER A O 1
ATOM 6169 N N . ALA A 1 844 ? 50.105 7.103 -38.871 1.00 93.44 844 ALA A N 1
ATOM 6170 C CA . ALA A 1 844 ? 48.866 6.552 -38.334 1.00 93.44 844 ALA A CA 1
ATOM 6171 C C . ALA A 1 844 ? 48.473 7.216 -37.007 1.00 93.44 844 ALA A C 1
ATOM 6173 O O . ALA A 1 844 ? 47.287 7.316 -36.694 1.00 93.44 844 ALA A O 1
ATOM 6174 N N . ALA A 1 845 ? 49.435 7.747 -36.247 1.00 94.94 845 ALA A N 1
ATOM 6175 C CA . ALA A 1 845 ? 49.163 8.578 -35.077 1.00 94.94 845 ALA A CA 1
ATOM 6176 C C . ALA A 1 845 ? 48.376 9.864 -35.420 1.00 94.94 845 ALA A C 1
ATOM 6178 O O . ALA A 1 845 ? 47.462 10.225 -34.678 1.00 94.94 845 ALA A O 1
ATOM 6179 N N . LEU A 1 846 ? 48.671 10.542 -36.541 1.00 96.31 846 LEU A N 1
ATOM 6180 C CA . LEU A 1 846 ? 47.889 11.708 -36.978 1.00 96.31 846 LEU A CA 1
ATOM 6181 C C . LEU A 1 846 ? 46.474 11.289 -37.395 1.00 96.31 846 LEU A C 1
ATOM 6183 O O . LEU A 1 846 ? 45.501 11.847 -36.895 1.00 96.31 846 LEU A O 1
ATOM 6187 N N . LEU A 1 847 ? 46.366 10.267 -38.245 1.00 97.44 847 LEU A N 1
ATOM 6188 C CA . LEU A 1 847 ? 45.094 9.690 -38.690 1.00 97.44 847 LEU A CA 1
ATOM 6189 C C . LEU A 1 847 ? 44.193 9.292 -37.508 1.00 97.44 847 LEU A C 1
ATOM 6191 O O . LEU A 1 847 ? 43.033 9.695 -37.459 1.00 97.44 847 LEU A O 1
ATOM 6195 N N . ASN A 1 848 ? 44.731 8.572 -36.519 1.00 96.56 848 ASN A N 1
ATOM 6196 C CA . ASN A 1 848 ? 43.990 8.191 -35.317 1.00 96.56 848 ASN A CA 1
ATOM 6197 C C . ASN A 1 848 ? 43.564 9.410 -34.484 1.00 96.56 848 ASN A C 1
ATOM 6199 O O . ASN A 1 848 ? 42.426 9.447 -34.032 1.00 96.56 848 ASN A O 1
ATOM 6203 N N . ASN A 1 849 ? 44.409 10.437 -34.331 1.00 97.06 849 ASN A N 1
ATOM 6204 C CA . ASN A 1 849 ? 44.018 11.672 -33.641 1.00 97.06 849 ASN A CA 1
ATOM 6205 C C . ASN A 1 849 ? 42.877 12.416 -34.363 1.00 97.06 849 ASN A C 1
ATOM 6207 O O . ASN A 1 849 ? 41.992 12.955 -33.700 1.00 97.06 849 ASN A O 1
ATOM 6211 N N . LEU A 1 850 ? 42.858 12.422 -35.702 1.00 97.81 850 LEU A N 1
ATOM 6212 C CA . LEU A 1 850 ? 41.758 13.004 -36.479 1.00 97.81 850 LEU A CA 1
ATOM 6213 C C . LEU A 1 850 ? 40.475 12.164 -36.366 1.00 97.81 850 LEU A C 1
ATOM 6215 O O . LEU A 1 850 ? 39.402 12.724 -36.151 1.00 97.81 850 LEU A O 1
ATOM 6219 N N . VAL A 1 851 ? 40.565 10.830 -36.427 1.00 97.94 851 VAL A N 1
ATOM 6220 C CA . VAL A 1 851 ? 39.422 9.936 -36.159 1.00 97.94 851 VAL A CA 1
ATOM 6221 C C . VAL A 1 851 ? 38.872 10.173 -34.749 1.00 97.94 851 VAL A C 1
ATOM 6223 O O . VAL A 1 851 ? 37.668 10.338 -34.578 1.00 97.94 851 VAL A O 1
ATOM 6226 N N . ASP A 1 852 ? 39.734 10.269 -33.740 1.00 97.50 852 ASP A N 1
ATOM 6227 C CA . ASP A 1 852 ? 39.338 10.524 -32.356 1.00 97.50 852 ASP A CA 1
ATOM 6228 C C . ASP A 1 852 ? 38.684 11.913 -32.189 1.00 97.50 852 ASP A C 1
ATOM 6230 O O . ASP A 1 852 ? 37.676 12.046 -31.487 1.00 97.50 852 ASP A O 1
ATOM 6234 N N . LYS A 1 853 ? 39.194 12.942 -32.884 1.00 97.19 853 LYS A N 1
ATOM 6235 C CA . LYS A 1 853 ? 38.592 14.285 -32.940 1.00 97.19 853 LYS A CA 1
ATOM 6236 C C . LYS A 1 853 ? 37.168 14.233 -33.501 1.00 97.19 853 LYS A C 1
ATOM 6238 O O . LYS A 1 853 ? 36.232 14.633 -32.809 1.00 97.19 853 LYS A O 1
ATOM 6243 N N . TRP A 1 854 ? 37.000 13.713 -34.715 1.00 97.75 854 TRP A N 1
ATOM 6244 C CA . TRP A 1 854 ? 35.739 13.794 -35.461 1.00 97.75 854 TRP A CA 1
ATOM 6245 C C . TRP A 1 854 ? 34.706 12.742 -35.058 1.00 97.75 854 TRP A C 1
ATOM 6247 O O . TRP A 1 854 ? 33.519 13.056 -34.979 1.00 97.75 854 TRP A O 1
ATOM 6257 N N . PHE A 1 855 ? 35.130 11.519 -34.736 1.00 97.88 855 PHE A N 1
ATOM 6258 C CA . PHE A 1 855 ? 34.232 10.415 -34.383 1.00 97.88 855 PHE A CA 1
ATOM 6259 C C . PHE A 1 855 ? 34.100 10.146 -32.880 1.00 97.88 855 PHE A C 1
ATOM 6261 O O . PHE A 1 855 ? 33.116 9.516 -32.498 1.00 97.88 855 PHE A O 1
ATOM 6268 N N . LEU A 1 856 ? 35.013 10.624 -32.024 1.00 96.81 856 LEU A N 1
ATOM 6269 C CA . LEU A 1 856 ? 34.955 10.391 -30.566 1.00 96.81 856 LEU A CA 1
ATOM 6270 C C . LEU A 1 856 ? 34.941 11.689 -29.722 1.00 96.81 856 LEU A C 1
ATOM 6272 O O . LEU A 1 856 ? 34.842 11.643 -28.489 1.00 96.81 856 LEU A O 1
ATOM 6276 N N . GLY A 1 857 ? 35.016 12.863 -30.361 1.00 96.44 857 GLY A N 1
ATOM 6277 C CA . GLY A 1 857 ? 34.935 14.174 -29.707 1.00 96.44 857 GLY A CA 1
ATOM 6278 C C . GLY A 1 857 ? 36.037 14.434 -28.677 1.00 96.44 857 GLY A C 1
ATOM 6279 O O . GLY A 1 857 ? 35.820 15.154 -27.699 1.00 96.44 857 GLY A O 1
ATOM 6280 N N . THR A 1 858 ? 37.196 13.792 -28.832 1.00 96.12 858 THR A N 1
ATOM 6281 C CA . THR A 1 858 ? 38.298 13.773 -27.850 1.00 96.12 858 THR A CA 1
ATOM 6282 C C . THR A 1 858 ? 39.124 15.058 -27.798 1.00 96.12 858 THR A C 1
ATOM 6284 O O . THR A 1 858 ? 39.941 15.220 -26.881 1.00 96.12 858 THR A O 1
ATOM 6287 N N . ASP A 1 859 ? 38.932 15.944 -28.775 1.00 96.25 859 ASP A N 1
ATOM 6288 C CA . ASP A 1 859 ? 39.569 17.252 -28.872 1.00 96.25 859 ASP A CA 1
ATOM 6289 C C . ASP A 1 859 ? 38.766 18.302 -28.095 1.00 96.25 859 ASP A C 1
ATOM 6291 O O . ASP A 1 859 ? 37.985 19.082 -28.643 1.00 96.25 859 ASP A O 1
ATOM 6295 N N . LEU A 1 860 ? 38.897 18.240 -26.772 1.00 96.69 860 LEU A N 1
ATOM 6296 C CA . LEU A 1 860 ? 38.125 19.061 -25.848 1.00 96.69 860 LEU A CA 1
ATOM 6297 C C . LEU A 1 860 ? 38.527 20.546 -25.956 1.00 96.69 860 LEU A C 1
ATOM 6299 O O . LEU A 1 860 ? 39.728 20.828 -25.942 1.00 96.69 860 LEU A O 1
ATOM 6303 N N . PRO A 1 861 ? 37.565 21.495 -25.966 1.00 96.31 861 PRO A N 1
ATOM 6304 C CA . PRO A 1 861 ? 37.866 22.923 -25.973 1.00 96.31 861 PRO A CA 1
ATOM 6305 C C . PRO A 1 861 ? 38.848 23.324 -24.876 1.00 96.31 861 PRO A C 1
ATOM 6307 O O . PRO A 1 861 ? 38.685 22.953 -23.711 1.00 96.31 861 PRO A O 1
ATOM 6310 N N . SER A 1 862 ? 39.864 24.105 -25.229 1.00 93.38 862 SER A N 1
ATOM 6311 C CA . SER A 1 862 ? 40.857 24.562 -24.256 1.00 93.38 862 SER A CA 1
ATOM 6312 C C . SER A 1 862 ? 40.222 25.458 -23.180 1.00 93.38 862 SER A C 1
ATOM 6314 O O . SER A 1 862 ? 39.324 26.257 -23.453 1.00 93.38 862 SER A O 1
ATOM 6316 N N . LEU A 1 863 ? 40.671 25.286 -21.931 1.00 91.56 863 LEU A N 1
ATOM 6317 C CA . LEU A 1 863 ? 40.179 26.019 -20.762 1.00 91.56 863 LEU A CA 1
ATOM 6318 C C . LEU A 1 863 ? 41.182 27.113 -20.391 1.00 91.56 863 LEU A C 1
ATOM 6320 O O . LEU A 1 863 ? 42.343 26.823 -20.115 1.00 91.56 863 LEU A O 1
ATOM 6324 N N . THR A 1 864 ? 40.738 28.369 -20.353 1.00 79.50 864 THR A N 1
ATOM 6325 C CA . THR A 1 864 ? 41.607 29.526 -20.063 1.00 79.50 864 THR A CA 1
ATOM 6326 C C . THR A 1 864 ? 41.785 29.827 -18.574 1.00 79.50 864 THR A C 1
ATOM 6328 O O . THR A 1 864 ? 42.567 30.710 -18.227 1.00 79.50 864 THR A O 1
ATOM 6331 N N . SER A 1 865 ? 41.080 29.123 -17.679 1.00 84.88 865 SER A N 1
ATOM 6332 C CA . SER A 1 865 ? 41.167 29.337 -16.231 1.00 84.88 865 SER A CA 1
ATOM 6333 C C . SER A 1 865 ? 41.557 28.063 -15.489 1.00 84.88 865 SER A C 1
ATOM 6335 O O . SER A 1 865 ? 40.931 27.017 -15.650 1.00 84.88 865 SER A O 1
ATOM 6337 N N . SER A 1 866 ? 42.567 28.171 -14.625 1.00 85.19 866 SER A N 1
ATOM 6338 C CA . SER A 1 866 ? 43.130 27.069 -13.833 1.00 85.19 866 SER A CA 1
ATOM 6339 C C . SER A 1 866 ? 42.221 26.562 -12.705 1.00 85.19 866 SER A C 1
ATOM 6341 O O . SER A 1 866 ? 42.563 25.588 -12.039 1.00 85.19 866 SER A O 1
ATOM 6343 N N . ASN A 1 867 ? 41.064 27.197 -12.482 1.00 90.00 867 ASN A N 1
ATOM 6344 C CA . ASN A 1 867 ? 40.043 26.727 -11.541 1.00 90.00 867 ASN A CA 1
ATOM 6345 C C . ASN A 1 867 ? 39.009 25.770 -12.172 1.00 90.00 867 ASN A C 1
ATOM 6347 O O . ASN A 1 867 ? 38.125 25.291 -11.453 1.00 90.00 867 ASN A O 1
ATOM 6351 N N . LEU A 1 868 ? 39.115 25.510 -13.483 1.00 93.38 868 LEU A N 1
ATOM 6352 C CA . LEU A 1 868 ? 38.266 24.584 -14.225 1.00 93.38 868 LEU A CA 1
ATOM 6353 C C . LEU A 1 868 ? 39.019 23.304 -14.590 1.00 93.38 868 LEU A C 1
ATOM 6355 O O . LEU A 1 868 ? 40.187 23.336 -14.972 1.00 93.38 868 LEU A O 1
ATOM 6359 N N . SER A 1 869 ? 38.314 22.179 -14.555 1.00 95.00 869 SER A N 1
ATOM 6360 C CA . SER A 1 869 ? 38.789 20.905 -15.094 1.00 95.00 869 SER A CA 1
ATOM 6361 C C . SER A 1 869 ? 37.668 20.152 -15.805 1.00 95.00 869 SER A C 1
ATOM 6363 O O . SER A 1 869 ? 36.483 20.312 -15.495 1.00 95.00 869 SER A O 1
ATOM 6365 N N . TYR A 1 870 ? 38.040 19.328 -16.784 1.00 96.50 870 TYR A N 1
ATOM 6366 C CA . TYR A 1 870 ? 37.098 18.442 -17.458 1.00 96.50 870 TYR A CA 1
ATOM 6367 C C . TYR A 1 870 ? 36.703 17.265 -16.572 1.00 96.50 870 TYR A C 1
ATOM 6369 O O . TYR A 1 870 ? 37.553 16.618 -15.958 1.00 96.50 870 TYR A O 1
ATOM 6377 N N . ARG A 1 871 ? 35.404 16.967 -16.555 1.00 96.12 871 ARG A N 1
ATOM 6378 C CA . ARG A 1 871 ? 34.837 15.799 -15.886 1.00 96.12 871 ARG A CA 1
ATOM 6379 C C . ARG A 1 871 ? 33.764 15.165 -16.763 1.00 96.12 871 ARG A C 1
ATOM 6381 O O . ARG A 1 871 ? 32.926 15.871 -17.319 1.00 96.12 871 ARG A O 1
ATOM 6388 N N . ALA A 1 872 ? 33.750 13.835 -16.834 1.00 96.00 872 ALA A N 1
ATOM 6389 C CA . ALA A 1 872 ? 32.665 13.097 -17.469 1.00 96.00 872 ALA A CA 1
ATOM 6390 C C . ALA A 1 872 ? 31.357 13.352 -16.708 1.00 96.00 872 ALA A C 1
ATOM 6392 O O . ALA A 1 872 ? 31.258 13.050 -15.514 1.00 96.00 872 ALA A O 1
ATOM 6393 N N . ALA A 1 873 ? 30.370 13.921 -17.394 1.00 95.75 873 ALA A N 1
ATOM 6394 C CA . ALA A 1 873 ? 29.032 14.090 -16.862 1.00 95.75 873 ALA A CA 1
ATOM 6395 C C . ALA A 1 873 ? 28.234 12.780 -16.974 1.00 95.75 873 ALA A C 1
ATOM 6397 O O . ALA A 1 873 ? 28.298 12.094 -17.993 1.00 95.75 873 ALA A O 1
ATOM 6398 N N . THR A 1 874 ? 27.467 12.448 -15.935 1.00 94.69 874 THR A N 1
ATOM 6399 C CA . THR A 1 874 ? 26.576 11.269 -15.892 1.00 94.69 874 THR A CA 1
ATOM 6400 C C . THR A 1 874 ? 25.106 11.625 -16.124 1.00 94.69 874 THR A C 1
ATOM 6402 O O . THR A 1 874 ? 24.238 10.759 -16.027 1.00 94.69 874 THR A O 1
ATOM 6405 N N . GLY A 1 875 ? 24.833 12.903 -16.406 1.00 91.31 875 GLY A N 1
ATOM 6406 C CA . GLY A 1 875 ? 23.523 13.430 -16.778 1.00 91.31 875 GLY A CA 1
ATOM 6407 C C . GLY A 1 875 ? 22.958 12.819 -18.061 1.00 91.31 875 GLY A C 1
ATOM 6408 O O . GLY A 1 875 ? 23.649 12.135 -18.815 1.00 91.31 875 GLY A O 1
ATOM 6409 N N . THR A 1 876 ? 21.685 13.093 -18.323 1.00 92.12 876 THR A N 1
ATOM 6410 C CA . THR A 1 876 ? 21.001 12.660 -19.549 1.00 92.12 876 THR A CA 1
ATOM 6411 C C . THR A 1 876 ? 21.021 13.777 -20.588 1.00 92.12 876 THR A C 1
ATOM 6413 O O . THR A 1 876 ? 20.915 14.953 -20.240 1.00 92.12 876 THR A O 1
ATOM 6416 N N . LEU A 1 877 ? 21.131 13.427 -21.876 1.00 93.56 877 LEU A N 1
ATOM 6417 C CA . LEU A 1 877 ? 21.058 14.406 -22.969 1.00 93.56 877 LEU A CA 1
ATOM 6418 C C . LEU A 1 877 ? 19.767 15.237 -22.856 1.00 93.56 877 LEU A C 1
ATOM 6420 O O . LEU A 1 877 ? 19.817 16.461 -22.729 1.00 93.56 877 LEU A O 1
ATOM 6424 N N . PHE A 1 878 ? 18.629 14.544 -22.777 1.00 94.31 878 PHE A N 1
ATOM 6425 C CA . PHE A 1 878 ? 17.303 15.116 -22.574 1.00 94.31 878 PHE A CA 1
ATOM 6426 C C . PHE A 1 878 ? 16.615 14.437 -21.377 1.00 94.31 878 PHE A C 1
ATOM 6428 O O . PHE A 1 878 ? 16.134 13.312 -21.498 1.00 94.31 878 PHE A O 1
ATOM 6435 N N . ALA A 1 879 ? 16.546 15.110 -20.223 1.00 85.50 879 ALA A N 1
ATOM 6436 C CA . ALA A 1 879 ? 15.789 14.617 -19.062 1.00 85.50 879 ALA A CA 1
ATOM 6437 C C . ALA A 1 879 ? 14.262 14.785 -19.235 1.00 85.50 879 ALA A C 1
ATOM 6439 O O . ALA A 1 879 ? 13.466 14.093 -18.603 1.00 85.50 879 ALA A O 1
ATOM 6440 N N . SER A 1 880 ? 13.857 15.720 -20.097 1.00 89.19 880 SER A N 1
ATOM 6441 C CA . SER A 1 880 ? 12.477 15.978 -20.516 1.00 89.19 880 SER A CA 1
ATOM 6442 C C . SER A 1 880 ? 12.479 16.490 -21.969 1.00 89.19 880 SER A C 1
ATOM 6444 O O . SER A 1 880 ? 13.458 16.283 -22.686 1.00 89.19 880 SER A O 1
ATOM 6446 N N . ALA A 1 881 ? 11.409 17.125 -22.456 1.00 89.75 881 ALA A N 1
ATOM 6447 C CA . ALA A 1 881 ? 11.511 17.870 -23.714 1.00 89.75 881 ALA A CA 1
ATOM 6448 C C . ALA A 1 881 ? 12.441 19.085 -23.532 1.00 89.75 881 ALA A C 1
ATOM 6450 O O . ALA A 1 881 ? 12.342 19.718 -22.482 1.00 89.75 881 ALA A O 1
ATOM 6451 N N . PRO A 1 882 ? 13.304 19.428 -24.514 1.00 94.75 882 PRO A N 1
ATOM 6452 C CA . PRO A 1 882 ? 14.067 20.675 -24.488 1.00 94.75 882 PRO A CA 1
ATOM 6453 C C . PRO A 1 882 ? 13.173 21.862 -24.136 1.00 94.75 882 PRO A C 1
ATOM 6455 O O . PRO A 1 882 ? 12.184 22.115 -24.824 1.00 94.75 882 PRO A O 1
ATOM 6458 N N . ALA A 1 883 ? 13.505 22.566 -23.057 1.00 93.56 883 ALA A N 1
ATOM 6459 C CA . ALA A 1 883 ? 12.660 23.613 -22.504 1.00 93.56 883 ALA A CA 1
ATOM 6460 C C . ALA A 1 883 ? 13.451 24.898 -22.248 1.00 93.56 883 ALA A C 1
ATOM 6462 O O . ALA A 1 883 ? 14.645 24.871 -21.950 1.00 93.56 883 ALA A O 1
ATOM 6463 N N . LEU A 1 884 ? 12.758 26.039 -22.274 1.00 94.62 884 LEU A N 1
ATOM 6464 C CA . LEU A 1 884 ? 13.329 27.341 -21.913 1.00 94.62 884 LEU A CA 1
ATOM 6465 C C . LEU A 1 884 ? 14.017 27.306 -20.534 1.00 94.62 884 LEU A C 1
ATOM 6467 O O . LEU A 1 884 ? 15.051 27.930 -20.323 1.00 94.62 884 LEU A O 1
ATOM 6471 N N . GLN A 1 885 ? 13.440 26.556 -19.594 1.00 93.94 885 GLN A N 1
ATOM 6472 C CA . GLN A 1 885 ? 13.872 26.461 -18.200 1.00 93.94 885 GLN A CA 1
ATOM 6473 C C . GLN A 1 885 ? 15.166 25.647 -18.002 1.00 93.94 885 GLN A C 1
ATOM 6475 O O . GLN A 1 885 ? 15.772 25.744 -16.929 1.00 93.94 885 GLN A O 1
ATOM 6480 N N . ASP A 1 886 ? 15.615 24.895 -19.017 1.00 94.75 886 ASP A N 1
ATOM 6481 C CA . ASP A 1 886 ? 16.940 24.257 -19.023 1.00 94.75 886 ASP A CA 1
ATOM 6482 C C . ASP A 1 886 ? 18.068 25.308 -19.100 1.00 94.75 886 ASP A C 1
ATOM 6484 O O . ASP A 1 886 ? 19.181 25.058 -18.632 1.00 94.75 886 ASP A O 1
ATOM 6488 N N . ALA A 1 887 ? 17.792 26.497 -19.657 1.00 95.75 887 ALA A N 1
ATOM 6489 C CA . ALA A 1 887 ? 18.778 27.558 -19.844 1.00 95.75 887 ALA A CA 1
ATOM 6490 C C . ALA A 1 887 ? 19.329 28.070 -18.504 1.00 95.75 887 ALA A C 1
ATOM 6492 O O . ALA A 1 887 ? 18.620 28.668 -17.689 1.00 95.75 887 ALA A O 1
ATOM 6493 N N . LYS A 1 888 ? 20.622 27.809 -18.292 1.00 95.38 888 LYS A N 1
ATOM 6494 C CA . LYS A 1 888 ? 21.424 28.226 -17.134 1.00 95.38 888 LYS A CA 1
ATOM 6495 C C . LYS A 1 888 ? 22.830 28.582 -17.601 1.00 95.38 888 LYS A C 1
ATOM 6497 O O . LYS A 1 888 ? 23.765 27.815 -17.372 1.00 95.38 888 LYS A O 1
ATOM 6502 N N . GLN A 1 889 ? 22.940 29.697 -18.319 1.00 94.56 889 GLN A N 1
ATOM 6503 C CA . GLN A 1 889 ? 24.194 30.221 -18.863 1.00 94.56 889 GLN A CA 1
ATOM 6504 C C . GLN A 1 889 ? 25.300 30.324 -17.800 1.00 94.56 889 GLN A C 1
ATOM 6506 O O . GLN A 1 889 ? 25.050 30.566 -16.614 1.00 94.56 889 GLN A O 1
ATOM 6511 N N . GLY A 1 890 ? 26.536 30.146 -18.268 1.00 90.12 890 GLY A N 1
ATOM 6512 C CA . GLY A 1 890 ? 27.753 30.292 -17.483 1.00 90.12 890 GLY A CA 1
ATOM 6513 C C . GLY A 1 890 ? 28.059 31.724 -17.032 1.00 90.12 890 GLY A C 1
ATOM 6514 O O . GLY A 1 890 ? 27.230 32.627 -17.068 1.00 90.12 890 GLY A O 1
ATOM 6515 N N . ALA A 1 891 ? 29.325 31.950 -16.681 1.00 84.75 891 ALA A N 1
ATOM 6516 C CA . ALA A 1 891 ? 29.914 33.295 -16.662 1.00 84.75 891 ALA A CA 1
ATOM 6517 C C . ALA A 1 891 ? 30.409 33.749 -18.059 1.00 84.75 891 ALA A C 1
ATOM 6519 O O . ALA A 1 891 ? 31.187 34.692 -18.154 1.00 84.75 891 ALA A O 1
ATOM 6520 N N . LEU A 1 892 ? 30.017 33.033 -19.119 1.00 91.00 892 LEU A N 1
ATOM 6521 C CA . LEU A 1 892 ? 30.491 33.197 -20.494 1.00 91.00 892 LEU A CA 1
ATOM 6522 C C . LEU A 1 892 ? 29.657 34.258 -21.237 1.00 91.00 892 LEU A C 1
ATOM 6524 O O . LEU A 1 892 ? 28.458 34.388 -20.991 1.00 91.00 892 LEU A O 1
ATOM 6528 N N . GLY A 1 893 ? 30.273 35.015 -22.149 1.00 92.44 893 GLY A N 1
ATOM 6529 C CA . GLY A 1 893 ? 29.623 36.044 -22.976 1.00 92.44 893 GLY A CA 1
ATOM 6530 C C . GLY A 1 893 ? 28.782 35.521 -24.153 1.00 92.44 893 GLY A C 1
ATOM 6531 O O . GLY A 1 893 ? 28.604 36.228 -25.144 1.00 92.44 893 GLY A O 1
ATOM 6532 N N . ASP A 1 894 ? 28.288 34.285 -24.090 1.00 95.75 894 ASP A N 1
ATOM 6533 C CA . ASP A 1 894 ? 27.655 33.541 -25.190 1.00 95.75 894 ASP A CA 1
ATOM 6534 C C . ASP A 1 894 ? 26.114 33.625 -25.203 1.00 95.75 894 ASP A C 1
ATOM 6536 O O . ASP A 1 894 ? 25.439 32.855 -25.884 1.00 95.75 894 ASP A O 1
ATOM 6540 N N . CYS A 1 895 ? 25.536 34.582 -24.470 1.00 96.69 895 CYS A N 1
ATOM 6541 C CA . CYS A 1 895 ? 24.088 34.739 -24.267 1.00 96.69 895 CYS A CA 1
ATOM 6542 C C . CYS A 1 895 ? 23.231 34.621 -25.539 1.00 96.69 895 CYS A C 1
ATOM 6544 O O . CYS A 1 895 ? 22.134 34.065 -25.486 1.00 96.69 895 CYS A O 1
ATOM 6546 N N . TYR A 1 896 ? 23.722 35.117 -26.679 1.00 96.44 896 TYR A N 1
ATOM 6547 C CA . TYR A 1 896 ? 23.051 35.038 -27.977 1.00 96.44 896 TYR A CA 1
ATOM 6548 C C . TYR A 1 896 ? 22.831 33.588 -28.430 1.00 96.44 896 TYR A C 1
ATOM 6550 O O . TYR A 1 896 ? 21.787 33.290 -29.006 1.00 96.44 896 TYR A O 1
ATOM 6558 N N . PHE A 1 897 ? 23.763 32.676 -28.142 1.00 97.75 897 PHE A N 1
ATOM 6559 C CA . PHE A 1 897 ? 23.650 31.258 -28.467 1.00 97.75 897 PHE A CA 1
ATOM 6560 C C . PHE A 1 897 ? 22.578 30.597 -27.603 1.00 97.75 897 PHE A C 1
ATOM 6562 O O . PHE A 1 897 ? 21.591 30.077 -28.128 1.00 97.75 897 PHE A O 1
ATOM 6569 N N . ILE A 1 898 ? 22.714 30.712 -26.279 1.00 98.06 898 ILE A N 1
ATOM 6570 C CA . ILE A 1 898 ? 21.809 30.079 -25.310 1.00 98.06 898 ILE A CA 1
ATOM 6571 C C . ILE A 1 898 ? 20.382 30.628 -25.439 1.00 98.06 898 ILE A C 1
ATOM 6573 O O . ILE A 1 898 ? 19.432 29.847 -25.452 1.00 98.06 898 ILE A O 1
ATOM 6577 N N . ALA A 1 899 ? 20.205 31.945 -25.599 1.00 98.06 899 ALA A N 1
ATOM 6578 C CA . ALA A 1 899 ? 18.889 32.540 -25.829 1.00 98.06 899 ALA A CA 1
ATOM 6579 C C . ALA A 1 899 ? 18.256 32.047 -27.142 1.00 98.06 899 ALA A C 1
ATOM 6581 O O . ALA A 1 899 ? 17.063 31.748 -27.161 1.00 98.06 899 ALA A O 1
ATOM 6582 N N . SER A 1 900 ? 19.038 31.903 -28.220 1.00 97.75 900 SER A N 1
ATOM 6583 C CA . SER A 1 900 ? 18.528 31.388 -29.499 1.00 97.75 900 SER A CA 1
ATOM 6584 C C . SER A 1 900 ? 18.043 29.948 -29.353 1.00 97.75 900 SER A C 1
ATOM 6586 O O . SER A 1 900 ? 16.854 29.691 -29.548 1.00 97.75 900 SER A O 1
ATOM 6588 N N . VAL A 1 901 ? 18.905 29.022 -28.909 1.00 97.25 901 VAL A N 1
ATOM 6589 C CA . VAL A 1 901 ? 18.529 27.601 -28.785 1.00 97.25 901 VAL A CA 1
ATOM 6590 C C . VAL A 1 901 ? 17.408 27.376 -27.765 1.00 97.25 901 VAL A C 1
ATOM 6592 O O . VAL A 1 901 ? 16.538 26.543 -28.004 1.00 97.25 901 VAL A O 1
ATOM 6595 N N . ALA A 1 902 ? 17.352 28.153 -26.676 1.00 97.25 902 ALA A N 1
ATOM 6596 C CA . ALA A 1 902 ? 16.268 28.076 -25.695 1.00 97.25 902 ALA A CA 1
ATOM 6597 C C . ALA A 1 902 ? 14.940 28.653 -26.223 1.00 97.25 902 ALA A C 1
ATOM 6599 O O . ALA A 1 902 ? 13.881 28.108 -25.914 1.00 97.25 902 ALA A O 1
ATOM 6600 N N . SER A 1 903 ? 14.970 29.709 -27.047 1.00 97.56 903 SER A N 1
ATOM 6601 C CA . SER A 1 903 ? 13.764 30.256 -27.694 1.00 97.56 903 SER A CA 1
ATOM 6602 C C . SER A 1 903 ? 13.196 29.317 -28.766 1.00 97.56 903 SER A C 1
ATOM 6604 O O . SER A 1 903 ? 11.976 29.158 -28.873 1.00 97.56 903 SER A O 1
ATOM 6606 N N . ILE A 1 904 ? 14.078 28.637 -29.510 1.00 96.56 904 ILE A N 1
ATOM 6607 C CA . ILE A 1 904 ? 13.708 27.579 -30.455 1.00 96.56 904 ILE A CA 1
ATOM 6608 C C . ILE A 1 904 ? 13.114 26.401 -29.679 1.00 96.56 904 ILE A C 1
ATOM 6610 O O . ILE A 1 904 ? 11.996 26.003 -29.988 1.00 96.56 904 ILE A O 1
ATOM 6614 N N . ALA A 1 905 ? 13.780 25.917 -28.623 1.00 95.44 905 ALA A N 1
ATOM 6615 C CA . ALA A 1 905 ? 13.273 24.843 -27.763 1.00 95.44 905 ALA A CA 1
ATOM 6616 C C . ALA A 1 905 ? 11.889 25.156 -27.169 1.00 95.44 905 ALA A C 1
ATOM 6618 O O . ALA A 1 905 ? 11.007 24.305 -27.199 1.00 95.44 905 ALA A O 1
ATOM 6619 N N . GLN A 1 906 ? 11.666 26.386 -26.687 1.00 94.56 906 GLN A N 1
ATOM 6620 C CA . GLN A 1 906 ? 10.371 26.820 -26.150 1.00 94.56 906 GLN A CA 1
ATOM 6621 C C . GLN A 1 906 ? 9.227 26.675 -27.166 1.00 94.56 906 GLN A C 1
ATOM 6623 O O . GLN A 1 906 ? 8.103 26.358 -26.783 1.00 94.56 906 GLN A O 1
ATOM 6628 N N . SER A 1 907 ? 9.513 26.932 -28.443 1.00 92.38 907 SER A N 1
ATOM 6629 C CA . SER A 1 907 ? 8.502 27.031 -29.501 1.00 92.38 907 SER A CA 1
ATOM 6630 C C . SER A 1 907 ? 8.353 25.730 -30.305 1.00 92.38 907 SER A C 1
ATOM 6632 O O . SER A 1 907 ? 7.251 25.400 -30.740 1.00 92.38 907 SER A O 1
ATOM 6634 N N . ASN A 1 908 ? 9.449 24.985 -30.487 1.00 93.44 908 ASN A N 1
ATOM 6635 C CA . ASN A 1 908 ? 9.512 23.645 -31.068 1.00 93.44 908 ASN A CA 1
ATOM 6636 C C . ASN A 1 908 ? 10.688 22.845 -30.450 1.00 93.44 908 ASN A C 1
ATOM 6638 O O . ASN A 1 908 ? 11.820 22.932 -30.942 1.00 93.44 908 ASN A O 1
ATOM 6642 N N . PRO A 1 909 ? 10.443 22.015 -29.418 1.00 93.75 909 PRO A N 1
ATOM 6643 C CA . PRO A 1 909 ? 11.482 21.188 -28.802 1.00 93.75 909 PRO A CA 1
ATOM 6644 C C . PRO A 1 909 ? 12.158 20.208 -29.775 1.00 93.75 909 PRO A C 1
ATOM 6646 O O . PRO A 1 909 ? 13.330 19.869 -29.595 1.00 93.75 909 PRO A O 1
ATOM 6649 N N . ASP A 1 910 ? 11.453 19.756 -30.817 1.00 90.81 910 ASP A N 1
ATOM 6650 C CA . ASP A 1 910 ? 11.971 18.757 -31.757 1.00 90.81 910 ASP A CA 1
ATOM 6651 C C . ASP A 1 910 ? 12.989 19.338 -32.744 1.00 90.81 910 ASP A C 1
ATOM 6653 O O . ASP A 1 910 ? 13.902 18.625 -33.152 1.00 90.81 910 ASP A O 1
ATOM 6657 N N . ALA A 1 911 ? 12.931 20.640 -33.048 1.00 89.00 911 ALA A N 1
ATOM 6658 C CA . ALA A 1 911 ? 13.982 21.312 -33.821 1.00 89.00 911 ALA A CA 1
ATOM 6659 C C . ALA A 1 911 ? 15.356 21.215 -33.132 1.00 89.00 911 ALA A C 1
ATOM 6661 O O . ALA A 1 911 ? 16.377 21.058 -33.803 1.00 89.00 911 ALA A O 1
ATOM 6662 N N . VAL A 1 912 ? 15.369 21.247 -31.793 1.00 93.12 912 VAL A N 1
ATOM 6663 C CA . VAL A 1 912 ? 16.572 21.065 -30.969 1.00 93.12 912 VAL A CA 1
ATOM 6664 C C . VAL A 1 912 ? 16.931 19.588 -30.811 1.00 93.12 912 VAL A C 1
ATOM 6666 O O . VAL A 1 912 ? 18.103 19.243 -30.947 1.00 93.12 912 VAL A O 1
ATOM 6669 N N . ARG A 1 913 ? 15.959 18.684 -30.594 1.00 93.69 913 ARG A N 1
ATOM 6670 C CA . ARG A 1 913 ? 16.244 17.231 -30.576 1.00 93.69 913 ARG A CA 1
ATOM 6671 C C . ARG A 1 913 ? 16.911 16.772 -31.873 1.00 93.69 913 ARG A C 1
ATOM 6673 O O . ARG A 1 913 ? 17.928 16.091 -31.821 1.00 93.69 913 ARG A O 1
ATOM 6680 N N . ASN A 1 914 ? 16.413 17.242 -33.017 1.00 89.94 914 ASN A N 1
ATOM 6681 C CA . ASN A 1 914 ? 16.922 16.945 -34.360 1.00 89.94 914 ASN A CA 1
ATOM 6682 C C . ASN A 1 914 ? 18.248 17.667 -34.706 1.00 89.94 914 ASN A C 1
ATOM 6684 O O . ASN A 1 914 ? 18.659 17.702 -35.872 1.00 89.94 914 ASN A O 1
ATOM 6688 N N . MET A 1 915 ? 18.925 18.273 -33.725 1.00 93.44 915 MET A N 1
ATOM 6689 C CA . MET A 1 915 ? 20.352 18.600 -33.813 1.00 93.44 915 MET A CA 1
ATOM 6690 C C . MET A 1 915 ? 21.241 17.432 -33.369 1.00 93.44 915 MET A C 1
ATOM 6692 O O . MET A 1 915 ? 22.396 17.388 -33.769 1.00 93.44 915 MET A O 1
ATOM 6696 N N . PHE A 1 916 ? 20.746 16.514 -32.535 1.00 97.06 916 PHE A N 1
ATOM 6697 C CA . PHE A 1 916 ? 21.567 15.510 -31.859 1.00 97.06 916 PHE A CA 1
ATOM 6698 C C . PHE A 1 916 ? 21.352 14.101 -32.409 1.00 97.06 916 PHE A C 1
ATOM 6700 O O . PHE A 1 916 ? 20.226 13.648 -32.602 1.00 97.06 916 PHE A O 1
ATOM 6707 N N . ILE A 1 917 ? 22.459 13.381 -32.561 1.00 96.38 917 ILE A N 1
ATOM 6708 C CA . ILE A 1 917 ? 22.516 11.941 -32.798 1.00 96.38 917 ILE A CA 1
ATOM 6709 C C . ILE A 1 917 ? 23.285 11.340 -31.620 1.00 96.38 917 ILE A C 1
ATOM 6711 O O . ILE A 1 917 ? 24.462 11.646 -31.434 1.00 96.38 917 ILE A O 1
ATOM 6715 N N . ASP A 1 918 ? 22.619 10.524 -30.804 1.00 95.19 918 ASP A N 1
ATOM 6716 C CA . ASP A 1 918 ? 23.283 9.696 -29.793 1.00 95.19 918 ASP A CA 1
ATOM 6717 C C . ASP A 1 918 ? 23.934 8.504 -30.504 1.00 95.19 918 ASP A C 1
ATOM 6719 O O . ASP A 1 918 ? 23.256 7.747 -31.202 1.00 95.19 918 ASP A O 1
ATOM 6723 N N . ASN A 1 919 ? 25.253 8.368 -30.372 1.00 94.12 919 ASN A N 1
ATOM 6724 C CA . ASN A 1 919 ? 26.017 7.329 -31.060 1.00 94.12 919 ASN A CA 1
ATOM 6725 C C . ASN A 1 919 ? 26.037 5.996 -30.285 1.00 94.12 919 ASN A C 1
ATOM 6727 O O . ASN A 1 919 ? 26.602 5.017 -30.770 1.00 94.12 919 ASN A O 1
ATOM 6731 N N . GLY A 1 920 ? 25.453 5.940 -29.080 1.00 91.06 920 GLY A N 1
ATOM 6732 C CA . GLY A 1 920 ? 25.404 4.747 -28.227 1.00 91.06 920 GLY A CA 1
ATOM 6733 C C . GLY A 1 920 ? 26.719 4.399 -27.513 1.00 91.06 920 GLY A C 1
ATOM 6734 O O . GLY A 1 920 ? 26.748 3.475 -26.703 1.00 91.06 920 GLY A O 1
ATOM 6735 N N . ASP A 1 921 ? 27.795 5.146 -27.772 1.00 89.75 921 ASP A N 1
ATOM 6736 C CA . ASP A 1 921 ? 29.150 4.953 -27.231 1.00 89.75 921 ASP A CA 1
ATOM 6737 C C . ASP A 1 921 ? 29.530 5.973 -26.132 1.00 89.75 921 ASP A C 1
ATOM 6739 O O . ASP A 1 921 ? 30.663 5.990 -25.647 1.00 89.75 921 ASP A O 1
ATOM 6743 N N . GLY A 1 922 ? 28.585 6.826 -25.716 1.00 88.88 922 GLY A N 1
ATOM 6744 C CA . GLY A 1 922 ? 28.828 7.955 -24.808 1.00 88.88 922 GLY A CA 1
ATOM 6745 C C . GLY A 1 922 ? 29.252 9.249 -25.518 1.00 88.88 922 GLY A C 1
ATOM 6746 O O . GLY A 1 922 ? 29.621 10.227 -24.855 1.00 88.88 922 GLY A O 1
ATOM 6747 N N . THR A 1 923 ? 29.191 9.269 -26.851 1.00 96.56 923 THR A N 1
ATOM 6748 C CA . THR A 1 923 ? 29.370 10.457 -27.684 1.00 96.56 923 THR A CA 1
ATOM 6749 C C . THR A 1 923 ? 28.083 10.832 -28.418 1.00 96.56 923 THR A C 1
ATOM 6751 O O . THR A 1 923 ? 27.214 10.004 -28.688 1.00 96.56 923 THR A O 1
ATOM 6754 N N . PHE A 1 924 ? 27.976 12.112 -28.760 1.00 97.81 924 PHE A N 1
ATOM 6755 C CA . PHE A 1 924 ? 26.840 12.701 -29.448 1.00 97.81 924 PHE A CA 1
ATOM 6756 C C . PHE A 1 924 ? 27.355 13.460 -30.663 1.00 97.81 924 PHE A C 1
ATOM 6758 O O . PHE A 1 924 ? 28.201 14.346 -30.525 1.00 97.81 924 PHE A O 1
ATOM 6765 N N . THR A 1 925 ? 26.861 13.136 -31.852 1.00 98.00 925 THR A N 1
ATOM 6766 C CA . THR A 1 925 ? 27.123 13.945 -33.044 1.00 98.00 925 THR A CA 1
ATOM 6767 C C . THR A 1 925 ? 26.070 15.045 -33.130 1.00 98.00 925 THR A C 1
ATOM 6769 O O . THR A 1 925 ? 24.872 14.773 -33.152 1.00 98.00 925 THR A O 1
ATOM 6772 N N . VAL A 1 926 ? 26.529 16.294 -33.136 1.00 98.12 926 VAL A N 1
ATOM 6773 C CA . VAL A 1 926 ? 25.706 17.503 -33.152 1.00 98.12 926 VAL A CA 1
ATOM 6774 C C . VAL A 1 926 ? 25.783 18.131 -34.536 1.00 98.12 926 VAL A C 1
ATOM 6776 O O . VAL A 1 926 ? 26.871 18.371 -35.059 1.00 98.12 926 VAL A O 1
ATOM 6779 N N . ARG A 1 927 ? 24.616 18.383 -35.122 1.00 96.69 927 ARG A N 1
ATOM 6780 C CA . ARG A 1 927 ? 24.429 19.020 -36.420 1.00 96.69 927 ARG A CA 1
ATOM 6781 C C . ARG A 1 927 ? 24.243 20.526 -36.248 1.00 96.69 927 ARG A C 1
ATOM 6783 O O . ARG A 1 927 ? 23.290 20.966 -35.603 1.00 96.69 927 ARG A O 1
ATOM 6790 N N . PHE A 1 928 ? 25.075 21.291 -36.940 1.00 96.75 928 PHE A N 1
ATOM 6791 C CA . PHE A 1 928 ? 24.833 22.692 -37.271 1.00 96.75 928 PHE A CA 1
ATOM 6792 C C . PHE A 1 928 ? 24.604 22.832 -38.786 1.00 96.75 928 PHE A C 1
ATOM 6794 O O . PHE A 1 928 ? 24.506 21.843 -39.517 1.00 96.75 928 PHE A O 1
ATOM 6801 N N . TYR A 1 929 ? 24.474 24.061 -39.266 1.00 95.19 929 TYR A N 1
ATOM 6802 C CA . TYR A 1 929 ? 24.476 24.389 -40.683 1.00 95.19 929 TYR A CA 1
ATOM 6803 C C . TYR A 1 929 ? 25.601 25.384 -40.970 1.00 95.19 929 TYR A C 1
ATOM 6805 O O . TYR A 1 929 ? 25.645 26.469 -40.389 1.00 95.19 929 TYR A O 1
ATOM 6813 N N . ALA A 1 930 ? 26.500 25.013 -41.875 1.00 92.19 930 ALA A N 1
ATOM 6814 C CA . ALA A 1 930 ? 27.572 25.856 -42.378 1.00 92.19 930 ALA A CA 1
ATOM 6815 C C . ALA A 1 930 ? 27.095 26.736 -43.542 1.00 92.19 930 ALA A C 1
ATOM 6817 O O . ALA A 1 930 ? 26.267 26.336 -44.368 1.00 92.19 930 ALA A O 1
ATOM 6818 N N . GLY A 1 931 ? 27.666 27.934 -43.645 1.00 88.44 931 GLY A N 1
ATOM 6819 C CA . GLY A 1 931 ? 27.431 28.850 -44.756 1.00 88.44 931 GLY A CA 1
ATOM 6820 C C . GLY A 1 931 ? 28.057 30.218 -44.503 1.00 88.44 931 GLY A C 1
ATOM 6821 O O . GLY A 1 931 ? 28.283 30.609 -43.361 1.00 88.44 931 GLY A O 1
ATOM 6822 N N . ALA A 1 932 ? 28.331 30.970 -45.570 1.00 87.44 932 ALA A N 1
ATOM 6823 C CA . ALA A 1 932 ? 28.898 32.311 -45.448 1.00 87.44 932 ALA A CA 1
ATOM 6824 C C . ALA A 1 932 ? 27.897 33.260 -44.763 1.00 87.44 932 ALA A C 1
ATOM 6826 O O . ALA A 1 932 ? 26.873 33.611 -45.356 1.00 87.44 932 ALA A O 1
ATOM 6827 N N . LEU A 1 933 ? 28.192 33.682 -43.530 1.00 86.06 933 LEU A N 1
ATOM 6828 C CA . LEU A 1 933 ? 27.305 34.549 -42.751 1.00 86.06 933 LEU A CA 1
ATOM 6829 C C . LEU A 1 933 ? 27.224 35.986 -43.297 1.00 86.06 933 LEU A C 1
ATOM 6831 O O . LEU A 1 933 ? 28.147 36.507 -43.940 1.00 86.06 933 LEU A O 1
ATOM 6835 N N . GLY A 1 934 ? 26.094 36.637 -43.029 1.00 77.56 934 GLY A N 1
ATOM 6836 C CA . GLY A 1 934 ? 25.811 38.027 -43.366 1.00 77.56 934 GLY A CA 1
ATOM 6837 C C . GLY A 1 934 ? 24.321 38.364 -43.253 1.00 77.56 934 GLY A C 1
ATOM 6838 O O . GLY A 1 934 ? 23.536 37.657 -42.623 1.00 77.56 934 GLY A O 1
ATOM 6839 N N . GLY A 1 935 ? 23.920 39.452 -43.904 1.00 64.38 935 GLY A N 1
ATOM 6840 C CA . GLY A 1 935 ? 22.517 39.827 -44.036 1.00 64.38 935 GLY A CA 1
ATOM 6841 C C . GLY A 1 935 ? 22.293 40.748 -45.228 1.00 64.38 935 GLY A C 1
ATOM 6842 O O . GLY A 1 935 ? 23.236 41.357 -45.738 1.00 64.38 935 GLY A O 1
ATOM 6843 N N . PHE A 1 936 ? 21.040 40.846 -45.666 1.00 58.38 936 PHE A N 1
ATOM 6844 C CA . PHE A 1 936 ? 20.626 41.729 -46.758 1.00 58.38 936 PHE A CA 1
ATOM 6845 C C . PHE A 1 936 ? 19.835 42.923 -46.230 1.00 58.38 936 PHE A C 1
ATOM 6847 O O . PHE A 1 936 ? 18.855 42.747 -45.506 1.00 58.38 936 PHE A O 1
ATOM 6854 N N . PHE A 1 937 ? 20.210 44.132 -46.645 1.00 54.50 937 PHE A N 1
ATOM 6855 C CA . PHE A 1 937 ? 19.411 45.329 -46.399 1.00 54.50 937 PHE A CA 1
ATOM 6856 C C . PHE A 1 937 ? 18.299 45.442 -47.444 1.00 54.50 937 PHE A C 1
ATOM 6858 O O . PHE A 1 937 ? 18.571 45.626 -48.629 1.00 54.50 937 PHE A O 1
ATOM 6865 N N . THR A 1 938 ? 17.043 45.371 -47.004 1.00 51.88 938 THR A N 1
ATOM 6866 C CA . THR A 1 938 ? 15.903 45.844 -47.802 1.00 51.88 938 THR A CA 1
ATOM 6867 C C . THR A 1 938 ? 15.711 47.347 -47.594 1.00 51.88 938 THR A C 1
ATOM 6869 O O . THR A 1 938 ? 16.008 47.876 -46.521 1.00 51.88 938 THR A O 1
ATOM 6872 N N . SER A 1 939 ? 15.172 48.049 -48.594 1.00 45.69 939 SER A N 1
ATOM 6873 C CA . SER A 1 939 ? 14.888 49.493 -48.515 1.00 45.69 939 SER A CA 1
ATOM 6874 C C . SER A 1 939 ? 13.830 49.869 -47.465 1.00 45.69 939 SER A C 1
ATOM 6876 O O . SER A 1 939 ? 13.725 51.036 -47.102 1.00 45.69 939 SER A O 1
ATOM 6878 N N . SER A 1 940 ? 13.078 48.893 -46.945 1.00 51.62 940 SER A N 1
ATOM 6879 C CA . SER A 1 940 ? 12.104 49.039 -45.854 1.00 51.62 940 SER A CA 1
ATOM 6880 C C . SER A 1 940 ? 12.662 48.708 -44.459 1.00 51.62 940 SER A C 1
ATOM 6882 O O . SER A 1 940 ? 11.934 48.806 -43.473 1.00 51.62 940 SER A O 1
ATOM 6884 N N . GLY A 1 941 ? 13.942 48.334 -44.340 1.00 56.81 941 GLY A N 1
ATOM 6885 C CA . GLY A 1 941 ? 14.606 48.152 -43.044 1.00 56.81 941 GLY A CA 1
ATOM 6886 C C . GLY A 1 941 ? 14.342 46.819 -42.331 1.00 56.81 941 GLY A C 1
ATOM 6887 O O . GLY A 1 941 ? 14.614 46.721 -41.135 1.00 56.81 941 GLY A O 1
ATOM 6888 N N . GLN A 1 942 ? 13.857 45.790 -43.037 1.00 56.53 942 GLN A N 1
ATOM 6889 C CA . GLN A 1 942 ? 13.913 44.401 -42.562 1.00 56.53 942 GLN A CA 1
ATOM 6890 C C . GLN A 1 942 ? 15.169 43.703 -43.097 1.00 56.53 942 GLN A C 1
ATOM 6892 O O . GLN A 1 942 ? 15.531 43.874 -44.265 1.00 56.53 942 GLN A O 1
ATOM 6897 N N . VAL A 1 943 ? 15.814 42.890 -42.258 1.00 60.28 943 VAL A N 1
ATOM 6898 C CA . VAL A 1 943 ? 17.019 42.135 -42.629 1.00 60.28 943 VAL A CA 1
ATOM 6899 C C . VAL A 1 943 ? 16.748 40.640 -42.493 1.00 60.28 943 VAL A C 1
ATOM 6901 O O . VAL A 1 943 ? 16.471 40.155 -41.396 1.00 60.28 943 VAL A O 1
ATOM 6904 N N . SER A 1 944 ? 16.868 39.910 -43.605 1.00 66.69 944 SER A N 1
ATOM 6905 C CA . SER A 1 944 ? 17.090 38.460 -43.572 1.00 66.69 944 SER A CA 1
ATOM 6906 C C . SER A 1 944 ? 18.530 38.235 -43.122 1.00 66.69 944 SER A C 1
ATOM 6908 O O . SER A 1 944 ? 19.459 38.679 -43.804 1.00 66.69 944 SER A O 1
ATOM 6910 N N . ALA A 1 945 ? 18.702 37.630 -41.947 1.00 73.50 945 ALA A N 1
ATOM 6911 C CA . ALA A 1 945 ? 19.970 37.548 -41.231 1.00 73.50 945 ALA A CA 1
ATOM 6912 C C . ALA A 1 945 ? 20.316 36.090 -40.882 1.00 73.50 945 ALA A C 1
ATOM 6914 O O . ALA A 1 945 ? 19.453 35.321 -40.440 1.00 73.50 945 ALA A O 1
ATOM 6915 N N . GLY A 1 946 ? 21.577 35.722 -41.111 1.00 84.88 946 GLY A N 1
ATOM 6916 C CA . GLY A 1 946 ? 22.051 34.339 -41.096 1.00 84.88 946 GLY A CA 1
ATOM 6917 C C . GLY A 1 946 ? 23.045 34.113 -42.234 1.00 84.88 946 GLY A C 1
ATOM 6918 O O . GLY A 1 946 ? 24.084 34.764 -42.294 1.00 84.88 946 GLY A O 1
ATOM 6919 N N . PHE A 1 947 ? 22.723 33.224 -43.169 1.00 87.56 947 PHE A N 1
ATOM 6920 C CA . PHE A 1 947 ? 23.522 32.947 -44.363 1.00 87.56 947 PHE A CA 1
ATOM 6921 C C . PHE A 1 947 ? 23.227 33.923 -45.510 1.00 87.56 947 PHE A C 1
ATOM 6923 O O . PHE A 1 947 ? 22.076 34.271 -45.784 1.00 87.56 947 PHE A O 1
ATOM 6930 N N . ARG A 1 948 ? 24.256 34.282 -46.284 1.00 85.19 948 ARG A N 1
ATOM 6931 C CA . ARG A 1 948 ? 24.121 35.052 -47.540 1.00 85.19 948 ARG A CA 1
ATOM 6932 C C . ARG A 1 948 ? 23.347 34.302 -48.630 1.00 85.19 948 ARG A C 1
ATOM 6934 O O . ARG A 1 948 ? 22.816 34.923 -49.538 1.00 85.19 948 ARG A O 1
ATOM 6941 N N . SER A 1 949 ? 23.274 32.980 -48.541 1.00 80.50 949 SER A N 1
ATOM 6942 C CA . SER A 1 949 ? 22.478 32.105 -49.409 1.00 80.50 949 SER A CA 1
ATOM 6943 C C . SER A 1 949 ? 21.011 31.980 -48.977 1.00 80.50 949 SER A C 1
ATOM 6945 O O . SER A 1 949 ? 20.233 31.342 -49.675 1.00 80.50 949 SER A O 1
ATOM 6947 N N . GLY A 1 950 ? 20.618 32.521 -47.817 1.00 80.94 950 GLY A N 1
ATOM 6948 C CA . GLY A 1 950 ? 19.300 32.290 -47.208 1.00 80.94 950 GLY A CA 1
ATOM 6949 C C . GLY A 1 950 ? 19.142 30.911 -46.550 1.00 80.94 950 GLY A C 1
ATOM 6950 O O . GLY A 1 950 ? 18.367 30.782 -45.604 1.00 80.94 950 GLY A O 1
ATOM 6951 N N . THR A 1 951 ? 19.911 29.916 -47.007 1.00 84.25 951 THR A N 1
ATOM 6952 C CA . THR A 1 951 ? 19.991 28.541 -46.487 1.00 84.25 951 THR A CA 1
ATOM 6953 C C . THR A 1 951 ? 21.439 28.106 -46.235 1.00 84.25 951 THR A C 1
ATOM 6955 O O . THR A 1 951 ? 22.357 28.612 -46.885 1.00 84.25 951 THR A O 1
ATOM 6958 N N . GLY A 1 952 ? 21.650 27.148 -45.329 1.00 88.12 952 GLY A N 1
ATOM 6959 C CA . GLY A 1 952 ? 22.959 26.559 -45.008 1.00 88.12 952 GLY A CA 1
ATOM 6960 C C . GLY A 1 952 ? 23.058 25.067 -45.347 1.00 88.12 952 GLY A C 1
ATOM 6961 O O . GLY A 1 952 ? 22.049 24.399 -45.563 1.00 88.12 952 GLY A O 1
ATOM 6962 N N . THR A 1 953 ? 24.281 24.534 -45.381 1.00 90.25 953 THR A N 1
ATOM 6963 C CA . THR A 1 953 ? 24.570 23.103 -45.612 1.00 90.25 953 THR A CA 1
ATOM 6964 C C . THR A 1 953 ? 24.775 22.395 -44.277 1.00 90.25 953 THR A C 1
ATOM 6966 O O . THR A 1 953 ? 25.462 22.937 -43.419 1.00 90.25 953 THR A O 1
ATOM 6969 N N . ALA A 1 954 ? 24.175 21.218 -44.070 1.00 92.44 954 ALA A N 1
ATOM 6970 C CA . ALA A 1 954 ? 24.308 20.492 -42.804 1.00 92.44 954 ALA A CA 1
ATOM 6971 C C . ALA A 1 954 ? 25.767 20.074 -42.558 1.00 92.44 954 ALA A C 1
ATOM 6973 O O . ALA A 1 954 ? 26.392 19.477 -43.430 1.00 92.44 954 ALA A O 1
ATOM 6974 N N . ASP A 1 955 ? 26.269 20.382 -41.366 1.00 94.81 955 ASP A N 1
ATOM 6975 C CA . ASP A 1 955 ? 27.653 20.187 -40.934 1.00 94.81 955 ASP A CA 1
ATOM 6976 C C . ASP A 1 955 ? 27.654 19.596 -39.511 1.00 94.81 955 ASP A C 1
ATOM 6978 O O . ASP A 1 955 ? 26.700 19.810 -38.755 1.00 94.81 955 ASP A O 1
ATOM 6982 N N . TYR A 1 956 ? 28.660 18.801 -39.150 1.00 96.50 956 TYR A N 1
ATOM 6983 C CA . TYR A 1 956 ? 28.589 17.881 -38.010 1.00 96.50 956 TYR A CA 1
ATOM 6984 C C . TYR A 1 956 ? 29.859 17.890 -37.155 1.00 96.50 956 TYR A C 1
ATOM 6986 O O . TYR A 1 956 ? 30.977 17.882 -37.654 1.00 96.50 956 TYR A O 1
ATOM 6994 N N . VAL A 1 957 ? 29.692 17.815 -35.835 1.00 97.69 957 VAL A N 1
ATOM 6995 C CA . VAL A 1 957 ? 30.798 17.649 -34.880 1.00 97.69 957 VAL A CA 1
ATOM 6996 C C . VAL A 1 957 ? 30.423 16.613 -33.824 1.00 97.69 957 VAL A C 1
ATOM 6998 O O . VAL A 1 957 ? 29.290 16.597 -33.347 1.00 97.69 957 VAL A O 1
ATOM 7001 N N . THR A 1 958 ? 31.346 15.734 -33.430 1.00 98.38 958 THR A N 1
ATOM 7002 C CA . THR A 1 958 ? 31.104 14.815 -32.304 1.00 98.38 958 THR A CA 1
ATOM 7003 C C . THR A 1 958 ? 31.619 15.406 -30.997 1.00 98.38 958 THR A C 1
ATOM 7005 O O . THR A 1 958 ? 32.737 15.911 -30.927 1.00 98.38 958 THR A O 1
ATOM 7008 N N . VAL A 1 959 ? 30.824 15.287 -29.933 1.00 98.44 959 VAL A N 1
ATOM 7009 C CA . VAL A 1 959 ? 31.195 15.652 -28.562 1.00 98.44 959 VAL A CA 1
ATOM 7010 C C . VAL A 1 959 ? 30.964 14.478 -27.612 1.00 98.44 959 VAL A C 1
ATOM 7012 O O . VAL A 1 959 ? 29.990 13.747 -27.737 1.00 98.44 959 VAL A O 1
ATOM 7015 N N . ASN A 1 960 ? 31.838 14.299 -26.625 1.00 97.56 960 ASN A N 1
ATOM 7016 C CA . ASN A 1 960 ? 31.637 13.345 -25.522 1.00 97.56 960 ASN A CA 1
ATOM 7017 C C . ASN A 1 960 ? 31.179 14.057 -24.233 1.00 97.56 960 ASN A C 1
ATOM 7019 O O . ASN A 1 960 ? 31.199 15.288 -24.149 1.00 97.56 960 ASN A O 1
ATOM 7023 N N . THR A 1 961 ? 30.820 13.295 -23.198 1.00 96.31 961 THR A N 1
ATOM 7024 C CA . THR A 1 961 ? 30.316 13.820 -21.910 1.00 96.31 961 THR A CA 1
ATOM 7025 C C . THR A 1 961 ? 31.337 14.577 -21.048 1.00 96.31 961 THR A C 1
ATOM 7027 O O . THR A 1 961 ? 30.978 15.032 -19.963 1.00 96.31 961 THR A O 1
ATOM 7030 N N . GLN A 1 962 ? 32.596 14.743 -21.473 1.00 97.12 962 GLN A N 1
ATOM 7031 C CA . GLN A 1 962 ? 33.575 15.552 -20.733 1.00 97.12 962 GLN A CA 1
ATOM 7032 C C . GLN A 1 962 ? 33.168 17.032 -20.779 1.00 97.12 962 GLN A C 1
ATOM 7034 O O . GLN A 1 962 ? 33.322 17.678 -21.817 1.00 97.12 962 GLN A O 1
ATOM 7039 N N . LEU A 1 963 ? 32.670 17.575 -19.668 1.00 96.94 963 LEU A N 1
ATOM 7040 C CA . LEU A 1 963 ? 32.245 18.974 -19.547 1.00 96.94 963 LEU A CA 1
ATOM 7041 C C . LEU A 1 963 ? 33.115 19.743 -18.534 1.00 96.94 963 LEU A C 1
ATOM 7043 O O . LEU A 1 963 ? 33.638 19.128 -17.599 1.00 96.94 963 LEU A O 1
ATOM 7047 N N . PRO A 1 964 ? 33.287 21.072 -18.686 1.00 95.88 964 PRO A N 1
ATOM 7048 C CA . PRO A 1 964 ? 34.062 21.875 -17.745 1.00 95.88 964 PRO A CA 1
ATOM 7049 C C . PRO A 1 964 ? 33.334 22.039 -16.410 1.00 95.88 964 PRO A C 1
ATOM 7051 O O . PRO A 1 964 ? 32.181 22.478 -16.347 1.00 95.88 964 PRO A O 1
ATOM 7054 N N . THR A 1 965 ? 34.036 21.726 -15.326 1.00 95.88 965 THR A N 1
ATOM 7055 C CA . THR A 1 965 ? 33.539 21.831 -13.951 1.00 95.88 965 THR A CA 1
ATOM 7056 C C . THR A 1 965 ? 34.472 22.662 -13.084 1.00 95.88 965 THR A C 1
ATOM 7058 O O . THR A 1 965 ? 35.685 22.664 -13.290 1.00 95.88 965 THR A O 1
ATOM 7061 N N . TYR A 1 966 ? 33.909 23.348 -12.090 1.00 94.31 966 TYR A N 1
ATOM 7062 C CA . TYR A 1 966 ? 34.688 23.884 -10.972 1.00 94.31 966 TYR A CA 1
ATOM 7063 C C . TYR A 1 966 ? 35.181 22.738 -10.066 1.00 94.31 966 TYR A C 1
ATOM 7065 O O . TYR A 1 966 ? 34.661 21.624 -10.119 1.00 94.31 966 TYR A O 1
ATOM 7073 N N . TRP A 1 967 ? 36.121 23.027 -9.160 1.00 92.44 967 TRP A N 1
ATOM 7074 C CA . TRP A 1 967 ? 36.691 22.063 -8.197 1.00 92.44 967 TRP A CA 1
ATOM 7075 C C . TRP A 1 967 ? 35.662 21.257 -7.371 1.00 92.44 967 TRP A C 1
ATOM 7077 O O . TRP A 1 967 ? 35.962 20.153 -6.925 1.00 92.44 967 TRP A O 1
ATOM 7087 N N . ASN A 1 968 ? 34.450 21.785 -7.169 1.00 93.56 968 ASN A N 1
ATOM 7088 C CA . ASN A 1 968 ? 33.350 21.120 -6.460 1.00 93.56 968 ASN A CA 1
ATOM 7089 C C . ASN A 1 968 ? 32.558 20.120 -7.339 1.00 93.56 968 ASN A C 1
ATOM 7091 O O . ASN A 1 968 ? 31.626 19.477 -6.856 1.00 93.56 968 ASN A O 1
ATOM 7095 N N . GLY A 1 969 ? 32.887 20.001 -8.629 1.00 93.62 969 GLY A N 1
ATOM 7096 C CA . GLY A 1 969 ? 32.218 19.126 -9.588 1.00 93.62 969 GLY A CA 1
ATOM 7097 C C . GLY A 1 969 ? 30.913 19.655 -10.190 1.00 93.62 969 GLY A C 1
ATOM 7098 O O . GLY A 1 969 ? 30.219 18.873 -10.847 1.00 93.62 969 GLY A O 1
ATOM 7099 N N . THR A 1 970 ? 30.561 20.933 -9.994 1.00 95.69 970 THR A N 1
ATOM 7100 C CA . THR A 1 970 ? 29.430 21.561 -10.699 1.00 95.69 970 THR A CA 1
ATOM 7101 C C . THR A 1 970 ? 29.861 22.156 -12.035 1.00 95.69 970 THR A C 1
ATOM 7103 O O . THR A 1 970 ? 30.972 22.679 -12.146 1.00 95.69 970 THR A O 1
ATOM 7106 N N . LEU A 1 971 ? 28.968 22.118 -13.026 1.00 95.56 971 LEU A N 1
ATOM 7107 C CA . LEU A 1 971 ? 29.181 22.683 -14.360 1.00 95.56 971 LEU A CA 1
ATOM 7108 C C . LEU A 1 971 ? 29.488 24.187 -14.287 1.00 95.56 971 LEU A C 1
ATOM 7110 O O . LEU A 1 971 ? 28.868 24.922 -13.508 1.00 95.56 971 LEU A O 1
ATOM 7114 N N . ALA A 1 972 ? 30.470 24.621 -15.082 1.00 92.88 972 ALA A N 1
ATOM 7115 C CA . ALA A 1 972 ? 31.007 25.983 -15.054 1.00 92.88 972 ALA A CA 1
ATOM 7116 C C . ALA A 1 972 ? 30.380 26.931 -16.093 1.00 92.88 972 ALA A C 1
ATOM 7118 O O . ALA A 1 972 ? 30.213 28.124 -15.816 1.00 92.88 972 ALA A O 1
ATOM 7119 N N . TYR A 1 973 ? 30.027 26.391 -17.262 1.00 94.12 973 TYR A N 1
ATOM 7120 C CA . TYR A 1 973 ? 29.344 27.104 -18.341 1.00 94.12 973 TYR A CA 1
ATOM 7121 C C . TYR A 1 973 ? 27.841 26.776 -18.316 1.00 94.12 973 TYR A C 1
ATOM 7123 O O . TYR A 1 973 ? 27.242 26.904 -17.246 1.00 94.12 973 TYR A O 1
ATOM 7131 N N . SER A 1 974 ? 27.212 26.368 -19.420 1.00 94.75 974 SER A N 1
ATOM 7132 C CA . SER A 1 974 ? 25.793 25.996 -19.422 1.00 94.75 974 SER A CA 1
ATOM 7133 C C . SER A 1 974 ? 25.469 24.875 -18.433 1.00 94.75 974 SER A C 1
ATOM 7135 O O . SER A 1 974 ? 26.234 23.931 -18.231 1.00 94.75 974 SER A O 1
ATOM 7137 N N . GLY A 1 975 ? 24.307 24.996 -17.787 1.00 92.06 975 GLY A N 1
ATOM 7138 C CA . GLY A 1 975 ? 23.953 24.180 -16.627 1.00 92.06 975 GLY A CA 1
ATOM 7139 C C . GLY A 1 975 ? 24.593 24.682 -15.327 1.00 92.06 975 GLY A C 1
ATOM 7140 O O . GLY A 1 975 ? 24.747 23.897 -14.392 1.00 92.06 975 GLY A O 1
ATOM 7141 N N . ARG A 1 976 ? 24.990 25.964 -15.252 1.00 88.31 976 ARG A N 1
ATOM 7142 C CA . ARG A 1 976 ? 25.810 26.513 -14.161 1.00 88.31 976 ARG A CA 1
ATOM 7143 C C . ARG A 1 976 ? 25.275 26.157 -12.771 1.00 88.31 976 ARG A C 1
ATOM 7145 O O . ARG A 1 976 ? 24.145 26.486 -12.415 1.00 88.31 976 ARG A O 1
ATOM 7152 N N . GLY A 1 977 ? 26.123 25.518 -11.964 1.00 85.12 977 GLY A N 1
ATOM 7153 C CA . GLY A 1 977 ? 25.792 25.098 -10.596 1.00 85.12 977 GLY A CA 1
ATOM 7154 C C . GLY A 1 977 ? 25.068 23.747 -10.478 1.00 85.12 977 GLY A C 1
ATOM 7155 O O . GLY A 1 977 ? 24.935 23.242 -9.365 1.00 85.12 977 GLY A O 1
ATOM 7156 N N . LEU A 1 978 ? 24.660 23.115 -11.585 1.00 93.69 978 LEU A N 1
ATOM 7157 C CA . LEU A 1 978 ? 24.230 21.712 -11.586 1.00 93.69 978 LEU A CA 1
ATOM 7158 C C . LEU A 1 978 ? 25.445 20.779 -11.440 1.00 93.69 978 LEU A C 1
ATOM 7160 O O . LEU A 1 978 ? 26.535 21.075 -11.930 1.00 93.69 978 LEU A O 1
ATOM 7164 N N . SER A 1 979 ? 25.269 19.636 -10.773 1.00 95.69 979 SER A N 1
ATOM 7165 C CA . SER A 1 979 ? 26.336 18.636 -10.615 1.00 95.69 979 SER A CA 1
ATOM 7166 C C . SER A 1 979 ? 26.541 17.848 -11.909 1.00 95.69 979 SER A C 1
ATOM 7168 O O . SER A 1 979 ? 25.590 17.258 -12.426 1.00 95.69 979 SER A O 1
ATOM 7170 N N . ALA A 1 980 ? 27.782 17.758 -12.394 1.00 94.56 980 ALA A N 1
ATOM 7171 C CA . ALA A 1 980 ? 28.107 16.892 -13.529 1.00 94.56 980 ALA A CA 1
ATOM 7172 C C . ALA A 1 980 ? 27.882 15.401 -13.203 1.00 94.56 980 ALA A C 1
ATOM 7174 O O . ALA A 1 980 ? 27.562 14.617 -14.087 1.00 94.56 980 ALA A O 1
ATOM 7175 N N . ALA A 1 981 ? 27.995 15.013 -11.929 1.00 94.69 981 ALA A N 1
ATOM 7176 C CA . ALA A 1 981 ? 27.819 13.637 -11.459 1.00 94.69 981 ALA A CA 1
ATOM 7177 C C . ALA A 1 981 ? 26.381 13.320 -10.993 1.00 94.69 981 ALA A C 1
ATOM 7179 O O . ALA A 1 981 ? 26.189 12.428 -10.169 1.00 94.69 981 ALA A O 1
ATOM 7180 N N . SER A 1 982 ? 25.377 14.075 -11.459 1.00 94.50 982 SER A N 1
ATOM 7181 C CA . SER A 1 982 ? 23.965 13.739 -11.246 1.00 94.50 982 SER A CA 1
ATOM 7182 C C . SER A 1 982 ? 23.308 13.311 -12.550 1.00 94.50 982 SER A C 1
ATOM 7184 O O . SER A 1 982 ? 23.260 14.075 -13.512 1.00 94.50 982 SER A O 1
ATOM 7186 N N . ASN A 1 983 ? 22.700 12.127 -12.545 1.00 90.62 983 ASN A N 1
ATOM 7187 C CA . ASN A 1 983 ? 21.985 11.588 -13.703 1.00 90.62 983 ASN A CA 1
ATOM 7188 C C . ASN A 1 983 ? 20.717 12.401 -14.049 1.00 90.62 983 ASN A C 1
ATOM 7190 O O . ASN A 1 983 ? 20.193 12.295 -15.156 1.00 90.62 983 ASN A O 1
ATOM 7194 N N . SER A 1 984 ? 20.245 13.245 -13.120 1.00 89.50 984 SER A N 1
ATOM 7195 C CA . SER A 1 984 ? 19.126 14.178 -13.317 1.00 89.50 984 SER A CA 1
ATOM 7196 C C . SER A 1 984 ? 19.525 15.509 -13.968 1.00 89.50 984 SER A C 1
ATOM 7198 O O . SER A 1 984 ? 18.667 16.365 -14.163 1.00 89.50 984 SER A O 1
ATOM 7200 N N . THR A 1 985 ? 20.814 15.740 -14.229 1.00 93.50 985 THR A N 1
ATOM 7201 C CA . THR A 1 985 ? 21.288 16.947 -14.917 1.00 93.50 985 THR A CA 1
ATOM 7202 C C . THR A 1 985 ? 21.002 16.815 -16.414 1.00 93.50 985 THR A C 1
ATOM 7204 O O . THR A 1 985 ? 21.567 15.940 -17.067 1.00 93.50 985 THR A O 1
ATOM 7207 N N . THR A 1 986 ? 20.144 17.685 -16.956 1.00 94.12 986 THR A N 1
ATOM 7208 C CA . THR A 1 986 ? 19.949 17.851 -18.406 1.00 94.12 986 THR A CA 1
ATOM 7209 C C . THR A 1 986 ? 21.241 18.361 -19.055 1.00 94.12 986 THR A C 1
ATOM 7211 O O . THR A 1 986 ? 21.790 19.365 -18.604 1.00 94.12 986 THR A O 1
ATOM 7214 N N . LEU A 1 987 ? 21.723 17.702 -20.116 1.00 95.94 987 LEU A N 1
ATOM 7215 C CA . LEU A 1 987 ? 23.007 18.033 -20.752 1.00 95.94 987 LEU A CA 1
ATOM 7216 C C . LEU A 1 987 ? 22.908 18.750 -22.108 1.00 95.94 987 LEU A C 1
ATOM 7218 O O . LEU A 1 987 ? 23.923 19.294 -22.539 1.00 95.94 987 LEU A O 1
ATOM 7222 N N . TRP A 1 988 ? 21.751 18.787 -22.787 1.00 97.19 988 TRP A N 1
ATOM 7223 C CA . TRP A 1 988 ? 21.695 19.247 -24.188 1.00 97.19 988 TRP A CA 1
ATOM 7224 C C . TRP A 1 988 ? 22.268 20.650 -24.434 1.00 97.19 988 TRP A C 1
ATOM 7226 O O . TRP A 1 988 ? 23.008 20.813 -25.398 1.00 97.19 988 TRP A O 1
ATOM 7236 N N . ILE A 1 989 ? 22.028 21.643 -23.565 1.00 97.31 989 ILE A N 1
ATOM 7237 C CA . ILE A 1 989 ? 22.607 22.989 -23.759 1.00 97.31 989 ILE A CA 1
ATOM 7238 C C . ILE A 1 989 ? 24.129 22.959 -23.583 1.00 97.31 989 ILE A C 1
ATOM 7240 O O . ILE A 1 989 ? 24.842 23.485 -24.426 1.00 97.31 989 ILE A O 1
ATOM 7244 N N . ALA A 1 990 ? 24.645 22.293 -22.545 1.00 97.25 990 ALA A N 1
ATOM 7245 C CA . ALA A 1 990 ? 26.088 22.192 -22.301 1.00 97.25 990 ALA A CA 1
ATOM 7246 C C . ALA A 1 990 ? 26.824 21.403 -23.400 1.00 97.25 990 ALA A C 1
ATOM 7248 O O . ALA A 1 990 ? 27.966 21.715 -23.738 1.00 97.25 990 ALA A O 1
ATOM 7249 N N . LEU A 1 991 ? 26.166 20.403 -23.995 1.00 98.00 991 LEU A N 1
ATOM 7250 C CA . LEU A 1 991 ? 26.692 19.661 -25.141 1.00 98.00 991 LEU A CA 1
ATOM 7251 C C . LEU A 1 991 ? 26.567 20.457 -26.450 1.00 98.00 991 LEU A C 1
ATOM 7253 O O . LEU A 1 991 ? 27.480 20.377 -27.265 1.00 98.00 991 LEU A O 1
ATOM 7257 N N . ALA A 1 992 ? 25.524 21.275 -26.635 1.00 98.25 992 ALA A N 1
ATOM 7258 C CA . ALA A 1 992 ? 25.404 22.203 -27.765 1.00 98.25 992 ALA A CA 1
ATOM 7259 C C . ALA A 1 992 ? 26.450 23.331 -27.700 1.00 98.25 992 ALA A C 1
ATOM 7261 O O . ALA A 1 992 ? 27.092 23.627 -28.698 1.00 98.25 992 ALA A O 1
ATOM 7262 N N . GLU A 1 993 ? 26.657 23.922 -26.523 1.00 97.69 993 GLU A N 1
ATOM 7263 C CA . GLU A 1 993 ? 27.650 24.966 -26.224 1.00 97.69 993 GLU A CA 1
ATOM 7264 C C . GLU A 1 993 ? 29.083 24.441 -26.438 1.00 97.69 993 GLU A C 1
ATOM 7266 O O . GLU A 1 993 ? 29.901 25.073 -27.115 1.00 97.69 993 GLU A O 1
ATOM 7271 N N . LYS A 1 994 ? 29.367 23.221 -25.953 1.00 97.69 994 LYS A N 1
ATOM 7272 C CA . LYS A 1 994 ? 30.609 22.493 -26.249 1.00 97.69 994 LYS A CA 1
ATOM 7273 C C . LYS A 1 994 ? 30.771 22.223 -27.746 1.00 97.69 994 LYS A C 1
ATOM 7275 O O . LYS A 1 994 ? 31.836 22.491 -28.295 1.00 97.69 994 LYS A O 1
ATOM 7280 N N . ALA A 1 995 ? 29.732 21.712 -28.405 1.00 98.31 995 ALA A N 1
ATOM 7281 C CA . ALA A 1 995 ? 29.761 21.400 -29.830 1.00 98.31 995 ALA A CA 1
ATOM 7282 C C . ALA A 1 995 ? 30.009 22.652 -30.670 1.00 98.31 995 ALA A C 1
ATOM 7284 O O . ALA A 1 995 ? 30.867 22.627 -31.540 1.00 98.31 995 ALA A O 1
ATOM 7285 N N . TYR A 1 996 ? 29.342 23.764 -30.363 1.00 97.88 996 TYR A N 1
ATOM 7286 C CA . TYR A 1 996 ? 29.540 25.046 -31.033 1.00 97.88 996 TYR A CA 1
ATOM 7287 C C . TYR A 1 996 ? 30.966 25.593 -30.809 1.00 97.88 996 TYR A C 1
ATOM 7289 O O . TYR A 1 996 ? 31.575 26.128 -31.735 1.00 97.88 996 TYR A O 1
ATOM 7297 N N . SER A 1 997 ? 31.550 25.365 -29.624 1.00 96.44 997 SER A N 1
ATOM 7298 C CA . SER A 1 997 ? 32.955 25.695 -29.316 1.00 96.44 997 SER A CA 1
ATOM 7299 C C . SER A 1 997 ? 33.974 24.834 -30.079 1.00 96.44 997 SER A C 1
ATOM 7301 O O . SER A 1 997 ? 35.008 25.354 -30.492 1.00 96.44 997 SER A O 1
ATOM 7303 N N . GLN A 1 998 ? 33.697 23.541 -30.297 1.00 97.38 998 GLN A N 1
ATOM 7304 C CA . GLN A 1 998 ? 34.547 22.655 -31.111 1.00 97.38 998 GLN A CA 1
ATOM 7305 C C . GLN A 1 998 ? 34.376 22.936 -32.612 1.00 97.38 998 GLN A C 1
ATOM 7307 O O . GLN A 1 998 ? 35.357 23.057 -33.344 1.00 97.38 998 GLN A O 1
ATOM 7312 N N . TRP A 1 999 ? 33.132 23.114 -33.061 1.00 97.44 999 TRP A N 1
ATOM 7313 C CA . TRP A 1 999 ? 32.768 23.441 -34.440 1.00 97.44 999 TRP A CA 1
ATOM 7314 C C . TRP A 1 999 ? 33.334 24.791 -34.892 1.00 97.44 999 TRP A C 1
ATOM 7316 O O . TRP A 1 999 ? 33.673 24.943 -36.064 1.00 97.44 999 TRP A O 1
ATOM 7326 N N . ASN A 1 1000 ? 33.535 25.743 -33.971 1.00 95.75 1000 ASN A N 1
ATOM 7327 C CA . ASN A 1 1000 ? 34.225 27.002 -34.251 1.00 95.75 1000 ASN A CA 1
ATOM 7328 C C . ASN A 1 1000 ? 35.575 26.815 -34.957 1.00 95.75 1000 ASN A C 1
ATOM 7330 O O . ASN A 1 1000 ? 35.917 27.615 -35.820 1.00 95.75 1000 ASN A O 1
ATOM 7334 N N . GLU A 1 1001 ? 36.326 25.757 -34.646 1.00 95.00 1001 GLU A N 1
ATOM 7335 C CA . GLU A 1 1001 ? 37.659 25.550 -35.221 1.00 95.00 1001 GLU A CA 1
ATOM 7336 C C . GLU A 1 1001 ? 37.638 25.226 -36.731 1.00 95.00 1001 GLU A C 1
ATOM 7338 O O . GLU A 1 1001 ? 38.666 25.329 -37.396 1.00 95.00 1001 GLU A O 1
ATOM 7343 N N . THR A 1 1002 ? 36.467 24.913 -37.305 1.00 94.06 1002 THR A N 1
ATOM 7344 C CA . THR A 1 1002 ? 36.263 24.832 -38.768 1.00 94.06 1002 THR A CA 1
ATOM 7345 C C . THR A 1 1002 ? 36.241 26.206 -39.451 1.00 94.06 1002 THR A C 1
ATOM 7347 O O . THR A 1 1002 ? 36.454 26.298 -40.657 1.00 94.06 1002 THR A O 1
ATOM 7350 N N . GLY A 1 1003 ? 35.944 27.273 -38.699 1.00 91.25 1003 GLY A N 1
ATOM 7351 C CA . GLY A 1 1003 ? 35.597 28.605 -39.204 1.00 91.25 1003 GLY A CA 1
ATOM 7352 C C . GLY A 1 1003 ? 34.105 28.812 -39.525 1.00 91.25 1003 GLY A C 1
ATOM 7353 O O . GLY A 1 1003 ? 33.668 29.959 -39.636 1.00 91.25 1003 GLY A O 1
ATOM 7354 N N . ASN A 1 1004 ? 33.290 27.752 -39.611 1.00 90.56 1004 ASN A N 1
ATOM 7355 C CA . ASN A 1 1004 ? 31.882 27.829 -40.047 1.00 90.56 1004 ASN A CA 1
ATOM 7356 C C . ASN A 1 1004 ? 30.938 28.516 -39.029 1.00 90.56 1004 ASN A C 1
ATOM 7358 O O . ASN A 1 1004 ? 29.823 28.915 -39.376 1.00 90.56 1004 ASN A O 1
ATOM 7362 N N . SER A 1 1005 ? 31.399 28.723 -37.792 1.00 89.56 1005 SER A N 1
ATOM 7363 C CA . SER A 1 1005 ? 30.709 29.486 -36.738 1.00 89.56 1005 SER A CA 1
ATOM 7364 C C . SER A 1 1005 ? 30.627 30.998 -37.007 1.00 89.56 1005 SER A C 1
ATOM 7366 O O . SER A 1 1005 ? 29.772 31.673 -36.432 1.00 89.56 1005 SER A O 1
ATOM 7368 N N . GLY A 1 1006 ? 31.547 31.545 -37.813 1.00 86.56 1006 GLY A N 1
ATOM 7369 C CA . GLY A 1 1006 ? 31.768 32.988 -37.949 1.00 86.56 1006 GLY A CA 1
ATOM 7370 C C . GLY A 1 1006 ? 32.442 33.676 -36.750 1.00 86.56 1006 GLY A C 1
ATOM 7371 O O . GLY A 1 1006 ? 32.334 34.897 -36.631 1.00 86.56 1006 GLY A O 1
ATOM 7372 N N . ARG A 1 1007 ? 33.103 32.929 -35.850 1.00 89.19 1007 ARG A N 1
ATOM 7373 C CA . ARG A 1 1007 ? 33.923 33.480 -34.748 1.00 89.19 1007 ARG A CA 1
ATOM 7374 C C . ARG A 1 1007 ? 35.427 33.358 -35.075 1.00 89.19 1007 ARG A C 1
ATOM 7376 O O . ARG A 1 1007 ? 35.810 33.463 -36.235 1.00 89.19 1007 ARG A O 1
ATOM 7383 N N . ASP A 1 1008 ? 36.296 33.207 -34.072 1.00 90.69 1008 ASP A N 1
ATOM 7384 C CA . ASP A 1 1008 ? 37.758 33.355 -34.222 1.00 90.69 1008 ASP A CA 1
ATOM 7385 C C . ASP A 1 1008 ? 38.524 32.140 -34.794 1.00 90.69 1008 ASP A C 1
ATOM 7387 O O . ASP A 1 1008 ? 39.737 32.229 -34.987 1.00 90.69 1008 ASP A O 1
ATOM 7391 N N . GLY A 1 1009 ? 37.856 31.006 -35.043 1.00 91.69 1009 GLY A N 1
ATOM 7392 C CA . GLY A 1 1009 ? 38.507 29.798 -35.562 1.00 91.69 1009 GLY A CA 1
ATOM 7393 C C . GLY A 1 1009 ? 39.305 28.970 -34.541 1.00 91.69 1009 GLY A C 1
ATOM 7394 O O . GLY A 1 1009 ? 40.195 28.225 -34.949 1.00 91.69 1009 GLY A O 1
ATOM 7395 N N . THR A 1 1010 ? 39.047 29.088 -33.231 1.00 93.62 1010 THR A N 1
ATOM 7396 C CA . THR A 1 1010 ? 39.776 28.360 -32.167 1.00 93.62 1010 THR A CA 1
ATOM 7397 C C . THR A 1 1010 ? 38.887 27.479 -31.273 1.00 93.62 1010 THR A C 1
ATOM 7399 O O . THR A 1 1010 ? 37.813 27.885 -30.829 1.00 93.62 1010 THR A O 1
ATOM 7402 N N . ASN A 1 1011 ? 39.350 26.268 -30.944 1.00 95.69 1011 ASN A N 1
ATOM 7403 C CA . ASN A 1 1011 ? 38.633 25.336 -30.063 1.00 95.69 1011 ASN A CA 1
ATOM 7404 C C . ASN A 1 1011 ? 38.747 25.744 -28.572 1.00 95.69 1011 ASN A C 1
ATOM 7406 O O . ASN A 1 1011 ? 39.628 25.280 -27.835 1.00 95.69 1011 ASN A O 1
ATOM 7410 N N . ARG A 1 1012 ? 37.882 26.667 -28.128 1.00 94.31 1012 ARG A N 1
ATOM 7411 C CA . ARG A 1 1012 ? 37.769 27.164 -26.739 1.00 94.31 1012 ARG A CA 1
ATOM 7412 C C . ARG A 1 1012 ? 36.411 27.824 -26.492 1.00 94.31 1012 ARG A C 1
ATOM 7414 O O . ARG A 1 1012 ? 35.872 28.467 -27.385 1.00 94.31 1012 ARG A O 1
ATOM 7421 N N . TYR A 1 1013 ? 35.905 27.768 -25.261 1.00 95.00 1013 TYR A N 1
ATOM 7422 C CA . TYR A 1 1013 ? 34.636 28.426 -24.904 1.00 95.00 1013 TYR A CA 1
ATOM 7423 C C . TYR A 1 1013 ? 34.702 29.957 -25.065 1.00 95.00 1013 TYR A C 1
ATOM 7425 O O . TYR A 1 1013 ? 33.741 30.586 -25.490 1.00 95.00 1013 TYR A O 1
ATOM 7433 N N . GLN A 1 1014 ? 35.863 30.566 -24.810 1.00 93.69 1014 GLN A N 1
ATOM 7434 C CA . GLN A 1 1014 ? 36.067 32.021 -24.920 1.00 93.69 1014 GLN A CA 1
ATOM 7435 C C . GLN A 1 1014 ? 35.901 32.550 -26.353 1.00 93.69 1014 GLN A C 1
ATOM 7437 O O . GLN A 1 1014 ? 35.725 33.746 -26.556 1.00 93.69 1014 GLN A O 1
ATOM 7442 N N . ALA A 1 1015 ? 35.971 31.673 -27.356 1.00 92.81 1015 ALA A N 1
ATOM 7443 C CA . ALA A 1 1015 ? 35.809 32.041 -28.753 1.00 92.81 1015 ALA A CA 1
ATOM 7444 C C . ALA A 1 1015 ? 34.345 32.198 -29.180 1.00 92.81 1015 ALA A C 1
ATOM 7446 O O . ALA A 1 1015 ? 34.076 32.792 -30.221 1.00 92.81 1015 ALA A O 1
ATOM 7447 N N . ILE A 1 1016 ? 33.401 31.665 -28.397 1.00 93.50 1016 ILE A N 1
ATOM 7448 C CA . ILE A 1 1016 ? 31.966 31.806 -28.663 1.00 93.50 1016 ILE A CA 1
ATOM 7449 C C . ILE A 1 1016 ? 31.340 32.959 -27.865 1.00 93.50 1016 ILE A C 1
ATOM 7451 O O . ILE A 1 1016 ? 30.133 33.169 -27.956 1.00 93.50 1016 ILE A O 1
ATOM 7455 N N . GLU A 1 1017 ? 32.140 33.745 -27.137 1.00 93.25 1017 GLU A N 1
ATOM 7456 C CA . GLU A 1 1017 ? 31.714 35.004 -26.516 1.00 93.25 1017 GLU A CA 1
ATOM 7457 C C . GLU A 1 1017 ? 31.478 36.095 -27.573 1.00 93.25 1017 GLU A C 1
ATOM 7459 O O . GLU A 1 1017 ? 32.276 36.254 -28.493 1.00 93.25 1017 GLU A O 1
ATOM 7464 N N . GLY A 1 1018 ? 30.405 36.880 -27.426 1.00 88.12 1018 GLY A N 1
ATOM 7465 C CA . GLY A 1 1018 ? 30.102 38.003 -28.320 1.00 88.12 1018 GLY A CA 1
ATOM 7466 C C . GLY A 1 1018 ? 29.586 37.574 -29.701 1.00 88.12 1018 GLY A C 1
ATOM 7467 O O . GLY A 1 1018 ? 30.340 37.231 -30.611 1.00 88.12 1018 GLY A O 1
ATOM 7468 N N . GLY A 1 1019 ? 28.272 37.650 -29.898 1.00 90.19 1019 GLY A N 1
ATOM 7469 C CA . GLY A 1 1019 ? 27.640 37.251 -31.153 1.00 90.19 1019 GLY A CA 1
ATOM 7470 C C . GLY A 1 1019 ? 26.184 37.680 -31.249 1.00 90.19 1019 GLY A C 1
ATOM 7471 O O . GLY A 1 1019 ? 25.692 38.437 -30.410 1.00 90.19 1019 GLY A O 1
ATOM 7472 N N . TRP A 1 1020 ? 25.501 37.212 -32.294 1.00 91.38 1020 TRP A N 1
ATOM 7473 C CA . TRP A 1 1020 ? 24.151 37.653 -32.620 1.00 91.38 1020 TRP A CA 1
ATOM 7474 C C . TRP A 1 1020 ? 23.199 36.482 -32.876 1.00 91.38 1020 TRP A C 1
ATOM 7476 O O . TRP A 1 1020 ? 23.568 35.459 -33.453 1.00 91.38 1020 TRP A O 1
ATOM 7486 N N . MET A 1 1021 ? 21.955 36.627 -32.420 1.00 94.62 1021 MET A N 1
ATOM 7487 C CA . MET A 1 1021 ? 20.984 35.529 -32.369 1.00 94.62 1021 MET A CA 1
ATOM 7488 C C . MET A 1 1021 ? 20.564 35.031 -33.756 1.00 94.62 1021 MET A C 1
ATOM 7490 O O . MET A 1 1021 ? 20.220 33.863 -33.918 1.00 94.62 1021 MET A O 1
ATOM 7494 N N . SER A 1 1022 ? 20.615 35.890 -34.778 1.00 91.62 1022 SER A N 1
ATOM 7495 C CA . SER A 1 1022 ? 20.251 35.491 -36.140 1.00 91.62 1022 SER A CA 1
ATOM 7496 C C . SER A 1 1022 ? 21.194 34.461 -36.748 1.00 91.62 1022 SER A C 1
ATOM 7498 O O . SER A 1 1022 ? 20.741 33.602 -37.502 1.00 91.62 1022 SER A O 1
ATOM 7500 N N . ASP A 1 1023 ? 22.481 34.544 -36.402 1.00 92.50 1023 ASP A N 1
ATOM 7501 C CA . ASP A 1 1023 ? 23.516 33.625 -36.873 1.00 92.50 1023 ASP A CA 1
ATOM 7502 C C . ASP A 1 1023 ? 23.190 32.220 -36.357 1.00 92.50 1023 ASP A C 1
ATOM 7504 O O . ASP A 1 1023 ? 23.053 31.279 -37.134 1.00 92.50 1023 ASP A O 1
ATOM 7508 N N . VAL A 1 1024 ? 22.944 32.119 -35.046 1.00 95.31 1024 VAL A N 1
ATOM 7509 C CA . VAL A 1 1024 ? 22.659 30.856 -34.356 1.00 95.31 1024 VAL A CA 1
ATOM 7510 C C . VAL A 1 1024 ? 21.313 30.282 -34.781 1.00 95.31 1024 VAL A C 1
ATOM 7512 O O . VAL A 1 1024 ? 21.227 29.083 -35.026 1.00 95.31 1024 VAL A O 1
ATOM 7515 N N . ASN A 1 1025 ? 20.277 31.110 -34.953 1.00 94.44 1025 ASN A N 1
ATOM 7516 C CA . ASN A 1 1025 ? 19.003 30.657 -35.518 1.00 94.44 1025 ASN A CA 1
ATOM 7517 C C . ASN A 1 1025 ? 19.209 29.966 -36.879 1.00 94.44 1025 ASN A C 1
ATOM 7519 O O . ASN A 1 1025 ? 18.686 28.873 -37.098 1.00 94.44 1025 ASN A O 1
ATOM 7523 N N . ALA A 1 1026 ? 20.021 30.558 -37.761 1.00 92.06 1026 ALA A N 1
ATOM 7524 C CA . ALA A 1 1026 ? 20.332 29.982 -39.065 1.00 92.06 1026 ALA A CA 1
ATOM 7525 C C . ALA A 1 1026 ? 21.215 28.724 -38.961 1.00 92.06 1026 ALA A C 1
ATOM 7527 O O . ALA A 1 1026 ? 20.921 27.714 -39.597 1.00 92.06 1026 ALA A O 1
ATOM 7528 N N . GLN A 1 1027 ? 22.240 28.736 -38.106 1.00 94.44 1027 GLN A N 1
ATOM 7529 C CA . GLN A 1 1027 ? 23.135 27.597 -37.857 1.00 94.44 1027 GLN A CA 1
ATOM 7530 C C . GLN A 1 1027 ? 22.432 26.411 -37.172 1.00 94.44 1027 GLN A C 1
ATOM 7532 O O . GLN A 1 1027 ? 22.871 25.275 -37.320 1.00 94.44 1027 GLN A O 1
ATOM 7537 N N . VAL A 1 1028 ? 21.324 26.630 -36.460 1.00 94.50 1028 VAL A N 1
ATOM 7538 C CA . VAL A 1 1028 ? 20.503 25.568 -35.853 1.00 94.50 1028 VAL A CA 1
ATOM 7539 C C . VAL A 1 1028 ? 19.494 24.997 -36.853 1.00 94.50 1028 VAL A C 1
ATOM 7541 O O . VAL A 1 1028 ? 19.400 23.772 -37.004 1.00 94.50 1028 VAL A O 1
ATOM 7544 N N . LEU A 1 1029 ? 18.747 25.878 -37.531 1.00 92.94 1029 LEU A N 1
ATOM 7545 C CA . LEU A 1 1029 ? 17.548 25.533 -38.306 1.00 92.94 1029 LEU A CA 1
ATOM 7546 C C . LEU A 1 1029 ? 17.800 25.335 -39.809 1.00 92.94 1029 LEU A C 1
ATOM 7548 O O . LEU A 1 1029 ? 17.052 24.600 -40.449 1.00 92.94 1029 LEU A O 1
ATOM 7552 N N . GLY A 1 1030 ? 18.852 25.943 -40.361 1.00 91.50 1030 GLY A N 1
ATOM 7553 C CA . GLY A 1 1030 ? 19.278 25.793 -41.759 1.00 91.50 1030 GLY A CA 1
ATOM 7554 C C . GLY A 1 1030 ? 18.812 26.895 -42.704 1.00 91.50 1030 GLY A C 1
ATOM 7555 O O . GLY A 1 1030 ? 19.152 26.858 -43.885 1.00 91.50 1030 GLY A O 1
ATOM 7556 N N . TYR A 1 1031 ? 18.079 27.887 -42.199 1.00 89.00 1031 TYR A N 1
ATOM 7557 C CA . TYR A 1 1031 ? 17.560 29.030 -42.951 1.00 89.00 1031 TYR A CA 1
ATOM 7558 C C . TYR A 1 1031 ? 17.542 30.295 -42.091 1.00 89.00 1031 TYR A C 1
ATOM 7560 O O . TYR A 1 1031 ? 17.518 30.236 -40.861 1.00 89.00 1031 TYR A O 1
ATOM 7568 N N . ASN A 1 1032 ? 17.558 31.451 -42.749 1.00 89.31 1032 ASN A N 1
ATOM 7569 C CA . ASN A 1 1032 ? 17.679 32.742 -42.078 1.00 89.31 1032 ASN A CA 1
ATOM 7570 C C . ASN A 1 1032 ? 16.495 33.086 -41.164 1.00 89.31 1032 ASN A C 1
ATOM 7572 O O . ASN A 1 1032 ? 15.343 32.724 -41.402 1.00 89.31 1032 ASN A O 1
ATOM 7576 N N . SER A 1 1033 ? 16.798 33.906 -40.161 1.00 91.19 1033 SER A N 1
ATOM 7577 C CA . SER A 1 1033 ? 15.809 34.582 -39.320 1.00 91.19 1033 SER A CA 1
ATOM 7578 C C . SER A 1 1033 ? 15.586 36.025 -39.788 1.00 91.19 1033 SER A C 1
ATOM 7580 O O . SER A 1 1033 ? 16.347 36.551 -40.604 1.00 91.19 1033 SER A O 1
ATOM 7582 N N . THR A 1 1034 ? 14.531 36.676 -39.294 1.00 89.81 1034 THR A N 1
ATOM 7583 C CA . THR A 1 1034 ? 14.236 38.082 -39.613 1.00 89.81 1034 THR A CA 1
ATOM 7584 C C . THR A 1 1034 ? 14.579 38.978 -38.431 1.00 89.81 1034 THR A C 1
ATOM 7586 O O . THR A 1 1034 ? 14.006 38.832 -37.349 1.00 89.81 1034 THR A O 1
ATOM 7589 N N . SER A 1 1035 ? 15.476 39.937 -38.653 1.00 89.19 1035 SER A N 1
ATOM 7590 C CA . SER A 1 1035 ? 15.837 40.962 -37.671 1.00 89.19 1035 SER A CA 1
ATOM 7591 C C . SER A 1 1035 ? 15.017 42.239 -37.878 1.00 89.19 1035 SER A C 1
ATOM 7593 O O . SER A 1 1035 ? 14.920 42.763 -38.991 1.00 89.19 1035 SER A O 1
ATOM 7595 N N . TYR A 1 1036 ? 14.455 42.748 -36.783 1.00 90.19 1036 TYR A N 1
ATOM 7596 C CA . TYR A 1 1036 ? 13.553 43.896 -36.709 1.00 90.19 1036 TYR A CA 1
ATOM 7597 C C . TYR A 1 1036 ? 14.143 44.967 -35.783 1.00 90.19 1036 TYR A C 1
ATOM 7599 O O . TYR A 1 1036 ? 14.204 44.773 -34.568 1.00 90.19 1036 TYR A O 1
ATOM 7607 N N . SER A 1 1037 ? 14.576 46.116 -36.315 1.00 88.81 1037 SER A N 1
ATOM 7608 C CA . SER A 1 1037 ? 15.051 47.212 -35.455 1.00 88.81 1037 SER A CA 1
ATOM 7609 C C . SER A 1 1037 ? 13.898 47.873 -34.709 1.00 88.81 1037 SER A C 1
ATOM 7611 O O . SER A 1 1037 ? 12.886 48.225 -35.316 1.00 88.81 1037 SER A O 1
ATOM 7613 N N . PHE A 1 1038 ? 14.074 48.122 -33.408 1.00 90.25 1038 PHE A N 1
ATOM 7614 C CA . PHE A 1 1038 ? 13.079 48.832 -32.599 1.00 90.25 1038 PHE A CA 1
ATOM 7615 C C . PHE A 1 1038 ? 12.829 50.278 -33.065 1.00 90.25 1038 PHE A C 1
ATOM 7617 O O . PHE A 1 1038 ? 11.784 50.838 -32.745 1.00 90.25 1038 PHE A O 1
ATOM 7624 N N . ASN A 1 1039 ? 13.735 50.877 -33.845 1.00 85.25 1039 ASN A N 1
ATOM 7625 C CA . ASN A 1 1039 ? 13.574 52.239 -34.367 1.00 85.25 1039 ASN A CA 1
ATOM 7626 C C . ASN A 1 1039 ? 12.663 52.322 -35.607 1.00 85.25 1039 ASN A C 1
ATOM 7628 O O . ASN A 1 1039 ? 12.138 53.394 -35.891 1.00 85.25 1039 ASN A O 1
ATOM 7632 N N . SER A 1 1040 ? 12.471 51.218 -36.340 1.00 83.06 1040 SER A N 1
ATOM 7633 C CA . SER A 1 1040 ? 11.657 51.161 -37.572 1.00 83.06 1040 SER A CA 1
ATOM 7634 C C . SER A 1 1040 ? 10.483 50.176 -37.507 1.00 83.06 1040 SER A C 1
ATOM 7636 O O . SER A 1 1040 ? 9.546 50.280 -38.294 1.00 83.06 1040 SER A O 1
ATOM 7638 N N . SER A 1 1041 ? 10.522 49.214 -36.584 1.00 87.94 1041 SER A N 1
ATOM 7639 C CA . SER A 1 1041 ? 9.519 48.151 -36.445 1.00 87.94 1041 SER A CA 1
ATOM 7640 C C . SER A 1 1041 ? 8.432 48.521 -35.436 1.00 87.94 1041 SER A C 1
ATOM 7642 O O . SER A 1 1041 ? 8.600 49.424 -34.619 1.00 87.94 1041 SER A O 1
ATOM 7644 N N . THR A 1 1042 ? 7.307 47.801 -35.454 1.00 90.56 1042 THR A N 1
ATOM 7645 C CA . THR A 1 1042 ? 6.164 48.099 -34.575 1.00 90.56 1042 THR A CA 1
ATOM 7646 C C . THR A 1 1042 ? 6.035 47.113 -33.417 1.00 90.56 1042 THR A C 1
ATOM 7648 O O . THR A 1 1042 ? 6.376 45.934 -33.545 1.00 90.56 1042 THR A O 1
ATOM 7651 N N . LYS A 1 1043 ? 5.401 47.563 -32.326 1.00 94.81 1043 LYS A N 1
ATOM 7652 C CA . LYS A 1 1043 ? 4.934 46.698 -31.230 1.00 94.81 1043 LYS A CA 1
ATOM 7653 C C . LYS A 1 1043 ? 4.121 45.502 -31.739 1.00 94.81 1043 LYS A C 1
ATOM 7655 O O . LYS A 1 1043 ? 4.292 44.378 -31.269 1.00 94.81 1043 LYS A O 1
ATOM 7660 N N . GLN A 1 1044 ? 3.263 45.739 -32.733 1.00 94.69 1044 GLN A N 1
ATOM 7661 C CA . GLN A 1 1044 ? 2.379 44.718 -33.286 1.00 94.69 1044 GLN A CA 1
ATOM 7662 C C . GLN A 1 1044 ? 3.139 43.621 -34.043 1.00 94.69 1044 GLN A C 1
ATOM 7664 O O . GLN A 1 1044 ? 2.694 42.478 -34.041 1.00 94.69 1044 GLN A O 1
ATOM 7669 N N . SER A 1 1045 ? 4.304 43.926 -34.624 1.00 92.50 1045 SER A N 1
ATOM 7670 C CA . SER A 1 1045 ? 5.168 42.939 -35.285 1.00 92.50 1045 SER A CA 1
ATOM 7671 C C . SER A 1 1045 ? 5.668 41.871 -34.299 1.00 92.50 1045 SER A C 1
ATOM 7673 O O . SER A 1 1045 ? 5.645 40.684 -34.615 1.00 92.50 1045 SER A O 1
ATOM 7675 N N . MET A 1 1046 ? 6.042 42.272 -33.077 1.00 95.50 1046 MET A N 1
ATOM 7676 C CA . MET A 1 1046 ? 6.442 41.341 -32.013 1.00 95.50 1046 MET A CA 1
ATOM 7677 C C . MET A 1 1046 ? 5.242 40.570 -31.436 1.00 95.50 1046 MET A C 1
ATOM 7679 O O . MET A 1 1046 ? 5.340 39.367 -31.210 1.00 95.50 1046 MET A O 1
ATOM 7683 N N . ILE A 1 1047 ? 4.090 41.228 -31.250 1.00 97.44 1047 ILE A N 1
ATOM 7684 C CA . ILE A 1 1047 ? 2.853 40.573 -30.775 1.00 97.44 1047 ILE A CA 1
ATOM 7685 C C . ILE A 1 1047 ? 2.366 39.515 -31.778 1.00 97.44 1047 ILE A C 1
ATOM 7687 O O . ILE A 1 1047 ? 2.004 38.411 -31.379 1.00 97.44 1047 ILE A O 1
ATOM 7691 N N . ALA A 1 1048 ? 2.391 39.815 -33.079 1.00 94.88 1048 ALA A N 1
ATOM 7692 C CA . ALA A 1 1048 ? 2.015 38.866 -34.125 1.00 94.88 1048 ALA A CA 1
ATOM 7693 C C . ALA A 1 1048 ? 2.939 37.637 -34.146 1.00 94.88 1048 ALA A C 1
ATOM 7695 O O . ALA A 1 1048 ? 2.459 36.515 -34.284 1.00 94.88 1048 ALA A O 1
ATOM 7696 N N . ALA A 1 1049 ? 4.246 37.836 -33.946 1.00 94.00 1049 ALA A N 1
ATOM 7697 C CA . ALA A 1 1049 ? 5.208 36.745 -33.836 1.00 94.00 1049 ALA A CA 1
ATOM 7698 C C . ALA A 1 1049 ? 4.961 35.861 -32.594 1.00 94.00 1049 ALA A C 1
ATOM 7700 O O . ALA A 1 1049 ? 4.984 34.637 -32.717 1.00 94.00 1049 ALA A O 1
ATOM 7701 N N . LEU A 1 1050 ? 4.648 36.451 -31.431 1.00 95.12 1050 LEU A N 1
ATOM 7702 C CA . LEU A 1 1050 ? 4.281 35.700 -30.219 1.00 95.12 1050 LEU A CA 1
ATOM 7703 C C . LEU A 1 1050 ? 3.005 34.874 -30.434 1.00 95.12 1050 LEU A C 1
ATOM 7705 O O . LEU A 1 1050 ? 2.981 33.680 -30.147 1.00 95.12 1050 LEU A O 1
ATOM 7709 N N . ASN A 1 1051 ? 1.963 35.489 -30.999 1.00 95.38 1051 ASN A N 1
ATOM 7710 C CA . ASN A 1 1051 ? 0.686 34.823 -31.275 1.00 95.38 1051 ASN A CA 1
ATOM 7711 C C . ASN A 1 1051 ? 0.816 33.687 -32.309 1.00 95.38 1051 ASN A C 1
ATOM 7713 O O . ASN A 1 1051 ? 0.020 32.753 -32.292 1.00 95.38 1051 ASN A O 1
ATOM 7717 N N . ALA A 1 1052 ? 1.817 33.753 -33.192 1.00 93.00 1052 ALA A N 1
ATOM 7718 C CA . ALA A 1 1052 ? 2.145 32.715 -34.170 1.00 93.00 1052 ALA A CA 1
ATOM 7719 C C . ALA A 1 1052 ? 3.168 31.675 -33.655 1.00 93.00 1052 ALA A C 1
ATOM 7721 O O . ALA A 1 1052 ? 3.740 30.940 -34.463 1.00 93.00 1052 ALA A O 1
ATOM 7722 N N . ASN A 1 1053 ? 3.425 31.625 -32.337 1.00 93.25 1053 ASN A N 1
ATOM 7723 C CA . ASN A 1 1053 ? 4.393 30.729 -31.687 1.00 93.25 1053 ASN A CA 1
ATOM 7724 C C . ASN A 1 1053 ? 5.777 30.737 -32.374 1.00 93.25 1053 ASN A C 1
ATOM 7726 O O . ASN A 1 1053 ? 6.391 29.696 -32.617 1.00 93.25 1053 ASN A O 1
ATOM 7730 N N . ARG A 1 1054 ? 6.250 31.929 -32.760 1.00 94.69 1054 ARG A N 1
ATOM 7731 C CA . ARG A 1 1054 ? 7.607 32.109 -33.284 1.00 94.69 1054 ARG A CA 1
ATOM 7732 C C . ARG A 1 1054 ? 8.612 32.143 -32.141 1.00 94.69 1054 ARG A C 1
ATOM 7734 O O . ARG A 1 1054 ? 8.325 32.691 -31.080 1.00 94.69 1054 ARG A O 1
ATOM 7741 N N . ALA A 1 1055 ? 9.817 31.649 -32.402 1.00 96.62 1055 ALA A N 1
ATOM 7742 C CA . ALA A 1 1055 ? 10.939 31.860 -31.501 1.00 96.62 1055 ALA A CA 1
ATOM 7743 C C . ALA A 1 1055 ? 11.414 33.316 -31.642 1.00 96.62 1055 ALA A C 1
ATOM 7745 O O . ALA A 1 1055 ? 11.678 33.781 -32.757 1.00 96.62 1055 ALA A O 1
ATOM 7746 N N . ILE A 1 1056 ? 11.474 34.049 -30.524 1.00 97.75 1056 ILE A N 1
ATOM 7747 C CA . ILE A 1 1056 ? 11.828 35.474 -30.500 1.00 97.75 1056 ILE A CA 1
ATOM 7748 C C . ILE A 1 1056 ? 12.916 35.736 -29.466 1.00 97.75 1056 ILE A C 1
ATOM 7750 O O . ILE A 1 1056 ? 12.767 35.425 -28.283 1.00 97.75 1056 ILE A O 1
ATOM 7754 N N . THR A 1 1057 ? 13.969 36.415 -29.901 1.00 98.12 1057 THR A N 1
ATOM 7755 C CA . THR A 1 1057 ? 15.001 36.979 -29.026 1.00 98.12 1057 THR A CA 1
ATOM 7756 C C . THR A 1 1057 ? 15.144 38.481 -29.251 1.00 98.12 1057 THR A C 1
ATOM 7758 O O . THR A 1 1057 ? 14.692 39.015 -30.262 1.00 98.12 1057 THR A O 1
ATOM 7761 N N . LEU A 1 1058 ? 15.772 39.189 -28.316 1.00 96.50 1058 LEU A N 1
ATOM 7762 C CA . LEU A 1 1058 ? 16.211 40.572 -28.500 1.00 96.50 1058 LEU A CA 1
ATOM 7763 C C . LEU A 1 1058 ? 17.612 40.779 -27.933 1.00 96.50 1058 LEU A C 1
ATOM 7765 O O . LEU A 1 1058 ? 18.033 40.035 -27.048 1.00 96.50 1058 LEU A O 1
ATOM 7769 N N . GLY A 1 1059 ? 18.319 41.781 -28.454 1.00 95.19 1059 GLY A N 1
ATOM 7770 C CA . GLY A 1 1059 ? 19.632 42.192 -27.958 1.00 95.19 1059 GLY A CA 1
ATOM 7771 C C . GLY A 1 1059 ? 19.601 43.615 -27.413 1.00 95.19 1059 GLY A C 1
ATOM 7772 O O . GLY A 1 1059 ? 18.996 44.511 -28.013 1.00 95.19 1059 GLY A O 1
ATOM 7773 N N . THR A 1 1060 ? 20.238 43.823 -26.265 1.00 96.81 1060 THR A N 1
ATOM 7774 C CA . THR A 1 1060 ? 20.266 45.119 -25.581 1.00 96.81 1060 THR A CA 1
ATOM 7775 C C . THR A 1 1060 ? 21.410 46.016 -26.059 1.00 96.81 1060 THR A C 1
ATOM 7777 O O . THR A 1 1060 ? 22.422 45.552 -26.585 1.00 96.81 1060 THR A O 1
ATOM 7780 N N . ILE A 1 1061 ? 21.263 47.332 -25.878 1.00 94.06 1061 ILE A N 1
ATOM 7781 C CA . ILE A 1 1061 ? 22.372 48.284 -26.050 1.00 94.06 1061 ILE A CA 1
ATOM 7782 C C . ILE A 1 1061 ? 23.431 48.074 -24.954 1.00 94.06 1061 ILE A C 1
ATOM 7784 O O . ILE A 1 1061 ? 23.130 47.528 -23.895 1.00 94.06 1061 ILE A O 1
ATOM 7788 N N . GLY A 1 1062 ? 24.667 48.541 -25.170 1.00 90.94 1062 GLY A N 1
ATOM 7789 C CA . GLY A 1 1062 ? 25.770 48.343 -24.213 1.00 90.94 1062 GLY A CA 1
ATOM 7790 C C . GLY A 1 1062 ? 25.505 48.892 -22.801 1.00 90.94 1062 GLY A C 1
ATOM 7791 O O . GLY A 1 1062 ? 25.903 48.266 -21.827 1.00 90.94 1062 GLY A O 1
ATOM 7792 N N . ASN A 1 1063 ? 24.765 50.001 -22.686 1.00 91.12 1063 ASN A N 1
ATOM 7793 C CA . ASN A 1 1063 ? 24.338 50.599 -21.414 1.00 91.12 1063 ASN A CA 1
ATOM 7794 C C . ASN A 1 1063 ? 22.805 50.562 -21.294 1.00 91.12 1063 ASN A C 1
ATOM 7796 O O . ASN A 1 1063 ? 22.140 51.586 -21.439 1.00 91.12 1063 ASN A O 1
ATOM 7800 N N . ALA A 1 1064 ? 22.236 49.374 -21.087 1.00 91.56 1064 ALA A N 1
ATOM 7801 C CA . ALA A 1 1064 ? 20.793 49.200 -20.930 1.00 91.56 1064 ALA A CA 1
ATOM 7802 C C . ALA A 1 1064 ? 20.319 49.506 -19.496 1.00 91.56 1064 ALA A C 1
ATOM 7804 O O . ALA A 1 1064 ? 20.953 49.125 -18.515 1.00 91.56 1064 ALA A O 1
ATOM 7805 N N . GLY A 1 1065 ? 19.180 50.190 -19.382 1.00 91.69 1065 GLY A N 1
ATOM 7806 C CA . GLY A 1 1065 ? 18.451 50.440 -18.140 1.00 91.69 1065 GLY A CA 1
ATOM 7807 C C . GLY A 1 1065 ? 17.226 49.533 -17.975 1.00 91.69 1065 GLY A C 1
ATOM 7808 O O . GLY A 1 1065 ? 17.145 48.438 -18.524 1.00 91.69 1065 GLY A O 1
ATOM 7809 N N . SER A 1 1066 ? 16.233 49.985 -17.201 1.00 92.19 1066 SER A N 1
ATOM 7810 C CA . SER A 1 1066 ? 14.986 49.239 -16.915 1.00 92.19 1066 SER A CA 1
ATOM 7811 C C . SER A 1 1066 ? 15.169 47.832 -16.306 1.00 92.19 1066 SER A C 1
ATOM 7813 O O . SER A 1 1066 ? 14.262 47.009 -16.385 1.00 92.19 1066 SER A O 1
ATOM 7815 N N . GLY A 1 1067 ? 16.320 47.540 -15.688 1.00 92.88 1067 GLY A N 1
ATOM 7816 C CA . GLY A 1 1067 ? 16.639 46.210 -15.145 1.00 92.88 1067 GLY A CA 1
ATOM 7817 C C . GLY A 1 1067 ? 17.141 45.198 -16.184 1.00 92.88 1067 GLY A C 1
ATOM 7818 O O . GLY A 1 1067 ? 17.267 44.016 -15.868 1.00 92.88 1067 GLY A O 1
ATOM 7819 N N . LEU A 1 1068 ? 17.430 45.646 -17.408 1.00 96.38 1068 LEU A N 1
ATOM 7820 C CA . LEU A 1 1068 ? 18.130 44.860 -18.419 1.00 96.38 1068 LEU A CA 1
ATOM 7821 C C . LEU A 1 1068 ? 19.643 44.874 -18.166 1.00 96.38 1068 LEU A C 1
ATOM 7823 O O . LEU A 1 1068 ? 20.202 45.861 -17.697 1.00 96.38 1068 LEU A O 1
ATOM 7827 N N . VAL A 1 1069 ? 20.309 43.784 -18.536 1.00 95.38 1069 VAL A N 1
ATOM 7828 C CA . VAL A 1 1069 ? 21.768 43.711 -18.669 1.00 95.38 1069 VAL A CA 1
ATOM 7829 C C . VAL A 1 1069 ? 22.142 44.309 -20.026 1.00 95.38 1069 VAL A C 1
ATOM 7831 O O . VAL A 1 1069 ? 21.475 44.027 -21.024 1.00 95.38 1069 VAL A O 1
ATOM 7834 N N . GLY A 1 1070 ? 23.177 45.147 -20.075 1.00 94.31 1070 GLY A N 1
ATOM 7835 C CA . GLY A 1 1070 ? 23.674 45.741 -21.319 1.00 94.31 1070 GLY A CA 1
ATOM 7836 C C . GLY A 1 1070 ? 24.508 44.765 -22.155 1.00 94.31 1070 GLY A C 1
ATOM 7837 O O . GLY A 1 1070 ? 25.211 43.925 -21.601 1.00 94.31 1070 GLY A O 1
ATOM 7838 N N . GLY A 1 1071 ? 24.417 44.865 -23.485 1.00 94.12 1071 GLY A N 1
ATOM 7839 C CA . GLY A 1 1071 ? 25.126 43.981 -24.423 1.00 94.12 1071 GLY A CA 1
ATOM 7840 C C . GLY A 1 1071 ? 24.726 42.500 -24.334 1.00 94.12 1071 GLY A C 1
ATOM 7841 O O . GLY A 1 1071 ? 25.548 41.630 -24.609 1.00 94.12 1071 GLY A O 1
ATOM 7842 N N . HIS A 1 1072 ? 23.490 42.209 -23.919 1.00 96.44 1072 HIS A N 1
ATOM 7843 C CA . HIS A 1 1072 ? 23.015 40.872 -23.548 1.00 96.44 1072 HIS A CA 1
ATOM 7844 C C . HIS A 1 1072 ? 21.774 40.460 -24.348 1.00 96.44 1072 HIS A C 1
ATOM 7846 O O . HIS A 1 1072 ? 20.981 41.303 -24.778 1.00 96.44 1072 HIS A O 1
ATOM 7852 N N . ALA A 1 1073 ? 21.591 39.152 -24.529 1.00 97.38 1073 ALA A N 1
ATOM 7853 C CA . ALA A 1 1073 ? 20.454 38.577 -25.238 1.00 97.38 1073 ALA A CA 1
ATOM 7854 C C . ALA A 1 1073 ? 19.354 38.098 -24.277 1.00 97.38 1073 ALA A C 1
ATOM 7856 O O . ALA A 1 1073 ? 19.628 37.468 -23.255 1.00 97.38 1073 ALA A O 1
ATOM 7857 N N . TYR A 1 1074 ? 18.096 38.340 -24.642 1.00 98.19 1074 TYR A N 1
ATOM 7858 C CA . TYR A 1 1074 ? 16.909 37.864 -23.923 1.00 98.19 1074 TYR A CA 1
ATOM 7859 C C . TYR A 1 1074 ? 15.970 37.109 -24.862 1.00 98.19 1074 TYR A C 1
ATOM 7861 O O . TYR A 1 1074 ? 15.887 37.433 -26.045 1.00 98.19 1074 TYR A O 1
ATOM 7869 N N . VAL A 1 1075 ? 15.209 36.156 -24.321 1.00 98.44 1075 VAL A N 1
ATOM 7870 C CA . VAL A 1 1075 ? 14.069 35.529 -25.013 1.00 98.44 1075 VAL A CA 1
ATOM 7871 C C . VAL A 1 1075 ? 12.801 36.321 -24.694 1.00 98.44 1075 VAL A C 1
ATOM 7873 O O . VAL A 1 1075 ? 12.566 36.644 -23.528 1.00 98.44 1075 VAL A O 1
ATOM 7876 N N . VAL A 1 1076 ? 11.968 36.626 -25.692 1.00 98.00 1076 VAL A N 1
ATOM 7877 C CA . VAL A 1 1076 ? 10.649 37.242 -25.463 1.00 98.00 1076 VAL A CA 1
ATOM 7878 C C . VAL A 1 1076 ? 9.627 36.126 -25.277 1.00 98.00 1076 VAL A C 1
ATOM 7880 O O . VAL A 1 1076 ? 9.364 35.371 -26.206 1.00 98.00 1076 VAL A O 1
ATOM 7883 N N . THR A 1 1077 ? 9.056 36.001 -24.078 1.00 96.69 1077 THR A N 1
ATOM 7884 C CA . THR A 1 1077 ? 8.237 34.834 -23.699 1.00 96.69 1077 THR A CA 1
ATOM 7885 C C . THR A 1 1077 ? 6.736 35.091 -23.687 1.00 96.69 1077 THR A C 1
ATOM 7887 O O . THR A 1 1077 ? 5.959 34.148 -23.558 1.00 96.69 1077 THR A O 1
ATOM 7890 N N . GLY A 1 1078 ? 6.307 36.348 -23.812 1.00 96.44 1078 GLY A N 1
ATOM 7891 C CA . GLY A 1 1078 ? 4.894 36.703 -23.871 1.00 96.44 1078 GLY A CA 1
ATOM 7892 C C . GLY A 1 1078 ? 4.645 38.208 -23.854 1.00 96.44 1078 GLY A C 1
ATOM 7893 O O . GLY A 1 1078 ? 5.553 39.010 -23.634 1.00 96.44 1078 GLY A O 1
ATOM 7894 N N . TYR A 1 1079 ? 3.387 38.581 -24.067 1.00 97.81 1079 TYR A N 1
ATOM 7895 C CA . TYR A 1 1079 ? 2.894 39.954 -24.025 1.00 97.81 1079 TYR A CA 1
ATOM 7896 C C . TYR A 1 1079 ? 1.575 39.996 -23.253 1.00 97.81 1079 TYR A C 1
ATOM 7898 O O . TYR A 1 1079 ? 0.681 39.187 -23.499 1.00 97.81 1079 TYR A O 1
ATOM 7906 N N . ASN A 1 1080 ? 1.445 40.942 -22.326 1.00 97.19 1080 ASN A N 1
ATOM 7907 C CA . ASN A 1 1080 ? 0.235 41.155 -21.546 1.00 97.19 1080 ASN A CA 1
ATOM 7908 C C . ASN A 1 1080 ? -0.494 42.418 -22.029 1.00 97.19 1080 ASN A C 1
ATOM 7910 O O . ASN A 1 1080 ? -0.080 43.546 -21.750 1.00 97.19 1080 ASN A O 1
ATOM 7914 N N . ALA A 1 1081 ? -1.620 42.211 -22.714 1.00 94.62 1081 ALA A N 1
ATOM 7915 C CA . ALA A 1 1081 ? -2.419 43.276 -23.308 1.00 94.62 1081 ALA A CA 1
ATOM 7916 C C . ALA A 1 1081 ? -3.078 44.231 -22.293 1.00 94.62 1081 ALA A C 1
ATOM 7918 O O . ALA A 1 1081 ? -3.311 45.382 -22.647 1.00 94.62 1081 ALA A O 1
ATOM 7919 N N . SER A 1 1082 ? -3.350 43.809 -21.049 1.00 95.12 1082 SER A N 1
ATOM 7920 C CA . SER A 1 1082 ? -3.979 44.683 -20.039 1.00 95.12 1082 SER A CA 1
ATOM 7921 C C . SER A 1 1082 ? -2.990 45.595 -19.307 1.00 95.12 1082 SER A C 1
ATOM 7923 O O . SER A 1 1082 ? -3.409 46.518 -18.613 1.00 95.12 1082 SER A O 1
ATOM 7925 N N . THR A 1 1083 ? -1.682 45.364 -19.466 1.00 94.56 1083 THR A N 1
ATOM 7926 C CA . THR A 1 1083 ? -0.612 46.173 -18.847 1.00 94.56 1083 THR A CA 1
ATOM 7927 C C . THR A 1 1083 ? 0.365 46.782 -19.861 1.00 94.56 1083 THR A C 1
ATOM 7929 O O . THR A 1 1083 ? 1.299 47.472 -19.456 1.00 94.56 1083 THR A O 1
ATOM 7932 N N . ASP A 1 1084 ? 0.146 46.528 -21.158 1.00 96.31 1084 ASP A N 1
ATOM 7933 C CA . ASP A 1 1084 ? 1.007 46.871 -22.301 1.00 96.31 1084 ASP A CA 1
ATOM 7934 C C . ASP A 1 1084 ? 2.502 46.564 -22.079 1.00 96.31 1084 ASP A C 1
ATOM 7936 O O . ASP A 1 1084 ? 3.381 47.414 -22.256 1.00 96.31 1084 ASP A O 1
ATOM 7940 N N . ARG A 1 1085 ? 2.789 45.336 -21.624 1.00 98.06 1085 ARG A N 1
ATOM 7941 C CA . ARG A 1 1085 ? 4.142 44.894 -21.249 1.00 98.06 1085 ARG A CA 1
ATOM 7942 C C . ARG A 1 1085 ? 4.499 43.530 -21.827 1.00 98.06 1085 ARG A C 1
ATOM 7944 O O . ARG A 1 1085 ? 3.684 42.610 -21.833 1.00 98.06 1085 ARG A O 1
ATOM 7951 N N . PHE A 1 1086 ? 5.749 43.396 -22.254 1.00 98.38 1086 PHE A N 1
ATOM 7952 C CA . PHE A 1 1086 ? 6.368 42.146 -22.683 1.00 98.38 1086 PHE A CA 1
ATOM 7953 C C . PHE A 1 1086 ? 7.105 41.483 -21.523 1.00 98.38 1086 PHE A C 1
ATOM 7955 O O . PHE A 1 1086 ? 7.811 42.151 -20.764 1.00 98.38 1086 PHE A O 1
ATOM 7962 N N . THR A 1 1087 ? 6.981 40.164 -21.417 1.00 97.88 1087 THR A N 1
ATOM 7963 C CA . THR A 1 1087 ? 7.764 39.344 -20.489 1.00 97.88 1087 THR A CA 1
ATOM 7964 C C . THR A 1 1087 ? 9.029 38.870 -21.195 1.00 97.88 1087 THR A C 1
ATOM 7966 O O . THR A 1 1087 ? 8.966 38.362 -22.316 1.00 97.88 1087 THR A O 1
ATOM 7969 N N . LEU A 1 1088 ? 10.177 39.029 -20.534 1.00 98.06 1088 LEU A N 1
ATOM 7970 C CA . LEU A 1 1088 ? 11.474 38.577 -21.033 1.00 98.06 1088 LEU A CA 1
ATOM 7971 C C . LEU A 1 1088 ? 12.060 37.515 -20.106 1.00 98.06 1088 LEU A C 1
ATOM 7973 O O . LEU A 1 1088 ? 12.019 37.654 -18.883 1.00 98.06 1088 LEU A O 1
ATOM 7977 N N . PHE A 1 1089 ? 12.669 36.491 -20.690 1.00 98.25 1089 PHE A N 1
ATOM 7978 C CA . PHE A 1 1089 ? 13.456 35.495 -19.977 1.00 98.25 1089 PHE A CA 1
ATOM 7979 C C . PHE A 1 1089 ? 14.948 35.728 -20.228 1.00 98.25 1089 PHE A C 1
ATOM 7981 O O . PHE A 1 1089 ? 15.385 35.965 -21.355 1.00 98.25 1089 PHE A O 1
ATOM 7988 N N . ASN A 1 1090 ? 15.726 35.667 -19.149 1.00 97.19 1090 ASN A N 1
ATOM 7989 C CA . ASN A 1 1090 ? 17.179 35.815 -19.172 1.00 97.19 1090 ASN A CA 1
ATOM 7990 C C . ASN A 1 1090 ? 17.827 34.421 -19.281 1.00 97.19 1090 ASN A C 1
ATOM 7992 O O . ASN A 1 1090 ? 17.556 33.614 -18.387 1.00 97.19 1090 ASN A O 1
ATOM 7996 N N . PRO A 1 1091 ? 18.697 34.135 -20.273 1.00 96.75 1091 PRO A N 1
ATOM 7997 C CA . PRO A 1 1091 ? 19.406 32.851 -20.404 1.00 96.75 1091 PRO A CA 1
ATOM 7998 C C . PRO A 1 1091 ? 20.246 32.436 -19.178 1.00 96.75 1091 PRO A C 1
ATOM 8000 O O . PRO A 1 1091 ? 20.588 31.261 -19.047 1.00 96.75 1091 PRO A O 1
ATOM 8003 N N . TRP A 1 1092 ? 20.521 33.342 -18.230 1.00 95.19 1092 TRP A N 1
ATOM 8004 C CA . TRP A 1 1092 ? 21.066 33.006 -16.902 1.00 95.19 1092 TRP A CA 1
ATOM 8005 C C . TRP A 1 1092 ? 20.142 32.099 -16.057 1.00 95.19 1092 TRP A C 1
ATOM 8007 O O . TRP A 1 1092 ? 20.601 31.446 -15.121 1.00 95.19 1092 TRP A O 1
ATOM 8017 N N . GLY A 1 1093 ? 18.839 32.047 -16.361 1.00 92.56 1093 GLY A N 1
ATOM 8018 C CA . GLY A 1 1093 ? 17.887 31.114 -15.747 1.00 92.56 1093 GLY A CA 1
ATOM 8019 C C . GLY A 1 1093 ? 17.441 31.442 -14.317 1.00 92.56 1093 GLY A C 1
ATOM 8020 O O . GLY A 1 1093 ? 16.883 30.569 -13.650 1.00 92.56 1093 GLY A O 1
ATOM 8021 N N . ASN A 1 1094 ? 17.713 32.657 -13.823 1.00 87.12 1094 ASN A N 1
ATOM 8022 C CA . ASN A 1 1094 ? 17.370 33.095 -12.460 1.00 87.12 1094 ASN A CA 1
ATOM 8023 C C . ASN A 1 1094 ? 17.040 34.599 -12.308 1.00 87.12 1094 ASN A C 1
ATOM 8025 O O . ASN A 1 1094 ? 16.179 34.941 -11.503 1.00 87.12 1094 ASN A O 1
ATOM 8029 N N . THR A 1 1095 ? 17.684 35.494 -13.066 1.00 88.75 1095 THR A N 1
ATOM 8030 C CA . THR A 1 1095 ? 17.521 36.956 -12.925 1.00 88.75 1095 THR A CA 1
ATOM 8031 C C . THR A 1 1095 ? 16.762 37.541 -14.117 1.00 88.75 1095 THR A C 1
ATOM 8033 O O . THR A 1 1095 ? 17.363 37.958 -15.108 1.00 88.75 1095 THR A O 1
ATOM 8036 N N . HIS A 1 1096 ? 15.432 37.538 -14.057 1.00 94.44 1096 HIS A N 1
ATOM 8037 C CA . HIS A 1 1096 ? 14.564 38.068 -15.118 1.00 94.44 1096 HIS A CA 1
ATOM 8038 C C . HIS A 1 1096 ? 14.140 39.519 -14.819 1.00 94.44 1096 HIS A C 1
ATOM 8040 O O . HIS A 1 1096 ? 13.867 39.832 -13.658 1.00 94.44 1096 HIS A O 1
ATOM 8046 N N . PRO A 1 1097 ? 14.072 40.414 -15.824 1.00 95.69 1097 PRO A N 1
ATOM 8047 C CA . PRO A 1 1097 ? 13.584 41.775 -15.629 1.00 95.69 1097 PRO A CA 1
ATOM 8048 C C . PRO A 1 1097 ? 12.063 41.780 -15.422 1.00 95.69 1097 PRO A C 1
ATOM 8050 O O . PRO A 1 1097 ? 11.342 40.941 -15.968 1.00 95.69 1097 PRO A O 1
ATOM 8053 N N . SER A 1 1098 ? 11.557 42.766 -14.681 1.00 96.19 1098 SER A N 1
ATOM 8054 C CA . SER A 1 1098 ? 10.115 43.040 -14.615 1.00 96.19 1098 SER A CA 1
ATOM 8055 C C . SER A 1 1098 ? 9.558 43.329 -16.021 1.00 96.19 1098 SER A C 1
ATOM 8057 O O . SER A 1 1098 ? 10.247 43.998 -16.791 1.00 96.19 1098 SER A O 1
ATOM 8059 N N . PRO A 1 1099 ? 8.327 42.900 -16.370 1.00 97.62 1099 PRO A N 1
ATOM 8060 C CA . PRO A 1 1099 ? 7.781 43.075 -17.718 1.00 97.62 1099 PRO A CA 1
ATOM 8061 C C . PRO A 1 1099 ? 7.836 44.527 -18.222 1.00 97.62 1099 PRO A C 1
ATOM 8063 O O . PRO A 1 1099 ? 7.449 45.454 -17.505 1.00 97.62 1099 PRO A O 1
ATOM 8066 N N . LEU A 1 1100 ? 8.304 44.729 -19.455 1.00 97.94 1100 LEU A N 1
ATOM 8067 C CA . LEU A 1 1100 ? 8.697 46.036 -20.003 1.00 97.94 1100 LEU A CA 1
ATOM 8068 C C . LEU A 1 1100 ? 7.724 46.539 -21.070 1.00 97.94 1100 LEU A C 1
ATOM 8070 O O . LEU A 1 1100 ? 7.260 45.761 -21.902 1.00 97.94 1100 LEU A O 1
ATOM 8074 N N . THR A 1 1101 ? 7.435 47.842 -21.079 1.00 97.56 1101 THR A N 1
ATOM 8075 C CA . THR A 1 1101 ? 6.619 48.446 -22.147 1.00 97.56 1101 THR A CA 1
ATOM 8076 C C . THR A 1 1101 ? 7.405 48.546 -23.455 1.00 97.56 1101 THR A C 1
ATOM 8078 O O . THR A 1 1101 ? 8.639 48.531 -23.454 1.00 97.56 1101 THR A O 1
ATOM 8081 N N . TRP A 1 1102 ? 6.712 48.714 -24.587 1.00 96.62 1102 TRP A N 1
ATOM 8082 C CA . TRP A 1 1102 ? 7.376 48.895 -25.886 1.00 96.62 1102 TRP A CA 1
ATOM 8083 C C . TRP A 1 1102 ? 8.395 50.045 -25.889 1.00 96.62 1102 TRP A C 1
ATOM 8085 O O . TRP A 1 1102 ? 9.497 49.876 -26.400 1.00 96.62 1102 TRP A O 1
ATOM 8095 N N . ALA A 1 1103 ? 8.074 51.179 -25.258 1.00 95.69 1103 ALA A N 1
ATOM 8096 C CA . ALA A 1 1103 ? 8.993 52.313 -25.144 1.00 95.69 1103 ALA A CA 1
ATOM 8097 C C . ALA A 1 1103 ? 10.246 51.977 -24.310 1.00 95.69 1103 ALA A C 1
ATOM 8099 O O . ALA A 1 1103 ? 11.345 52.419 -24.641 1.00 95.69 1103 ALA A O 1
ATOM 8100 N N . GLN A 1 1104 ? 10.112 51.153 -23.262 1.00 97.06 1104 GLN A N 1
ATOM 8101 C CA . GLN A 1 1104 ? 11.264 50.674 -22.492 1.00 97.06 1104 GLN A CA 1
ATOM 8102 C C . GLN A 1 1104 ? 12.140 49.720 -23.311 1.00 97.06 1104 GLN A C 1
ATOM 8104 O O . GLN A 1 1104 ? 13.361 49.813 -23.216 1.00 97.06 1104 GLN A O 1
ATOM 8109 N N . LEU A 1 1105 ? 11.554 48.843 -24.134 1.00 97.12 1105 LEU A N 1
ATOM 8110 C CA . LEU A 1 1105 ? 12.332 48.011 -25.058 1.00 97.12 1105 LEU A CA 1
ATOM 8111 C C . LEU A 1 1105 ? 13.045 48.877 -26.103 1.00 97.12 1105 LEU A C 1
ATOM 8113 O O . LEU A 1 1105 ? 14.258 48.774 -26.249 1.00 97.12 1105 LEU A O 1
ATOM 8117 N N . GLN A 1 1106 ? 12.322 49.787 -26.757 1.00 95.31 1106 GLN A N 1
ATOM 8118 C CA . GLN A 1 1106 ? 12.841 50.668 -27.806 1.00 95.31 1106 GLN A CA 1
ATOM 8119 C C . GLN A 1 1106 ? 13.990 51.570 -27.330 1.00 95.31 1106 GLN A C 1
ATOM 8121 O O . GLN A 1 1106 ? 14.943 51.785 -28.070 1.00 95.31 1106 GLN A O 1
ATOM 8126 N N . ALA A 1 1107 ? 13.954 52.039 -26.080 1.00 95.19 1107 ALA A N 1
ATOM 8127 C CA . ALA A 1 1107 ? 15.034 52.835 -25.497 1.00 95.19 1107 ALA A CA 1
ATOM 8128 C C . ALA A 1 1107 ? 16.274 52.019 -25.066 1.00 95.19 1107 ALA A C 1
ATOM 8130 O O . ALA A 1 1107 ? 17.298 52.616 -24.747 1.00 95.19 1107 ALA A O 1
ATOM 8131 N N . ASN A 1 1108 ? 16.196 50.681 -25.002 1.00 96.94 1108 ASN A N 1
ATOM 8132 C CA . ASN A 1 1108 ? 17.239 49.831 -24.402 1.00 96.94 1108 ASN A CA 1
ATOM 8133 C C . ASN A 1 1108 ? 17.672 48.631 -25.271 1.00 96.94 1108 ASN A C 1
ATOM 8135 O O . ASN A 1 1108 ? 18.584 47.898 -24.883 1.00 96.94 1108 ASN A O 1
ATOM 8139 N N . CYS A 1 1109 ? 17.049 48.414 -26.430 1.00 95.19 1109 CYS A N 1
ATOM 8140 C CA . CYS A 1 1109 ? 17.276 47.260 -27.303 1.00 95.19 1109 CYS A CA 1
ATOM 8141 C C . CYS A 1 1109 ? 17.519 47.708 -28.749 1.00 95.19 1109 CYS A C 1
ATOM 8143 O O . CYS A 1 1109 ? 16.841 48.600 -29.251 1.00 95.19 1109 CYS A O 1
ATOM 8145 N N . THR A 1 1110 ? 18.473 47.083 -29.441 1.00 87.25 1110 THR A N 1
ATOM 8146 C CA . THR A 1 1110 ? 18.852 47.470 -30.814 1.00 87.25 1110 THR A CA 1
ATOM 8147 C C . THR A 1 1110 ? 17.869 46.915 -31.846 1.00 87.25 1110 THR A C 1
ATOM 8149 O O . THR A 1 1110 ? 17.317 47.644 -32.680 1.00 87.25 1110 THR A O 1
ATOM 8152 N N . GLN A 1 1111 ? 17.632 45.605 -31.778 1.00 91.19 1111 GLN A N 1
ATOM 8153 C CA . GLN A 1 1111 ? 16.718 44.853 -32.630 1.00 91.19 1111 GLN A CA 1
ATOM 8154 C C . GLN A 1 1111 ? 16.160 43.645 -31.862 1.00 91.19 1111 GLN A C 1
ATOM 8156 O O . GLN A 1 1111 ? 16.759 43.181 -30.886 1.00 91.19 1111 GLN A O 1
ATOM 8161 N N . PHE A 1 1112 ? 15.037 43.113 -32.336 1.00 94.69 1112 PHE A N 1
ATOM 8162 C CA . PHE A 1 1112 ? 14.567 41.773 -31.993 1.00 94.69 1112 PHE A CA 1
ATOM 8163 C C . PHE A 1 1112 ? 14.645 40.860 -33.220 1.00 94.69 1112 PHE A C 1
ATOM 8165 O O . PHE A 1 1112 ? 14.497 41.313 -34.354 1.00 94.69 1112 PHE A O 1
ATOM 8172 N N . VAL A 1 1113 ? 14.914 39.580 -32.993 1.00 94.62 1113 VAL A N 1
ATOM 8173 C CA . VAL A 1 1113 ? 15.081 38.560 -34.030 1.00 94.62 1113 VAL A CA 1
ATOM 8174 C C . VAL A 1 1113 ? 13.941 37.562 -33.897 1.00 94.62 1113 VAL A C 1
ATOM 8176 O O . VAL A 1 1113 ? 13.708 37.028 -32.813 1.00 94.62 1113 VAL A O 1
ATOM 8179 N N . VAL A 1 1114 ? 13.232 37.319 -34.997 1.00 94.31 1114 VAL A N 1
ATOM 8180 C CA . VAL A 1 1114 ? 12.119 36.368 -35.085 1.00 94.31 1114 VAL A CA 1
ATOM 8181 C C . VAL A 1 1114 ? 12.494 35.256 -36.054 1.00 94.31 1114 VAL A C 1
ATOM 8183 O O . VAL A 1 1114 ? 12.940 35.532 -37.171 1.00 94.31 1114 VAL A O 1
ATOM 8186 N N . VAL A 1 1115 ? 12.269 34.002 -35.666 1.00 92.81 1115 VAL A N 1
ATOM 8187 C CA . VAL A 1 1115 ? 12.407 32.854 -36.567 1.00 92.81 1115 VAL A CA 1
ATOM 8188 C C . VAL A 1 1115 ? 11.203 31.918 -36.466 1.00 92.81 1115 VAL A C 1
ATOM 8190 O O . VAL A 1 1115 ? 10.590 31.763 -35.407 1.00 92.81 1115 VAL A O 1
ATOM 8193 N N . ASP A 1 1116 ? 10.839 31.315 -37.597 1.00 91.44 1116 ASP A N 1
ATOM 8194 C CA . ASP A 1 1116 ? 9.969 30.143 -37.611 1.00 91.44 1116 ASP A CA 1
ATOM 8195 C C . ASP A 1 1116 ? 10.763 28.959 -37.038 1.00 91.44 1116 ASP A C 1
ATOM 8197 O O . ASP A 1 1116 ? 11.818 28.661 -37.583 1.00 91.44 1116 ASP A O 1
ATOM 8201 N N . PRO A 1 1117 ? 10.327 28.289 -35.961 1.00 86.81 1117 PRO A N 1
ATOM 8202 C CA . PRO A 1 1117 ? 11.043 27.146 -35.409 1.00 86.81 1117 PRO A CA 1
ATOM 8203 C C . PRO A 1 1117 ? 10.550 25.808 -35.997 1.00 86.81 1117 PRO A C 1
ATOM 8205 O O . PRO A 1 1117 ? 11.038 24.750 -35.607 1.00 86.81 1117 PRO A O 1
ATOM 8208 N N . THR A 1 1118 ? 9.576 25.816 -36.917 1.00 76.94 1118 THR A N 1
ATOM 8209 C CA . THR A 1 1118 ? 8.970 24.605 -37.509 1.00 76.94 1118 THR A CA 1
ATOM 8210 C C . THR A 1 1118 ? 9.665 24.119 -38.783 1.00 76.94 1118 THR A C 1
ATOM 8212 O O . THR A 1 1118 ? 9.510 22.957 -39.151 1.00 76.94 1118 THR A O 1
ATOM 8215 N N . GLY A 1 1119 ? 10.475 24.961 -39.437 1.00 56.16 1119 GLY A N 1
ATOM 8216 C CA . GLY A 1 1119 ? 11.103 24.658 -40.732 1.00 56.16 1119 GLY A CA 1
ATOM 8217 C C . GLY A 1 1119 ? 12.166 23.550 -40.711 1.00 56.16 1119 GLY A C 1
ATOM 8218 O O . GLY A 1 1119 ? 12.702 23.207 -41.761 1.00 56.16 1119 GLY A O 1
ATOM 8219 N N . SER A 1 1120 ? 12.447 22.938 -39.556 1.00 47.50 1120 SER A N 1
ATOM 8220 C CA . SER A 1 1120 ? 13.056 21.604 -39.496 1.00 47.50 1120 SER A CA 1
ATOM 8221 C C . SER A 1 1120 ? 12.013 20.540 -39.882 1.00 47.50 1120 SER A C 1
ATOM 8223 O O . SER A 1 1120 ? 11.576 19.748 -39.042 1.00 47.50 1120 SER A O 1
ATOM 8225 N N . ILE A 1 1121 ? 11.581 20.553 -41.147 1.00 38.81 1121 ILE A N 1
ATOM 8226 C CA . ILE A 1 1121 ? 10.692 19.528 -41.707 1.00 38.81 1121 ILE A CA 1
ATOM 8227 C C . ILE A 1 1121 ? 11.385 18.170 -41.545 1.00 38.81 1121 ILE A C 1
ATOM 8229 O O . ILE A 1 1121 ? 12.572 18.034 -41.843 1.00 38.81 1121 ILE A O 1
ATOM 8233 N N . ALA A 1 1122 ? 10.653 17.162 -41.065 1.00 31.59 1122 ALA A N 1
ATOM 8234 C CA . ALA A 1 1122 ? 11.180 15.805 -40.965 1.00 31.59 1122 ALA A CA 1
ATOM 8235 C C . ALA A 1 1122 ? 11.663 15.316 -42.341 1.00 31.59 1122 ALA A C 1
ATOM 8237 O O . ALA A 1 1122 ? 10.972 15.508 -43.344 1.00 31.59 1122 ALA A O 1
ATOM 8238 N N . VAL A 1 1123 ? 12.826 14.657 -42.388 1.00 30.84 1123 VAL A N 1
ATOM 8239 C CA . VAL A 1 1123 ? 13.371 14.087 -43.628 1.00 30.84 1123 VAL A CA 1
ATOM 8240 C C . VAL A 1 1123 ? 12.396 13.040 -44.167 1.00 30.84 1123 VAL A C 1
ATOM 8242 O O . VAL A 1 1123 ? 12.344 11.907 -43.684 1.00 30.84 1123 VAL A O 1
ATOM 8245 N N . GLN A 1 1124 ? 11.610 13.411 -45.179 1.00 26.81 1124 GLN A N 1
ATOM 8246 C CA . GLN A 1 1124 ? 10.765 12.461 -45.886 1.00 26.81 1124 GLN A CA 1
ATOM 8247 C C . GLN A 1 1124 ? 11.634 11.529 -46.732 1.00 26.81 1124 GLN A C 1
ATOM 8249 O O . GLN A 1 1124 ? 12.052 11.870 -47.831 1.00 26.81 1124 GLN A O 1
ATOM 8254 N N . SER A 1 1125 ? 11.831 10.318 -46.214 1.00 29.33 1125 SER A N 1
ATOM 8255 C CA . SER A 1 1125 ? 11.906 9.078 -46.991 1.00 29.33 1125 SER A CA 1
ATOM 8256 C C . SER A 1 1125 ? 12.736 9.121 -48.287 1.00 29.33 1125 SER A C 1
ATOM 8258 O O . SER A 1 1125 ? 12.192 9.021 -49.389 1.00 29.33 1125 SER A O 1
ATOM 8260 N N . SER A 1 1126 ? 14.061 9.048 -48.156 1.00 24.44 1126 SER A N 1
ATOM 8261 C CA . SER A 1 1126 ? 14.897 8.350 -49.143 1.00 24.44 1126 SER A CA 1
ATOM 8262 C C . SER A 1 1126 ? 15.186 6.912 -48.678 1.00 24.44 1126 SER A C 1
ATOM 8264 O O . SER A 1 1126 ? 16.327 6.545 -48.423 1.00 24.44 1126 SER A O 1
ATOM 8266 N N . THR A 1 1127 ? 14.124 6.102 -48.598 1.00 23.73 1127 THR A N 1
ATOM 8267 C CA . THR A 1 1127 ? 14.153 4.625 -48.484 1.00 23.73 1127 THR A CA 1
ATOM 8268 C C . THR A 1 1127 ? 14.676 4.021 -47.170 1.00 23.73 1127 THR A C 1
ATOM 8270 O O . THR A 1 1127 ? 15.784 3.499 -47.110 1.00 23.73 1127 THR A O 1
ATOM 8273 N N . VAL A 1 1128 ? 13.807 3.914 -46.157 1.00 27.42 1128 VAL A N 1
ATOM 8274 C CA . VAL A 1 1128 ? 13.926 2.841 -45.148 1.00 27.42 1128 VAL A CA 1
ATOM 8275 C C . VAL A 1 1128 ? 13.085 1.653 -45.615 1.00 27.42 1128 VAL A C 1
ATOM 8277 O O . VAL A 1 1128 ? 11.872 1.787 -45.784 1.00 27.42 1128 VAL A O 1
ATOM 8280 N N . ARG A 1 1129 ? 13.699 0.477 -45.800 1.00 29.00 1129 ARG A N 1
ATOM 8281 C CA . ARG A 1 1129 ? 12.940 -0.783 -45.792 1.00 29.00 1129 ARG A CA 1
ATOM 8282 C C . ARG A 1 1129 ? 12.706 -1.200 -44.339 1.00 29.00 1129 ARG A C 1
ATOM 8284 O O . ARG A 1 1129 ? 13.641 -1.230 -43.551 1.00 29.00 1129 ARG A O 1
ATOM 8291 N N . SER A 1 1130 ? 11.438 -1.474 -44.045 1.00 33.22 1130 SER A N 1
ATOM 8292 C CA . SER A 1 1130 ? 10.857 -2.076 -42.834 1.00 33.22 1130 SER A CA 1
ATOM 8293 C C . SER A 1 1130 ? 11.799 -3.003 -42.035 1.00 33.22 1130 SER A C 1
ATOM 8295 O O . SER A 1 1130 ? 12.572 -3.754 -42.618 1.00 33.22 1130 SER A O 1
ATOM 8297 N N . ASP A 1 1131 ? 11.739 -3.036 -40.698 1.00 27.02 1131 ASP A N 1
ATOM 8298 C CA . ASP A 1 1131 ? 10.561 -3.519 -39.952 1.00 27.02 1131 ASP A CA 1
ATOM 8299 C C . ASP A 1 1131 ? 10.500 -3.114 -38.449 1.00 27.02 1131 ASP A C 1
ATOM 8301 O O . ASP A 1 1131 ? 11.477 -2.670 -37.860 1.00 27.02 1131 ASP A O 1
ATOM 8305 N N . VAL A 1 1132 ? 9.350 -3.423 -37.816 1.00 27.52 1132 VAL A N 1
ATOM 8306 C CA . VAL A 1 1132 ? 9.089 -3.564 -36.352 1.00 27.52 1132 VAL A CA 1
ATOM 8307 C C . VAL A 1 1132 ? 8.762 -2.304 -35.503 1.00 27.52 1132 VAL A C 1
ATOM 8309 O O . VAL A 1 1132 ? 9.633 -1.721 -34.878 1.00 27.52 1132 VAL A O 1
ATOM 8312 N N . MET A 1 1133 ? 7.447 -2.077 -35.299 1.00 27.81 1133 MET A N 1
ATOM 8313 C CA . MET A 1 1133 ? 6.753 -1.430 -34.142 1.00 27.81 1133 MET A CA 1
ATOM 8314 C C . MET A 1 1133 ? 7.066 0.056 -33.818 1.00 27.81 1133 MET A C 1
ATOM 8316 O O . MET A 1 1133 ? 8.212 0.442 -33.685 1.00 27.81 1133 MET A O 1
ATOM 8320 N N . SER A 1 1134 ? 6.128 1.002 -33.641 1.00 30.45 1134 SER A N 1
ATOM 8321 C CA . SER A 1 1134 ? 4.697 1.030 -33.241 1.00 30.45 1134 SER A CA 1
ATOM 8322 C C . SER A 1 1134 ? 4.369 0.819 -31.751 1.00 30.45 1134 SER A C 1
ATOM 8324 O O . SER A 1 1134 ? 4.107 -0.304 -31.322 1.00 30.45 1134 SER A O 1
ATOM 8326 N N . SER A 1 1135 ? 4.202 1.920 -31.003 1.00 27.59 1135 SER A N 1
ATOM 8327 C CA . SER A 1 1135 ? 3.352 1.971 -29.799 1.00 27.59 1135 SER A CA 1
ATOM 8328 C C . SER A 1 1135 ? 2.907 3.401 -29.442 1.00 27.59 1135 SER A C 1
ATOM 8330 O O . SER A 1 1135 ? 3.766 4.242 -29.209 1.00 27.59 1135 SER A O 1
ATOM 8332 N N . MET A 1 1136 ? 1.589 3.604 -29.268 1.00 25.52 1136 MET A N 1
ATOM 8333 C CA . MET A 1 1136 ? 0.929 4.790 -28.665 1.00 25.52 1136 MET A CA 1
ATOM 8334 C C . MET A 1 1136 ? 1.020 6.118 -29.463 1.00 25.52 1136 MET A C 1
ATOM 8336 O O . MET A 1 1136 ? 2.059 6.456 -30.003 1.00 25.52 1136 MET A O 1
ATOM 8340 N N . LEU A 1 1137 ? -0.026 6.951 -29.558 1.00 26.80 1137 LEU A N 1
ATOM 8341 C CA . LEU A 1 1137 ? -1.460 6.753 -29.282 1.00 26.80 1137 LEU A CA 1
ATOM 8342 C C . LEU A 1 1137 ? -2.270 7.774 -30.107 1.00 26.80 1137 LEU A C 1
ATOM 8344 O O . LEU A 1 1137 ? -2.139 8.975 -29.891 1.00 26.80 1137 LEU A O 1
ATOM 8348 N N . VAL A 1 1138 ? -3.152 7.312 -31.000 1.00 28.88 1138 VAL A N 1
ATOM 8349 C CA . VAL A 1 1138 ? -4.144 8.185 -31.652 1.00 28.88 1138 VAL A CA 1
ATOM 8350 C C . VAL A 1 1138 ? -5.369 8.305 -30.748 1.00 28.88 1138 VAL A C 1
ATOM 8352 O O . VAL A 1 1138 ? -6.058 7.318 -30.498 1.00 28.88 1138 VAL A O 1
ATOM 8355 N N . ALA A 1 1139 ? -5.653 9.518 -30.277 1.00 26.03 1139 ALA A N 1
ATOM 8356 C CA . ALA A 1 1139 ? -6.915 9.851 -29.627 1.00 26.03 1139 ALA A CA 1
ATOM 8357 C C . ALA A 1 1139 ? -7.876 10.436 -30.672 1.00 26.03 1139 ALA A C 1
ATOM 8359 O O . ALA A 1 1139 ? -7.785 11.616 -31.005 1.00 26.03 1139 ALA A O 1
ATOM 8360 N N . GLN A 1 1140 ? -8.790 9.616 -31.198 1.00 27.94 1140 GLN A N 1
ATOM 8361 C CA . GLN A 1 1140 ? -9.802 10.069 -32.153 1.00 27.94 1140 GLN A CA 1
ATOM 8362 C C . GLN A 1 1140 ? -11.208 9.625 -31.728 1.00 27.94 1140 GLN A C 1
ATOM 8364 O O . GLN A 1 1140 ? -11.476 8.442 -31.546 1.00 27.94 1140 GLN A O 1
ATOM 8369 N N . ILE A 1 1141 ? -12.045 10.647 -31.530 1.00 26.31 1141 ILE A N 1
ATOM 8370 C CA . ILE A 1 1141 ? -13.515 10.744 -31.585 1.00 26.31 1141 ILE A CA 1
ATOM 8371 C C . ILE A 1 1141 ? -14.278 9.408 -31.730 1.00 26.31 1141 ILE A C 1
ATOM 8373 O O . ILE A 1 1141 ? -14.109 8.673 -32.699 1.00 26.31 1141 ILE A O 1
ATOM 8377 N N . GLY A 1 1142 ? -15.157 9.129 -30.760 1.00 26.50 1142 GLY A N 1
ATOM 8378 C CA . GLY A 1 1142 ? -15.845 7.842 -30.598 1.00 26.50 1142 GLY A CA 1
ATOM 8379 C C . GLY A 1 1142 ? -17.073 7.590 -31.484 1.00 26.50 1142 GLY A C 1
ATOM 8380 O O . GLY A 1 1142 ? -17.365 8.314 -32.431 1.00 26.50 1142 GLY A O 1
ATOM 8381 N N . THR A 1 1143 ? -17.810 6.529 -31.141 1.00 29.80 1143 THR A N 1
ATOM 8382 C CA . THR A 1 1143 ? -19.029 6.063 -31.830 1.00 29.80 1143 THR A CA 1
ATOM 8383 C C . THR A 1 1143 ? -20.167 5.765 -30.841 1.00 29.80 1143 THR A C 1
ATOM 8385 O O . THR A 1 1143 ? -19.939 5.568 -29.648 1.00 29.80 1143 THR A O 1
ATOM 8388 N N . ASN A 1 1144 ? -21.409 5.809 -31.335 1.00 27.80 1144 ASN A N 1
ATOM 8389 C CA . ASN A 1 1144 ? -22.610 6.127 -30.548 1.00 27.80 1144 ASN A CA 1
ATOM 8390 C C . ASN A 1 1144 ? -23.331 4.941 -29.881 1.00 27.80 1144 ASN A C 1
ATOM 8392 O O . ASN A 1 1144 ? -23.545 3.922 -30.528 1.00 27.80 1144 ASN A O 1
ATOM 8396 N N . THR A 1 1145 ? -23.910 5.197 -28.697 1.00 28.72 1145 THR A N 1
ATOM 8397 C CA . THR A 1 1145 ? -25.272 4.771 -28.279 1.00 28.72 1145 THR A CA 1
ATOM 8398 C C . THR A 1 1145 ? -25.778 5.680 -27.139 1.00 28.72 1145 THR A C 1
ATOM 8400 O O . THR A 1 1145 ? -24.968 5.993 -26.273 1.00 28.72 1145 THR A O 1
ATOM 8403 N N . HIS A 1 1146 ? -27.056 6.052 -26.966 1.00 25.16 1146 HIS A N 1
ATOM 8404 C CA . HIS A 1 1146 ? -28.236 6.117 -27.856 1.00 25.16 1146 HIS A CA 1
ATOM 8405 C C . HIS A 1 1146 ? -29.429 6.719 -27.061 1.00 25.16 1146 HIS A C 1
ATOM 8407 O O . HIS A 1 1146 ? -29.917 6.038 -26.163 1.00 25.16 1146 HIS A O 1
ATOM 8413 N N . SER A 1 1147 ? -29.900 7.937 -27.382 1.00 28.42 1147 SER A N 1
ATOM 8414 C CA . SER A 1 1147 ? -31.244 8.461 -27.019 1.00 28.42 1147 SER A CA 1
ATOM 8415 C C . SER A 1 1147 ? -31.496 9.878 -27.579 1.00 28.42 1147 SER A C 1
ATOM 8417 O O . SER A 1 1147 ? -30.671 10.758 -27.354 1.00 28.42 1147 SER A O 1
ATOM 8419 N N . ASP A 1 1148 ? -32.635 10.060 -28.255 1.00 29.62 1148 ASP A N 1
ATOM 8420 C CA . ASP A 1 1148 ? -33.529 11.241 -28.339 1.00 29.62 1148 ASP A CA 1
ATOM 8421 C C . ASP A 1 1148 ? -32.902 12.662 -28.349 1.00 29.62 1148 ASP A C 1
ATOM 8423 O O . ASP A 1 1148 ? -32.346 13.125 -27.359 1.00 29.62 1148 ASP A O 1
ATOM 8427 N N . PHE A 1 1149 ? -33.042 13.467 -29.414 1.00 27.05 1149 PHE A N 1
ATOM 8428 C CA . PHE A 1 1149 ? -34.328 14.082 -29.802 1.00 27.05 1149 PHE A CA 1
ATOM 8429 C C . PHE A 1 1149 ? -34.436 14.458 -31.306 1.00 27.05 1149 PHE A C 1
ATOM 8431 O O . PHE A 1 1149 ? -33.522 14.236 -32.095 1.00 27.05 1149 PHE A O 1
ATOM 8438 N N . THR A 1 1150 ? -35.589 15.004 -31.711 1.00 30.66 1150 THR A N 1
ATOM 8439 C CA . THR A 1 1150 ? -36.051 15.175 -33.109 1.00 30.66 1150 THR A CA 1
ATOM 8440 C C . THR A 1 1150 ? -35.753 16.536 -33.760 1.00 30.66 1150 THR A C 1
ATOM 8442 O O . THR A 1 1150 ? -35.944 17.562 -33.110 1.00 30.66 1150 THR A O 1
ATOM 8445 N N . GLY A 1 1151 ? -35.498 16.575 -35.079 1.00 27.02 1151 GLY A N 1
ATOM 8446 C CA . GLY A 1 1151 ? -35.659 17.802 -35.886 1.00 27.02 1151 GLY A CA 1
ATOM 8447 C C . GLY A 1 1151 ? -35.058 17.767 -37.304 1.00 27.02 1151 GLY A C 1
ATOM 8448 O O . GLY A 1 1151 ? -33.913 17.373 -37.476 1.00 27.02 1151 GLY A O 1
ATOM 8449 N N . ASN A 1 1152 ? -35.847 18.195 -38.297 1.00 30.08 1152 ASN A N 1
ATOM 8450 C CA . ASN A 1 1152 ? -35.544 18.366 -39.736 1.00 30.08 1152 ASN A CA 1
ATOM 8451 C C . ASN A 1 1152 ? -34.196 19.072 -40.050 1.00 30.08 1152 ASN A C 1
ATOM 8453 O O . ASN A 1 1152 ? -33.746 19.889 -39.256 1.00 30.08 1152 ASN A O 1
ATOM 8457 N N . GLY A 1 1153 ? -33.561 18.914 -41.222 1.00 28.11 1153 GLY A N 1
ATOM 8458 C CA . GLY A 1 1153 ? -33.906 18.139 -42.431 1.00 28.11 1153 GLY A CA 1
ATOM 8459 C C . GLY A 1 1153 ? -33.611 18.923 -43.732 1.00 28.11 1153 GLY A C 1
ATOM 8460 O O . GLY A 1 1153 ? -33.765 20.138 -43.725 1.00 28.11 1153 GLY A O 1
ATOM 8461 N N . ALA A 1 1154 ? -33.261 18.221 -44.830 1.00 30.05 1154 ALA A N 1
ATOM 8462 C CA . ALA A 1 1154 ? -32.901 18.752 -46.171 1.00 30.05 1154 ALA A CA 1
ATOM 8463 C C . ALA A 1 1154 ? -31.589 19.592 -46.247 1.00 30.05 1154 ALA A C 1
ATOM 8465 O O . ALA A 1 1154 ? -31.208 20.230 -45.273 1.00 30.05 1154 ALA A O 1
ATOM 8466 N N . SER A 1 1155 ? -30.832 19.632 -47.356 1.00 29.22 1155 SER A N 1
ATOM 8467 C CA . SER A 1 1155 ? -30.828 18.795 -48.581 1.00 29.22 1155 SER A CA 1
ATOM 8468 C C . SER A 1 1155 ? -29.500 18.911 -49.354 1.00 29.22 1155 SER A C 1
ATOM 8470 O O . SER A 1 1155 ? -28.957 20.003 -49.465 1.00 29.22 1155 SER A O 1
ATOM 8472 N N . ASP A 1 1156 ? -29.053 17.779 -49.902 1.00 27.97 1156 ASP A N 1
ATOM 8473 C CA . ASP A 1 1156 ? -28.350 17.513 -51.175 1.00 27.97 1156 ASP A CA 1
ATOM 8474 C C . ASP A 1 1156 ? -27.573 18.589 -51.981 1.00 27.97 1156 ASP A C 1
ATOM 8476 O O . ASP A 1 1156 ? -28.040 19.700 -52.213 1.00 27.97 1156 ASP A O 1
ATOM 8480 N N . SER A 1 1157 ? -26.534 18.074 -52.671 1.00 28.91 1157 SER A N 1
ATOM 8481 C CA . SER A 1 1157 ? -26.119 18.391 -54.067 1.00 28.91 1157 SER A CA 1
ATOM 8482 C C . SER A 1 1157 ? -25.264 19.650 -54.346 1.00 28.91 1157 SER A C 1
ATOM 8484 O O . SER A 1 1157 ? -25.468 20.684 -53.724 1.00 28.91 1157 SER A O 1
ATOM 8486 N N . PHE A 1 1158 ? -24.314 19.672 -55.304 1.00 26.41 1158 PHE A N 1
ATOM 8487 C CA . PHE A 1 1158 ? -23.517 18.634 -56.021 1.00 26.41 1158 PHE A CA 1
ATOM 8488 C C . PHE A 1 1158 ? -22.373 19.339 -56.817 1.00 26.41 1158 PHE A C 1
ATOM 8490 O O . PHE A 1 1158 ? -22.513 20.527 -57.087 1.00 26.41 1158 PHE A O 1
ATOM 8497 N N . PHE A 1 1159 ? -21.355 18.593 -57.300 1.00 27.28 1159 PHE A N 1
ATOM 8498 C CA . PHE A 1 1159 ? -20.399 18.966 -58.388 1.00 27.28 1159 PHE A CA 1
ATOM 8499 C C . PHE A 1 1159 ? -19.462 20.194 -58.167 1.00 27.28 1159 PHE A C 1
ATOM 8501 O O . PHE A 1 1159 ? -19.750 21.069 -57.363 1.00 27.28 1159 PHE A O 1
ATOM 8508 N N . GLU A 1 1160 ? -18.321 20.371 -58.860 1.00 28.75 1160 GLU A N 1
ATOM 8509 C CA . GLU A 1 1160 ? -17.250 19.434 -59.290 1.00 28.75 1160 GLU A CA 1
ATOM 8510 C C . GLU A 1 1160 ? -15.926 20.226 -59.546 1.00 28.75 1160 GLU A C 1
ATOM 8512 O O . GLU A 1 1160 ? -15.901 21.430 -59.324 1.00 28.75 1160 GLU A O 1
ATOM 8517 N N . THR A 1 1161 ? -14.837 19.551 -59.968 1.00 27.09 1161 THR A N 1
ATOM 8518 C CA . THR A 1 1161 ? -13.594 20.036 -60.660 1.00 27.09 1161 THR A CA 1
ATOM 8519 C C . THR A 1 1161 ? -13.263 21.554 -60.704 1.00 27.09 1161 THR A C 1
ATOM 8521 O O . THR A 1 1161 ? -14.071 22.342 -61.169 1.00 27.09 1161 THR A O 1
ATOM 8524 N N . GLY A 1 1162 ? -12.048 22.072 -60.464 1.00 25.62 1162 GLY A N 1
ATOM 8525 C CA . GLY A 1 1162 ? -10.692 21.520 -60.575 1.00 25.62 1162 GLY A CA 1
ATOM 8526 C C . GLY A 1 1162 ? -9.644 22.609 -60.953 1.00 25.62 1162 GLY A C 1
ATOM 8527 O O . GLY A 1 1162 ? -9.980 23.779 -61.076 1.00 25.62 1162 GLY A O 1
ATOM 8528 N N . TRP A 1 1163 ? -8.387 22.185 -61.162 1.00 23.86 1163 TRP A N 1
ATOM 8529 C CA . TRP A 1 1163 ? -7.299 22.843 -61.936 1.00 23.86 1163 TRP A CA 1
ATOM 8530 C C . TRP A 1 1163 ? -6.757 24.254 -61.559 1.00 23.86 1163 TRP A C 1
ATOM 8532 O O . TRP A 1 1163 ? -7.149 25.275 -62.105 1.00 23.86 1163 TRP A O 1
ATOM 8542 N N . SER A 1 1164 ? -5.695 24.232 -60.738 1.00 29.83 1164 SER A N 1
ATOM 8543 C CA . SER A 1 1164 ? -4.347 24.818 -60.984 1.00 29.83 1164 SER A CA 1
ATOM 8544 C C . SER A 1 1164 ? -4.095 26.306 -61.351 1.00 29.83 1164 SER A C 1
ATOM 8546 O O . SER A 1 1164 ? -4.456 26.774 -62.424 1.00 29.83 1164 SER A O 1
ATOM 8548 N N . THR A 1 1165 ? -3.177 26.891 -60.556 1.00 27.98 1165 THR A N 1
ATOM 8549 C CA . THR A 1 1165 ? -2.076 27.843 -60.894 1.00 27.98 1165 THR A CA 1
ATOM 8550 C C . THR A 1 1165 ? -2.344 29.304 -61.300 1.00 27.98 1165 THR A C 1
ATOM 8552 O O . THR A 1 1165 ? -2.884 29.563 -62.366 1.00 27.98 1165 THR A O 1
ATOM 8555 N N . GLN A 1 1166 ? -1.698 30.205 -60.530 1.00 30.31 1166 GLN A N 1
ATOM 8556 C CA . GLN A 1 1166 ? -1.218 31.562 -60.889 1.00 30.31 1166 GLN A CA 1
ATOM 8557 C C . GLN A 1 1166 ? -2.293 32.667 -61.094 1.00 30.31 1166 GLN A C 1
ATOM 8559 O O . GLN A 1 1166 ? -3.427 32.374 -61.442 1.00 30.31 1166 GLN A O 1
ATOM 8564 N N . ASP A 1 1167 ? -2.055 33.958 -60.801 1.00 28.53 1167 ASP A N 1
ATOM 8565 C CA . ASP A 1 1167 ? -0.790 34.698 -60.586 1.00 28.53 1167 ASP A CA 1
ATOM 8566 C C . ASP A 1 1167 ? -0.847 35.801 -59.477 1.00 28.53 1167 ASP A C 1
ATOM 8568 O O . ASP A 1 1167 ? -1.832 35.971 -58.764 1.00 28.53 1167 ASP A O 1
ATOM 8572 N N . PHE A 1 1168 ? 0.274 36.520 -59.339 1.00 27.59 1168 PHE A N 1
ATOM 8573 C CA . PHE A 1 1168 ? 0.690 37.602 -58.422 1.00 27.59 1168 PHE A CA 1
ATOM 8574 C C . PHE A 1 1168 ? -0.251 38.769 -57.966 1.00 27.59 1168 PHE A C 1
ATOM 8576 O O . PHE A 1 1168 ? -1.031 39.323 -58.730 1.00 27.59 1168 PHE A O 1
ATOM 8583 N N . PHE A 1 1169 ? 0.105 39.299 -56.773 1.00 26.42 1169 PHE A N 1
ATOM 8584 C CA . PHE A 1 1169 ? 0.014 40.692 -56.242 1.00 26.42 1169 PHE A CA 1
ATOM 8585 C C . PHE A 1 1169 ? -1.315 41.332 -55.720 1.00 26.42 1169 PHE A C 1
ATOM 8587 O O . PHE A 1 1169 ? -2.433 40.985 -56.068 1.00 26.42 1169 PHE A O 1
ATOM 8594 N N . THR A 1 1170 ? -1.109 42.271 -54.777 1.00 26.86 1170 THR A N 1
ATOM 8595 C CA . THR A 1 1170 ? -1.961 42.883 -53.708 1.00 26.86 1170 THR A CA 1
ATOM 8596 C C . THR A 1 1170 ? -2.503 44.315 -54.035 1.00 26.86 1170 THR A C 1
ATOM 8598 O O . THR A 1 1170 ? -2.179 44.771 -55.130 1.00 26.86 1170 THR A O 1
ATOM 8601 N N . PRO A 1 1171 ? -3.127 45.146 -53.123 1.00 45.69 1171 PRO A N 1
ATOM 8602 C CA . PRO A 1 1171 ? -3.675 44.854 -51.760 1.00 45.69 1171 PRO A CA 1
ATOM 8603 C C . PRO A 1 1171 ? -5.128 45.211 -51.237 1.00 45.69 1171 PRO A C 1
ATOM 8605 O O . PRO A 1 1171 ? -5.536 44.480 -50.336 1.00 45.69 1171 PRO A O 1
ATOM 8608 N N . PRO A 1 1172 ? -5.860 46.331 -51.509 1.00 35.75 1172 PRO A N 1
ATOM 8609 C CA . PRO A 1 1172 ? -6.138 47.272 -50.387 1.00 35.75 1172 PRO A CA 1
ATOM 8610 C C . PRO A 1 1172 ? -7.593 47.782 -50.090 1.00 35.75 1172 PRO A C 1
ATOM 8612 O O . PRO A 1 1172 ? -8.263 48.296 -50.977 1.00 35.75 1172 PRO A O 1
ATOM 8615 N N . THR A 1 1173 ? -7.941 47.894 -48.784 1.00 31.33 1173 THR A N 1
ATOM 8616 C CA . THR A 1 1173 ? -8.801 48.937 -48.100 1.00 31.33 1173 THR A CA 1
ATOM 8617 C C . THR A 1 1173 ? -10.312 49.124 -48.447 1.00 31.33 1173 THR A C 1
ATOM 8619 O O . THR A 1 1173 ? -10.722 48.788 -49.544 1.00 31.33 1173 THR A O 1
ATOM 8622 N N . ALA A 1 1174 ? -11.211 49.736 -47.630 1.00 34.06 1174 ALA A N 1
ATOM 8623 C CA . ALA A 1 1174 ? -11.354 49.935 -46.158 1.00 34.06 1174 ALA A CA 1
ATOM 8624 C C . ALA A 1 1174 ? -12.711 50.630 -45.755 1.00 34.06 1174 ALA A C 1
ATOM 8626 O O . ALA A 1 1174 ? -13.381 51.205 -46.602 1.00 34.06 1174 ALA A O 1
ATOM 8627 N N . MET A 1 1175 ? -13.007 50.682 -44.435 1.00 26.88 1175 MET A N 1
ATOM 8628 C CA . MET A 1 1175 ? -13.838 51.660 -43.658 1.00 26.88 1175 MET A CA 1
ATOM 8629 C C . MET A 1 1175 ? -15.392 51.727 -43.689 1.00 26.88 1175 MET A C 1
ATOM 8631 O O . MET A 1 1175 ? -16.011 52.085 -44.684 1.00 26.88 1175 MET A O 1
ATOM 8635 N N . SER A 1 1176 ? -15.992 51.620 -42.485 1.00 27.02 1176 SER A N 1
ATOM 8636 C CA . SER A 1 1176 ? -16.989 52.534 -41.837 1.00 27.02 1176 SER A CA 1
ATOM 8637 C C . SER A 1 1176 ? -17.422 51.946 -40.461 1.00 27.02 1176 SER A C 1
ATOM 8639 O O . SER A 1 1176 ? -17.336 50.734 -40.298 1.00 27.02 1176 SER A O 1
ATOM 8641 N N . SER A 1 1177 ? -17.845 52.663 -39.399 1.00 28.58 1177 SER A N 1
ATOM 8642 C CA . SER A 1 1177 ? -17.816 54.101 -39.023 1.00 28.58 1177 SER A CA 1
ATOM 8643 C C . SER A 1 1177 ? -18.099 54.306 -37.500 1.00 28.58 1177 SER A C 1
ATOM 8645 O O . SER A 1 1177 ? -18.831 53.502 -36.940 1.00 28.58 1177 SER A O 1
ATOM 8647 N N . LEU A 1 1178 ? -17.552 55.378 -36.881 1.00 23.66 1178 LEU A N 1
ATOM 8648 C CA . LEU A 1 1178 ? -18.026 56.249 -35.746 1.00 23.66 1178 LEU A CA 1
ATOM 8649 C C . LEU A 1 1178 ? -19.127 55.754 -34.736 1.00 23.66 1178 LEU A C 1
ATOM 8651 O O . LEU A 1 1178 ? -20.114 55.172 -35.156 1.00 23.66 1178 LEU A O 1
ATOM 8655 N N . THR A 1 1179 ? -19.149 56.035 -33.407 1.00 26.61 1179 THR A N 1
ATOM 8656 C CA . THR A 1 1179 ? -18.817 57.269 -32.616 1.00 26.61 1179 THR A CA 1
ATOM 8657 C C . THR A 1 1179 ? -18.620 56.992 -31.084 1.00 26.61 1179 THR A C 1
ATOM 8659 O O . THR A 1 1179 ? -18.881 55.886 -30.625 1.00 26.61 1179 THR A O 1
ATOM 8662 N N . LEU A 1 1180 ? -18.166 57.984 -30.283 1.00 24.97 1180 LEU A N 1
ATOM 8663 C CA . LEU A 1 1180 ? -17.956 57.980 -28.797 1.00 24.97 1180 LEU A CA 1
ATOM 8664 C C . LEU A 1 1180 ? -19.214 58.487 -28.007 1.00 24.97 1180 LEU A C 1
ATOM 8666 O O . LEU A 1 1180 ? -20.215 58.745 -28.666 1.00 24.97 1180 LEU A O 1
ATOM 8670 N N . LYS A 1 1181 ? -19.322 58.730 -26.671 1.00 26.80 1181 LYS A N 1
ATOM 8671 C CA . LYS A 1 1181 ? -18.474 58.809 -25.422 1.00 26.80 1181 LYS A CA 1
ATOM 8672 C C . LYS A 1 1181 ? -19.449 58.686 -24.174 1.00 26.80 1181 LYS A C 1
ATOM 8674 O O . LYS A 1 1181 ? -20.577 58.289 -24.431 1.00 26.80 1181 LYS A O 1
ATOM 8679 N N . LYS A 1 1182 ? -19.266 58.978 -22.855 1.00 26.78 1182 LYS A N 1
ATOM 8680 C CA . LYS A 1 1182 ? -18.257 59.536 -21.892 1.00 26.78 1182 LYS A CA 1
ATOM 8681 C C . LYS A 1 1182 ? -18.677 59.205 -20.420 1.00 26.78 1182 LYS A C 1
ATOM 8683 O O . LYS A 1 1182 ? -19.797 59.566 -20.097 1.00 26.78 1182 LYS A O 1
ATOM 8688 N N . ASP A 1 1183 ? -17.769 58.660 -19.580 1.00 29.22 1183 ASP A N 1
ATOM 8689 C CA . ASP A 1 1183 ? -17.629 58.590 -18.076 1.00 29.22 1183 ASP A CA 1
ATOM 8690 C C . ASP A 1 1183 ? -18.906 58.487 -17.162 1.00 29.22 1183 ASP A C 1
ATOM 8692 O O . ASP A 1 1183 ? -20.001 58.355 -17.685 1.00 29.22 1183 ASP A O 1
ATOM 8696 N N . SER A 1 1184 ? -18.948 58.498 -15.808 1.00 29.52 1184 SER A N 1
ATOM 8697 C CA . SER A 1 1184 ? -18.044 58.556 -14.612 1.00 29.52 1184 SER A CA 1
ATOM 8698 C C . SER A 1 1184 ? -18.827 57.940 -13.387 1.00 29.52 1184 SER A C 1
ATOM 8700 O O . SER A 1 1184 ? -19.927 57.454 -13.632 1.00 29.52 1184 SER A O 1
ATOM 8702 N N . SER A 1 1185 ? -18.486 57.888 -12.076 1.00 27.64 1185 SER A N 1
ATOM 8703 C CA . SER A 1 1185 ? -17.329 58.151 -11.164 1.00 27.64 1185 SER A CA 1
ATOM 8704 C C . SER A 1 1185 ? -17.687 57.696 -9.709 1.00 27.64 1185 SER A C 1
ATOM 8706 O O . SER A 1 1185 ? -18.868 57.722 -9.386 1.00 27.64 1185 SER A O 1
ATOM 8708 N N . GLU A 1 1186 ? -16.690 57.439 -8.826 1.00 28.72 1186 GLU A N 1
ATOM 8709 C CA . GLU A 1 1186 ? -16.759 57.510 -7.320 1.00 28.72 1186 GLU A CA 1
ATOM 8710 C C . GLU A 1 1186 ? -17.683 56.518 -6.538 1.00 28.72 1186 GLU A C 1
ATOM 8712 O O . GLU A 1 1186 ? -18.528 55.871 -7.141 1.00 28.72 1186 GLU A O 1
ATOM 8717 N N . SER A 1 1187 ? -17.607 56.301 -5.202 1.00 27.94 1187 SER A N 1
ATOM 8718 C CA . SER A 1 1187 ? -16.509 56.385 -4.189 1.00 27.94 1187 SER A CA 1
ATOM 8719 C C . SER A 1 1187 ? -16.761 55.411 -2.983 1.00 27.94 1187 SER A C 1
ATOM 8721 O O . SER A 1 1187 ? -17.111 54.264 -3.241 1.00 27.94 1187 SER A O 1
ATOM 8723 N N . TYR A 1 1188 ? -16.521 55.780 -1.707 1.00 24.89 1188 TYR A N 1
ATOM 8724 C CA . TYR A 1 1188 ? -16.248 54.869 -0.554 1.00 24.89 1188 TYR A CA 1
ATOM 8725 C C . TYR A 1 1188 ? -17.144 55.120 0.706 1.00 24.89 1188 TYR A C 1
ATOM 8727 O O . TYR A 1 1188 ? -17.760 56.176 0.799 1.00 24.89 1188 TYR A O 1
ATOM 8735 N N . GLU A 1 1189 ? -17.099 54.190 1.684 1.00 28.66 1189 GLU A N 1
ATOM 8736 C CA . GLU A 1 1189 ? -17.465 54.266 3.139 1.00 28.66 1189 GLU A CA 1
ATOM 8737 C C . GLU A 1 1189 ? -18.801 53.753 3.779 1.00 28.66 1189 GLU A C 1
ATOM 8739 O O . GLU A 1 1189 ? -19.888 53.814 3.213 1.00 28.66 1189 GLU A O 1
ATOM 8744 N N . ASP A 1 1190 ? -18.613 53.261 5.027 1.00 26.39 1190 ASP A N 1
ATOM 8745 C CA . ASP A 1 1190 ? -19.438 53.160 6.271 1.00 26.39 1190 ASP A CA 1
ATOM 8746 C C . ASP A 1 1190 ? -20.808 52.412 6.446 1.00 26.39 1190 ASP A C 1
ATOM 8748 O O . ASP A 1 1190 ? -21.897 52.924 6.206 1.00 26.39 1190 ASP A O 1
ATOM 8752 N N . ILE A 1 1191 ? -20.727 51.210 7.056 1.00 25.55 1191 ILE A N 1
ATOM 8753 C CA . ILE A 1 1191 ? -21.114 50.831 8.458 1.00 25.55 1191 ILE A CA 1
ATOM 8754 C C . ILE A 1 1191 ? -22.561 51.022 9.050 1.00 25.55 1191 ILE A C 1
ATOM 8756 O O . ILE A 1 1191 ? -22.996 52.113 9.392 1.00 25.55 1191 ILE A O 1
ATOM 8760 N N . PHE A 1 1192 ? -23.198 49.865 9.360 1.00 26.20 1192 PHE A N 1
ATOM 8761 C CA . PHE A 1 1192 ? -24.093 49.465 10.499 1.00 26.20 1192 PHE A CA 1
ATOM 8762 C C . PHE A 1 1192 ? -25.305 50.309 11.011 1.00 26.20 1192 PHE A C 1
ATOM 8764 O O . PHE A 1 1192 ? -25.124 51.406 11.528 1.00 26.20 1192 PHE A O 1
ATOM 8771 N N . ARG A 1 1193 ? -26.485 49.656 11.192 1.00 26.69 1193 ARG A N 1
ATOM 8772 C CA . ARG A 1 1193 ? -27.010 49.115 12.499 1.00 26.69 1193 ARG A CA 1
ATOM 8773 C C . ARG A 1 1193 ? -28.454 48.526 12.455 1.00 26.69 1193 ARG A C 1
ATOM 8775 O O . ARG A 1 1193 ? -29.321 49.097 11.815 1.00 26.69 1193 ARG A O 1
ATOM 8782 N N . ASP A 1 1194 ? -28.654 47.415 13.192 1.00 29.38 1194 ASP A N 1
ATOM 8783 C CA . ASP A 1 1194 ? -29.698 47.038 14.199 1.00 29.38 1194 ASP A CA 1
ATOM 8784 C C . ASP A 1 1194 ? -31.204 47.422 14.090 1.00 29.38 1194 ASP A C 1
ATOM 8786 O O . ASP A 1 1194 ? -31.539 48.446 13.516 1.00 29.38 1194 ASP A O 1
ATOM 8790 N N . VAL A 1 1195 ? -32.199 46.777 14.751 1.00 27.17 1195 VAL A N 1
ATOM 8791 C CA . VAL A 1 1195 ? -32.466 45.446 15.406 1.00 27.17 1195 VAL A CA 1
ATOM 8792 C C . VAL A 1 1195 ? -33.978 45.411 15.767 1.00 27.17 1195 VAL A C 1
ATOM 8794 O O . VAL A 1 1195 ? -34.538 46.477 16.003 1.00 27.17 1195 VAL A O 1
ATOM 8797 N N . THR A 1 1196 ? -34.634 44.235 15.862 1.00 28.86 1196 THR A N 1
ATOM 8798 C CA . THR A 1 1196 ? -35.795 43.887 16.758 1.00 28.86 1196 THR A CA 1
ATOM 8799 C C . THR A 1 1196 ? -36.317 42.462 16.425 1.00 28.86 1196 THR A C 1
ATOM 8801 O O . THR A 1 1196 ? -36.210 42.047 15.276 1.00 28.86 1196 THR A O 1
ATOM 8804 N N . ASP A 1 1197 ? -36.904 41.642 17.316 1.00 29.19 1197 ASP A N 1
ATOM 8805 C CA . ASP A 1 1197 ? -36.798 41.560 18.787 1.00 29.19 1197 ASP A CA 1
ATOM 8806 C C . ASP A 1 1197 ? -37.298 40.192 19.337 1.00 29.19 1197 ASP A C 1
ATOM 8808 O O . ASP A 1 1197 ? -38.108 39.553 18.677 1.00 29.19 1197 ASP A O 1
ATOM 8812 N N . PHE A 1 1198 ? -36.864 39.820 20.559 1.00 26.95 1198 PHE A N 1
ATOM 8813 C CA . PHE A 1 1198 ? -37.543 38.995 21.610 1.00 26.95 1198 PHE A CA 1
ATOM 8814 C C . PHE A 1 1198 ? -38.162 37.594 21.288 1.00 26.95 1198 PHE A C 1
ATOM 8816 O O . PHE A 1 1198 ? -38.636 37.334 20.195 1.00 26.95 1198 PHE A O 1
ATOM 8823 N N . THR A 1 1199 ? -38.316 36.601 22.189 1.00 30.92 1199 THR A N 1
ATOM 8824 C CA . THR A 1 1199 ? -37.770 36.161 23.512 1.00 30.92 1199 THR A CA 1
ATOM 8825 C C . THR A 1 1199 ? -38.310 34.721 23.767 1.00 30.92 1199 THR A C 1
ATOM 8827 O O . THR A 1 1199 ? -39.225 34.290 23.075 1.00 30.92 1199 THR A O 1
ATOM 8830 N N . SER A 1 1200 ? -37.925 33.928 24.781 1.00 31.20 1200 SER A N 1
ATOM 8831 C CA . SER A 1 1200 ? -36.618 33.549 25.367 1.00 31.20 1200 SER A CA 1
ATOM 8832 C C . SER A 1 1200 ? -36.842 32.424 26.417 1.00 31.20 1200 SER A C 1
ATOM 8834 O O . SER A 1 1200 ? -37.986 32.110 26.730 1.00 31.20 1200 SER A O 1
ATOM 8836 N N . ASN A 1 1201 ? -35.761 31.896 27.024 1.00 30.00 1201 ASN A N 1
ATOM 8837 C CA . ASN A 1 1201 ? -35.724 31.144 28.306 1.00 30.00 1201 ASN A CA 1
ATOM 8838 C C . ASN A 1 1201 ? -36.340 29.713 28.368 1.00 30.00 1201 ASN A C 1
ATOM 8840 O O . ASN A 1 1201 ? -37.381 29.470 27.780 1.00 30.00 1201 ASN A O 1
ATOM 8844 N N . ARG A 1 1202 ? -35.858 28.696 29.120 1.00 30.62 1202 ARG A N 1
ATOM 8845 C CA . ARG A 1 1202 ? -34.704 28.341 30.023 1.00 30.62 1202 ARG A CA 1
ATOM 8846 C C . ARG A 1 1202 ? -35.286 27.387 31.129 1.00 30.62 1202 ARG A C 1
ATOM 8848 O O . ARG A 1 1202 ? -36.511 27.287 31.172 1.00 30.62 1202 ARG A O 1
ATOM 8855 N N . PRO A 1 1203 ? -34.544 26.805 32.112 1.00 43.66 1203 PRO A N 1
ATOM 8856 C CA . PRO A 1 1203 ? -33.103 26.472 32.248 1.00 43.66 1203 PRO A CA 1
ATOM 8857 C C . PRO A 1 1203 ? -32.826 25.061 32.902 1.00 43.66 1203 PRO A C 1
ATOM 8859 O O . PRO A 1 1203 ? -33.756 24.289 33.098 1.00 43.66 1203 PRO A O 1
ATOM 8862 N N . LEU A 1 1204 ? -31.567 24.812 33.342 1.00 26.52 1204 LEU A N 1
ATOM 8863 C CA . LEU A 1 1204 ? -31.094 23.868 34.409 1.00 26.52 1204 LEU A CA 1
ATOM 8864 C C . LEU A 1 1204 ? -30.974 22.346 34.104 1.00 26.52 1204 LEU A C 1
ATOM 8866 O O . LEU A 1 1204 ? -31.835 21.792 33.436 1.00 26.52 1204 LEU A O 1
ATOM 8870 N N . GLU A 1 1205 ? -29.995 21.574 34.628 1.00 28.31 1205 GLU A N 1
ATOM 8871 C CA . GLU A 1 1205 ? -28.603 21.838 35.105 1.00 28.31 1205 GLU A CA 1
ATOM 8872 C C . GLU A 1 1205 ? -27.801 20.510 35.328 1.00 28.31 1205 GLU A C 1
ATOM 8874 O O . GLU A 1 1205 ? -28.411 19.449 35.333 1.00 28.31 1205 GLU A O 1
ATOM 8879 N N . VAL A 1 1206 ? -26.461 20.605 35.516 1.00 26.06 1206 VAL A N 1
ATOM 8880 C CA . VAL A 1 1206 ? -25.472 19.714 36.227 1.00 26.06 1206 VAL A CA 1
ATOM 8881 C C . VAL A 1 1206 ? -25.675 18.169 36.252 1.00 26.06 1206 VAL A C 1
ATOM 8883 O O . VAL A 1 1206 ? -26.723 17.679 36.643 1.00 26.06 1206 VAL A O 1
ATOM 8886 N N . GLY A 1 1207 ? -24.672 17.296 36.030 1.00 26.47 1207 GLY A N 1
ATOM 8887 C CA . GLY A 1 1207 ? -23.228 17.446 35.737 1.00 26.47 1207 GLY A CA 1
ATOM 8888 C C . GLY A 1 1207 ? -22.383 16.247 36.257 1.00 26.47 1207 GLY A C 1
ATOM 8889 O O . GLY A 1 1207 ? -22.924 15.406 36.970 1.00 26.47 1207 GLY A O 1
ATOM 8890 N N . TYR A 1 1208 ? -21.064 16.225 35.963 1.00 27.64 1208 TYR A N 1
ATOM 8891 C CA . TYR A 1 1208 ? -20.008 15.324 36.519 1.00 27.64 1208 TYR A CA 1
ATOM 8892 C C . TYR A 1 1208 ? -20.015 13.818 36.109 1.00 27.64 1208 TYR A C 1
ATOM 8894 O O . TYR A 1 1208 ? -21.072 13.270 35.824 1.00 27.64 1208 TYR A O 1
ATOM 8902 N N . LEU A 1 1209 ? -18.889 13.066 36.040 1.00 28.45 1209 LEU A N 1
ATOM 8903 C CA . LEU A 1 1209 ? -17.436 13.319 36.262 1.00 28.45 1209 LEU A CA 1
ATOM 8904 C C . LEU A 1 1209 ? -16.553 12.277 35.496 1.00 28.45 1209 LEU A C 1
ATOM 8906 O O . LEU A 1 1209 ? -17.064 11.212 35.163 1.00 28.45 1209 LEU A O 1
ATOM 8910 N N . MET A 1 1210 ? -15.236 12.547 35.380 1.00 25.75 1210 MET A N 1
ATOM 8911 C CA . MET A 1 1210 ? -14.106 11.622 35.064 1.00 25.75 1210 MET A CA 1
ATOM 8912 C C . MET A 1 1210 ? -14.014 10.975 33.652 1.00 25.75 1210 MET A C 1
ATOM 8914 O O . MET A 1 1210 ? -15.030 10.708 33.021 1.00 25.75 1210 MET A O 1
ATOM 8918 N N . ASP A 1 1211 ? -12.826 10.690 33.080 1.00 30.30 1211 ASP A N 1
ATOM 8919 C CA . ASP A 1 1211 ? -11.430 10.885 33.553 1.00 30.30 1211 ASP A CA 1
ATOM 8920 C C . ASP A 1 1211 ? -10.413 11.047 32.386 1.00 30.30 1211 ASP A C 1
ATOM 8922 O O . ASP A 1 1211 ? -10.661 10.535 31.297 1.00 30.30 1211 ASP A O 1
ATOM 8926 N N . ASP A 1 1212 ? -9.290 11.730 32.669 1.00 29.69 1212 ASP A N 1
ATOM 8927 C CA . ASP A 1 1212 ? -7.892 11.584 32.175 1.00 29.69 1212 ASP A CA 1
ATOM 8928 C C . ASP A 1 1212 ? -7.509 11.275 30.694 1.00 29.69 1212 ASP A C 1
ATOM 8930 O O . ASP A 1 1212 ? -8.143 10.503 29.985 1.00 29.69 1212 ASP A O 1
ATOM 8934 N N . LEU A 1 1213 ? -6.380 11.772 30.146 1.00 27.00 1213 LEU A N 1
ATOM 8935 C CA . LEU A 1 1213 ? -5.395 12.775 30.608 1.00 27.00 1213 LEU A CA 1
ATOM 8936 C C . LEU A 1 1213 ? -4.721 13.445 29.381 1.00 27.00 1213 LEU A C 1
ATOM 8938 O O . LEU A 1 1213 ? -4.591 12.837 28.320 1.00 27.00 1213 LEU A O 1
ATOM 8942 N N . THR A 1 1214 ? -4.258 14.693 29.518 1.00 30.05 1214 THR A N 1
ATOM 8943 C CA . THR A 1 1214 ? -3.461 15.424 28.500 1.00 30.05 1214 THR A CA 1
ATOM 8944 C C . THR A 1 1214 ? -1.953 15.432 28.835 1.00 30.05 1214 THR A C 1
ATOM 8946 O O . THR A 1 1214 ? -1.547 14.813 29.810 1.00 30.05 1214 THR A O 1
ATOM 8949 N N . VAL A 1 1215 ? -1.161 16.226 28.083 1.00 28.75 1215 VAL A N 1
ATOM 8950 C CA . VAL A 1 1215 ? 0.193 16.777 28.387 1.00 28.75 1215 VAL A CA 1
ATOM 8951 C C . VAL A 1 1215 ? 1.376 16.106 27.654 1.00 28.75 1215 VAL A C 1
ATOM 8953 O O . VAL A 1 1215 ? 1.562 14.905 27.764 1.00 28.75 1215 VAL A O 1
ATOM 8956 N N . ARG A 1 1216 ? 2.255 16.834 26.930 1.00 29.78 1216 ARG A N 1
ATOM 8957 C CA . ARG A 1 1216 ? 2.190 18.224 26.401 1.00 29.78 1216 ARG A CA 1
ATOM 8958 C C . ARG A 1 1216 ? 3.102 18.414 25.176 1.00 29.78 1216 ARG A C 1
ATOM 8960 O O . ARG A 1 1216 ? 4.176 17.836 25.094 1.00 29.78 1216 ARG A O 1
ATOM 8967 N N . THR A 1 1217 ? 2.653 19.329 24.322 1.00 31.34 1217 THR A N 1
ATOM 8968 C CA . THR A 1 1217 ? 3.409 20.274 23.477 1.00 31.34 1217 THR A CA 1
ATOM 8969 C C . THR A 1 1217 ? 4.906 20.476 23.765 1.00 31.34 1217 THR A C 1
ATOM 8971 O O . THR A 1 1217 ? 5.276 20.844 24.886 1.00 31.34 1217 THR A O 1
ATOM 8974 N N . LEU A 1 1218 ? 5.694 20.510 22.689 1.00 31.05 1218 LEU A N 1
ATOM 8975 C CA . LEU A 1 1218 ? 6.275 21.773 22.211 1.00 31.05 1218 LEU A CA 1
ATOM 8976 C C . LEU A 1 1218 ? 5.904 21.955 20.730 1.00 31.05 1218 LEU A C 1
ATOM 8978 O O . LEU A 1 1218 ? 5.686 20.907 20.081 1.00 31.05 1218 LEU A O 1
#

Secondary structure (DSSP, 8-state):
-HHHHHHHTT-SSS--------TTS----STTTTSS-----------S--------------------S--EEEEEEEEET-SEE-SSEEEEEEEEE-SS-STT-EEEEEEEE--TT---EES--SBSGGGEEEEE-SS-EEEEEEEEEE-TTS-EEEEEEEEEE---EEEEEEEETTS-B--TT-EEEE-SSEEEEEEEEEETTS-EE--SS--EEEEEE--TT--EEEEEETTEEEEEESSSEEEEEEEEETTEEEEEEEEE---EEEEEEEETTSPBP-TTSPEEESSSEEEEEEEEEETTSSB--SPPPPEEEEEE--TT--EEEEEETTEEEEEESSSEEEEEEEEETTEEEEEEEEEPP---EEEEEETTSPBP-TT-EEE-SSEEEEEEEEE-TTSSBPSS----EEEEEE--TT---EEEEETTEEEEEPSS-EEEEEEEEETTEEEEEEEEE-----EEEEE-TTS-BGGG-SSEEE-SSEEEEEEEEE-TTS-EE---S--EEEEEE-STT--EEEEEETTEEEEEESSSEEEEEEEEETTEEEEEEEEE-----EEEEE-TTSPEEPTTSPEEE-SSEEEEEEEEE-TTSPBPSSPPPPEEEEEE-STT--EEEEEETTEEEEEESSSEEEEEEEEETTEEEEEEEEE---EEEEEE----SEEETT-EEE--EEEEETTS-EEPPPTTS-EEEE-SSSEE-TT-EEE--SS-EEEEEEEEETTEEEEEEEEEEPPPPPTT---HHHHHHHHHHTTSS---HHHHHHHHHHTTTTSEE-HHHHHHHHHHTSTT--S---HHHHHHHHHHHS--GGGGEETTEE-----TTEEHHHHHHHHHHHHH--SPPBPS-TTEEEEE--SBS-SSS--GGG----SSS-HHHHHHHHHHHHH-HHHHHTTEEE-SSSEEEEEEEE--EEEEE-TTSEEEEEETTSB-EEEEEEEESEEEEETTSBBSSTTTTSBTT-TTSB-HHHHHHHHHHHHGGGSTTSS-S-SBGGGG-S--HHHHHHHHHSB-EEEEETTTS-HHHHHHHHHTT-EEEEEE-TT--TTPPTT-EEEEEEEETTTTEEEEE-TTSS-PPPPB-HHHHHTTEEEEEEE-S--------S--------------------------------------------------------------------------------------------

Radius of gyration: 81.83 Å; chains: 1; bounding box: 111×102×252 Å